Protein AF-0000000078333926 (afdb_homodimer)

pLDDT: mean 84.64, std 22.42, range [20.86, 98.94]

Organism: Daucus carota subsp. sativus (NCBI:txid79200)

Sequence (812 aa):
MAKLVPSTIRHSLQSSVAFLIAVFVIAVIYFAWKNGGLYDTSTSKWSADQNYSSESCNLFSGKWVFDNESYPLYREEECTFVYDENACQMFGRKDLNYQHWRWQPHRCNLKRFNATVLLERLRNKRMVFVGDSLIRGQWLSMVCLVNNFIPPALKSMHYSFNNSLITLKAQEYNVSIEFYWSPLLVESNSDDPWNHRFPDPIVRAQTIYKHARHWTDADILIFGTYLWWIGPSKSMNTLWGSFESGNGIFKRVGMLRSYEMALKTWSDWLEIHIDRNKSQLFFMSMSPTHKWAEEWGKSNNGNCYDEQEMIEEEGYRGNGTDPRMMRIVEDTIDELKRRGLQVKLMNITQLSEYRKDGHPSIYRKQLRALTEEQLAKPTSYSDCIHWWLPGVPDVWNELLYAHIFSMAKLVPSTIRHSLQSSVAFLIAVFVIAVIYFAWKNGGLYDTSTSKWSADQNYSSESCNLFSGKWVFDNESYPLYREEECTFVYDENACQMFGRKDLNYQHWRWQPHRCNLKRFNATVLLERLRNKRMVFVGDSLIRGQWLSMVCLVNNFIPPALKSMHYSFNNSLITLKAQEYNVSIEFYWSPLLVESNSDDPWNHRFPDPIVRAQTIYKHARHWTDADILIFGTYLWWIGPSKSMNTLWGSFESGNGIFKRVGMLRSYEMALKTWSDWLEIHIDRNKSQLFFMSMSPTHKWAEEWGKSNNGNCYDEQEMIEEEGYRGNGTDPRMMRIVEDTIDELKRRGLQVKLMNITQLSEYRKDGHPSIYRKQLRALTEEQLAKPTSYSDCIHWWLPGVPDVWNELLYAHIFS

Solvent-accessible surface area (backbone atoms only — not comparable to full-atom values): 45807 Å² total; per-residue (Å²): 140,82,82,78,72,84,77,71,84,74,70,70,80,69,66,66,68,60,56,63,58,58,55,58,57,51,55,61,53,54,71,64,58,63,81,63,76,74,72,74,68,73,67,69,68,74,64,68,69,62,70,73,54,90,83,68,71,49,83,60,48,58,46,78,40,84,34,73,81,72,34,50,90,57,55,57,84,70,31,84,76,66,49,59,76,28,34,22,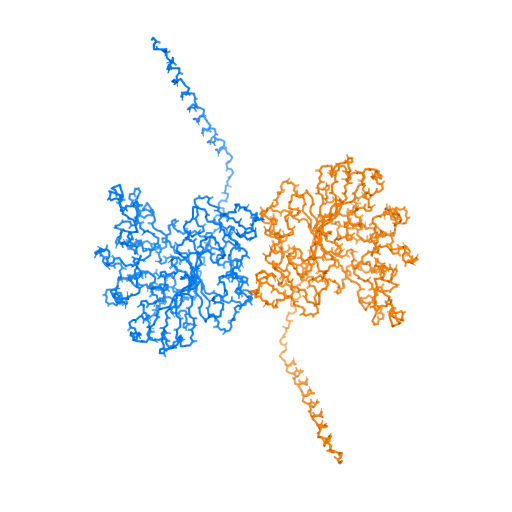61,83,46,65,50,76,83,62,68,58,32,18,59,38,79,41,23,76,80,48,80,67,62,76,79,48,49,67,59,49,45,60,73,33,44,72,30,35,37,36,30,37,8,29,70,66,42,45,47,33,42,49,36,50,50,43,64,38,45,84,78,43,58,74,90,41,44,50,79,44,72,38,82,86,56,24,34,36,35,40,35,37,56,90,43,47,24,35,48,29,35,34,58,24,38,69,63,27,43,43,70,44,53,39,74,86,63,39,90,53,98,69,62,39,33,26,41,64,39,37,60,90,56,45,76,76,53,53,85,36,35,28,40,38,34,33,64,53,70,83,59,66,45,95,77,52,40,35,41,33,44,46,77,45,94,82,46,90,78,43,46,77,44,80,36,47,27,69,58,46,50,47,44,21,51,48,41,52,50,52,48,47,68,72,66,41,52,74,89,63,38,47,40,35,36,44,48,52,74,40,40,34,68,52,22,53,78,78,73,46,60,88,83,34,32,30,54,90,39,76,56,59,55,79,61,82,83,54,79,66,86,41,55,56,70,71,60,50,48,50,51,52,51,51,41,50,51,36,41,78,70,72,37,73,52,46,75,42,57,50,30,61,66,49,51,26,42,43,25,34,36,35,21,72,19,38,68,66,94,60,85,77,48,71,66,42,70,75,35,55,62,77,67,35,37,32,64,54,58,23,48,60,33,64,41,46,53,55,47,30,55,48,52,48,55,70,75,99,139,81,80,76,72,85,79,73,75,84,67,69,79,67,64,67,66,59,57,62,56,57,56,58,56,52,55,62,52,55,71,62,58,66,79,64,77,75,71,73,66,72,65,68,66,74,62,68,69,60,68,71,54,89,84,69,71,50,83,60,48,60,45,79,41,84,34,73,81,74,33,49,92,57,55,57,84,69,30,83,77,65,49,59,74,29,35,23,62,85,46,65,50,76,82,62,69,56,31,19,59,38,78,41,22,75,77,47,80,68,61,77,77,48,48,69,61,48,47,61,72,33,46,72,30,36,36,36,29,39,9,28,72,67,40,44,48,32,42,49,35,53,50,43,64,36,45,85,79,42,57,74,90,40,44,49,80,46,72,39,81,84,56,24,34,36,34,40,35,37,57,90,44,46,24,35,48,29,37,34,57,23,39,70,63,26,41,42,70,44,53,39,74,84,62,38,89,54,98,69,62,39,32,27,42,63,40,36,59,90,57,44,75,77,54,54,86,36,36,30,40,37,34,33,64,53,69,82,59,64,47,94,77,52,41,35,41,33,43,48,78,45,94,84,45,91,78,44,47,76,44,81,34,47,25,68,59,47,50,47,44,20,50,49,42,52,48,52,47,48,68,74,66,41,52,75,90,63,36,47,39,34,37,44,48,50,74,40,40,33,66,54,23,54,76,77,74,46,58,86,85,34,33,32,52,91,39,74,56,60,56,79,61,81,85,54,78,67,86,42,54,56,69,70,59,52,47,48,51,50,52,52,41,50,51,36,41,78,71,73,36,73,53,46,75,42,59,49,30,62,67,48,51,26,41,44,25,35,37,33,22,73,19,37,69,67,94,60,86,75,49,72,66,42,69,74,33,55,60,78,66,34,36,32,64,54,57,24,48,58,32,66,42,46,55,56,47,30,54,49,52,48,56,69,75,98

Secondary structure (DSSP, 8-state):
-------GGGGGGGSSHHHHHHHHHHHHHHHHHH-------------------S----TTSEEEEE-TTT--SS-GGG-TT--TTT-TGGGT----GGGSEEEEESSS-PPPP-HHHHHHHTTT-EEEEEESHHHHHHHHHHHHHHHTTS-GGGEEEEEETTTTEEEEEETTTTEEEEEEE-TTSSEETT--SSS---SS-EEETT--HHHHTTTTT-SEEEEE--GGG--TTSEEEEEES-SSSTT-EEEEEEHHHHHHHHHHHHHHHHHHHS-TTT-EEEEE-PPP----GGGGT--TT--STT--S---STT---TTS-HHHHHHHHHHHHHHHHTT---EEE--HHHHHT-GGGS-BT-S--SSPPPHHHHH-GGGS-B-SS--SSSHHHHHHHHHHHHH--/--------GGGGGGSTHHHHHHHHHHHHHHHHHH-------------------S----TTSEEEEE-TTT--SS-GGG-TT--TTT-TGGGT----GGGSEEEEESSS-PPPP-HHHHHHHTTT-EEEEEESHHHHHHHHHHHHHHHTTS-GGGEEEEEETTTTEEEEEETTTTEEEEEEE-TTSSEETT--SSS---SS-EEETT--HHHHTTTTT-SEEEEE--GGG--TTSEEEEEES-SSSTT-EEEEEEHHHHHHHHHHHHHHHHHHHS-TTT-EEEEE-PPPP---GGGGT--TT--STT--S---STT---TTS-HHHHHHHHHHHHHHHHTT---EEE--HHHHHT-GGGS-BT-S--SSPPPHHHHH-GGGS-B-SS--SSSHHHHHHHHHHHHH--

Radius of gyration: 34.41 Å; Cα contacts (8 Å, |Δi|>4): 1363; chains: 2; bounding box: 124×93×72 Å

Structure (mmCIF, N/CA/C/O backbone):
data_AF-0000000078333926-model_v1
#
loop_
_entity.id
_entity.type
_entity.pdbx_description
1 polymer 'Trichome birefringence-like N-terminal domain-containing protein'
#
loop_
_atom_site.group_PDB
_atom_site.id
_atom_site.type_symbol
_atom_site.label_atom_id
_atom_site.label_alt_id
_atom_site.label_comp_id
_atom_site.label_asym_id
_atom_site.label_entity_id
_atom_site.label_seq_id
_atom_site.pdbx_PDB_ins_code
_atom_site.Cartn_x
_atom_site.Cartn_y
_atom_site.Cartn_z
_atom_site.occupancy
_atom_site.B_iso_or_equiv
_atom_site.auth_seq_id
_atom_site.auth_comp_id
_atom_site.auth_asym_id
_atom_site.auth_atom_id
_atom_site.pdbx_PDB_model_num
ATOM 1 N N . MET A 1 1 ? -56.969 -37.344 31.766 1 20.86 1 MET A N 1
ATOM 2 C CA . MET A 1 1 ? -57.844 -36.562 30.891 1 20.86 1 MET A CA 1
ATOM 3 C C . MET A 1 1 ? -57.062 -35.469 30.156 1 20.86 1 MET A C 1
ATOM 5 O O . MET A 1 1 ? -56.438 -34.625 30.797 1 20.86 1 MET A O 1
ATOM 9 N N . ALA A 1 2 ? -56.562 -35.812 28.938 1 21.61 2 ALA A N 1
ATOM 10 C CA . ALA A 1 2 ? -55.594 -35.562 27.891 1 21.61 2 ALA A CA 1
ATOM 11 C C . ALA A 1 2 ? -55.875 -34.25 27.141 1 21.61 2 ALA A C 1
ATOM 13 O O . ALA A 1 2 ? -56.938 -34.156 26.484 1 21.61 2 ALA A O 1
ATOM 14 N N . LYS A 1 3 ? -55.469 -33.062 27.875 1 23.44 3 LYS A N 1
ATOM 15 C CA . LYS A 1 3 ? -55.75 -31.672 27.562 1 23.44 3 LYS A CA 1
ATOM 16 C C . LYS A 1 3 ? -55.438 -31.375 26.094 1 23.44 3 LYS A C 1
ATOM 18 O O . LYS A 1 3 ? -54.312 -31.625 25.625 1 23.44 3 LYS A O 1
ATOM 23 N N . LEU A 1 4 ? -56.406 -31.375 25.219 1 23.59 4 LEU A N 1
ATOM 24 C CA . LEU A 1 4 ? -56.719 -31.328 23.797 1 23.59 4 LEU A CA 1
ATOM 25 C C . LEU A 1 4 ? -56.156 -30.094 23.125 1 23.59 4 LEU A C 1
ATOM 27 O O . LEU A 1 4 ? -56.594 -28.969 23.406 1 23.59 4 LEU A O 1
ATOM 31 N N . VAL A 1 5 ? -54.719 -29.984 23.078 1 28.75 5 VAL A N 1
ATOM 32 C CA . VAL A 1 5 ? -53.875 -28.844 22.703 1 28.75 5 VAL A CA 1
ATOM 33 C C . VAL A 1 5 ? -54.219 -28.375 21.297 1 28.75 5 VAL A C 1
ATOM 35 O O . VAL A 1 5 ? -54.156 -29.156 20.344 1 28.75 5 VAL A O 1
ATOM 38 N N . PRO A 1 6 ? -55.125 -27.359 21.219 1 26.73 6 PRO A N 1
ATOM 39 C CA . PRO A 1 6 ? -55.844 -26.953 20 1 26.73 6 PRO A CA 1
ATOM 40 C C . PRO A 1 6 ? -54.875 -26.609 18.859 1 26.73 6 PRO A C 1
ATOM 42 O O . PRO A 1 6 ? -53.969 -25.812 19.047 1 26.73 6 PRO A O 1
ATOM 45 N N . SER A 1 7 ? -54.469 -27.609 17.953 1 25.89 7 SER A N 1
ATOM 46 C CA . SER A 1 7 ? -53.531 -27.828 16.859 1 25.89 7 SER A CA 1
ATOM 47 C C . SER A 1 7 ? -53.781 -26.828 15.719 1 25.89 7 SER A C 1
ATOM 49 O O . SER A 1 7 ? -53.094 -26.859 14.703 1 25.89 7 SER A O 1
ATOM 51 N N . THR A 1 8 ? -55.062 -26.219 15.648 1 24.47 8 THR A N 1
ATOM 52 C CA . THR A 1 8 ? -55.625 -26.141 14.312 1 24.47 8 THR A CA 1
ATOM 53 C C . THR A 1 8 ? -54.969 -25.016 13.516 1 24.47 8 THR A C 1
ATOM 55 O O . THR A 1 8 ? -54.969 -25.031 12.281 1 24.47 8 THR A O 1
ATOM 58 N N . ILE A 1 9 ? -54.719 -23.812 14.164 1 29.14 9 ILE A N 1
ATOM 59 C CA . ILE A 1 9 ? -55.031 -22.625 13.383 1 29.14 9 ILE A CA 1
ATOM 60 C C . ILE A 1 9 ? -53.906 -22.344 12.398 1 29.14 9 ILE A C 1
ATOM 62 O O . ILE A 1 9 ? -53.688 -21.188 12.016 1 29.14 9 ILE A O 1
ATOM 66 N N . ARG A 1 10 ? -52.938 -23.328 12.219 1 25.83 10 ARG A N 1
ATOM 67 C CA . ARG A 1 10 ? -51.625 -22.984 11.664 1 25.83 10 ARG A CA 1
ATOM 68 C C . ARG A 1 10 ? -51.75 -22.594 10.195 1 25.83 10 ARG A C 1
ATOM 70 O O . ARG A 1 10 ? -50.719 -22.328 9.531 1 25.83 10 ARG A O 1
ATOM 77 N N . HIS A 1 11 ? -52.812 -22.953 9.492 1 28.62 11 HIS A N 1
ATOM 78 C CA . HIS A 1 11 ? -52.719 -23.172 8.055 1 28.62 11 HIS A CA 1
ATOM 79 C C . HIS A 1 11 ? -52.625 -21.859 7.293 1 28.62 11 HIS A C 1
ATOM 81 O O . HIS A 1 11 ? -52.344 -21.844 6.09 1 28.62 11 HIS A O 1
ATOM 87 N N . SER A 1 12 ? -53.312 -20.812 7.828 1 30.11 12 SER A N 1
ATOM 88 C CA . SER A 1 12 ? -53.906 -19.859 6.883 1 30.11 12 SER A CA 1
ATOM 89 C C . SER A 1 12 ? -52.844 -18.938 6.293 1 30.11 12 SER A C 1
ATOM 91 O O . SER A 1 12 ? -53.125 -18.141 5.406 1 30.11 12 SER A O 1
ATOM 93 N N . LEU A 1 13 ? -51.75 -18.734 7.059 1 30.84 13 LEU A N 1
ATOM 94 C CA . LEU A 1 13 ? -51 -17.516 6.77 1 30.84 13 LEU A CA 1
ATOM 95 C C . LEU A 1 13 ? -50.219 -17.641 5.457 1 30.84 13 LEU A C 1
ATOM 97 O O . LEU A 1 13 ? -49.406 -16.797 5.125 1 30.84 13 LEU A O 1
ATOM 101 N N . GLN A 1 14 ? -50.281 -18.828 4.758 1 30.53 14 GLN A N 1
ATOM 102 C CA . GLN A 1 14 ? -49.469 -19.156 3.598 1 30.53 14 GLN A CA 1
ATOM 103 C C . GLN A 1 14 ? -49.781 -18.234 2.424 1 30.53 14 GLN A C 1
ATOM 105 O O . GLN A 1 14 ? -48.938 -18.016 1.551 1 30.53 14 GLN A O 1
ATOM 110 N N . SER A 1 15 ? -51.094 -17.906 2.227 1 32.94 15 SER A N 1
ATOM 111 C CA . SER A 1 15 ? -51.594 -17.562 0.899 1 32.94 15 SER A CA 1
ATOM 112 C C . SER A 1 15 ? -51.188 -16.141 0.505 1 32.94 15 SER A C 1
ATOM 114 O O . SER A 1 15 ? -51.25 -15.789 -0.675 1 32.94 15 SER A O 1
ATOM 116 N N . SER A 1 16 ? -51.125 -15.227 1.523 1 33.62 16 SER A N 1
ATOM 117 C CA . SER A 1 16 ? -51.188 -13.812 1.164 1 33.62 16 SER A CA 1
ATOM 118 C C . SER A 1 16 ? -49.906 -13.352 0.519 1 33.62 16 SER A C 1
ATOM 120 O O . SER A 1 16 ? -49.875 -12.359 -0.212 1 33.62 16 SER A O 1
ATOM 122 N N . VAL A 1 17 ? -48.781 -13.883 1.045 1 33.34 17 VAL A N 1
ATOM 123 C CA . VAL A 1 17 ? -47.531 -13.211 0.721 1 33.34 17 VAL A CA 1
ATOM 124 C C . VAL A 1 17 ? -47.156 -13.484 -0.734 1 33.34 17 VAL A C 1
ATOM 126 O O . VAL A 1 17 ? -46.25 -12.852 -1.277 1 33.34 17 VAL A O 1
ATOM 129 N N . ALA A 1 18 ? -47.75 -14.484 -1.393 1 36.47 18 ALA A N 1
ATOM 130 C CA . ALA A 1 18 ? -47.438 -14.867 -2.766 1 36.47 18 ALA A CA 1
ATOM 131 C C . ALA A 1 18 ? -47.844 -13.766 -3.746 1 36.47 18 ALA A C 1
ATOM 133 O O . ALA A 1 18 ? -47.125 -13.547 -4.742 1 36.47 18 ALA A O 1
ATOM 134 N N . PHE A 1 19 ? -48.938 -13.078 -3.389 1 38.03 19 PHE A N 1
ATOM 135 C CA . PHE A 1 19 ? -49.531 -12.164 -4.348 1 38.03 19 PHE A CA 1
ATOM 136 C C . PHE A 1 19 ? -48.656 -10.93 -4.543 1 38.03 19 PHE A C 1
ATOM 138 O O . PHE A 1 19 ? -48.531 -10.43 -5.66 1 38.03 19 PHE A O 1
ATOM 145 N N . LEU A 1 20 ? -48.094 -10.461 -3.412 1 34.75 20 LEU A N 1
ATOM 146 C CA . LEU A 1 20 ? -47.438 -9.164 -3.523 1 34.75 20 LEU A CA 1
ATOM 147 C C . LEU A 1 20 ? -46.156 -9.273 -4.344 1 34.75 20 LEU A C 1
ATOM 149 O O . LEU A 1 20 ? -45.656 -8.273 -4.867 1 34.75 20 LEU A O 1
ATOM 153 N N . ILE A 1 21 ? -45.594 -10.516 -4.434 1 36.5 21 ILE A N 1
ATOM 154 C CA . ILE A 1 21 ? -44.312 -10.664 -5.168 1 36.5 21 ILE A CA 1
ATOM 155 C C . ILE A 1 21 ? -44.594 -10.484 -6.66 1 36.5 21 ILE 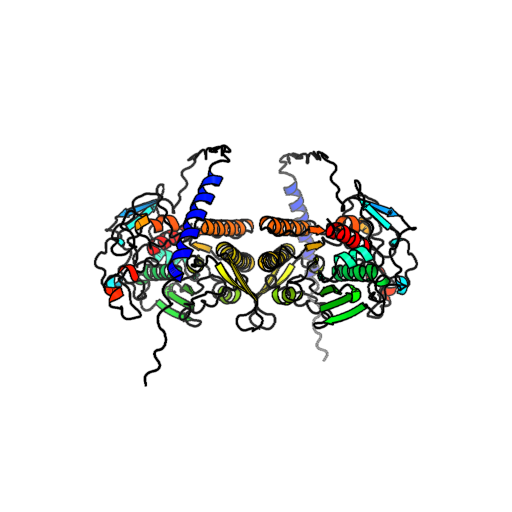A C 1
ATOM 157 O O . ILE A 1 21 ? -43.781 -9.891 -7.367 1 36.5 21 ILE A O 1
ATOM 161 N N . ALA A 1 22 ? -45.812 -10.867 -7.117 1 38.88 22 ALA A N 1
ATOM 162 C CA . ALA A 1 22 ? -46.062 -10.891 -8.555 1 38.88 22 ALA A CA 1
ATOM 163 C C . ALA A 1 22 ? -46.125 -9.477 -9.117 1 38.88 22 ALA A C 1
ATOM 165 O O . ALA A 1 22 ? -45.625 -9.219 -10.219 1 38.88 22 ALA A O 1
ATOM 166 N N . VAL A 1 23 ? -46.781 -8.57 -8.344 1 40.78 23 VAL A N 1
ATOM 167 C CA . VAL A 1 23 ? -47.062 -7.25 -8.883 1 40.78 23 VAL A CA 1
ATOM 168 C C . VAL A 1 23 ? -45.781 -6.449 -8.992 1 40.78 23 VAL A C 1
ATOM 170 O O . VAL A 1 23 ? -45.594 -5.664 -9.93 1 40.78 23 VAL A O 1
ATOM 173 N N . PHE A 1 24 ? -44.906 -6.656 -7.953 1 36.91 24 PHE A N 1
ATOM 174 C CA . PHE A 1 24 ? -43.719 -5.797 -7.969 1 36.91 24 PHE A CA 1
ATOM 175 C C . PHE A 1 24 ? -42.844 -6.117 -9.164 1 36.91 24 PHE A C 1
ATOM 177 O O . PHE A 1 24 ? -42.062 -5.273 -9.602 1 36.91 24 PHE A O 1
ATOM 184 N N . VAL A 1 25 ? -42.906 -7.379 -9.719 1 38.41 25 VAL A N 1
ATOM 185 C CA . VAL A 1 25 ? -42.125 -7.754 -10.883 1 38.41 25 VAL A CA 1
ATOM 186 C C . VAL A 1 25 ? -42.562 -6.953 -12.094 1 38.41 25 VAL A C 1
ATOM 188 O O . VAL A 1 25 ? -41.75 -6.512 -12.898 1 38.41 25 VAL A O 1
ATOM 191 N N . ILE A 1 26 ? -43.906 -6.727 -12.117 1 41.81 26 ILE A N 1
ATOM 192 C CA . ILE A 1 26 ? -44.469 -6.164 -13.352 1 41.81 26 ILE A CA 1
ATOM 193 C C . ILE A 1 26 ? -44.062 -4.695 -13.469 1 41.81 26 ILE A C 1
ATOM 195 O O . ILE A 1 26 ? -43.719 -4.227 -14.562 1 41.81 26 ILE A O 1
ATOM 199 N N . ALA A 1 27 ? -44.125 -4.051 -12.258 1 37.12 27 ALA A N 1
ATOM 200 C CA . ALA A 1 27 ? -43.938 -2.604 -12.336 1 37.12 27 ALA A CA 1
ATOM 201 C C . ALA A 1 27 ? -42.5 -2.266 -12.766 1 37.12 27 ALA A C 1
ATOM 203 O O . ALA A 1 27 ? -42.281 -1.291 -13.492 1 37.12 27 ALA A O 1
ATOM 204 N N . VAL A 1 28 ? -41.5 -3.068 -12.305 1 36.53 28 VAL A N 1
ATOM 205 C CA . VAL A 1 28 ? -40.156 -2.734 -12.672 1 36.53 28 VAL A CA 1
ATOM 206 C C . VAL A 1 28 ? -39.969 -2.891 -14.18 1 36.53 28 VAL A C 1
ATOM 208 O O . VAL A 1 28 ? -39.156 -2.18 -14.789 1 36.53 28 VAL A O 1
ATOM 211 N N . ILE A 1 29 ? -40.812 -3.768 -14.805 1 38.03 29 ILE A N 1
ATOM 212 C CA . ILE A 1 29 ? -40.688 -3.977 -16.234 1 38.03 29 ILE A CA 1
ATOM 213 C C . ILE A 1 29 ? -41.094 -2.707 -16.984 1 38.03 29 ILE A C 1
ATOM 215 O O . ILE A 1 29 ? -40.438 -2.314 -17.953 1 38.03 29 ILE A O 1
ATOM 219 N N . TYR A 1 30 ? -42.25 -2.133 -16.469 1 34.91 30 TYR A N 1
ATOM 220 C CA . TYR A 1 30 ? -42.875 -1.09 -17.281 1 34.91 30 TYR A CA 1
ATOM 221 C C . TYR A 1 30 ? -41.938 0.12 -17.391 1 34.91 30 TYR A C 1
ATOM 223 O O . TYR A 1 30 ? -41.844 0.721 -18.469 1 34.91 30 TYR A O 1
ATOM 231 N N . PHE A 1 31 ? -41.531 0.651 -16.203 1 34.81 31 PHE A N 1
ATOM 232 C CA . PHE A 1 31 ? -40.844 1.944 -16.281 1 34.81 31 PHE A CA 1
ATOM 233 C C . PHE A 1 31 ? -39.531 1.825 -17.047 1 34.81 31 PHE A C 1
ATOM 235 O O . PHE A 1 31 ? -38.875 2.832 -17.312 1 34.81 31 PHE A O 1
ATOM 242 N N . ALA A 1 32 ? -39.031 0.546 -17.172 1 30.59 32 ALA A N 1
ATOM 243 C CA . ALA A 1 32 ? -37.844 0.323 -17.969 1 30.59 32 ALA A CA 1
ATOM 244 C C . ALA A 1 32 ? -38.062 0.705 -19.422 1 30.59 32 ALA A C 1
ATOM 246 O O . ALA A 1 32 ? -37.094 0.788 -20.203 1 30.59 32 ALA A O 1
ATOM 247 N N . TRP A 1 33 ? -39.375 0.593 -19.781 1 30.72 33 TRP A N 1
ATOM 248 C CA . TRP A 1 33 ? -39.594 0.687 -21.219 1 30.72 33 TRP A CA 1
ATOM 249 C C . TRP A 1 33 ? -39.281 2.084 -21.734 1 30.72 33 TRP A C 1
ATOM 251 O O . TRP A 1 33 ? -38.75 2.238 -22.828 1 30.72 33 TRP A O 1
ATOM 261 N N . LYS A 1 34 ? -39.938 3.109 -20.984 1 28.83 34 LYS A N 1
ATOM 262 C CA . LYS A 1 34 ? -40.094 4.32 -21.781 1 28.83 34 LYS A CA 1
ATOM 263 C C . LYS A 1 34 ? -38.75 4.902 -22.203 1 28.83 34 LYS A C 1
ATOM 265 O O . LYS A 1 34 ? -38.656 5.52 -23.266 1 28.83 34 LYS A O 1
ATOM 270 N N . ASN A 1 35 ? -38.031 5.297 -21.219 1 27.56 35 ASN A N 1
ATOM 271 C CA . ASN A 1 35 ? -37.094 6.324 -21.625 1 27.56 35 ASN A CA 1
ATOM 272 C C . ASN A 1 35 ? -36.031 5.777 -22.594 1 27.56 35 ASN A C 1
ATOM 274 O O . ASN A 1 35 ? -35.344 4.812 -22.281 1 27.56 35 ASN A O 1
ATOM 278 N N . GLY A 1 36 ? -36.344 5.812 -23.891 1 27.7 36 GLY A N 1
ATOM 279 C CA . GLY A 1 36 ? -35.875 5.469 -25.219 1 27.7 36 GLY A CA 1
ATOM 280 C C . GLY A 1 36 ? -34.406 5.824 -25.438 1 27.7 36 GLY A C 1
ATOM 281 O O . GLY A 1 36 ? -33.906 5.723 -26.562 1 27.7 36 GLY A O 1
ATOM 282 N N . GLY A 1 37 ? -33.906 6.777 -24.625 1 26.12 37 GLY A N 1
ATOM 283 C CA . GLY A 1 37 ? -32.844 7.512 -25.312 1 26.12 37 GLY A CA 1
ATOM 284 C C . GLY A 1 37 ? -31.797 6.609 -25.922 1 26.12 37 GLY A C 1
ATOM 285 O O . GLY A 1 37 ? -31.531 5.527 -25.391 1 26.12 37 GLY A O 1
ATOM 286 N N . LEU A 1 38 ? -31.625 6.805 -27.266 1 23.95 38 LEU A N 1
ATOM 287 C CA . LEU A 1 38 ? -30.797 6.281 -28.344 1 23.95 38 LEU A CA 1
ATOM 288 C C . LEU A 1 38 ? -29.344 6.168 -27.891 1 23.95 38 LEU A C 1
ATOM 290 O O . LEU A 1 38 ? -28.719 7.168 -27.531 1 23.95 38 LEU A O 1
ATOM 294 N N . TYR A 1 39 ? -29.109 5.078 -27.094 1 23.45 39 TYR A N 1
ATOM 295 C CA . TYR A 1 39 ? -27.703 4.734 -26.859 1 23.45 39 TYR A CA 1
ATOM 296 C C . TYR A 1 39 ? -26.891 4.82 -28.141 1 23.45 39 TYR A C 1
ATOM 298 O O . TYR A 1 39 ? -27.203 4.141 -29.125 1 23.45 39 TYR A O 1
ATOM 306 N N . ASP A 1 40 ? -26.719 6.168 -28.547 1 23.34 40 ASP A N 1
ATOM 307 C CA . ASP A 1 40 ? -25.766 6.27 -29.641 1 23.34 40 ASP A CA 1
ATOM 308 C C . ASP A 1 40 ? -24.625 5.277 -29.484 1 23.34 40 ASP A C 1
ATOM 310 O O . ASP A 1 40 ? -23.922 5.281 -28.469 1 23.34 40 ASP A O 1
ATOM 314 N N . THR A 1 41 ? -24.938 4.121 -29.984 1 24.02 41 THR A N 1
ATOM 315 C CA . THR A 1 41 ? -24.016 3.008 -30.203 1 24.02 41 THR A CA 1
ATOM 316 C C . THR A 1 41 ? -22.734 3.48 -30.891 1 24.02 41 THR A C 1
ATOM 318 O O . THR A 1 41 ? -22.656 3.477 -32.125 1 24.02 41 THR A O 1
ATOM 321 N N . SER A 1 42 ? -22.406 4.77 -30.625 1 23.83 42 SER A N 1
ATOM 322 C CA . SER A 1 42 ? -21.156 4.938 -31.375 1 23.83 42 SER A CA 1
ATOM 323 C C . SER A 1 42 ? -20.219 3.762 -31.141 1 23.83 42 SER A C 1
ATOM 325 O O . SER A 1 42 ? -19.844 3.469 -30.016 1 23.83 42 SER A O 1
ATOM 327 N N . THR A 1 43 ? -20.531 2.74 -31.906 1 25.39 43 THR A N 1
ATOM 328 C CA . THR A 1 43 ? -19.656 1.616 -32.219 1 25.39 43 THR A CA 1
ATOM 329 C C . THR A 1 43 ? -18.234 2.096 -32.469 1 25.39 43 THR A C 1
ATOM 331 O O . THR A 1 43 ? -17.938 2.678 -33.531 1 25.39 43 THR A O 1
ATOM 334 N N . SER A 1 44 ? -17.781 2.994 -31.578 1 24.8 44 SER A N 1
ATOM 335 C CA . SER A 1 44 ? -16.391 3.248 -31.953 1 24.8 44 SER A CA 1
ATOM 336 C C . SER A 1 44 ? -15.695 1.967 -32.375 1 24.8 44 SER A C 1
ATOM 338 O O . SER A 1 44 ? -15.781 0.944 -31.703 1 24.8 44 SER A O 1
ATOM 340 N N . LYS A 1 45 ? -15.586 1.896 -33.625 1 24.62 45 LYS A N 1
ATOM 341 C CA . LYS A 1 45 ? -14.797 0.983 -34.438 1 24.62 45 LYS A CA 1
ATOM 342 C C . LYS A 1 45 ? -13.453 0.678 -33.781 1 24.62 45 LYS A C 1
ATOM 344 O O . LYS A 1 45 ? -12.609 1.565 -33.656 1 24.62 45 LYS A O 1
ATOM 349 N N . TRP A 1 46 ? -13.594 -0.146 -32.75 1 24.88 46 TRP A N 1
ATOM 350 C CA . TRP A 1 46 ? -12.328 -0.836 -32.531 1 24.88 46 TRP A CA 1
ATOM 351 C C . TRP A 1 46 ? -11.656 -1.182 -33.844 1 24.88 46 TRP A C 1
ATOM 353 O O . TRP A 1 46 ? -12.156 -2.027 -34.594 1 24.88 46 TRP A O 1
ATOM 363 N N . SER A 1 47 ? -11.711 -0.11 -34.656 1 24.38 47 SER A N 1
ATOM 364 C CA . SER A 1 47 ? -10.828 -0.437 -35.781 1 24.38 47 SER A CA 1
ATOM 365 C C . SER A 1 47 ? -9.609 -1.221 -35.312 1 24.38 47 SER A C 1
ATOM 367 O O . SER A 1 47 ? -8.859 -0.758 -34.438 1 24.38 47 SER A O 1
ATOM 369 N N . ALA A 1 48 ? -9.82 -2.393 -35.344 1 26.25 48 ALA A N 1
ATOM 370 C CA . ALA A 1 48 ? -8.852 -3.48 -35.469 1 26.25 48 ALA A CA 1
ATOM 371 C C . ALA A 1 48 ? -7.695 -3.092 -36.375 1 26.25 48 ALA A C 1
ATOM 373 O O . ALA A 1 48 ? -7.629 -3.533 -37.531 1 26.25 48 ALA A O 1
ATOM 374 N N . ASP A 1 49 ? -7.648 -1.819 -36.594 1 26.45 49 ASP A N 1
ATOM 375 C CA . ASP A 1 49 ? -6.379 -1.71 -37.281 1 26.45 49 ASP A CA 1
ATOM 376 C C . ASP A 1 49 ? -5.273 -2.465 -36.562 1 26.45 49 ASP A C 1
ATOM 378 O O . ASP A 1 49 ? -4.711 -1.959 -35.594 1 26.45 49 ASP A O 1
ATOM 382 N N . GLN A 1 50 ? -5.613 -3.723 -36.281 1 30.17 50 GLN A N 1
ATOM 383 C CA . GLN A 1 50 ? -4.523 -4.691 -36.219 1 30.17 50 GLN A CA 1
ATOM 384 C C . GLN A 1 50 ? -3.467 -4.391 -37.281 1 30.17 50 GLN A C 1
ATOM 386 O O . GLN A 1 50 ? -3.602 -4.812 -38.438 1 30.17 50 GLN A O 1
ATOM 391 N N . ASN A 1 51 ? -3.273 -3.188 -37.531 1 29.83 51 ASN A N 1
ATOM 392 C CA . ASN A 1 51 ? -1.99 -3.264 -38.219 1 29.83 51 ASN A CA 1
ATOM 393 C C . ASN A 1 51 ? -1.104 -4.359 -37.625 1 29.83 51 ASN A C 1
ATOM 395 O O . ASN A 1 51 ? -0.652 -4.254 -36.5 1 29.83 51 ASN A O 1
ATOM 399 N N . TYR A 1 52 ? -1.408 -5.539 -38.031 1 34.28 52 TYR A N 1
ATOM 400 C CA . TYR A 1 52 ? -0.479 -6.66 -38.125 1 34.28 52 TYR A CA 1
ATOM 401 C C . TYR A 1 52 ? 0.925 -6.176 -38.469 1 34.28 52 TYR A C 1
ATOM 403 O O . TYR A 1 52 ? 1.373 -6.312 -39.625 1 34.28 52 TYR A O 1
ATOM 411 N N . SER A 1 53 ? 1.168 -4.969 -38.438 1 33.97 53 SER A N 1
ATOM 412 C CA . SER A 1 53 ? 2.562 -4.758 -38.812 1 33.97 53 SER A CA 1
ATOM 413 C C . SER A 1 53 ? 3.434 -5.934 -38.375 1 33.97 53 SER A C 1
ATOM 415 O O . SER A 1 53 ? 2.992 -6.801 -37.625 1 33.97 53 SER A O 1
ATOM 417 N N . SER A 1 54 ? 4.773 -5.734 -38.094 1 39.09 54 SER A N 1
ATOM 418 C CA . SER A 1 54 ? 5.887 -6.656 -37.906 1 39.09 54 SER A CA 1
ATOM 419 C C . SER A 1 54 ? 5.547 -7.727 -36.875 1 39.09 54 SER A C 1
ATOM 421 O O . SER A 1 54 ? 5 -7.422 -35.812 1 39.09 54 SER A O 1
ATOM 423 N N . GLU A 1 55 ? 5.172 -9.102 -37.156 1 49.78 55 GLU A N 1
ATOM 424 C CA . GLU A 1 55 ? 5.008 -10.539 -36.906 1 49.78 55 GLU A CA 1
ATOM 425 C C . GLU A 1 55 ? 5.68 -10.961 -35.625 1 49.78 55 GLU A C 1
ATOM 427 O O . GLU A 1 55 ? 6.77 -11.531 -35.625 1 49.78 55 GLU A O 1
ATOM 432 N N . SER A 1 56 ? 5.742 -10.25 -34.594 1 73.12 56 SER A N 1
ATOM 433 C CA . SER A 1 56 ? 6.598 -10.531 -33.438 1 73.12 56 SER A CA 1
ATOM 434 C C . SER A 1 56 ? 6.145 -11.797 -32.719 1 73.12 56 SER A C 1
ATOM 436 O O . SER A 1 56 ? 4.977 -12.18 -32.781 1 73.12 56 SER A O 1
ATOM 438 N N . CYS A 1 57 ? 6.934 -12.648 -32.438 1 89 57 CYS A N 1
ATOM 439 C CA . CYS A 1 57 ? 6.809 -13.914 -31.719 1 89 57 CYS A CA 1
ATOM 440 C C . CYS A 1 57 ? 6.137 -13.719 -30.375 1 89 57 CYS A C 1
ATOM 442 O O . CYS A 1 57 ? 6.637 -12.977 -29.531 1 89 57 CYS A O 1
ATOM 444 N N . ASN A 1 58 ? 4.738 -14.164 -30.312 1 94.81 58 ASN A N 1
ATOM 445 C CA . ASN A 1 58 ? 4.07 -14.273 -29.016 1 94.81 58 ASN A CA 1
ATOM 446 C C . ASN A 1 58 ? 3.943 -15.734 -28.578 1 94.81 58 ASN A C 1
ATOM 448 O O . ASN A 1 58 ? 3.088 -16.469 -29.094 1 94.81 58 ASN A O 1
ATOM 452 N N . LEU A 1 59 ? 4.668 -16.109 -27.656 1 96.69 59 LEU A N 1
ATOM 453 C CA . LEU A 1 59 ? 4.758 -17.516 -27.234 1 96.69 59 LEU A CA 1
ATOM 454 C C . LEU A 1 59 ? 3.463 -17.969 -26.578 1 96.69 59 LEU A C 1
ATOM 456 O O . LEU A 1 59 ? 3.219 -19.172 -26.438 1 96.69 59 LEU A O 1
ATOM 460 N N . PHE A 1 60 ? 2.619 -16.984 -26.188 1 97 60 PHE A N 1
ATOM 461 C CA . PHE A 1 60 ? 1.438 -17.344 -25.406 1 97 60 PHE A CA 1
ATOM 462 C C . PHE A 1 60 ? 0.212 -17.469 -26.312 1 97 60 PHE A C 1
ATOM 464 O O . PHE A 1 60 ? -0.855 -17.891 -25.859 1 97 60 PHE A O 1
ATOM 471 N N . SER A 1 61 ? 0.32 -17.078 -27.562 1 95.25 61 SER A N 1
ATOM 472 C CA . SER A 1 61 ? -0.744 -17.203 -28.547 1 95.25 61 SER A CA 1
ATOM 473 C C . SER A 1 61 ? -0.458 -18.359 -29.516 1 95.25 61 SER A C 1
ATOM 475 O O . SER A 1 61 ? 0.55 -18.344 -30.219 1 95.25 61 SER A O 1
ATOM 477 N N . GLY A 1 62 ? -1.273 -19.391 -29.438 1 96.38 62 GLY A N 1
ATOM 478 C CA . GLY A 1 62 ? -1.029 -20.578 -30.234 1 96.38 62 GLY A CA 1
ATOM 479 C C . GLY A 1 62 ? -2.146 -21.594 -30.141 1 96.38 62 GLY A C 1
ATOM 480 O O . GLY A 1 62 ? -3.312 -21.234 -29.969 1 96.38 62 GLY A O 1
ATOM 481 N N . LYS A 1 63 ? -1.73 -22.797 -30.469 1 96.25 63 LYS A N 1
ATOM 482 C CA . LYS A 1 63 ? -2.682 -23.906 -30.438 1 96.25 63 LYS A CA 1
ATOM 483 C C . LYS A 1 63 ? -2.031 -25.172 -29.891 1 96.25 63 LYS A C 1
ATOM 485 O O . LYS A 1 63 ? -0.806 -25.297 -29.891 1 96.25 63 LYS A O 1
ATOM 490 N N . TRP A 1 64 ? -2.877 -26.016 -29.375 1 97.12 64 TRP A N 1
ATOM 491 C CA . TRP A 1 64 ? -2.416 -27.328 -28.938 1 97.12 64 TRP A CA 1
ATOM 492 C C . TRP A 1 64 ? -2.365 -28.297 -30.125 1 97.12 64 TRP A C 1
ATOM 494 O O . TRP A 1 64 ? -3.311 -28.375 -30.906 1 97.12 64 TRP A O 1
ATOM 504 N N . VAL A 1 65 ? -1.264 -29 -30.266 1 96.25 65 VAL A N 1
ATOM 505 C CA . VAL A 1 65 ? -1.065 -29.969 -31.328 1 96.25 65 VAL A CA 1
ATOM 506 C C . VAL A 1 65 ? -0.781 -31.344 -30.734 1 96.25 65 VAL A C 1
ATOM 508 O O . VAL A 1 65 ? 0.068 -31.484 -29.844 1 96.25 65 VAL A O 1
ATOM 511 N N . PHE A 1 66 ? -1.494 -32.312 -31.219 1 96.31 66 PHE A N 1
ATOM 512 C CA . PHE A 1 66 ? -1.299 -33.656 -30.734 1 96.31 66 PHE A CA 1
ATOM 513 C C . PHE A 1 66 ? 0.072 -34.188 -31.141 1 96.31 66 PHE A C 1
ATOM 515 O O . PHE A 1 66 ? 0.464 -34.094 -32.312 1 96.31 66 PHE A O 1
ATOM 522 N N . ASP A 1 67 ? 0.869 -34.688 -30.234 1 96.12 67 ASP A N 1
ATOM 523 C CA . ASP A 1 67 ? 2.221 -35.188 -30.438 1 96.12 67 ASP A CA 1
ATOM 524 C C . ASP A 1 67 ? 2.512 -36.375 -29.484 1 96.12 67 ASP A C 1
ATOM 526 O O . ASP A 1 67 ? 3.096 -36.188 -28.422 1 96.12 67 ASP A O 1
ATOM 530 N N . ASN A 1 68 ? 2.232 -37.594 -29.953 1 94.69 68 ASN A N 1
ATOM 531 C CA . ASN A 1 68 ? 2.441 -38.75 -29.109 1 94.69 68 ASN A CA 1
ATOM 532 C C . ASN A 1 68 ? 3.832 -39.344 -29.297 1 94.69 68 ASN A C 1
ATOM 534 O O . ASN A 1 68 ? 4.129 -40.438 -28.781 1 94.69 68 ASN A O 1
ATOM 538 N N . GLU A 1 69 ? 4.598 -38.719 -30.031 1 94.75 69 GLU A N 1
ATOM 539 C CA . GLU A 1 69 ? 5.969 -39.156 -30.25 1 94.75 69 GLU A CA 1
ATOM 540 C C . GLU A 1 69 ? 6.922 -38.562 -29.219 1 94.75 69 GLU A C 1
ATOM 542 O O . GLU A 1 69 ? 7.73 -39.25 -28.625 1 94.75 69 GLU A O 1
ATOM 547 N N . SER A 1 70 ? 6.754 -37.281 -29.047 1 94.06 70 SER A N 1
ATOM 548 C CA . SER A 1 70 ? 7.707 -36.594 -28.203 1 94.06 70 SER A CA 1
ATOM 549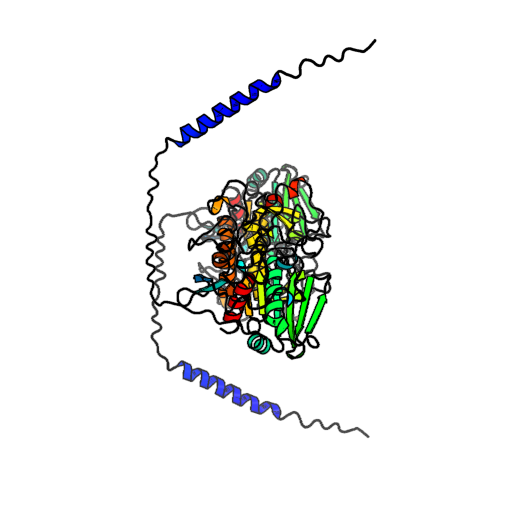 C C . SER A 1 70 ? 7.148 -36.344 -26.797 1 94.06 70 SER A C 1
ATOM 551 O O . SER A 1 70 ? 7.891 -36.031 -25.875 1 94.06 70 SER A O 1
ATOM 553 N N . TYR A 1 71 ? 5.848 -36.562 -26.625 1 94.81 71 TYR A N 1
ATOM 554 C CA . TYR A 1 71 ? 5.203 -36.312 -25.344 1 94.81 71 TYR A CA 1
ATOM 555 C C . TYR A 1 71 ? 4.586 -37.562 -24.75 1 94.81 71 TYR A C 1
ATOM 557 O O . TYR A 1 71 ? 4.129 -38.438 -25.5 1 94.81 71 TYR A O 1
ATOM 565 N N . PRO A 1 72 ? 4.488 -37.562 -23.453 1 94.81 72 PRO A N 1
ATOM 566 C CA . PRO A 1 72 ? 4.922 -36.562 -22.484 1 94.81 72 PRO A CA 1
ATOM 567 C C . PRO A 1 72 ? 6.441 -36.531 -22.312 1 94.81 72 PRO A C 1
ATOM 569 O O . PRO A 1 72 ? 7.141 -37.406 -22.812 1 94.81 72 PRO A O 1
ATOM 572 N N . LEU A 1 73 ? 6.973 -35.531 -21.688 1 94.44 73 LEU A N 1
ATOM 573 C CA . LEU A 1 73 ? 8.406 -35.344 -21.516 1 94.44 73 LEU A CA 1
ATOM 574 C C . LEU A 1 73 ? 8.969 -36.281 -20.453 1 94.44 73 LEU A C 1
ATOM 576 O O . LEU A 1 73 ? 10.188 -36.469 -20.359 1 94.44 73 LEU A O 1
ATOM 580 N N . TYR A 1 74 ? 8.18 -36.875 -19.641 1 93.38 74 TYR A N 1
ATOM 581 C CA . TYR A 1 74 ? 8.477 -37.875 -18.641 1 93.38 74 TYR A CA 1
ATOM 582 C C . TYR A 1 74 ? 7.238 -38.719 -18.328 1 93.38 74 TYR A C 1
ATOM 584 O O . TYR A 1 74 ? 6.121 -38.344 -18.688 1 93.38 74 TYR A O 1
ATOM 592 N N . ARG A 1 75 ? 7.402 -39.812 -17.719 1 90.94 75 ARG A N 1
ATOM 593 C CA . ARG A 1 75 ? 6.285 -40.656 -17.266 1 90.94 75 ARG A CA 1
ATOM 594 C C . ARG A 1 75 ? 5.973 -40.406 -15.789 1 90.94 75 ARG A C 1
ATOM 596 O O . ARG A 1 75 ? 6.871 -40.094 -15.008 1 90.94 75 ARG A O 1
ATOM 603 N N . GLU A 1 76 ? 4.648 -40.438 -15.5 1 88.81 76 GLU A N 1
ATOM 604 C CA . GLU A 1 76 ? 4.203 -40.188 -14.141 1 88.81 76 GLU A CA 1
ATOM 605 C C . GLU A 1 76 ? 5 -41 -13.133 1 88.81 76 GLU A C 1
ATOM 607 O O . GLU A 1 76 ? 5.414 -40.5 -12.094 1 88.81 76 GLU A O 1
ATOM 612 N N . GLU A 1 77 ? 5.332 -42.219 -13.43 1 85.31 77 GLU A N 1
ATOM 613 C CA . GLU A 1 77 ? 6 -43.156 -12.523 1 85.31 77 GLU A CA 1
ATOM 614 C C . GLU A 1 77 ? 7.449 -42.75 -12.289 1 85.31 77 GLU A C 1
ATOM 616 O O . GLU A 1 77 ? 8.062 -43.156 -11.297 1 85.31 77 GLU A O 1
ATOM 621 N N . GLU A 1 78 ? 7.926 -42 -13.195 1 86.69 78 GLU A N 1
ATOM 622 C CA . GLU A 1 78 ? 9.328 -41.594 -13.102 1 86.69 78 GLU A CA 1
ATOM 623 C C . GLU A 1 78 ? 9.5 -40.438 -12.125 1 86.69 78 GLU A C 1
ATOM 625 O O . GLU A 1 78 ? 10.617 -40.156 -11.688 1 86.69 78 GLU A O 1
ATOM 630 N N . CYS A 1 79 ? 8.461 -39.75 -11.914 1 86.19 79 CYS A N 1
ATOM 631 C CA . CYS A 1 79 ? 8.531 -38.625 -10.977 1 86.19 79 CYS A CA 1
ATOM 632 C C . CYS A 1 79 ? 8.219 -39.094 -9.555 1 86.19 79 CYS A C 1
ATOM 634 O O . CYS A 1 79 ? 7.055 -39.219 -9.18 1 86.19 79 CYS A O 1
ATOM 636 N N . THR A 1 80 ? 9.266 -39.344 -8.82 1 76.75 80 THR A N 1
ATOM 637 C CA . THR A 1 80 ? 9.156 -39.938 -7.496 1 76.75 80 THR A CA 1
ATOM 638 C C . THR A 1 80 ? 8.609 -38.938 -6.488 1 76.75 80 THR A C 1
ATOM 640 O O . THR A 1 80 ? 8.266 -39.312 -5.363 1 76.75 80 THR A O 1
ATOM 643 N N . PHE A 1 81 ? 8.539 -37.719 -6.848 1 74.25 81 PHE A N 1
ATOM 644 C CA . PHE A 1 81 ? 8.141 -36.688 -5.895 1 74.25 81 PHE A CA 1
ATOM 645 C C . PHE A 1 81 ? 6.695 -36.281 -6.129 1 74.25 81 PHE A C 1
ATOM 647 O O . PHE A 1 81 ? 6.195 -35.375 -5.465 1 74.25 81 PHE A O 1
ATOM 654 N N . VAL A 1 82 ? 6.117 -36.875 -7.016 1 64.44 82 VAL A N 1
ATOM 655 C CA . VAL A 1 82 ? 4.762 -36.469 -7.367 1 64.44 82 VAL A CA 1
ATOM 656 C C . VAL A 1 82 ? 3.82 -36.75 -6.191 1 64.44 82 VAL A C 1
ATOM 658 O O . VAL A 1 82 ? 3.879 -37.812 -5.57 1 64.44 82 VAL A O 1
ATOM 661 N N . TYR A 1 83 ? 3.092 -35.594 -5.887 1 65.5 83 TYR A N 1
ATOM 662 C CA . TYR A 1 83 ? 2.092 -35.656 -4.824 1 65.5 83 TYR A CA 1
ATOM 663 C C . TYR A 1 83 ? 0.838 -36.375 -5.297 1 65.5 83 TYR A C 1
ATOM 665 O O . TYR A 1 83 ? 0.516 -36.375 -6.484 1 65.5 83 TYR A O 1
ATOM 673 N N . ASP A 1 84 ? 0.197 -36.969 -4.395 1 65.25 84 ASP A N 1
ATOM 674 C CA . ASP A 1 84 ? -1.017 -37.75 -4.578 1 65.25 84 ASP A CA 1
ATOM 675 C C . ASP A 1 84 ? -2.096 -36.938 -5.297 1 65.25 84 ASP A C 1
ATOM 677 O O . ASP A 1 84 ? -2.889 -37.5 -6.059 1 65.25 84 ASP A O 1
ATOM 681 N N . GLU A 1 85 ? -1.87 -35.594 -5.254 1 69.06 85 GLU A N 1
ATOM 682 C CA . GLU A 1 85 ? -2.914 -34.75 -5.84 1 69.06 85 GLU A CA 1
ATOM 683 C C . GLU A 1 85 ? -2.701 -34.594 -7.34 1 69.06 85 GLU A C 1
ATOM 685 O O . GLU A 1 85 ? -3.625 -34.188 -8.062 1 69.06 85 GLU A O 1
ATOM 690 N N . ASN A 1 86 ? -1.575 -34.969 -7.855 1 77.56 86 ASN A N 1
ATOM 691 C CA . ASN A 1 86 ? -1.252 -34.719 -9.25 1 77.56 86 ASN A CA 1
ATOM 692 C C . ASN A 1 86 ? -1.005 -36 -10.023 1 77.56 86 ASN A C 1
ATOM 694 O O . ASN A 1 86 ? -0.749 -35.969 -11.227 1 77.56 86 ASN A O 1
ATOM 698 N N . ALA A 1 87 ? -1.23 -37.156 -9.383 1 80.69 87 ALA A N 1
ATOM 699 C CA . ALA A 1 87 ? -0.926 -38.438 -10.008 1 80.69 87 ALA A CA 1
ATOM 700 C C . ALA A 1 87 ? -2.203 -39.156 -10.438 1 80.69 87 ALA A C 1
ATOM 702 O O . ALA A 1 87 ? -2.662 -40.062 -9.766 1 80.69 87 ALA A O 1
ATOM 703 N N . CYS A 1 88 ? -2.65 -38.906 -11.594 1 81.44 88 CYS A N 1
ATOM 704 C CA . CYS A 1 88 ? -3.957 -39.406 -12.016 1 81.44 88 CYS A CA 1
ATOM 705 C C . CYS A 1 88 ? -3.879 -40.844 -12.422 1 81.44 88 CYS A C 1
ATOM 707 O O . CYS A 1 88 ? -4.793 -41.625 -12.133 1 81.44 88 CYS A O 1
ATOM 709 N N . GLN A 1 89 ? -2.773 -41.188 -13.023 1 85.38 89 GLN A N 1
ATOM 710 C CA . GLN A 1 89 ? -2.643 -42.594 -13.438 1 85.38 89 GLN A CA 1
ATOM 711 C C . GLN A 1 89 ? -2.596 -43.531 -12.234 1 85.38 89 GLN A C 1
ATOM 713 O O . GLN A 1 89 ? -3.211 -44.594 -12.25 1 85.38 89 GLN A O 1
ATOM 718 N N . MET A 1 90 ? -1.972 -43.125 -11.312 1 85.94 90 MET A N 1
ATOM 719 C CA . MET A 1 90 ? -1.869 -43.906 -10.078 1 85.94 90 MET A CA 1
ATOM 720 C C . MET A 1 90 ? -3.244 -44.125 -9.453 1 85.94 90 MET A C 1
ATOM 722 O O . MET A 1 90 ? -3.479 -45.125 -8.797 1 85.94 90 MET A O 1
ATOM 726 N N . PHE A 1 91 ? -4.133 -43.25 -9.75 1 88.12 91 PHE A N 1
ATOM 727 C CA . PHE A 1 91 ? -5.438 -43.344 -9.102 1 88.12 91 PHE A CA 1
ATOM 728 C C . PHE A 1 91 ? -6.508 -43.781 -10.094 1 88.12 91 PHE A C 1
ATOM 730 O O . PHE A 1 91 ? -7.688 -43.469 -9.922 1 88.12 91 PHE A O 1
ATOM 737 N N . GLY A 1 92 ? -6.059 -44.344 -11.211 1 86.38 92 GLY A N 1
ATOM 738 C CA . GLY A 1 92 ? -6.973 -45.188 -11.984 1 86.38 92 GLY A CA 1
ATOM 739 C C . GLY A 1 92 ? -7.406 -44.531 -13.289 1 86.38 92 GLY A C 1
ATOM 740 O O . GLY A 1 92 ? -8.234 -45.062 -14.016 1 86.38 92 GLY A O 1
ATOM 741 N N . ARG A 1 93 ? -6.918 -43.375 -13.594 1 89.19 93 ARG A N 1
ATOM 742 C CA . ARG A 1 93 ? -7.32 -42.844 -14.883 1 89.19 93 ARG A CA 1
ATOM 743 C C . ARG A 1 93 ? -6.781 -43.688 -16.031 1 89.19 93 ARG A C 1
ATOM 745 O O . ARG A 1 93 ? -5.586 -43.969 -16.094 1 89.19 93 ARG A O 1
ATOM 752 N N . LYS A 1 94 ? -7.641 -43.938 -16.953 1 89.12 94 LYS A N 1
ATOM 753 C CA . LYS A 1 94 ? -7.258 -44.844 -18.031 1 89.12 94 LYS A CA 1
ATOM 754 C C . LYS A 1 94 ? -6.934 -44.062 -19.312 1 89.12 94 LYS A C 1
ATOM 756 O O . LYS A 1 94 ? -6.035 -44.469 -20.062 1 89.12 94 LYS A O 1
ATOM 761 N N . ASP A 1 95 ? -7.645 -43.031 -19.531 1 89.75 95 ASP A N 1
ATOM 762 C CA . ASP A 1 95 ? -7.371 -42.219 -20.719 1 89.75 95 ASP A CA 1
ATOM 763 C C . ASP A 1 95 ? -6.109 -41.375 -20.531 1 89.75 95 ASP A C 1
ATOM 765 O O . ASP A 1 95 ? -6.055 -40.531 -19.641 1 89.75 95 ASP A O 1
ATOM 769 N N . LEU A 1 96 ? -5.117 -41.594 -21.375 1 90.5 96 LEU A N 1
ATOM 770 C CA . LEU A 1 96 ? -3.84 -40.906 -21.188 1 90.5 96 LEU A CA 1
ATOM 771 C C . LEU A 1 96 ? -3.564 -39.938 -22.328 1 90.5 96 LEU A C 1
ATOM 773 O O . LEU A 1 96 ? -2.516 -39.281 -22.359 1 90.5 96 LEU A O 1
ATOM 777 N N . ASN A 1 97 ? -4.504 -39.719 -23.188 1 91.69 97 ASN A N 1
ATOM 778 C CA . ASN A 1 97 ? -4.293 -38.875 -24.359 1 91.69 97 ASN A CA 1
ATOM 779 C C . ASN A 1 97 ? -4.02 -37.438 -23.969 1 91.69 97 ASN A C 1
ATOM 781 O O . ASN A 1 97 ? -3.365 -36.688 -24.703 1 91.69 97 ASN A O 1
ATOM 785 N N . TYR A 1 98 ? -4.461 -37 -22.812 1 92.38 98 TYR A N 1
ATOM 786 C CA . TYR A 1 98 ? -4.301 -35.625 -22.359 1 92.38 98 TYR A CA 1
ATOM 787 C C . TYR A 1 98 ? -2.824 -35.281 -22.188 1 92.38 98 TYR A C 1
ATOM 789 O O . TYR A 1 98 ? -2.461 -34.125 -22.125 1 92.38 98 TYR A O 1
ATOM 797 N N . GLN A 1 99 ? -1.942 -36.312 -22.188 1 94.5 99 GLN A N 1
ATOM 798 C CA . GLN A 1 99 ? -0.521 -36.094 -21.938 1 94.5 99 GLN A CA 1
ATOM 799 C C . GLN A 1 99 ? 0.226 -35.812 -23.25 1 94.5 99 GLN A C 1
ATOM 801 O O . GLN A 1 99 ? 1.405 -35.438 -23.234 1 94.5 99 GLN A O 1
ATOM 806 N N . HIS A 1 100 ? -0.464 -36 -24.344 1 96 100 HIS A N 1
ATOM 807 C CA . HIS A 1 100 ? 0.235 -36 -25.625 1 96 100 HIS A CA 1
ATOM 808 C C . HIS A 1 100 ? -0.041 -34.719 -26.422 1 96 100 HIS A C 1
ATOM 810 O O . HIS A 1 100 ? -0.133 -34.781 -27.641 1 96 100 HIS A O 1
ATOM 816 N N . TRP A 1 101 ? -0.198 -33.625 -25.703 1 95.94 101 TRP A N 1
ATOM 817 C CA . TRP A 1 101 ? -0.433 -32.375 -26.375 1 95.94 101 TRP A CA 1
ATOM 818 C C . TRP A 1 101 ? 0.772 -31.438 -26.219 1 95.94 101 TRP A C 1
ATOM 820 O O . TRP A 1 101 ? 1.318 -31.297 -25.125 1 95.94 101 TRP A O 1
ATOM 830 N N . ARG A 1 102 ? 1.155 -30.875 -27.312 1 96.88 102 ARG A N 1
ATOM 831 C CA . ARG A 1 102 ? 2.234 -29.891 -27.359 1 96.88 102 ARG A CA 1
ATOM 832 C C . ARG A 1 102 ? 1.702 -28.516 -27.734 1 96.88 102 ARG A C 1
ATOM 834 O O . ARG A 1 102 ? 0.828 -28.391 -28.594 1 96.88 102 ARG A O 1
ATOM 841 N N . TRP A 1 103 ? 2.168 -27.469 -27.047 1 97.38 103 TRP A N 1
ATOM 842 C CA . TRP A 1 103 ? 1.783 -26.109 -27.375 1 97.38 103 TRP A CA 1
ATOM 843 C C . TRP A 1 103 ? 2.605 -25.578 -28.547 1 97.38 103 TRP A C 1
ATOM 845 O O . TRP A 1 103 ? 3.832 -25.688 -28.547 1 97.38 103 TRP A O 1
ATOM 855 N N . GLN A 1 104 ? 1.907 -25.062 -29.562 1 97 104 GLN A N 1
ATOM 856 C CA . GLN A 1 104 ? 2.539 -24.5 -30.75 1 97 104 GLN A CA 1
ATOM 857 C C . GLN A 1 104 ? 2.102 -23.047 -30.969 1 97 104 GLN A C 1
ATOM 859 O O . GLN A 1 104 ? 1.009 -22.797 -31.484 1 97 104 GLN A O 1
ATOM 864 N N . PRO A 1 105 ? 3.035 -22.062 -30.641 1 96.88 105 PRO A N 1
ATOM 865 C CA . PRO A 1 105 ? 2.695 -20.688 -30.969 1 96.88 105 PRO A CA 1
ATOM 866 C C . PRO A 1 105 ? 2.434 -20.469 -32.469 1 96.88 105 PRO A C 1
ATOM 868 O O . PRO A 1 105 ? 3.006 -21.172 -33.281 1 96.88 105 PRO A O 1
ATOM 871 N N . HIS A 1 106 ? 1.598 -19.531 -32.906 1 94.75 106 HIS A N 1
ATOM 872 C CA . HIS A 1 106 ? 1.152 -19.328 -34.281 1 94.75 106 HIS A CA 1
ATOM 873 C C . HIS A 1 106 ? 2.311 -18.906 -35.156 1 94.75 106 HIS A C 1
ATOM 875 O O . HIS A 1 106 ? 2.422 -19.375 -36.312 1 94.75 106 HIS A O 1
ATOM 881 N N . ARG A 1 107 ? 3.221 -18.031 -34.719 1 92.06 107 ARG A N 1
ATOM 882 C CA . ARG A 1 107 ? 4.16 -17.375 -35.625 1 92.06 107 ARG A CA 1
ATOM 883 C C . ARG A 1 107 ? 5.602 -17.703 -35.25 1 92.06 107 ARG A C 1
ATOM 885 O O . ARG A 1 107 ? 6.535 -17.062 -35.719 1 92.06 107 ARG A O 1
ATOM 892 N N . CYS A 1 108 ? 5.727 -18.562 -34.375 1 93.25 108 CYS A N 1
ATOM 893 C CA . CYS A 1 108 ? 7.07 -18.938 -33.969 1 93.25 108 CYS A CA 1
ATOM 894 C C . CYS A 1 108 ? 7.066 -20.312 -33.312 1 93.25 108 CYS A C 1
ATOM 896 O O . CYS A 1 108 ? 6.055 -21.016 -33.344 1 93.25 108 CYS A O 1
ATOM 898 N N . ASN A 1 109 ? 8.281 -20.719 -32.906 1 92.81 109 ASN A N 1
ATOM 899 C CA . ASN A 1 109 ? 8.406 -22.031 -32.281 1 92.81 109 ASN A CA 1
ATOM 900 C C . ASN A 1 109 ? 8.852 -21.906 -30.812 1 92.81 109 ASN A C 1
ATOM 902 O O . ASN A 1 109 ? 9.695 -21.062 -30.484 1 92.81 109 ASN A O 1
ATOM 906 N N . LEU A 1 110 ? 8.25 -22.688 -30.016 1 94.69 110 LEU A N 1
ATOM 907 C CA . LEU A 1 110 ? 8.656 -22.781 -28.625 1 94.69 110 LEU A CA 1
ATOM 908 C C . LEU A 1 110 ? 9.859 -23.703 -28.469 1 94.69 110 LEU A C 1
ATOM 910 O O . LEU A 1 110 ? 9.844 -24.844 -28.953 1 94.69 110 LEU A O 1
ATOM 914 N N . LYS A 1 111 ? 10.812 -23.188 -27.859 1 91.19 111 LYS A N 1
ATOM 915 C CA . LYS A 1 111 ? 12.008 -23.984 -27.625 1 91.19 111 LYS A CA 1
ATOM 916 C C . LYS A 1 111 ? 11.68 -25.234 -26.797 1 91.19 111 LYS A C 1
ATOM 918 O O . LYS A 1 111 ? 10.906 -25.172 -25.844 1 91.19 111 LYS A O 1
ATOM 923 N N . ARG A 1 112 ? 12.258 -26.344 -27.219 1 90.75 112 ARG A N 1
ATOM 924 C CA . ARG A 1 112 ? 12.031 -27.578 -26.484 1 90.75 112 ARG A CA 1
ATOM 925 C C . ARG A 1 112 ? 12.734 -27.547 -25.125 1 90.75 112 ARG A C 1
ATOM 927 O O . ARG A 1 112 ? 13.859 -27.062 -25.016 1 90.75 112 ARG A O 1
ATOM 934 N N . PHE A 1 113 ? 12.102 -28.078 -24.219 1 96.19 113 PHE A N 1
ATOM 935 C CA . PHE A 1 113 ? 12.641 -28.109 -22.859 1 96.19 113 PHE A CA 1
ATOM 936 C C . PHE A 1 113 ? 13.844 -29.047 -22.797 1 96.19 113 PHE A C 1
ATOM 938 O O . PHE A 1 113 ? 13.797 -30.172 -23.297 1 96.19 113 PHE A O 1
ATOM 945 N N . ASN A 1 114 ? 14.898 -28.578 -22.297 1 96.69 114 ASN A N 1
ATOM 946 C CA . ASN A 1 114 ? 16.109 -29.344 -22.047 1 96.69 114 ASN A CA 1
ATOM 947 C C . ASN A 1 114 ? 16.562 -29.234 -20.594 1 96.69 114 ASN A C 1
ATOM 949 O O . ASN A 1 114 ? 17.109 -28.203 -20.203 1 96.69 114 ASN A O 1
ATOM 953 N N . ALA A 1 115 ? 16.422 -30.344 -19.891 1 96.94 115 ALA A N 1
ATOM 954 C CA . ALA A 1 115 ? 16.672 -30.344 -18.453 1 96.94 115 ALA A CA 1
ATOM 955 C C . ALA A 1 115 ? 18.141 -30.062 -18.156 1 96.94 115 ALA A C 1
ATOM 957 O O . ALA A 1 115 ? 18.469 -29.297 -17.234 1 96.94 115 ALA A O 1
ATOM 958 N N . THR A 1 116 ? 19.031 -30.641 -18.859 1 96.44 116 THR A N 1
ATOM 959 C CA . THR A 1 116 ? 20.469 -30.469 -18.641 1 96.44 116 THR A CA 1
ATOM 960 C C . THR A 1 116 ? 20.859 -29.016 -18.844 1 96.44 116 THR A C 1
ATOM 962 O O . THR A 1 116 ? 21.609 -28.453 -18.047 1 96.44 116 THR A O 1
ATOM 965 N N . VAL A 1 117 ? 20.344 -28.438 -19.891 1 97.5 117 VAL A N 1
ATOM 966 C CA . VAL A 1 117 ? 20.656 -27.047 -20.203 1 97.5 117 VAL A CA 1
ATOM 967 C C . VAL A 1 117 ? 20.109 -26.141 -19.094 1 97.5 117 VAL A C 1
ATOM 969 O O . VAL A 1 117 ? 20.781 -25.188 -18.688 1 97.5 117 VAL A O 1
ATOM 972 N N . LEU A 1 118 ? 18.969 -26.453 -18.641 1 98.12 118 LEU A N 1
ATOM 973 C CA . LEU A 1 118 ? 18.375 -25.656 -17.578 1 98.12 118 LEU A CA 1
ATOM 974 C C . LEU A 1 118 ? 19.219 -25.75 -16.297 1 98.12 118 LEU A C 1
ATOM 976 O O . LEU A 1 118 ? 19.516 -24.734 -15.672 1 98.12 118 LEU A O 1
ATOM 980 N N . LEU A 1 119 ? 19.578 -27 -15.938 1 97.94 119 LEU A N 1
ATOM 981 C CA . LEU A 1 119 ? 20.344 -27.219 -14.719 1 97.94 119 LEU A CA 1
ATOM 982 C C . LEU A 1 119 ? 21.688 -26.5 -14.805 1 97.94 119 LEU A C 1
ATOM 984 O O . LEU A 1 119 ? 22.156 -25.938 -13.812 1 97.94 119 LEU A O 1
ATOM 988 N N . GLU A 1 120 ? 22.281 -26.5 -15.953 1 97.69 120 GLU A N 1
ATOM 989 C CA . GLU A 1 120 ? 23.516 -25.766 -16.141 1 97.69 120 GLU A CA 1
ATOM 990 C C . GLU A 1 120 ? 23.297 -24.25 -15.984 1 97.69 120 GLU A C 1
ATOM 992 O O . GLU A 1 120 ? 24.125 -23.562 -15.383 1 97.69 120 GLU A O 1
ATOM 997 N N . ARG A 1 121 ? 22.219 -23.766 -16.531 1 97.19 121 ARG A N 1
ATOM 998 C CA . ARG A 1 121 ? 21.891 -22.359 -16.438 1 97.19 121 ARG A CA 1
ATOM 999 C C . ARG A 1 121 ? 21.625 -21.953 -14.984 1 97.19 121 ARG A C 1
ATOM 1001 O O . ARG A 1 121 ? 21.922 -20.828 -14.586 1 97.19 121 ARG A O 1
ATOM 1008 N N . LEU A 1 122 ? 21.188 -22.906 -14.18 1 97.94 122 LEU A N 1
ATOM 1009 C CA . LEU A 1 122 ? 20.797 -22.656 -12.797 1 97.94 122 LEU A CA 1
ATOM 1010 C C . LEU A 1 122 ? 21.953 -22.953 -11.844 1 97.94 122 LEU A C 1
ATOM 1012 O O . LEU A 1 122 ? 21.781 -22.922 -10.625 1 97.94 122 LEU A O 1
ATOM 1016 N N . ARG A 1 123 ? 23.125 -23.234 -12.367 1 97.88 123 ARG A N 1
ATOM 1017 C CA . ARG A 1 123 ? 24.266 -23.562 -11.508 1 97.88 123 ARG A CA 1
ATOM 1018 C C . ARG A 1 123 ? 24.469 -22.484 -10.445 1 97.88 123 ARG A C 1
ATOM 1020 O O . ARG A 1 123 ? 24.547 -21.297 -10.758 1 97.88 123 ARG A O 1
ATOM 1027 N N . ASN A 1 124 ? 24.516 -22.828 -9.195 1 98.19 124 ASN A N 1
ATOM 1028 C CA . ASN A 1 124 ? 24.734 -21.984 -8.031 1 98.19 124 ASN A CA 1
ATOM 1029 C C . ASN A 1 124 ? 23.578 -21.016 -7.812 1 98.19 124 ASN A C 1
ATOM 1031 O O . ASN A 1 124 ? 23.75 -19.938 -7.238 1 98.19 124 ASN A O 1
ATOM 1035 N N . LYS A 1 125 ? 22.375 -21.344 -8.352 1 98.38 125 LYS A N 1
ATOM 1036 C CA . LYS A 1 125 ? 21.266 -20.406 -8.273 1 98.38 125 LYS A CA 1
ATOM 1037 C C . LYS A 1 125 ? 20.109 -21 -7.48 1 98.38 125 LYS A C 1
ATOM 1039 O O . LYS A 1 125 ? 20.047 -22.219 -7.262 1 98.38 125 LYS A O 1
ATOM 1044 N N . ARG A 1 126 ? 19.281 -20.109 -7.012 1 98.31 126 ARG A N 1
ATOM 1045 C CA . ARG A 1 126 ? 18.031 -20.438 -6.324 1 98.31 126 ARG A CA 1
ATOM 1046 C C . ARG A 1 126 ? 16.828 -20.031 -7.168 1 98.31 126 ARG A C 1
ATOM 1048 O O . ARG A 1 126 ? 16.672 -18.875 -7.535 1 98.31 126 ARG A O 1
ATOM 1055 N N . MET A 1 127 ? 16.062 -21.016 -7.559 1 98.81 127 MET A N 1
ATOM 1056 C CA . MET A 1 127 ? 14.773 -20.797 -8.227 1 98.81 127 MET A CA 1
ATOM 1057 C C . MET A 1 127 ? 13.609 -21.078 -7.277 1 98.81 127 MET A C 1
ATOM 1059 O O . MET A 1 127 ? 13.5 -22.172 -6.734 1 98.81 127 MET A O 1
ATOM 1063 N N . VAL A 1 128 ? 12.766 -20.047 -7.078 1 98.88 128 VAL A N 1
ATOM 1064 C CA . VAL A 1 128 ? 11.719 -20.219 -6.074 1 98.88 128 VAL A CA 1
ATOM 1065 C C . VAL A 1 128 ? 10.352 -19.922 -6.699 1 98.88 128 VAL A C 1
ATOM 1067 O O . VAL A 1 128 ? 10.141 -18.859 -7.277 1 98.88 128 VAL A O 1
ATOM 1070 N N . PHE A 1 129 ? 9.445 -20.875 -6.621 1 98.88 129 PHE A N 1
ATOM 1071 C CA . PHE A 1 129 ? 8.031 -20.703 -6.926 1 98.88 129 PHE A CA 1
ATOM 1072 C C . PHE A 1 129 ? 7.266 -20.266 -5.688 1 98.88 129 PHE A C 1
ATOM 1074 O O . PHE A 1 129 ? 7.367 -20.891 -4.629 1 98.88 129 PHE A O 1
ATOM 1081 N N . VAL A 1 130 ? 6.504 -19.188 -5.785 1 98.88 130 VAL A N 1
ATOM 1082 C CA . VAL A 1 130 ? 5.809 -18.625 -4.633 1 98.88 130 VAL A CA 1
ATOM 1083 C C . VAL A 1 130 ? 4.32 -18.484 -4.949 1 98.88 130 VAL A C 1
ATOM 1085 O O . VAL A 1 130 ? 3.941 -17.75 -5.867 1 98.88 130 VAL A O 1
ATOM 1088 N N . GLY A 1 131 ? 3.479 -19.203 -4.23 1 98.19 131 GLY A N 1
ATOM 1089 C CA . GLY A 1 131 ? 2.061 -19.031 -4.504 1 98.19 131 GLY A CA 1
ATOM 1090 C C . GLY A 1 131 ? 1.198 -20.109 -3.887 1 98.19 131 GLY A C 1
ATOM 1091 O O . GLY A 1 131 ? 1.456 -20.547 -2.764 1 98.19 131 GLY A O 1
ATOM 1092 N N . ASP A 1 132 ? 0.122 -20.422 -4.547 1 95.44 132 ASP A N 1
ATOM 1093 C CA . ASP A 1 132 ? -0.878 -21.359 -4.039 1 95.44 132 ASP A CA 1
ATOM 1094 C C . ASP A 1 132 ? -0.635 -22.766 -4.566 1 95.44 132 ASP A C 1
ATOM 1096 O O . ASP A 1 132 ? 0.481 -23.094 -4.969 1 95.44 132 ASP A O 1
ATOM 1100 N N . SER A 1 133 ? -1.627 -23.594 -4.477 1 93.81 133 SER A N 1
ATOM 1101 C CA . SER A 1 133 ? -1.488 -25 -4.871 1 93.81 133 SER A CA 1
ATOM 1102 C C . SER A 1 133 ? -1.235 -25.125 -6.371 1 93.81 133 SER A C 1
ATOM 1104 O O . SER A 1 133 ? -0.624 -26.094 -6.82 1 93.81 133 SER A O 1
ATOM 1106 N N . LEU A 1 134 ? -1.713 -24.219 -7.156 1 96.31 134 LEU A N 1
ATOM 1107 C CA . LEU A 1 134 ? -1.477 -24.266 -8.594 1 96.31 134 LEU A CA 1
ATOM 1108 C C . LEU A 1 134 ? -0.016 -23.969 -8.914 1 96.31 134 LEU A C 1
ATOM 1110 O O . LEU A 1 134 ? 0.573 -24.609 -9.789 1 96.31 134 LEU A O 1
ATOM 1114 N N . ILE A 1 135 ? 0.539 -23.047 -8.219 1 97.75 135 ILE A N 1
ATOM 1115 C CA . ILE A 1 135 ? 1.96 -22.75 -8.359 1 97.75 135 ILE A CA 1
ATOM 1116 C C . ILE A 1 135 ? 2.787 -23.922 -7.812 1 97.75 135 ILE A C 1
ATOM 1118 O O . ILE A 1 135 ? 3.852 -24.234 -8.344 1 97.75 135 ILE A O 1
ATOM 1122 N N . ARG A 1 136 ? 2.293 -24.531 -6.77 1 96 136 ARG A N 1
ATOM 1123 C CA . ARG A 1 136 ? 2.939 -25.75 -6.285 1 96 136 ARG A CA 1
ATOM 1124 C C . ARG A 1 136 ? 2.957 -26.828 -7.363 1 96 136 ARG A C 1
ATOM 1126 O O . ARG A 1 136 ? 3.961 -27.516 -7.539 1 96 136 ARG A O 1
ATOM 1133 N N . GLY A 1 137 ? 1.819 -26.953 -8.008 1 95.12 137 GLY A N 1
ATOM 1134 C CA . GLY A 1 137 ? 1.756 -27.891 -9.117 1 95.12 137 GLY A CA 1
ATOM 1135 C C . GLY A 1 137 ? 2.768 -27.594 -10.211 1 95.12 137 GLY A C 1
ATOM 1136 O O . GLY A 1 137 ? 3.355 -28.516 -10.781 1 95.12 137 GLY A O 1
ATOM 1137 N N . GLN A 1 138 ? 2.889 -26.328 -10.523 1 97.69 138 GLN A N 1
ATOM 1138 C CA . GLN A 1 138 ? 3.9 -25.953 -11.508 1 97.69 138 GLN A CA 1
ATOM 1139 C C . GLN A 1 138 ? 5.301 -26.297 -11.008 1 97.69 138 GLN A C 1
ATOM 1141 O O . GLN A 1 138 ? 6.141 -26.75 -11.789 1 97.69 138 GLN A O 1
ATOM 1146 N N . TRP A 1 139 ? 5.578 -25.984 -9.805 1 97.62 139 TRP A N 1
ATOM 1147 C CA . TRP A 1 139 ? 6.855 -26.344 -9.195 1 97.62 139 TRP A CA 1
ATOM 1148 C C . TRP A 1 139 ? 7.105 -27.844 -9.305 1 97.62 139 TRP A C 1
ATOM 1150 O O . TRP A 1 139 ? 8.195 -28.281 -9.68 1 97.62 139 TRP A O 1
ATOM 1160 N N . LEU A 1 140 ? 6.109 -28.641 -8.945 1 95.94 140 LEU A N 1
ATOM 1161 C CA . LEU A 1 140 ? 6.238 -30.094 -9.023 1 95.94 140 LEU A CA 1
ATOM 1162 C C . LEU A 1 140 ? 6.531 -30.531 -10.453 1 95.94 140 LEU A C 1
ATOM 1164 O O . LEU A 1 140 ? 7.336 -31.438 -10.672 1 95.94 140 LEU A O 1
ATOM 1168 N N . SER A 1 141 ? 5.82 -29.938 -11.328 1 96.44 141 SER A N 1
ATOM 1169 C CA . SER A 1 141 ? 6.109 -30.203 -12.734 1 96.44 141 SER A CA 1
ATOM 1170 C C . SER A 1 141 ? 7.578 -29.953 -13.055 1 96.44 141 SER A C 1
ATOM 1172 O O . SER A 1 141 ? 8.219 -30.781 -13.719 1 96.44 141 SER A O 1
ATOM 1174 N N . MET A 1 142 ? 8.125 -28.828 -12.609 1 97.69 142 MET A N 1
ATOM 1175 C CA . MET A 1 142 ? 9.531 -28.516 -12.836 1 97.69 142 MET A CA 1
ATOM 1176 C C . MET A 1 142 ? 10.43 -29.578 -12.227 1 97.69 142 MET A C 1
ATOM 1178 O O . MET A 1 142 ? 11.391 -30.031 -12.867 1 97.69 142 MET A O 1
ATOM 1182 N N . VAL A 1 143 ? 10.109 -30 -11.055 1 96.25 143 VAL A N 1
ATOM 1183 C CA . VAL A 1 143 ? 10.867 -31.031 -10.359 1 96.25 143 VAL A CA 1
ATOM 1184 C C . VAL A 1 143 ? 10.859 -32.312 -11.18 1 96.25 143 VAL A C 1
ATOM 1186 O O . VAL A 1 143 ? 11.898 -32.969 -11.352 1 96.25 143 VAL A O 1
ATOM 1189 N N . CYS A 1 144 ? 9.711 -32.688 -11.711 1 94.88 144 CYS A N 1
ATOM 1190 C CA . CYS A 1 144 ? 9.586 -33.906 -12.516 1 94.88 144 CYS A CA 1
ATOM 1191 C C . CYS A 1 144 ? 10.383 -33.781 -13.812 1 94.88 144 CYS A C 1
ATOM 1193 O O . CYS A 1 144 ? 11 -34.75 -14.25 1 94.88 144 CYS A O 1
ATOM 1195 N N . LEU A 1 145 ? 10.375 -32.625 -14.367 1 96.5 145 LEU A N 1
ATOM 1196 C CA . LEU A 1 145 ? 11.055 -32.375 -15.641 1 96.5 145 LEU A CA 1
ATOM 1197 C C . LEU A 1 145 ? 12.562 -32.562 -15.492 1 96.5 145 LEU A C 1
ATOM 1199 O O . LEU A 1 145 ? 13.227 -33.062 -16.406 1 96.5 145 LEU A O 1
ATOM 1203 N N . VAL A 1 146 ? 13.109 -32.25 -14.305 1 96.12 146 VAL A N 1
ATOM 1204 C CA . VAL A 1 146 ? 14.562 -32.281 -14.172 1 96.12 146 VAL A CA 1
ATOM 1205 C C . VAL A 1 146 ? 14.992 -33.562 -13.422 1 96.12 146 VAL A C 1
ATOM 1207 O O . VAL A 1 146 ? 16.172 -33.906 -13.422 1 96.12 146 VAL A O 1
ATOM 1210 N N . ASN A 1 147 ? 14.047 -34.219 -12.836 1 92 147 ASN A N 1
ATOM 1211 C CA . ASN A 1 147 ? 14.305 -35.312 -11.898 1 92 147 ASN A CA 1
ATOM 1212 C C . ASN A 1 147 ? 15.172 -36.406 -12.531 1 92 147 ASN A C 1
ATOM 1214 O O . ASN A 1 147 ? 16.141 -36.844 -11.922 1 92 147 ASN A O 1
ATOM 1218 N N . ASN A 1 148 ? 14.891 -36.812 -13.719 1 89.25 148 ASN A N 1
ATOM 1219 C CA . ASN A 1 148 ? 15.57 -37.938 -14.359 1 89.25 148 ASN A CA 1
ATOM 1220 C C . ASN A 1 148 ? 16.969 -37.531 -14.828 1 89.25 148 ASN A C 1
ATOM 1222 O O . ASN A 1 148 ? 17.781 -38.406 -15.172 1 89.25 148 ASN A O 1
ATOM 1226 N N . PHE A 1 149 ? 17.25 -36.312 -14.75 1 93.75 149 PHE A N 1
ATOM 1227 C CA . PHE A 1 149 ? 18.531 -35.844 -15.258 1 93.75 149 PHE A CA 1
ATOM 1228 C C . PHE A 1 149 ? 19.484 -35.531 -14.102 1 93.75 149 PHE A C 1
ATOM 1230 O O . PHE A 1 149 ? 20.609 -35.094 -14.328 1 93.75 149 PHE A O 1
ATOM 1237 N N . ILE A 1 150 ? 19 -35.781 -12.953 1 94.25 150 ILE A N 1
ATOM 1238 C CA . ILE A 1 150 ? 19.828 -35.688 -11.758 1 94.25 150 ILE A CA 1
ATOM 1239 C C . ILE A 1 150 ? 20.016 -37.094 -11.156 1 94.25 150 ILE A C 1
ATOM 1241 O O . ILE A 1 150 ? 19.047 -37.781 -10.844 1 94.25 150 ILE A O 1
ATOM 1245 N N . PRO A 1 151 ? 21.25 -37.469 -10.969 1 93.69 151 PRO A N 1
ATOM 1246 C CA . PRO A 1 151 ? 21.453 -38.781 -10.336 1 93.69 151 PRO A CA 1
ATOM 1247 C C . PRO A 1 151 ? 20.797 -38.875 -8.961 1 93.69 151 PRO A C 1
ATOM 1249 O O . PRO A 1 151 ? 20.828 -37.906 -8.18 1 93.69 151 PRO A O 1
ATOM 1252 N N . PRO A 1 152 ? 20.219 -40 -8.688 1 91.31 152 PRO A N 1
ATOM 1253 C CA . PRO A 1 152 ? 19.484 -40.156 -7.43 1 91.31 152 PRO A CA 1
ATOM 1254 C C . PRO A 1 152 ? 20.328 -39.875 -6.203 1 91.31 152 PRO A C 1
ATOM 1256 O O . PRO A 1 152 ? 19.828 -39.312 -5.227 1 91.31 152 PRO A O 1
ATOM 1259 N N . ALA A 1 153 ? 21.562 -40.125 -6.242 1 94.25 153 ALA A N 1
ATOM 1260 C CA . ALA A 1 153 ? 22.469 -39.906 -5.105 1 94.25 153 ALA A CA 1
ATOM 1261 C C . ALA A 1 153 ? 22.828 -38.438 -4.938 1 94.25 153 ALA A C 1
ATOM 1263 O O . ALA A 1 153 ? 23.328 -38.031 -3.891 1 94.25 153 ALA A O 1
ATOM 1264 N N . LEU A 1 154 ? 22.516 -37.719 -5.965 1 95.75 154 LEU A N 1
ATOM 1265 C CA . LEU A 1 154 ? 22.953 -36.312 -5.953 1 95.75 154 LEU A CA 1
ATOM 1266 C C . LEU A 1 154 ? 21.766 -35.375 -5.875 1 95.75 154 LEU A C 1
ATOM 1268 O O . LEU A 1 154 ? 21.906 -34.156 -6.129 1 95.75 154 LEU A O 1
ATOM 1272 N N . LYS A 1 155 ? 20.656 -35.844 -5.633 1 93.56 155 LYS A N 1
ATOM 1273 C CA . LYS A 1 155 ? 19.469 -35.031 -5.418 1 93.56 155 LYS A CA 1
ATOM 1274 C C . LYS A 1 155 ? 18.859 -35.281 -4.039 1 93.56 155 LYS A C 1
ATOM 1276 O O . LYS A 1 155 ? 18.938 -36.406 -3.521 1 93.56 155 LYS A O 1
ATOM 1281 N N . SER A 1 156 ? 18.328 -34.25 -3.398 1 94.19 156 SER A N 1
ATOM 1282 C CA . SER A 1 156 ? 17.672 -34.375 -2.096 1 94.19 156 SER A CA 1
ATOM 1283 C C . SER A 1 156 ? 16.5 -33.406 -1.988 1 94.19 156 SER A C 1
ATOM 1285 O O . SER A 1 156 ? 16.438 -32.406 -2.688 1 94.19 156 SER A O 1
ATOM 1287 N N . MET A 1 157 ? 15.516 -33.812 -1.229 1 93.69 157 MET A N 1
ATOM 1288 C CA . MET A 1 157 ? 14.344 -33 -0.924 1 93.69 157 MET A CA 1
ATOM 1289 C C . MET A 1 157 ? 14.359 -32.531 0.53 1 93.69 157 MET A C 1
ATOM 1291 O O . MET A 1 157 ? 14.578 -33.344 1.437 1 93.69 157 MET A O 1
ATOM 1295 N N . HIS A 1 158 ? 14.203 -31.203 0.755 1 95.38 158 HIS A N 1
ATOM 1296 C CA . HIS A 1 158 ? 14.203 -30.641 2.1 1 95.38 158 HIS A CA 1
ATOM 1297 C C . HIS A 1 158 ? 12.906 -29.891 2.381 1 95.38 158 HIS A C 1
ATOM 1299 O O . HIS A 1 158 ? 12.352 -29.234 1.492 1 95.38 158 HIS A O 1
ATOM 1305 N N . TYR A 1 159 ? 12.422 -30.062 3.59 1 94.88 159 TYR A N 1
ATOM 1306 C CA . TYR A 1 159 ? 11.219 -29.391 4.07 1 94.88 159 TYR A CA 1
ATOM 1307 C C . TYR A 1 159 ? 11.531 -28.469 5.242 1 94.88 159 TYR A C 1
ATOM 1309 O O . TYR A 1 159 ? 12.062 -28.922 6.266 1 94.88 159 TYR A O 1
ATOM 1317 N N . SER A 1 160 ? 11.242 -27.188 5.047 1 95.5 160 SER A N 1
ATOM 1318 C CA . SER A 1 160 ? 11.562 -26.203 6.074 1 95.5 160 SER A CA 1
ATOM 1319 C C . SER A 1 160 ? 10.344 -25.359 6.434 1 95.5 160 SER A C 1
ATOM 1321 O O . SER A 1 160 ? 9.398 -25.266 5.648 1 95.5 160 SER A O 1
ATOM 1323 N N . PHE A 1 161 ? 10.344 -24.766 7.707 1 94.12 161 PHE A N 1
ATOM 1324 C CA . PHE A 1 161 ? 9.336 -23.828 8.188 1 94.12 161 PHE A CA 1
ATOM 1325 C C . PHE A 1 161 ? 7.945 -24.453 8.125 1 94.12 161 PHE A C 1
ATOM 1327 O O . PHE A 1 161 ? 7.031 -23.906 7.52 1 94.12 161 PHE A O 1
ATOM 1334 N N . ASN A 1 162 ? 7.777 -25.609 8.734 1 92.75 162 ASN A N 1
ATOM 1335 C CA . ASN A 1 162 ? 6.523 -26.344 8.773 1 92.75 162 ASN A CA 1
ATOM 1336 C C . ASN A 1 162 ? 6.035 -26.688 7.367 1 92.75 162 ASN A C 1
ATOM 1338 O O . ASN A 1 162 ? 4.859 -26.5 7.051 1 92.75 162 ASN A O 1
ATOM 1342 N N . ASN A 1 163 ? 6.988 -26.906 6.41 1 91.44 163 ASN A N 1
ATOM 1343 C CA . ASN A 1 163 ? 6.758 -27.344 5.043 1 91.44 163 ASN A CA 1
ATOM 1344 C C . ASN A 1 163 ? 6.238 -26.219 4.164 1 91.44 163 ASN A C 1
ATOM 1346 O O . ASN A 1 163 ? 5.668 -26.453 3.098 1 91.44 163 ASN A O 1
ATOM 1350 N N . SER A 1 164 ? 6.418 -25.031 4.688 1 96.19 164 SER A N 1
ATOM 1351 C CA . SER A 1 164 ? 6.062 -23.906 3.83 1 96.19 164 SER A CA 1
ATOM 1352 C C . SER A 1 164 ? 7.082 -23.719 2.711 1 96.19 164 SER A C 1
ATOM 1354 O O . SER A 1 164 ? 6.762 -23.172 1.657 1 96.19 164 SER A O 1
ATOM 1356 N N . LEU A 1 165 ? 8.258 -24.156 3.027 1 97.88 165 LEU A N 1
ATOM 1357 C CA . LEU A 1 165 ? 9.32 -24.125 2.033 1 97.88 165 LEU A CA 1
ATOM 1358 C C . LEU A 1 165 ? 9.797 -25.531 1.705 1 97.88 165 LEU A C 1
ATOM 1360 O O . LEU A 1 165 ? 10.266 -26.25 2.588 1 97.88 165 LEU A O 1
ATOM 1364 N N . ILE A 1 166 ? 9.648 -25.969 0.491 1 96.88 166 ILE A N 1
ATOM 1365 C CA . ILE A 1 166 ? 10.109 -27.266 -0.004 1 96.88 166 ILE A CA 1
ATOM 1366 C C . ILE A 1 166 ? 11.227 -27.047 -1.023 1 96.88 166 ILE A C 1
ATOM 1368 O O . ILE A 1 166 ? 11.07 -26.297 -1.984 1 96.88 166 ILE A O 1
ATOM 1372 N N . THR A 1 167 ? 12.344 -27.75 -0.838 1 97.31 167 THR A N 1
ATOM 1373 C CA . THR A 1 167 ? 13.531 -27.484 -1.651 1 97.31 167 THR A CA 1
ATOM 1374 C C . THR A 1 167 ? 14.047 -28.766 -2.283 1 97.31 167 THR A C 1
ATOM 1376 O O . THR A 1 167 ? 14.375 -29.719 -1.579 1 97.31 167 THR A O 1
ATOM 1379 N N . LEU A 1 168 ? 14.078 -28.844 -3.594 1 96.88 168 LEU A N 1
ATOM 1380 C CA . LEU A 1 168 ? 14.883 -29.828 -4.301 1 96.88 168 LEU A CA 1
ATOM 1381 C C . LEU A 1 168 ? 16.297 -29.312 -4.531 1 96.88 168 LEU A C 1
ATOM 1383 O O . LEU A 1 168 ? 16.484 -28.266 -5.133 1 96.88 168 LEU A O 1
ATOM 1387 N N . LYS A 1 169 ? 17.234 -30.094 -4.059 1 97.12 169 LYS A N 1
ATOM 1388 C CA . LYS A 1 169 ? 18.625 -29.734 -4.266 1 97.12 169 LYS A CA 1
ATOM 1389 C C . LYS A 1 169 ? 19.297 -30.672 -5.27 1 97.12 169 LYS A C 1
ATOM 1391 O O . LYS A 1 169 ? 19.203 -31.891 -5.137 1 97.12 169 LYS A O 1
ATOM 1396 N N . ALA A 1 170 ? 19.812 -30.109 -6.297 1 97.19 170 ALA A N 1
ATOM 1397 C CA . ALA A 1 170 ? 20.703 -30.828 -7.211 1 97.19 170 ALA A CA 1
ATOM 1398 C C . ALA A 1 170 ? 22.172 -30.516 -6.895 1 97.19 170 ALA A C 1
ATOM 1400 O O . ALA A 1 170 ? 22.703 -29.5 -7.344 1 97.19 170 ALA A O 1
ATOM 1401 N N . GLN A 1 171 ? 22.828 -31.422 -6.297 1 96.88 171 GLN A N 1
ATOM 1402 C CA . GLN A 1 171 ? 24.125 -31.172 -5.66 1 96.88 171 GLN A CA 1
ATOM 1403 C C . GLN A 1 171 ? 25.203 -30.891 -6.699 1 96.88 171 GLN A C 1
ATOM 1405 O O . GLN A 1 171 ? 26.047 -30.031 -6.504 1 96.88 171 GLN A O 1
ATOM 1410 N N . GLU A 1 172 ? 25.188 -31.688 -7.719 1 95.69 172 GLU A N 1
ATOM 1411 C CA . GLU A 1 172 ? 26.219 -31.547 -8.75 1 95.69 172 GLU A CA 1
ATOM 1412 C C . GLU A 1 172 ? 26.25 -30.109 -9.297 1 95.69 172 GLU A C 1
ATOM 1414 O O . GLU A 1 172 ? 27.312 -29.578 -9.602 1 95.69 172 GLU A O 1
ATOM 1419 N N . TYR A 1 173 ? 25.094 -29.5 -9.43 1 96.75 173 TYR A N 1
ATOM 1420 C CA . TYR A 1 173 ? 24.984 -28.172 -10.008 1 96.75 173 TYR A CA 1
ATOM 1421 C C . TYR A 1 173 ? 24.891 -27.094 -8.93 1 96.75 173 TYR A C 1
ATOM 1423 O O . TYR A 1 173 ? 25.031 -25.906 -9.211 1 96.75 173 TYR A O 1
ATOM 1431 N N . ASN A 1 174 ? 24.703 -27.5 -7.668 1 97.81 174 ASN A N 1
ATOM 1432 C CA . ASN A 1 174 ? 24.438 -26.609 -6.551 1 97.81 174 ASN A CA 1
ATOM 1433 C C . ASN A 1 174 ? 23.219 -25.719 -6.832 1 97.81 174 ASN A C 1
ATOM 1435 O O . ASN A 1 174 ? 23.281 -24.5 -6.676 1 97.81 174 ASN A O 1
ATOM 1439 N N . VAL A 1 175 ? 22.219 -26.375 -7.367 1 97.81 175 VAL A N 1
ATOM 1440 C CA . VAL A 1 175 ? 20.953 -25.719 -7.711 1 97.81 175 VAL A CA 1
ATOM 1441 C C . VAL A 1 175 ? 19.906 -26.031 -6.656 1 97.81 175 VAL A C 1
ATOM 1443 O O . VAL A 1 175 ? 19.844 -27.156 -6.148 1 97.81 175 VAL A O 1
ATOM 1446 N N . SER A 1 176 ? 19.156 -24.984 -6.277 1 98.19 176 SER A N 1
ATOM 1447 C CA . SER A 1 176 ? 17.969 -25.172 -5.449 1 98.19 176 SER A CA 1
ATOM 1448 C C . SER A 1 176 ? 16.703 -24.781 -6.207 1 98.19 176 SER A C 1
ATOM 1450 O O . SER A 1 176 ? 16.578 -23.656 -6.676 1 98.19 176 SER A O 1
ATOM 1452 N N . ILE A 1 177 ? 15.797 -25.703 -6.379 1 98.38 177 ILE A N 1
ATOM 1453 C CA . ILE A 1 177 ? 14.469 -25.469 -6.922 1 98.38 177 ILE A CA 1
ATOM 1454 C C . ILE A 1 177 ? 13.422 -25.594 -5.812 1 98.38 177 ILE A C 1
ATOM 1456 O O . ILE A 1 177 ? 13.203 -26.688 -5.281 1 98.38 177 ILE A O 1
ATOM 1460 N N . GLU A 1 178 ? 12.766 -24.453 -5.504 1 98.69 178 GLU A N 1
ATOM 1461 C CA . GLU A 1 178 ? 12.023 -24.375 -4.25 1 98.69 178 GLU A CA 1
ATOM 1462 C C . GLU A 1 178 ? 10.57 -23.969 -4.496 1 98.69 178 GLU A C 1
ATOM 1464 O O . GLU A 1 178 ? 10.266 -23.328 -5.504 1 98.69 178 GLU A O 1
ATOM 1469 N N . PHE A 1 179 ? 9.742 -24.406 -3.629 1 98.19 179 PHE A N 1
ATOM 1470 C CA . PHE A 1 179 ? 8.375 -23.906 -3.535 1 98.19 179 PHE A CA 1
ATOM 1471 C C . PHE A 1 179 ? 8.109 -23.297 -2.168 1 98.19 179 PHE A C 1
ATOM 1473 O O . PHE A 1 179 ? 8.453 -23.875 -1.138 1 98.19 179 PHE A O 1
ATOM 1480 N N . TYR A 1 180 ? 7.531 -22.109 -2.174 1 98.69 180 TYR A N 1
ATOM 1481 C CA . TYR A 1 180 ? 7.121 -21.453 -0.939 1 98.69 180 TYR A CA 1
ATOM 1482 C C . TYR A 1 180 ? 5.613 -21.219 -0.924 1 98.69 180 TYR A C 1
ATOM 1484 O O . TYR A 1 180 ? 5.082 -20.516 -1.79 1 98.69 180 TYR A O 1
ATOM 1492 N N . TRP A 1 181 ? 4.98 -21.75 0.089 1 98 181 TRP A N 1
ATOM 1493 C CA . TRP A 1 181 ? 3.529 -21.656 0.227 1 98 181 TRP A CA 1
ATOM 1494 C C . TRP A 1 181 ? 3.121 -20.25 0.684 1 98 181 TRP A C 1
ATOM 1496 O O . TRP A 1 181 ? 3.445 -19.844 1.799 1 98 181 TRP A O 1
ATOM 1506 N N . SER A 1 182 ? 2.461 -19.516 -0.137 1 97.44 182 SER A N 1
ATOM 1507 C CA . SER A 1 182 ? 1.853 -18.219 0.106 1 97.44 182 SER A CA 1
ATOM 1508 C C . SER A 1 182 ? 0.666 -17.969 -0.822 1 97.44 182 SER A C 1
ATOM 1510 O O . SER A 1 182 ? 0.782 -17.25 -1.812 1 97.44 182 SER A O 1
ATOM 1512 N N . PRO A 1 183 ? -0.453 -18.531 -0.439 1 96.19 183 PRO A N 1
ATOM 1513 C CA . PRO A 1 183 ? -1.555 -18.609 -1.401 1 96.19 183 PRO A CA 1
ATOM 1514 C C . PRO A 1 183 ? -2.096 -17.219 -1.773 1 96.19 183 PRO A C 1
ATOM 1516 O O . PRO A 1 183 ? -2.561 -17.016 -2.898 1 96.19 183 PRO A O 1
ATOM 1519 N N . LEU A 1 184 ? -2.025 -16.266 -0.827 1 96.44 184 LEU A N 1
ATOM 1520 C CA . LEU A 1 184 ? -2.521 -14.922 -1.119 1 96.44 184 LEU A CA 1
ATOM 1521 C C . LEU A 1 184 ? -1.368 -13.945 -1.316 1 96.44 184 LEU A C 1
ATOM 1523 O O . LEU A 1 184 ? -1.582 -12.734 -1.397 1 96.44 184 LEU A O 1
ATOM 1527 N N . LEU A 1 185 ? -0.087 -14.445 -1.399 1 97.81 185 LEU A N 1
ATOM 1528 C CA . LEU A 1 185 ? 1.174 -13.719 -1.533 1 97.81 185 LEU A CA 1
ATOM 1529 C C . LEU A 1 185 ? 1.454 -12.883 -0.292 1 97.81 185 LEU A C 1
ATOM 1531 O O . LEU A 1 185 ? 2.584 -12.852 0.201 1 97.81 185 LEU A O 1
ATOM 1535 N N . VAL A 1 186 ? 0.385 -12.242 0.22 1 97.12 186 VAL A N 1
ATOM 1536 C CA . VAL A 1 186 ? 0.481 -11.477 1.456 1 97.12 186 VAL A CA 1
ATOM 1537 C C . VAL A 1 186 ? 0.063 -12.344 2.641 1 97.12 186 VAL A C 1
ATOM 1539 O O . VAL A 1 186 ? -0.332 -13.5 2.461 1 97.12 186 VAL A O 1
ATOM 1542 N N . GLU A 1 187 ? 0.247 -11.805 3.852 1 94.69 187 GLU A N 1
ATOM 1543 C CA . GLU A 1 187 ? -0.03 -12.594 5.051 1 94.69 187 GLU A CA 1
ATOM 1544 C C . GLU A 1 187 ? -1.525 -12.852 5.207 1 94.69 187 GLU A C 1
ATOM 1546 O O . GLU A 1 187 ? -2.346 -11.984 4.906 1 94.69 187 GLU A O 1
ATOM 1551 N N . SER A 1 188 ? -1.849 -14.016 5.68 1 94.81 188 SER A N 1
ATOM 1552 C CA . SER A 1 188 ? -3.236 -14.43 5.863 1 94.81 188 SER A CA 1
ATOM 1553 C C . SER A 1 188 ? -3.346 -15.555 6.891 1 94.81 188 SER A C 1
ATOM 1555 O O . SER A 1 188 ? -2.33 -16.062 7.367 1 94.81 188 SER A O 1
ATOM 1557 N N . ASN A 1 189 ? -4.578 -15.867 7.238 1 92.19 189 ASN A N 1
ATOM 1558 C CA . ASN A 1 189 ? -4.777 -17 8.133 1 92.19 189 ASN A CA 1
ATOM 1559 C C . ASN A 1 189 ? -4.719 -18.328 7.383 1 92.19 189 ASN A C 1
ATOM 1561 O O . ASN A 1 189 ? -4.941 -19.391 7.965 1 92.19 189 ASN A O 1
ATOM 1565 N N . SER A 1 190 ? -4.355 -18.328 6.098 1 93.12 190 SER A N 1
ATOM 1566 C CA . SER A 1 190 ? -4.215 -19.531 5.285 1 93.12 190 SER A CA 1
ATOM 1567 C C . SER A 1 190 ? -2.752 -19.828 4.98 1 93.12 190 SER A C 1
ATOM 1569 O O . SER A 1 190 ? -2.443 -20.562 4.043 1 93.12 190 SER A O 1
ATOM 1571 N N . ASP A 1 191 ? -1.935 -19.266 5.766 1 93.94 191 ASP A N 1
ATOM 1572 C CA . ASP A 1 191 ? -0.501 -19.328 5.5 1 93.94 191 ASP A CA 1
ATOM 1573 C C . ASP A 1 191 ? 0.08 -20.672 5.965 1 93.94 191 ASP A C 1
ATOM 1575 O O . ASP A 1 191 ? 1.233 -20.984 5.672 1 93.94 191 ASP A O 1
ATOM 1579 N N . ASP A 1 192 ? -0.688 -21.453 6.676 1 92.31 192 ASP A N 1
ATOM 1580 C CA . ASP A 1 192 ? -0.26 -22.797 7.051 1 92.31 192 ASP A CA 1
ATOM 1581 C C . ASP A 1 192 ? -0.542 -23.797 5.93 1 92.31 192 ASP A C 1
ATOM 1583 O O . ASP A 1 192 ? -1.696 -24 5.551 1 92.31 192 ASP A O 1
ATOM 1587 N N . PRO A 1 193 ? 0.494 -24.453 5.441 1 90.88 193 PRO A N 1
ATOM 1588 C CA . PRO A 1 193 ? 0.283 -25.344 4.301 1 90.88 193 PRO A CA 1
ATOM 1589 C C . PRO A 1 193 ? -0.627 -26.531 4.637 1 90.88 193 PRO A C 1
ATOM 1591 O O . PRO A 1 193 ? -1.236 -27.125 3.74 1 90.88 193 PRO A O 1
ATOM 1594 N N . TRP A 1 194 ? -0.762 -26.859 5.855 1 86.56 194 TRP A N 1
ATOM 1595 C CA . TRP A 1 194 ? -1.552 -28.016 6.262 1 86.56 194 TRP A CA 1
ATOM 1596 C C . TRP A 1 194 ? -2.949 -27.594 6.703 1 86.56 194 TRP A C 1
ATOM 1598 O O . TRP A 1 194 ? -3.936 -28.266 6.383 1 86.56 194 TRP A O 1
ATOM 1608 N N . ASN A 1 195 ? -2.932 -26.5 7.41 1 85.25 195 ASN A N 1
ATOM 1609 C CA . ASN A 1 195 ? -4.188 -25.953 7.926 1 85.25 195 ASN A CA 1
ATOM 1610 C C . ASN A 1 195 ? -4.508 -24.594 7.32 1 85.25 195 ASN A C 1
ATOM 1612 O O . ASN A 1 195 ? -4.141 -23.562 7.883 1 85.25 195 ASN A O 1
ATOM 1616 N N . HIS A 1 196 ? -5.195 -24.609 6.246 1 83.31 196 HIS A N 1
ATOM 1617 C CA . HIS A 1 196 ? -5.402 -23.344 5.574 1 83.31 196 HIS A CA 1
ATOM 1618 C C . HIS A 1 196 ? -6.828 -23.219 5.051 1 83.31 196 HIS A C 1
ATOM 1620 O O . HIS A 1 196 ? -7.184 -22.203 4.43 1 83.31 196 HIS A O 1
ATOM 1626 N N . ARG A 1 197 ? -7.512 -24.25 5.32 1 73.88 197 ARG A N 1
ATOM 1627 C CA . ARG A 1 197 ? -8.883 -24.188 4.809 1 73.88 197 ARG A CA 1
ATOM 1628 C C . ARG A 1 197 ? -9.828 -23.578 5.84 1 73.88 197 ARG A C 1
ATOM 1630 O O . ARG A 1 197 ? -10.148 -24.219 6.844 1 73.88 197 ARG A O 1
ATOM 1637 N N . PHE A 1 198 ? -10.102 -22.312 5.555 1 72.88 198 PHE A N 1
ATOM 1638 C CA . PHE A 1 198 ? -11.039 -21.609 6.414 1 72.88 198 PHE A CA 1
ATOM 1639 C C . PHE A 1 198 ? -12.25 -21.141 5.621 1 72.88 198 PHE A C 1
ATOM 1641 O O . PHE A 1 198 ? -12.133 -20.797 4.445 1 72.88 198 PHE A O 1
ATOM 1648 N N . PRO A 1 199 ? -13.375 -21.266 6.336 1 72.38 199 PRO A N 1
ATOM 1649 C CA . PRO A 1 199 ? -14.57 -20.781 5.641 1 72.38 199 PRO A CA 1
ATOM 1650 C C . PRO A 1 199 ? -14.453 -19.328 5.184 1 72.38 199 PRO A C 1
ATOM 1652 O O . PRO A 1 199 ? -14.953 -18.969 4.117 1 72.38 199 PRO A O 1
ATOM 1655 N N . ASP A 1 200 ? -13.734 -18.547 6.055 1 78.31 200 ASP A N 1
ATOM 1656 C CA . ASP A 1 200 ? -13.562 -17.141 5.703 1 78.31 200 ASP A CA 1
ATOM 1657 C C . ASP A 1 200 ? -12.094 -16.734 5.777 1 78.31 200 ASP A C 1
ATOM 1659 O O . ASP A 1 200 ? -11.586 -16.422 6.852 1 78.31 200 ASP A O 1
ATOM 1663 N N . PRO A 1 201 ? -11.523 -16.75 4.598 1 85.38 201 PRO A N 1
ATOM 1664 C CA . PRO A 1 201 ? -10.125 -16.312 4.617 1 85.38 201 PRO A CA 1
ATOM 1665 C C . PRO A 1 201 ? -9.969 -14.859 5.055 1 85.38 201 PRO A C 1
ATOM 1667 O O . PRO A 1 201 ? -10.805 -14.016 4.715 1 85.38 201 PRO A O 1
ATOM 1670 N N . ILE A 1 202 ? -9.031 -14.617 5.98 1 92.06 202 ILE A N 1
ATOM 1671 C CA . ILE A 1 202 ? -8.672 -13.289 6.457 1 92.06 202 ILE A CA 1
ATOM 1672 C C . ILE A 1 202 ? -7.305 -12.891 5.898 1 92.06 202 ILE A C 1
ATOM 1674 O O . ILE A 1 202 ? -6.336 -13.648 6.02 1 92.06 202 ILE A O 1
ATOM 1678 N N . VAL A 1 203 ? -7.25 -11.773 5.285 1 94.62 203 VAL A N 1
ATOM 1679 C CA . VAL A 1 203 ? -6.008 -11.344 4.656 1 94.62 203 VAL A CA 1
ATOM 1680 C C . VAL A 1 203 ? -5.488 -10.086 5.359 1 94.62 203 VAL A C 1
ATOM 1682 O O . VAL A 1 203 ? -6.27 -9.242 5.793 1 94.62 203 VAL A O 1
ATOM 1685 N N . ARG A 1 204 ? -4.223 -9.992 5.625 1 93.44 204 ARG A N 1
ATOM 1686 C CA . ARG A 1 204 ? -3.518 -8.766 5.961 1 93.44 204 ARG A CA 1
ATOM 1687 C C . ARG A 1 204 ? -2.836 -8.164 4.734 1 93.44 204 ARG A C 1
ATOM 1689 O O . ARG A 1 204 ? -1.632 -8.344 4.539 1 93.44 204 ARG A O 1
ATOM 1696 N N . ALA A 1 205 ? -3.562 -7.371 4.008 1 90.81 205 ALA A N 1
ATOM 1697 C CA . ALA A 1 205 ? -3.252 -7 2.629 1 90.81 205 ALA A CA 1
ATOM 1698 C C . ALA A 1 205 ? -2.027 -6.09 2.568 1 90.81 205 ALA A C 1
ATOM 1700 O O . ALA A 1 205 ? -1.452 -5.883 1.498 1 90.81 205 ALA A O 1
ATOM 1701 N N . GLN A 1 206 ? -1.545 -5.605 3.723 1 90.94 206 GLN A N 1
ATOM 1702 C CA . GLN A 1 206 ? -0.462 -4.629 3.676 1 90.94 206 GLN A CA 1
ATOM 1703 C C . GLN A 1 206 ? 0.804 -5.18 4.324 1 90.94 206 GLN A C 1
ATOM 1705 O O . GLN A 1 206 ? 1.711 -4.422 4.672 1 90.94 206 GLN A O 1
ATOM 1710 N N . THR A 1 207 ? 0.803 -6.504 4.477 1 92.25 207 THR A N 1
ATOM 1711 C CA . THR A 1 207 ? 1.992 -7.109 5.066 1 92.25 207 THR A CA 1
ATOM 1712 C C . THR A 1 207 ? 2.406 -8.359 4.289 1 92.25 207 THR A C 1
ATOM 1714 O O . THR A 1 207 ? 1.562 -9.172 3.916 1 92.25 207 THR A O 1
ATOM 1717 N N . ILE A 1 208 ? 3.717 -8.445 4.043 1 95 208 ILE A N 1
ATOM 1718 C CA . ILE A 1 208 ? 4.211 -9.562 3.248 1 95 208 ILE A CA 1
ATOM 1719 C C . ILE A 1 208 ? 5.523 -10.078 3.84 1 95 208 ILE A C 1
ATOM 1721 O O . ILE A 1 208 ? 6.023 -11.133 3.436 1 95 208 ILE A O 1
ATOM 1725 N N . TYR A 1 209 ? 6.059 -9.391 4.793 1 91.38 209 TYR A N 1
ATOM 1726 C CA . TYR A 1 209 ? 7.426 -9.586 5.258 1 91.38 209 TYR A CA 1
ATOM 1727 C C . TYR A 1 209 ? 7.637 -11.008 5.746 1 91.38 209 TYR A C 1
ATOM 1729 O O . TYR A 1 209 ? 8.703 -11.602 5.523 1 91.38 209 TYR A O 1
ATOM 1737 N N . LYS A 1 210 ? 6.641 -11.578 6.43 1 91.06 210 LYS A N 1
ATOM 1738 C CA . LYS A 1 210 ? 6.77 -12.93 6.965 1 91.06 210 LYS A CA 1
ATOM 1739 C C . LYS A 1 210 ? 7.035 -13.938 5.852 1 91.06 210 LYS A C 1
ATOM 1741 O O . LYS A 1 210 ? 7.711 -14.945 6.066 1 91.06 210 LYS A O 1
ATOM 1746 N N . HIS A 1 211 ? 6.523 -13.672 4.699 1 96.19 211 HIS A N 1
ATOM 1747 C CA . HIS A 1 211 ? 6.723 -14.547 3.547 1 96.19 211 HIS A CA 1
ATOM 1748 C C . HIS A 1 211 ? 7.992 -14.172 2.787 1 96.19 211 HIS A C 1
ATOM 1750 O O . HIS A 1 211 ? 8.82 -15.039 2.502 1 96.19 211 HIS A O 1
ATOM 1756 N N . ALA A 1 212 ? 8.133 -12.906 2.549 1 96.62 212 ALA A N 1
ATOM 1757 C CA . ALA A 1 212 ? 9.109 -12.398 1.59 1 96.62 212 ALA A CA 1
ATOM 1758 C C . ALA A 1 212 ? 10.531 -12.641 2.08 1 96.62 212 ALA A C 1
ATOM 1760 O O . ALA A 1 212 ? 11.453 -12.781 1.274 1 96.62 212 ALA A O 1
ATOM 1761 N N . ARG A 1 213 ? 10.75 -12.742 3.373 1 93.69 213 ARG A N 1
ATOM 1762 C CA . ARG A 1 213 ? 12.086 -12.93 3.938 1 93.69 213 ARG A CA 1
ATOM 1763 C C . ARG A 1 213 ? 12.68 -14.266 3.49 1 93.69 213 ARG A C 1
ATOM 1765 O O . ARG A 1 213 ? 13.898 -14.453 3.549 1 93.69 213 ARG A O 1
ATOM 1772 N N . HIS A 1 214 ? 11.844 -15.141 2.984 1 96.5 214 HIS A N 1
ATOM 1773 C CA . HIS A 1 214 ? 12.297 -16.484 2.654 1 96.5 214 HIS A CA 1
ATOM 1774 C C . HIS A 1 214 ? 12.711 -16.578 1.189 1 96.5 214 HIS A C 1
ATOM 1776 O O . HIS A 1 214 ? 13.375 -17.547 0.791 1 96.5 214 HIS A O 1
ATOM 1782 N N . TRP A 1 215 ? 12.375 -15.586 0.375 1 98.12 215 TRP A N 1
ATOM 1783 C CA . TRP A 1 215 ? 12.625 -15.805 -1.046 1 98.12 215 TRP A CA 1
ATOM 1784 C C . TRP A 1 215 ? 13.25 -14.578 -1.685 1 98.12 215 TRP A C 1
ATOM 1786 O O . TRP A 1 215 ? 13.586 -14.586 -2.873 1 98.12 215 TRP A O 1
ATOM 1796 N N . THR A 1 216 ? 13.461 -13.516 -0.978 1 97 216 THR A N 1
ATOM 1797 C CA . THR A 1 216 ? 13.898 -12.227 -1.496 1 97 216 THR A CA 1
ATOM 1798 C C . THR A 1 216 ? 15.242 -12.352 -2.207 1 97 216 THR A C 1
ATOM 1800 O O . THR A 1 216 ? 15.5 -11.648 -3.186 1 97 216 THR A O 1
ATOM 1803 N N . ASP A 1 217 ? 16.094 -13.242 -1.773 1 96.81 217 ASP A N 1
ATOM 1804 C CA . ASP A 1 217 ? 17.453 -13.32 -2.297 1 96.81 217 ASP A CA 1
ATOM 1805 C C . ASP A 1 217 ? 17.562 -14.352 -3.422 1 96.81 217 ASP A C 1
ATOM 1807 O O . ASP A 1 217 ? 18.656 -14.672 -3.891 1 96.81 217 ASP A O 1
ATOM 1811 N N . ALA A 1 218 ? 16.5 -14.906 -3.904 1 98.5 218 ALA A N 1
ATOM 1812 C CA . ALA A 1 218 ? 16.484 -15.922 -4.961 1 98.5 218 ALA A CA 1
ATOM 1813 C C . ALA A 1 218 ? 16.922 -15.32 -6.293 1 98.5 218 ALA A C 1
ATOM 1815 O O . ALA A 1 218 ? 16.828 -14.102 -6.492 1 98.5 218 ALA A O 1
ATOM 1816 N N . ASP A 1 219 ? 17.438 -16.125 -7.176 1 98.62 219 ASP A N 1
ATOM 1817 C CA . ASP A 1 219 ? 17.906 -15.703 -8.5 1 98.62 219 ASP A CA 1
ATOM 1818 C C . ASP A 1 219 ? 16.75 -15.68 -9.5 1 98.62 219 ASP A C 1
ATOM 1820 O O . ASP A 1 219 ? 16.75 -14.883 -10.438 1 98.62 219 ASP A O 1
ATOM 1824 N N . ILE A 1 220 ? 15.844 -16.562 -9.336 1 98.75 220 ILE A N 1
ATOM 1825 C CA . ILE A 1 220 ? 14.648 -16.656 -10.172 1 98.75 220 ILE A CA 1
ATOM 1826 C C . ILE A 1 220 ? 13.414 -16.812 -9.281 1 98.75 220 ILE A C 1
ATOM 1828 O O . ILE A 1 220 ? 13.367 -17.703 -8.43 1 98.75 220 ILE A O 1
ATOM 1832 N N . LEU A 1 221 ? 12.516 -15.914 -9.445 1 98.88 221 LEU A N 1
ATOM 1833 C CA . LEU A 1 221 ? 11.281 -15.945 -8.664 1 98.88 221 LEU A CA 1
ATOM 1834 C C . LEU A 1 221 ? 10.062 -16.062 -9.57 1 98.88 221 LEU A C 1
ATOM 1836 O O . LEU A 1 221 ? 9.938 -15.312 -10.539 1 98.88 221 LEU A O 1
ATOM 1840 N N . ILE A 1 222 ? 9.211 -17 -9.328 1 98.94 222 ILE A N 1
ATOM 1841 C CA . ILE A 1 222 ? 7.969 -17.203 -10.055 1 98.94 222 ILE A CA 1
ATOM 1842 C C . ILE A 1 222 ? 6.785 -17.078 -9.102 1 98.94 222 ILE A C 1
ATOM 1844 O O . ILE A 1 222 ? 6.645 -17.859 -8.156 1 98.94 222 ILE A O 1
ATOM 1848 N N . PHE A 1 223 ? 5.945 -16.078 -9.375 1 98.94 223 PHE A N 1
ATOM 1849 C CA . PHE A 1 223 ? 4.816 -15.805 -8.492 1 98.94 223 PHE A CA 1
ATOM 1850 C C . PHE A 1 223 ? 3.5 -16.156 -9.172 1 98.94 223 PHE A C 1
ATOM 1852 O O . PHE A 1 223 ? 3.398 -16.125 -10.398 1 98.94 223 PHE A O 1
ATOM 1859 N N . GLY A 1 224 ? 2.521 -16.5 -8.359 1 98.25 224 GLY A N 1
ATOM 1860 C CA . GLY A 1 224 ? 1.157 -16.641 -8.844 1 98.25 224 GLY A CA 1
ATOM 1861 C C . GLY A 1 224 ? 0.135 -16.719 -7.727 1 98.25 224 GLY A C 1
ATOM 1862 O O . GLY A 1 224 ? 0.413 -17.297 -6.668 1 98.25 224 GLY A O 1
ATOM 1863 N N . THR A 1 225 ? -0.996 -16.156 -7.895 1 97.19 225 THR A N 1
ATOM 1864 C CA . THR A 1 225 ? -2.135 -16.203 -6.984 1 97.19 225 THR A CA 1
ATOM 1865 C C . THR A 1 225 ? -3.418 -15.797 -7.699 1 97.19 225 THR A C 1
ATOM 1867 O O . THR A 1 225 ? -3.438 -14.805 -8.422 1 97.19 225 THR A O 1
ATOM 1870 N N . TYR A 1 226 ? -4.508 -16.578 -7.496 1 95.69 226 TYR A N 1
ATOM 1871 C CA . TYR A 1 226 ? -5.734 -16.203 -8.188 1 95.69 226 TYR A CA 1
ATOM 1872 C C . TYR A 1 226 ? -6.961 -16.734 -7.453 1 95.69 226 TYR A C 1
ATOM 1874 O O . TYR A 1 226 ? -7.652 -15.977 -6.766 1 95.69 226 TYR A O 1
ATOM 1882 N N . LEU A 1 227 ? -7.109 -18 -7.336 1 93.19 227 LEU A N 1
ATOM 1883 C CA . LEU A 1 227 ? -8.375 -18.609 -6.945 1 93.19 227 LEU A CA 1
ATOM 1884 C C . LEU A 1 227 ? -8.695 -18.312 -5.48 1 93.19 227 LEU A C 1
ATOM 1886 O O . LEU A 1 227 ? -9.859 -18.297 -5.086 1 93.19 227 LEU A O 1
ATOM 1890 N N . TRP A 1 228 ? -7.742 -18.125 -4.656 1 93.69 228 TRP A N 1
ATOM 1891 C CA . TRP A 1 228 ? -7.941 -17.875 -3.232 1 93.69 228 TRP A CA 1
ATOM 1892 C C . TRP A 1 228 ? -8.656 -16.547 -3.006 1 93.69 228 TRP A C 1
ATOM 1894 O O . TRP A 1 228 ? -9.188 -16.297 -1.92 1 93.69 228 TRP A O 1
ATOM 1904 N N . TRP A 1 229 ? -8.633 -15.719 -3.967 1 93.5 229 TRP A N 1
ATOM 1905 C CA . TRP A 1 229 ? -9.219 -14.391 -3.857 1 93.5 229 TRP A CA 1
ATOM 1906 C C . TRP A 1 229 ? -10.695 -14.414 -4.254 1 93.5 229 TRP A C 1
ATOM 1908 O O . TRP A 1 229 ? -11.414 -13.438 -4.047 1 93.5 229 TRP A O 1
ATOM 1918 N N . ILE A 1 230 ? -11.055 -15.562 -4.863 1 88.81 230 ILE A N 1
ATOM 1919 C CA . ILE A 1 230 ? -12.414 -15.664 -5.387 1 88.81 230 ILE A CA 1
ATOM 1920 C C . ILE A 1 230 ? -13.312 -16.344 -4.367 1 88.81 230 ILE A C 1
ATOM 1922 O O . ILE A 1 230 ? -13.055 -17.484 -3.969 1 88.81 230 ILE A O 1
ATOM 1926 N N . GLY A 1 231 ? -14.25 -15.633 -3.73 1 80.56 231 GLY A N 1
ATOM 1927 C CA . GLY A 1 231 ? -15.203 -16.203 -2.803 1 80.56 231 GLY A CA 1
ATOM 1928 C C . GLY A 1 231 ? -16.641 -15.883 -3.15 1 80.56 231 GLY A C 1
ATOM 1929 O O . GLY A 1 231 ? -16.906 -15 -3.969 1 80.56 231 GLY A O 1
ATOM 1930 N N . PRO A 1 232 ? -17.453 -16.656 -2.555 1 77.56 232 PRO A N 1
ATOM 1931 C CA . PRO A 1 232 ? -18.875 -16.469 -2.867 1 77.56 232 PRO A CA 1
ATOM 1932 C C . PRO A 1 232 ? -19.375 -15.078 -2.504 1 77.56 232 PRO A C 1
ATOM 1934 O O . PRO A 1 232 ? -20.312 -14.57 -3.139 1 77.56 232 PRO A O 1
ATOM 1937 N N . SER A 1 233 ? -18.797 -14.469 -1.532 1 81.62 233 SER A N 1
ATOM 1938 C CA . SER A 1 233 ? -19.281 -13.172 -1.058 1 81.62 233 SER A CA 1
ATOM 1939 C C . SER A 1 233 ? -18.719 -12.031 -1.899 1 81.62 233 SER A C 1
ATOM 1941 O O . SER A 1 233 ? -19.125 -10.883 -1.742 1 81.62 233 SER A O 1
ATOM 1943 N N . LYS A 1 234 ? -17.844 -12.32 -2.828 1 87.69 234 LYS A N 1
ATOM 1944 C CA . LYS A 1 234 ? -17.188 -11.305 -3.641 1 87.69 234 LYS A CA 1
ATOM 1945 C C . LYS A 1 234 ? -16.469 -10.273 -2.764 1 87.69 234 LYS A C 1
ATOM 1947 O O . LYS A 1 234 ? -16.422 -9.094 -3.107 1 87.69 234 LYS A O 1
ATOM 1952 N N . SER A 1 235 ? -16.141 -10.656 -1.553 1 92.25 235 SER A N 1
ATOM 1953 C CA . SER A 1 235 ? -15.391 -9.836 -0.614 1 92.25 235 SER A CA 1
ATOM 1954 C C . SER A 1 235 ? -14.391 -10.672 0.179 1 92.25 235 SER A C 1
ATOM 1956 O O . SER A 1 235 ? -14.484 -11.898 0.206 1 92.25 235 SER A O 1
ATOM 1958 N N . MET A 1 236 ? -13.422 -9.961 0.667 1 92.56 236 MET A N 1
ATOM 1959 C CA . MET A 1 236 ? -12.414 -10.578 1.522 1 92.56 236 MET A CA 1
ATOM 1960 C C . MET A 1 236 ? -12.391 -9.914 2.895 1 92.56 236 MET A C 1
ATOM 1962 O O . MET A 1 236 ? -12.5 -8.695 3 1 92.56 236 MET A O 1
ATOM 1966 N N . ASN A 1 237 ? -12.406 -10.734 3.936 1 92.69 237 ASN A N 1
ATOM 1967 C CA . ASN A 1 237 ? -12.141 -10.18 5.258 1 92.69 237 ASN A CA 1
ATOM 1968 C C . ASN A 1 237 ? -10.703 -9.68 5.379 1 92.69 237 ASN A C 1
ATOM 1970 O O . ASN A 1 237 ? -9.758 -10.445 5.203 1 92.69 237 ASN A O 1
ATOM 1974 N N . THR A 1 238 ? -10.602 -8.414 5.625 1 92.56 238 THR A N 1
ATOM 1975 C CA . THR A 1 238 ? -9.281 -7.801 5.719 1 92.56 238 THR A CA 1
ATOM 1976 C C . THR A 1 238 ? -9 -7.344 7.145 1 92.56 238 THR A C 1
ATOM 1978 O O . THR A 1 238 ? -9.852 -6.723 7.785 1 92.56 238 THR A O 1
ATOM 1981 N N . LEU A 1 239 ? -7.793 -7.68 7.594 1 91.81 239 LEU A N 1
ATOM 1982 C CA . LEU A 1 239 ? -7.395 -7.363 8.961 1 91.81 239 LEU A CA 1
ATOM 1983 C C . LEU A 1 239 ? -6.301 -6.305 8.977 1 91.81 239 LEU A C 1
ATOM 1985 O O . LEU A 1 239 ? -5.312 -6.414 8.25 1 91.81 239 LEU A O 1
ATOM 1989 N N . TRP A 1 240 ? -6.504 -5.238 9.695 1 89.5 240 TRP A N 1
ATOM 1990 C CA . TRP A 1 240 ? -5.465 -4.285 10.062 1 89.5 240 TRP A CA 1
ATOM 1991 C C . TRP A 1 240 ? -5.008 -4.508 11.5 1 89.5 240 TRP A C 1
ATOM 1993 O O . TRP A 1 240 ? -5.832 -4.578 12.422 1 89.5 240 TRP A O 1
ATOM 2003 N N . GLY A 1 241 ? -3.666 -4.637 11.672 1 85.38 241 GLY A N 1
ATOM 2004 C CA . GLY A 1 241 ? -3.115 -5.074 12.945 1 85.38 241 GLY A CA 1
ATOM 2005 C C . GLY A 1 241 ? -2.584 -6.496 12.906 1 85.38 241 GLY A C 1
ATOM 2006 O O . GLY A 1 241 ? -2.055 -6.938 11.891 1 85.38 241 GLY A O 1
ATOM 2007 N N . SER A 1 242 ? -2.566 -7.141 14.055 1 79.81 242 SER A N 1
ATOM 2008 C CA . SER A 1 242 ? -2.02 -8.492 14.109 1 79.81 242 SER A CA 1
ATOM 2009 C C . SER A 1 242 ? -3.102 -9.516 14.445 1 79.81 242 SER A C 1
ATOM 2011 O O . SER A 1 242 ? -4.129 -9.164 15.031 1 79.81 242 SER A O 1
ATOM 2013 N N . PHE A 1 243 ? -2.879 -10.695 13.961 1 77.38 243 PHE A N 1
ATOM 2014 C CA . PHE A 1 243 ? -3.803 -11.781 14.266 1 77.38 243 PHE A CA 1
ATOM 2015 C C . PHE A 1 243 ? -3.832 -12.062 15.766 1 77.38 243 PHE A C 1
ATOM 2017 O O . PHE A 1 243 ? -4.855 -12.5 16.297 1 77.38 243 PHE A O 1
ATOM 2024 N N . GLU A 1 244 ? -2.713 -11.758 16.375 1 77.19 244 GLU A N 1
ATOM 2025 C CA . GLU A 1 244 ? -2.525 -12.141 17.766 1 77.19 244 GLU A CA 1
ATOM 2026 C C . GLU A 1 244 ? -3.09 -11.078 18.703 1 77.19 244 GLU A C 1
ATOM 2028 O O . GLU A 1 244 ? -3.453 -11.383 19.844 1 77.19 244 GLU A O 1
ATOM 2033 N N . SER A 1 245 ? -3.121 -9.844 18.125 1 74.25 245 SER A N 1
ATOM 2034 C CA . SER A 1 245 ? -3.537 -8.758 19 1 74.25 245 SER A CA 1
ATOM 2035 C C . SER A 1 245 ? -5.055 -8.633 19.047 1 74.25 245 SER A C 1
ATOM 2037 O O . SER A 1 245 ? -5.734 -8.898 18.062 1 74.25 245 SER A O 1
ATOM 2039 N N . GLY A 1 246 ? -5.633 -8.734 20.125 1 72.69 246 GLY A N 1
ATOM 2040 C CA . GLY A 1 246 ? -7.066 -8.562 20.297 1 72.69 246 GLY A CA 1
ATOM 2041 C C . GLY A 1 246 ? -7.566 -7.211 19.828 1 72.69 246 GLY A C 1
ATOM 2042 O O . GLY A 1 246 ? -8.773 -6.965 19.812 1 72.69 246 GLY A O 1
ATOM 2043 N N . ASN A 1 247 ? -6.738 -6.344 19.25 1 80.5 247 ASN A N 1
ATOM 2044 C CA . ASN A 1 247 ? -7.168 -4.992 18.906 1 80.5 247 ASN A CA 1
ATOM 2045 C C . ASN A 1 247 ? -7.176 -4.777 17.391 1 80.5 247 ASN A C 1
ATOM 2047 O O . ASN A 1 247 ? -7.168 -3.635 16.938 1 80.5 247 ASN A O 1
ATOM 2051 N N . GLY A 1 248 ? -7.172 -5.863 16.688 1 85.62 248 GLY A N 1
ATOM 2052 C CA . GLY A 1 248 ? -7.215 -5.746 15.234 1 85.62 248 GLY A CA 1
ATOM 2053 C C . GLY A 1 248 ? -8.555 -5.254 14.711 1 85.62 248 GLY A C 1
ATOM 2054 O O . GLY A 1 248 ? -9.578 -5.406 15.383 1 85.62 248 GLY A O 1
ATOM 2055 N N . ILE A 1 249 ? -8.5 -4.555 13.602 1 89.81 249 ILE A N 1
ATOM 2056 C CA . ILE A 1 249 ? -9.711 -4.062 12.945 1 89.81 249 ILE A CA 1
ATOM 2057 C C . ILE A 1 249 ? -9.992 -4.891 11.695 1 89.81 249 ILE A C 1
ATOM 2059 O O . ILE A 1 249 ? -9.117 -5.066 10.844 1 89.81 249 ILE A O 1
ATOM 2063 N N . PHE A 1 250 ? -11.266 -5.41 11.688 1 89.56 250 PHE A N 1
ATOM 2064 C CA . PHE A 1 250 ? -11.688 -6.219 10.547 1 89.56 250 PHE A CA 1
ATOM 2065 C C . PHE A 1 250 ? -12.664 -5.445 9.672 1 89.56 250 PHE A C 1
ATOM 2067 O O . PHE A 1 250 ? -13.531 -4.727 10.172 1 89.56 250 PHE A O 1
ATOM 2074 N N . LYS A 1 251 ? -12.469 -5.578 8.438 1 92.75 251 LYS A N 1
ATOM 2075 C CA . LYS A 1 251 ? -13.406 -4.996 7.477 1 92.75 251 LYS A CA 1
ATOM 2076 C C . LYS A 1 251 ? -13.586 -5.91 6.266 1 92.75 251 LYS A C 1
ATOM 2078 O O . LYS A 1 251 ? -12.633 -6.547 5.812 1 92.75 251 LYS A O 1
ATOM 2083 N N . ARG A 1 252 ? -14.766 -6.004 5.781 1 93.69 252 ARG A N 1
ATOM 2084 C CA . ARG A 1 252 ? -15.016 -6.668 4.504 1 93.69 252 ARG A CA 1
ATOM 2085 C C . ARG A 1 252 ? -14.703 -5.742 3.334 1 93.69 252 ARG A C 1
ATOM 2087 O O . ARG A 1 252 ? -15.305 -4.668 3.205 1 93.69 252 ARG A O 1
ATOM 2094 N N . VAL A 1 253 ? -13.789 -6.156 2.549 1 95.44 253 VAL A N 1
ATOM 2095 C CA . VAL A 1 253 ? -13.367 -5.383 1.389 1 95.44 253 VAL A CA 1
ATOM 2096 C C . VAL A 1 253 ? -13.656 -6.164 0.11 1 95.44 253 VAL A C 1
ATOM 2098 O O . VAL A 1 253 ? -13.547 -7.391 0.085 1 95.44 253 VAL A O 1
ATOM 2101 N N . GLY A 1 254 ? -14.094 -5.441 -0.945 1 94.69 254 GLY A N 1
ATOM 2102 C CA . GLY A 1 254 ? -14.344 -6.113 -2.211 1 94.69 254 GLY A CA 1
ATOM 2103 C C . GLY A 1 254 ? -13.172 -6.953 -2.68 1 94.69 254 GLY A C 1
ATOM 2104 O O . GLY A 1 254 ? -12.008 -6.582 -2.473 1 94.69 254 GLY A O 1
ATOM 2105 N N . MET A 1 255 ? -13.414 -8 -3.365 1 93.69 255 MET A N 1
ATOM 2106 C CA . MET A 1 255 ? -12.406 -8.969 -3.791 1 93.69 255 MET A CA 1
ATOM 2107 C C . MET A 1 255 ? -11.383 -8.312 -4.711 1 93.69 255 MET A C 1
ATOM 2109 O O . MET A 1 255 ? -10.172 -8.484 -4.527 1 93.69 255 MET A O 1
ATOM 2113 N N . LEU A 1 256 ? -11.859 -7.562 -5.684 1 95.94 256 LEU A N 1
ATOM 2114 C CA . LEU A 1 256 ? -10.953 -6.922 -6.633 1 95.94 256 LEU A CA 1
ATOM 2115 C C . LEU A 1 256 ? -10.055 -5.914 -5.93 1 95.94 256 LEU A C 1
ATOM 2117 O O . LEU A 1 256 ? -8.852 -5.855 -6.199 1 95.94 256 LEU A O 1
ATOM 2121 N N . ARG A 1 257 ? -10.656 -5.145 -5.031 1 96.31 257 ARG A N 1
ATOM 2122 C CA . ARG A 1 257 ? -9.891 -4.137 -4.305 1 96.31 257 ARG A CA 1
ATOM 2123 C C . ARG A 1 257 ? -8.883 -4.789 -3.369 1 96.31 257 ARG A C 1
ATOM 2125 O O . ARG A 1 257 ? -7.746 -4.324 -3.25 1 96.31 257 ARG A O 1
ATOM 2132 N N . SER A 1 258 ? -9.328 -5.848 -2.707 1 95.94 258 SER A N 1
ATOM 2133 C CA . SER A 1 258 ? -8.414 -6.594 -1.846 1 95.94 258 SER A CA 1
ATOM 2134 C C . SER A 1 258 ? -7.238 -7.156 -2.641 1 95.94 258 SER A C 1
ATOM 2136 O O . SER A 1 258 ? -6.094 -7.105 -2.188 1 95.94 258 SER A O 1
ATOM 2138 N N . TYR A 1 259 ? -7.527 -7.699 -3.801 1 97.06 259 TYR A N 1
ATOM 2139 C CA . TYR A 1 259 ? -6.504 -8.234 -4.695 1 97.06 259 TYR A CA 1
ATOM 2140 C C . TYR A 1 259 ? -5.527 -7.141 -5.113 1 97.06 259 TYR A C 1
ATOM 2142 O O . TYR A 1 259 ? -4.312 -7.344 -5.086 1 97.06 259 TYR A O 1
ATOM 2150 N N . GLU A 1 260 ? -6.02 -5.992 -5.43 1 97.75 260 GLU A N 1
ATOM 2151 C CA . GLU A 1 260 ? -5.211 -4.84 -5.82 1 97.75 260 GLU A CA 1
ATOM 2152 C C . GLU A 1 260 ? -4.285 -4.406 -4.688 1 97.75 260 GLU A C 1
ATOM 2154 O O . GLU A 1 260 ? -3.098 -4.164 -4.91 1 97.75 260 GLU A O 1
ATOM 2159 N N . MET A 1 261 ? -4.816 -4.305 -3.486 1 96.88 261 MET A N 1
ATOM 2160 C CA . MET A 1 261 ? -4.023 -3.902 -2.328 1 96.88 261 MET A CA 1
ATOM 2161 C C . MET A 1 261 ? -2.902 -4.898 -2.062 1 96.88 261 MET A C 1
ATOM 2163 O O . MET A 1 261 ? -1.771 -4.504 -1.772 1 96.88 261 MET A O 1
ATOM 2167 N N . ALA A 1 262 ? -3.232 -6.164 -2.182 1 97.38 262 ALA A N 1
ATOM 2168 C CA . ALA A 1 262 ? -2.24 -7.211 -1.952 1 97.38 262 ALA A CA 1
ATOM 2169 C C . ALA A 1 262 ? -1.118 -7.141 -2.984 1 97.38 262 ALA A C 1
ATOM 2171 O O . ALA A 1 262 ? 0.061 -7.234 -2.635 1 97.38 262 ALA A O 1
ATOM 2172 N N . LEU A 1 263 ? -1.458 -6.969 -4.238 1 98.31 263 LEU A N 1
ATOM 2173 C CA . LEU A 1 263 ? -0.452 -6.918 -5.293 1 98.31 263 LEU A CA 1
ATOM 2174 C C . LEU A 1 263 ? 0.399 -5.656 -5.176 1 98.31 263 LEU A C 1
ATOM 2176 O O . LEU A 1 263 ? 1.579 -5.664 -5.531 1 98.31 263 LEU A O 1
ATOM 2180 N N . LYS A 1 264 ? -0.212 -4.609 -4.672 1 97.12 264 LYS A N 1
ATOM 2181 C CA . LYS A 1 264 ? 0.582 -3.412 -4.41 1 97.12 264 LYS A CA 1
ATOM 2182 C C . LYS A 1 264 ? 1.635 -3.672 -3.338 1 97.12 264 LYS A C 1
ATOM 2184 O O . LYS A 1 264 ? 2.779 -3.232 -3.463 1 97.12 264 LYS A O 1
ATOM 2189 N N . THR A 1 265 ? 1.208 -4.336 -2.307 1 97.31 265 THR A N 1
ATOM 2190 C CA . THR A 1 265 ? 2.139 -4.711 -1.247 1 97.31 265 THR A CA 1
ATOM 2191 C C . THR A 1 265 ? 3.262 -5.582 -1.799 1 97.31 265 THR A C 1
ATOM 2193 O O . THR A 1 265 ? 4.438 -5.359 -1.5 1 97.31 265 THR A O 1
ATOM 2196 N N . TRP A 1 266 ? 2.881 -6.508 -2.588 1 98.25 266 TRP A N 1
ATOM 2197 C CA . TRP A 1 266 ? 3.828 -7.387 -3.266 1 98.25 266 TRP A CA 1
ATOM 2198 C C . TRP A 1 266 ? 4.781 -6.586 -4.145 1 98.25 266 TRP A C 1
ATOM 2200 O O . TRP A 1 266 ? 6.004 -6.754 -4.062 1 98.25 266 TRP A O 1
ATOM 2210 N N . SER A 1 267 ? 4.285 -5.707 -4.949 1 98.06 267 SER A N 1
ATOM 2211 C CA . SER A 1 267 ? 5.082 -4.91 -5.879 1 98.06 267 SER A CA 1
ATOM 2212 C C . SER A 1 267 ? 6.023 -3.969 -5.133 1 98.06 267 SER A C 1
ATOM 2214 O O . SER A 1 267 ? 7.172 -3.785 -5.535 1 98.06 267 SER A O 1
ATOM 2216 N N . ASP A 1 268 ? 5.527 -3.338 -4.043 1 96.62 268 ASP A N 1
ATOM 2217 C CA . ASP A 1 268 ? 6.371 -2.457 -3.238 1 96.62 268 ASP A CA 1
ATOM 2218 C C . ASP A 1 268 ? 7.574 -3.213 -2.676 1 96.62 268 ASP A C 1
ATOM 2220 O O . ASP A 1 268 ? 8.695 -2.699 -2.684 1 96.62 268 ASP A O 1
ATOM 2224 N N . TRP A 1 269 ? 7.34 -4.406 -2.18 1 97.06 269 TRP A N 1
ATOM 2225 C CA . TRP A 1 269 ? 8.438 -5.207 -1.645 1 97.06 269 TRP A CA 1
ATOM 2226 C C . TRP A 1 269 ? 9.477 -5.492 -2.721 1 97.06 269 TRP A C 1
ATOM 2228 O O . TRP A 1 269 ? 10.68 -5.316 -2.496 1 97.06 269 TRP A O 1
ATOM 2238 N N . LEU A 1 270 ? 9.008 -5.965 -3.871 1 98.25 270 LEU A N 1
ATOM 2239 C CA . LEU A 1 270 ? 9.93 -6.293 -4.953 1 98.25 270 LEU A CA 1
ATOM 2240 C C . LEU A 1 270 ? 10.766 -5.078 -5.344 1 98.25 270 LEU A C 1
ATOM 2242 O O . LEU A 1 270 ? 11.984 -5.168 -5.453 1 98.25 270 LEU A O 1
ATOM 2246 N N . GLU A 1 271 ? 10.117 -3.973 -5.52 1 97.44 271 GLU A N 1
ATOM 2247 C CA . GLU A 1 271 ? 10.781 -2.742 -5.938 1 97.44 271 GLU A CA 1
ATOM 2248 C C . GLU A 1 271 ? 11.914 -2.379 -4.992 1 97.44 271 GLU A C 1
ATOM 2250 O O . GLU A 1 271 ? 12.992 -1.974 -5.434 1 97.44 271 GLU A O 1
ATOM 2255 N N . ILE A 1 272 ? 11.695 -2.555 -3.764 1 96 272 ILE A N 1
ATOM 2256 C CA . ILE A 1 272 ? 12.586 -2.002 -2.752 1 96 272 ILE A CA 1
ATOM 2257 C C . ILE A 1 272 ? 13.656 -3.029 -2.387 1 96 272 ILE A C 1
ATOM 2259 O O . ILE A 1 272 ? 14.812 -2.676 -2.143 1 96 272 ILE A O 1
ATOM 2263 N N . HIS A 1 273 ? 13.305 -4.344 -2.402 1 96.44 273 HIS A N 1
ATOM 2264 C CA . HIS A 1 273 ? 14.18 -5.297 -1.724 1 96.44 273 HIS A CA 1
ATOM 2265 C C . HIS A 1 273 ? 14.883 -6.211 -2.723 1 96.44 273 HIS A C 1
ATOM 2267 O O . HIS A 1 273 ? 15.906 -6.812 -2.402 1 96.44 273 HIS A O 1
ATOM 2273 N N . ILE A 1 274 ? 14.336 -6.348 -3.896 1 97 274 ILE A N 1
ATOM 2274 C CA . ILE A 1 274 ? 14.898 -7.297 -4.855 1 97 274 ILE A CA 1
ATOM 2275 C C . ILE A 1 274 ? 16.109 -6.676 -5.551 1 97 274 ILE A C 1
ATOM 2277 O O . ILE A 1 274 ? 16.094 -5.488 -5.879 1 97 274 ILE A O 1
ATOM 2281 N N . ASP A 1 275 ? 17.141 -7.438 -5.754 1 96.44 275 ASP A N 1
ATOM 2282 C CA . ASP A 1 275 ? 18.281 -7.031 -6.586 1 96.44 275 ASP A CA 1
ATOM 2283 C C . ASP A 1 275 ? 17.953 -7.184 -8.07 1 96.44 275 ASP A C 1
ATOM 2285 O O . ASP A 1 275 ? 17.969 -8.297 -8.602 1 96.44 275 ASP A O 1
ATOM 2289 N N . ARG A 1 276 ? 17.766 -6.086 -8.703 1 94.5 276 ARG A N 1
ATOM 2290 C CA . ARG A 1 276 ? 17.266 -6.082 -10.07 1 94.5 276 ARG A CA 1
ATOM 2291 C C . ARG A 1 276 ? 18.328 -6.582 -11.047 1 94.5 276 ARG A C 1
ATOM 2293 O O . ARG A 1 276 ? 18.016 -6.984 -12.164 1 94.5 276 ARG A O 1
ATOM 2300 N N . ASN A 1 277 ? 19.547 -6.598 -10.617 1 94.81 277 ASN A N 1
ATOM 2301 C CA . ASN A 1 277 ? 20.641 -7.051 -11.484 1 94.81 277 ASN A CA 1
ATOM 2302 C C . ASN A 1 277 ? 20.891 -8.547 -11.328 1 94.81 277 ASN A C 1
ATOM 2304 O O . ASN A 1 277 ? 21.594 -9.148 -12.141 1 94.81 277 ASN A O 1
ATOM 2308 N N . LYS A 1 278 ? 20.234 -9.078 -10.398 1 95.44 278 LYS A N 1
ATOM 2309 C CA . LYS A 1 278 ? 20.484 -10.484 -10.109 1 95.44 278 LYS A CA 1
ATOM 2310 C C . LYS A 1 278 ? 19.25 -11.344 -10.398 1 95.44 278 LYS A C 1
ATOM 2312 O O . LYS A 1 278 ? 19.359 -12.398 -11.016 1 95.44 278 LYS A O 1
ATOM 2317 N N . SER A 1 279 ? 18.109 -10.883 -10.016 1 97.62 279 SER A N 1
ATOM 2318 C CA . SER A 1 279 ? 16.922 -11.734 -9.969 1 97.62 279 SER A CA 1
ATOM 2319 C C . SER A 1 279 ? 16.078 -11.57 -11.219 1 97.62 279 SER A C 1
ATOM 2321 O O . SER A 1 279 ? 15.852 -10.445 -11.68 1 97.62 279 SER A O 1
ATOM 2323 N N . GLN A 1 280 ? 15.688 -12.711 -11.805 1 98.31 280 GLN A N 1
ATOM 2324 C CA . GLN A 1 280 ? 14.641 -12.734 -12.82 1 98.31 280 GLN A CA 1
ATOM 2325 C C . GLN A 1 280 ? 13.273 -12.984 -12.195 1 98.31 280 GLN A C 1
ATOM 2327 O O . GLN A 1 280 ? 13.117 -13.891 -11.375 1 98.31 280 GLN A O 1
ATOM 2332 N N . LEU A 1 281 ? 12.352 -12.133 -12.57 1 98.75 281 LEU A N 1
ATOM 2333 C CA . LEU A 1 281 ? 11.047 -12.195 -11.93 1 98.75 281 LEU A CA 1
ATOM 2334 C C . LEU A 1 281 ? 9.953 -12.555 -12.93 1 98.75 281 LEU A C 1
ATOM 2336 O O . LEU A 1 281 ? 9.93 -12.016 -14.047 1 98.75 281 LEU A O 1
ATOM 2340 N N . PHE A 1 282 ? 9.094 -13.477 -12.531 1 98.88 282 PHE A N 1
ATOM 2341 C CA . PHE A 1 282 ? 7.973 -13.922 -13.352 1 98.88 282 PHE A CA 1
ATOM 2342 C C . PHE A 1 282 ? 6.676 -13.914 -12.547 1 98.88 282 PHE A C 1
ATOM 2344 O O . PHE A 1 282 ? 6.684 -14.172 -11.344 1 98.88 282 PHE A O 1
ATOM 2351 N N . PHE A 1 283 ? 5.602 -13.586 -13.18 1 98.94 283 PHE A N 1
ATOM 2352 C CA . PHE A 1 283 ? 4.27 -13.695 -12.594 1 98.94 283 PHE A CA 1
ATOM 2353 C C . PHE A 1 283 ? 3.35 -14.516 -13.484 1 98.94 283 PHE A C 1
ATOM 2355 O O . PHE A 1 283 ? 3.121 -14.156 -14.641 1 98.94 283 PHE A O 1
ATOM 2362 N N . MET A 1 284 ? 2.834 -15.625 -12.945 1 98.75 284 MET A N 1
ATOM 2363 C CA . MET A 1 284 ? 1.911 -16.484 -13.688 1 98.75 284 MET A CA 1
ATOM 2364 C C . MET A 1 284 ? 0.496 -15.914 -13.656 1 98.75 284 MET A C 1
ATOM 2366 O O . MET A 1 284 ? -0.038 -15.633 -12.578 1 98.75 284 MET A O 1
ATOM 2370 N N . SER A 1 285 ? -0.091 -15.805 -14.836 1 98.12 285 SER A N 1
ATOM 2371 C CA . SER A 1 285 ? -1.462 -15.305 -14.883 1 98.12 285 SER A CA 1
ATOM 2372 C C . SER A 1 285 ? -2.445 -16.359 -14.367 1 98.12 285 SER A C 1
ATOM 2374 O O . SER A 1 285 ? -2.039 -17.406 -13.891 1 98.12 285 SER A O 1
ATOM 2376 N N . MET A 1 286 ? -3.668 -16.156 -14.508 1 96.94 286 MET A N 1
ATOM 2377 C CA . MET A 1 286 ? -4.734 -16.953 -13.891 1 96.94 286 MET A CA 1
ATOM 2378 C C . MET A 1 286 ? -4.859 -18.312 -14.562 1 96.94 286 MET A C 1
ATOM 2380 O O . MET A 1 286 ? -4.992 -18.406 -15.781 1 96.94 286 MET A O 1
ATOM 2384 N N . SER A 1 287 ? -4.809 -19.266 -13.734 1 97.5 287 SER A N 1
ATOM 2385 C CA . SER A 1 287 ? -5.156 -20.609 -14.188 1 97.5 287 SER A CA 1
ATOM 2386 C C . SER A 1 287 ? -6.66 -20.828 -14.133 1 97.5 287 SER A C 1
ATOM 2388 O O . SER A 1 287 ? -7.277 -20.703 -13.07 1 97.5 287 SER A O 1
ATOM 2390 N N . PRO A 1 288 ? -7.273 -21.203 -15.234 1 96.81 288 PRO A N 1
ATOM 2391 C CA . PRO A 1 288 ? -8.734 -21.328 -15.266 1 96.81 288 PRO A CA 1
ATOM 2392 C C . PRO A 1 288 ? -9.227 -22.594 -14.578 1 96.81 288 PRO A C 1
ATOM 2394 O O . PRO A 1 288 ? -8.477 -23.562 -14.453 1 96.81 288 PRO A O 1
ATOM 2397 N N . THR A 1 289 ? -10.477 -22.547 -14.148 1 96.12 289 THR A N 1
ATOM 2398 C CA . THR A 1 289 ? -11.188 -23.734 -13.703 1 96.12 289 THR A CA 1
ATOM 2399 C C . THR A 1 289 ? -12.18 -24.188 -14.766 1 96.12 289 THR A C 1
ATOM 2401 O O . THR A 1 289 ? -12.547 -23.422 -15.656 1 96.12 289 THR A O 1
ATOM 2404 N N . HIS A 1 290 ? -12.586 -25.406 -14.703 1 96.25 290 HIS A N 1
ATOM 2405 C CA . HIS A 1 290 ? -13.57 -25.969 -15.617 1 96.25 290 HIS A CA 1
ATOM 2406 C C . HIS A 1 290 ? -14.719 -26.609 -14.859 1 96.25 290 HIS A C 1
ATOM 2408 O O . HIS A 1 290 ? -14.977 -27.812 -15.008 1 96.25 290 HIS A O 1
ATOM 2414 N N . LYS A 1 291 ? -15.438 -25.734 -14.18 1 94.25 291 LYS A N 1
ATOM 2415 C CA . LYS A 1 291 ? -16.453 -26.203 -13.242 1 94.25 291 LYS A CA 1
ATOM 2416 C C . LYS A 1 291 ? -17.828 -26.234 -13.898 1 94.25 291 LYS A C 1
ATOM 2418 O O . LYS A 1 291 ? -18.766 -26.859 -13.359 1 94.25 291 LYS A O 1
ATOM 2423 N N . TRP A 1 292 ? -17.953 -25.656 -15.023 1 93.69 292 TRP A N 1
ATOM 2424 C CA . TRP A 1 292 ? -19.266 -25.531 -15.625 1 93.69 292 TRP A CA 1
ATOM 2425 C C . TRP A 1 292 ? -19.266 -26.031 -17.062 1 93.69 292 TRP A C 1
ATOM 2427 O O . TRP A 1 292 ? -18.906 -25.297 -17.984 1 93.69 292 TRP A O 1
ATOM 2437 N N . ALA A 1 293 ? -19.859 -27.125 -17.172 1 93.5 293 ALA A N 1
ATOM 2438 C CA . ALA A 1 293 ? -19.812 -27.781 -18.484 1 93.5 293 ALA A CA 1
ATOM 2439 C C . ALA A 1 293 ? -20.703 -27.047 -19.5 1 93.5 293 ALA A C 1
ATOM 2441 O O . ALA A 1 293 ? -20.484 -27.156 -20.703 1 93.5 293 ALA A O 1
ATOM 2442 N N . GLU A 1 294 ? -21.672 -26.234 -19 1 91.69 294 GLU A N 1
ATOM 2443 C CA . GLU A 1 294 ? -22.547 -25.453 -19.859 1 91.69 294 GLU A CA 1
ATOM 2444 C C . GLU A 1 294 ? -21.75 -24.516 -20.75 1 91.69 294 GLU A C 1
ATOM 2446 O O . GLU A 1 294 ? -22.156 -24.203 -21.875 1 91.69 294 GLU A O 1
ATOM 2451 N N . GLU A 1 295 ? -20.656 -24.188 -20.312 1 92.06 295 GLU A N 1
ATOM 2452 C CA . GLU A 1 295 ? -19.844 -23.188 -21.016 1 92.06 295 GLU A CA 1
ATOM 2453 C C . GLU A 1 295 ? -19.281 -23.75 -22.328 1 92.06 295 GLU A C 1
ATOM 2455 O O . GLU A 1 295 ? -18.969 -23 -23.25 1 92.06 295 GLU A O 1
ATOM 2460 N N . TRP A 1 296 ? -19.156 -25.062 -22.422 1 91.62 296 TRP A N 1
ATOM 2461 C CA . TRP A 1 296 ? -18.641 -25.641 -23.672 1 91.62 296 TRP A CA 1
ATOM 2462 C C . TRP A 1 296 ? -19.656 -26.594 -24.281 1 91.62 296 TRP A C 1
ATOM 2464 O O . TRP A 1 296 ? -19.281 -27.594 -24.891 1 91.62 296 TRP A O 1
ATOM 2474 N N . GLY A 1 297 ? -20.953 -26.406 -23.969 1 87.31 297 GLY A N 1
ATOM 2475 C CA . GLY A 1 297 ? -22.047 -27 -24.719 1 87.31 297 GLY A CA 1
ATOM 2476 C C . GLY A 1 297 ? -22.578 -28.281 -24.094 1 87.31 297 GLY A C 1
ATOM 2477 O O . GLY A 1 297 ? -23.375 -28.984 -24.703 1 87.31 297 GLY A O 1
ATOM 2478 N N . LYS A 1 298 ? -22.172 -28.672 -23.047 1 86.12 298 LYS A N 1
ATOM 2479 C CA . LYS A 1 298 ? -22.688 -29.891 -22.422 1 86.12 298 LYS A CA 1
ATOM 2480 C C . LYS A 1 298 ? -23.828 -29.562 -21.453 1 86.12 298 LYS A C 1
ATOM 2482 O O . LYS A 1 298 ? -24.203 -28.391 -21.297 1 86.12 298 LYS A O 1
ATOM 2487 N N . SER A 1 299 ? -24.422 -30.734 -20.922 1 73.62 299 SER A N 1
ATOM 2488 C CA . SER A 1 299 ? -25.625 -30.641 -20.109 1 73.62 299 SER A CA 1
ATOM 2489 C C . SER A 1 299 ? -25.391 -29.719 -18.906 1 73.62 299 SER A C 1
ATOM 2491 O O . SER A 1 299 ? -24.266 -29.547 -18.453 1 73.62 299 SER A O 1
ATOM 2493 N N . ASN A 1 300 ? -26.594 -29.438 -18.422 1 76.94 300 ASN A N 1
ATOM 2494 C CA . ASN A 1 300 ? -26.641 -28.578 -17.234 1 76.94 300 ASN A CA 1
ATOM 2495 C C . ASN A 1 300 ? -26.188 -29.328 -15.984 1 76.94 300 ASN A C 1
ATOM 2497 O O . ASN A 1 300 ? -26.422 -30.531 -15.852 1 76.94 300 ASN A O 1
ATOM 2501 N N . ASN A 1 301 ? -25.188 -28.938 -15.258 1 79.44 301 ASN A N 1
ATOM 2502 C CA . ASN A 1 301 ? -24.734 -29.422 -13.961 1 79.44 301 ASN A CA 1
ATOM 2503 C C . ASN A 1 301 ? -23.453 -30.234 -14.094 1 79.44 301 ASN A C 1
ATOM 2505 O O . ASN A 1 301 ? -23.078 -30.953 -13.172 1 79.44 301 ASN A O 1
ATOM 2509 N N . GLY A 1 302 ? -22.984 -30.219 -15.312 1 89.88 302 GLY A N 1
ATOM 2510 C CA . GLY A 1 302 ? -21.734 -30.938 -15.469 1 89.88 302 GLY A CA 1
ATOM 2511 C C . GLY A 1 302 ? -20.516 -30.062 -15.219 1 89.88 302 GLY A C 1
ATOM 2512 O O . GLY A 1 302 ? -20.641 -28.859 -15.008 1 89.88 302 GLY A O 1
ATOM 2513 N N . ASN A 1 303 ? -19.359 -30.719 -15.102 1 94.25 303 ASN A N 1
ATOM 2514 C CA . ASN A 1 303 ? -18.062 -30.062 -14.992 1 94.25 303 ASN A CA 1
ATOM 2515 C C . ASN A 1 303 ? -16.984 -30.812 -15.781 1 94.25 303 ASN A C 1
ATOM 2517 O O . ASN A 1 303 ? -17.281 -31.406 -16.828 1 94.25 303 ASN A O 1
ATOM 2521 N N . CYS A 1 304 ? -15.781 -30.75 -15.352 1 94 304 CYS A N 1
ATOM 2522 C CA . CYS A 1 304 ? -14.695 -31.344 -16.125 1 94 304 CYS A CA 1
ATOM 2523 C C . CYS A 1 304 ? -14.742 -32.875 -16.062 1 94 304 CYS A C 1
ATOM 2525 O O . CYS A 1 304 ? -13.93 -33.562 -16.688 1 94 304 CYS A O 1
ATOM 2527 N N . TYR A 1 305 ? -15.719 -33.406 -15.289 1 92.94 305 TYR A N 1
ATOM 2528 C CA . TYR A 1 305 ? -15.828 -34.844 -15.133 1 92.94 305 TYR A CA 1
ATOM 2529 C C . TYR A 1 305 ? -16.031 -35.531 -16.469 1 92.94 305 TYR A C 1
ATOM 2531 O O . TYR A 1 305 ? -16.891 -35.125 -17.266 1 92.94 305 TYR A O 1
ATOM 2539 N N . ASP A 1 306 ? -15.164 -36.531 -16.781 1 87.44 306 ASP A N 1
ATOM 2540 C CA . ASP A 1 306 ? -15.25 -37.406 -17.938 1 87.44 306 ASP A CA 1
ATOM 2541 C C . ASP A 1 306 ? -14.852 -36.688 -19.219 1 87.44 306 ASP A C 1
ATOM 2543 O O . ASP A 1 306 ? -15.141 -37.125 -20.328 1 87.44 306 ASP A O 1
ATOM 2547 N N . GLU A 1 307 ? -14.359 -35.438 -19.062 1 93.06 307 GLU A N 1
ATOM 2548 C CA . GLU A 1 307 ? -13.859 -34.75 -20.25 1 93.06 307 GLU A CA 1
ATOM 2549 C C . GLU A 1 307 ? -12.523 -35.312 -20.703 1 93.06 307 GLU A C 1
ATOM 2551 O O . GLU A 1 307 ? -11.578 -35.406 -19.938 1 93.06 307 GLU A O 1
ATOM 2556 N N . GLN A 1 308 ? -12.438 -35.656 -21.984 1 93.19 308 GLN A N 1
ATOM 2557 C CA . GLN A 1 308 ? -11.234 -36.312 -22.5 1 93.19 308 GLN A CA 1
ATOM 2558 C C . GLN A 1 308 ? -10.672 -35.562 -23.703 1 93.19 308 GLN A C 1
ATOM 2560 O O . GLN A 1 308 ? -9.602 -35.875 -24.203 1 93.19 308 GLN A O 1
ATOM 2565 N N . GLU A 1 309 ? -11.438 -34.531 -24.078 1 93.62 309 GLU A N 1
ATOM 2566 C CA . GLU A 1 309 ? -11.008 -33.719 -25.188 1 93.62 309 GLU A CA 1
ATOM 2567 C C . GLU A 1 309 ? -10.883 -32.25 -24.781 1 93.62 309 GLU A C 1
ATOM 2569 O O . GLU A 1 309 ? -11.547 -31.812 -23.844 1 93.62 309 GLU A O 1
ATOM 2574 N N . MET A 1 310 ? -10.055 -31.562 -25.5 1 95.06 310 MET A N 1
ATOM 2575 C CA . MET A 1 310 ? -9.891 -30.141 -25.219 1 95.06 310 MET A CA 1
ATOM 2576 C C . MET A 1 310 ? -10.969 -29.328 -25.906 1 95.06 310 MET A C 1
ATOM 2578 O O . MET A 1 310 ? -11.734 -29.844 -26.719 1 95.06 310 MET A O 1
ATOM 2582 N N . ILE A 1 311 ? -11.047 -28.078 -25.547 1 95.06 311 ILE A N 1
ATOM 2583 C CA . ILE A 1 311 ? -11.906 -27.141 -26.25 1 95.06 311 ILE A CA 1
ATOM 2584 C C . ILE A 1 311 ? -11.203 -26.625 -27.5 1 95.06 311 ILE A C 1
ATOM 2586 O O . ILE A 1 311 ? -10.102 -26.078 -27.422 1 95.06 311 ILE A O 1
ATOM 2590 N N . GLU A 1 312 ? -11.82 -26.734 -28.625 1 91.69 312 GLU A N 1
ATOM 2591 C CA . GLU A 1 312 ? -11.156 -26.469 -29.906 1 91.69 312 GLU A CA 1
ATOM 2592 C C . GLU A 1 312 ? -11.367 -25.031 -30.344 1 91.69 312 GLU A C 1
ATOM 2594 O O . GLU A 1 312 ? -10.609 -24.516 -31.172 1 91.69 312 GLU A O 1
ATOM 2599 N N . GLU A 1 313 ? -12.344 -24.422 -29.844 1 92.06 313 GLU A N 1
ATOM 2600 C CA . GLU A 1 313 ? -12.625 -23.047 -30.234 1 92.06 313 GLU A CA 1
ATOM 2601 C C . GLU A 1 313 ? -11.492 -22.109 -29.812 1 92.06 313 GLU A C 1
ATOM 2603 O O . GLU A 1 313 ? -11.281 -21.859 -28.625 1 92.06 313 GLU A O 1
ATOM 2608 N N . GLU A 1 314 ? -10.836 -21.641 -30.812 1 91.19 314 GLU A N 1
ATOM 2609 C CA . GLU A 1 314 ? -9.758 -20.703 -30.531 1 91.19 314 GLU A CA 1
ATOM 2610 C C . GLU A 1 314 ? -10.289 -19.422 -29.875 1 91.19 314 GLU A C 1
ATOM 2612 O O . GLU A 1 314 ? -11.32 -18.891 -30.281 1 91.19 314 GLU A O 1
ATOM 2617 N N . GLY A 1 315 ? -9.609 -18.969 -28.844 1 92.12 315 GLY A N 1
ATOM 2618 C CA . GLY A 1 315 ? -10.016 -17.766 -28.141 1 92.12 315 GLY A CA 1
ATOM 2619 C C . GLY A 1 315 ? -11.094 -18.016 -27.109 1 92.12 315 GLY A C 1
ATOM 2620 O O . GLY A 1 315 ? -11.641 -17.078 -26.516 1 92.12 315 GLY A O 1
ATOM 2621 N N . TYR A 1 316 ? -11.352 -19.234 -26.875 1 94.31 316 TYR A N 1
ATOM 2622 C CA . TYR A 1 316 ? -12.367 -19.594 -25.891 1 94.31 316 TYR A CA 1
ATOM 2623 C C . TYR A 1 316 ? -12.031 -19.016 -24.516 1 94.31 316 TYR A C 1
ATOM 2625 O O . TYR A 1 316 ? -10.867 -19.031 -24.094 1 94.31 316 TYR A O 1
ATOM 2633 N N . ARG A 1 317 ? -13.047 -18.453 -23.906 1 92.25 317 ARG A N 1
ATOM 2634 C CA . ARG A 1 317 ? -12.914 -17.953 -22.531 1 92.25 317 ARG A CA 1
ATOM 2635 C C . ARG A 1 317 ? -14.141 -18.328 -21.703 1 92.25 317 ARG A C 1
ATOM 2637 O O . ARG A 1 317 ? -15.273 -18.016 -22.078 1 92.25 317 ARG A O 1
ATOM 2644 N N . GLY A 1 318 ? -13.867 -19.016 -20.641 1 92.44 318 GLY A N 1
ATOM 2645 C CA . GLY A 1 318 ? -14.953 -19.391 -19.75 1 92.44 318 GLY A CA 1
ATOM 2646 C C . GLY A 1 318 ? -15.016 -18.531 -18.5 1 92.44 318 GLY A C 1
ATOM 2647 O O . GLY A 1 318 ? -14.305 -17.531 -18.391 1 92.44 318 GLY A O 1
ATOM 2648 N N . ASN A 1 319 ? -15.844 -18.938 -17.531 1 89.94 319 ASN A N 1
ATOM 2649 C CA . ASN A 1 319 ? -16.078 -18.203 -16.297 1 89.94 319 ASN A CA 1
ATOM 2650 C C . ASN A 1 319 ? -15.047 -18.562 -15.227 1 89.94 319 ASN A C 1
ATOM 2652 O O . ASN A 1 319 ? -15.102 -18.047 -14.109 1 89.94 319 ASN A O 1
ATOM 2656 N N . GLY A 1 320 ? -14.133 -19.359 -15.594 1 90.94 320 GLY A N 1
ATOM 2657 C CA . GLY A 1 320 ? -13.148 -19.797 -14.625 1 90.94 320 GLY A CA 1
ATOM 2658 C C . GLY A 1 320 ? -12.039 -18.797 -14.391 1 90.94 320 GLY A C 1
ATOM 2659 O O . GLY A 1 320 ? -11.18 -19 -13.523 1 90.94 320 GLY A O 1
ATOM 2660 N N . THR A 1 321 ? -12.008 -17.719 -15.195 1 93 321 THR A N 1
ATOM 2661 C CA . THR A 1 321 ? -11.039 -16.625 -15.047 1 93 321 THR A CA 1
ATOM 2662 C C . THR A 1 321 ? -11.742 -15.281 -14.953 1 93 321 THR A C 1
ATOM 2664 O O . THR A 1 321 ? -12.914 -15.164 -15.312 1 93 321 THR A O 1
ATOM 2667 N N . ASP A 1 322 ? -11.102 -14.328 -14.359 1 93.44 322 ASP A N 1
ATOM 2668 C CA . ASP A 1 322 ? -11.664 -12.984 -14.203 1 93.44 322 ASP A CA 1
ATOM 2669 C C . ASP A 1 322 ? -10.781 -11.945 -14.891 1 93.44 322 ASP A C 1
ATOM 2671 O O . ASP A 1 322 ? -9.703 -11.602 -14.383 1 93.44 322 ASP A O 1
ATOM 2675 N N . PRO A 1 323 ? -11.219 -11.438 -16.016 1 94.31 323 PRO A N 1
ATOM 2676 C CA . PRO A 1 323 ? -10.398 -10.469 -16.75 1 94.31 323 PRO A CA 1
ATOM 2677 C C . PRO A 1 323 ? -10.078 -9.227 -15.922 1 94.31 323 PRO A C 1
ATOM 2679 O O . PRO A 1 323 ? -9.055 -8.57 -16.156 1 94.31 323 PRO A O 1
ATOM 2682 N N . ARG A 1 324 ? -10.977 -8.852 -15 1 96.38 324 ARG A N 1
ATOM 2683 C CA . ARG A 1 324 ? -10.719 -7.691 -14.156 1 96.38 324 ARG A CA 1
ATOM 2684 C C . ARG A 1 324 ? -9.492 -7.914 -13.281 1 96.38 324 ARG A C 1
ATOM 2686 O O . ARG A 1 324 ? -8.695 -6.992 -13.07 1 96.38 324 ARG A O 1
ATOM 2693 N N . MET A 1 325 ? -9.297 -9.07 -12.789 1 96.88 325 MET A N 1
ATOM 2694 C CA . MET A 1 325 ? -8.117 -9.406 -11.992 1 96.88 325 MET A CA 1
ATOM 2695 C C . MET A 1 325 ? -6.863 -9.422 -12.859 1 96.88 325 MET A C 1
ATOM 2697 O O . MET A 1 325 ? -5.789 -9.023 -12.406 1 96.88 325 MET A O 1
ATOM 2701 N N . MET A 1 326 ? -7.008 -9.875 -14.117 1 96.94 326 MET A N 1
ATOM 2702 C CA . MET A 1 326 ? -5.887 -9.844 -15.055 1 96.94 326 MET A CA 1
ATOM 2703 C C . MET A 1 326 ? -5.395 -8.414 -15.258 1 96.94 326 MET A C 1
ATOM 2705 O O . MET A 1 326 ? -4.188 -8.172 -15.297 1 96.94 326 MET A O 1
ATOM 2709 N N . ARG A 1 327 ? -6.277 -7.531 -15.375 1 98 327 ARG A N 1
ATOM 2710 C CA . ARG A 1 327 ? -5.93 -6.125 -15.562 1 98 327 ARG A CA 1
ATOM 2711 C C . ARG A 1 327 ? -5.156 -5.59 -14.359 1 98 327 ARG A C 1
ATOM 2713 O O . ARG A 1 327 ? -4.215 -4.809 -14.516 1 98 327 ARG A O 1
ATOM 2720 N N . ILE A 1 328 ? -5.59 -5.969 -13.188 1 98.25 328 ILE A N 1
ATOM 2721 C CA . ILE A 1 328 ? -4.898 -5.547 -11.969 1 98.25 328 ILE A CA 1
ATOM 2722 C C . ILE A 1 328 ? -3.453 -6.039 -12 1 98.25 328 ILE A C 1
ATOM 2724 O O . ILE A 1 328 ? -2.529 -5.293 -11.672 1 98.25 328 ILE A O 1
ATOM 2728 N N . VAL A 1 329 ? -3.238 -7.258 -12.438 1 98.56 329 VAL A N 1
ATOM 2729 C CA . VAL A 1 329 ? -1.896 -7.82 -12.547 1 98.56 329 VAL A CA 1
ATOM 2730 C C . VAL A 1 329 ? -1.081 -7.02 -13.555 1 98.56 329 VAL A C 1
ATOM 2732 O O . VAL A 1 329 ? 0.049 -6.617 -13.273 1 98.56 329 VAL A O 1
ATOM 2735 N N . GLU A 1 330 ? -1.661 -6.812 -14.68 1 98.5 330 GLU A N 1
ATOM 2736 C CA . GLU A 1 330 ? -0.987 -6.074 -15.742 1 98.5 330 GLU A CA 1
ATOM 2737 C C . GLU A 1 330 ? -0.609 -4.668 -15.281 1 98.5 330 GLU A C 1
ATOM 2739 O O . GLU A 1 330 ? 0.519 -4.219 -15.5 1 98.5 330 GLU A O 1
ATOM 2744 N N . ASP A 1 331 ? -1.53 -3.992 -14.656 1 98.06 331 ASP A N 1
ATOM 2745 C CA . ASP A 1 331 ? -1.28 -2.643 -14.164 1 98.06 331 ASP A CA 1
ATOM 2746 C C . ASP A 1 331 ? -0.144 -2.633 -13.141 1 98.06 331 ASP A C 1
ATOM 2748 O O . ASP A 1 331 ? 0.701 -1.736 -13.156 1 98.06 331 ASP A O 1
ATOM 2752 N N . THR A 1 332 ? -0.178 -3.592 -12.297 1 98.5 332 THR A N 1
ATOM 2753 C CA . THR A 1 332 ? 0.835 -3.686 -11.25 1 98.5 332 THR A CA 1
ATOM 2754 C C . THR A 1 332 ? 2.217 -3.912 -11.859 1 98.5 332 THR A C 1
ATOM 2756 O O . THR A 1 332 ? 3.186 -3.254 -11.477 1 98.5 332 THR A O 1
ATOM 2759 N N . ILE A 1 333 ? 2.293 -4.812 -12.781 1 98.62 333 ILE A N 1
ATOM 2760 C CA . ILE A 1 333 ? 3.557 -5.141 -13.43 1 98.62 333 ILE A CA 1
ATOM 2761 C C . ILE A 1 333 ? 4.043 -3.939 -14.242 1 98.62 333 ILE A C 1
ATOM 2763 O O . ILE A 1 333 ? 5.242 -3.641 -14.258 1 98.62 333 ILE A O 1
ATOM 2767 N N . ASP A 1 334 ? 3.15 -3.26 -14.906 1 98.25 334 ASP A N 1
ATOM 2768 C CA . ASP A 1 334 ? 3.5 -2.053 -15.648 1 98.25 334 ASP A CA 1
ATOM 2769 C C . ASP A 1 334 ? 4.07 -0.982 -14.727 1 98.25 334 ASP A C 1
ATOM 2771 O O . ASP A 1 334 ? 5.016 -0.279 -15.086 1 98.25 334 ASP A O 1
ATOM 2775 N N . GLU A 1 335 ? 3.463 -0.837 -13.625 1 97.19 335 GLU A N 1
ATOM 2776 C CA . GLU A 1 335 ? 3.969 0.125 -12.648 1 97.19 335 GLU A CA 1
ATOM 2777 C C . GLU A 1 335 ? 5.387 -0.233 -12.203 1 97.19 335 GLU A C 1
ATOM 2779 O O . GLU A 1 335 ? 6.238 0.646 -12.07 1 97.19 335 GLU A O 1
ATOM 2784 N N . LEU A 1 336 ? 5.633 -1.484 -11.961 1 98.19 336 LEU A N 1
ATOM 2785 C CA . LEU A 1 336 ? 6.969 -1.938 -11.594 1 98.19 336 LEU A CA 1
ATOM 2786 C C . LEU A 1 336 ? 7.977 -1.62 -12.695 1 98.19 336 LEU A C 1
ATOM 2788 O O . LEU A 1 336 ? 9.094 -1.186 -12.406 1 98.19 336 LEU A O 1
ATOM 2792 N N . LYS A 1 337 ? 7.535 -1.828 -13.859 1 98 337 LYS A N 1
ATOM 2793 C CA . LYS A 1 337 ? 8.398 -1.524 -15 1 98 337 LYS A CA 1
ATOM 2794 C C . LYS A 1 337 ? 8.766 -0.044 -15.031 1 98 337 LYS A C 1
ATOM 2796 O O . LYS A 1 337 ? 9.922 0.308 -15.25 1 98 337 LYS A O 1
ATOM 2801 N N . ARG A 1 338 ? 7.805 0.816 -14.797 1 96.5 338 ARG A N 1
ATOM 2802 C CA . ARG A 1 338 ? 8.039 2.256 -14.773 1 96.5 338 ARG A CA 1
ATOM 2803 C C . ARG A 1 338 ? 9 2.635 -13.648 1 96.5 338 ARG A C 1
ATOM 2805 O O . ARG A 1 338 ? 9.719 3.637 -13.75 1 96.5 338 ARG A O 1
ATOM 2812 N N . ARG A 1 339 ? 9.062 1.771 -12.742 1 95.38 339 ARG A N 1
ATOM 2813 C CA . ARG A 1 339 ? 9.945 2.041 -11.609 1 95.38 339 ARG A CA 1
ATOM 2814 C C . ARG A 1 339 ? 11.273 1.308 -11.758 1 95.38 339 ARG A C 1
ATOM 2816 O O . ARG A 1 339 ? 12.055 1.224 -10.805 1 95.38 339 ARG A O 1
ATOM 2823 N N . GLY A 1 340 ? 11.469 0.659 -12.844 1 95.62 340 GLY A N 1
ATOM 2824 C CA . GLY A 1 340 ? 12.781 0.128 -13.195 1 95.62 340 GLY A CA 1
ATOM 2825 C C . GLY A 1 340 ? 12.93 -1.344 -12.859 1 95.62 340 GLY A C 1
ATOM 2826 O O . GLY A 1 340 ? 14.047 -1.874 -12.867 1 95.62 340 GLY A O 1
ATOM 2827 N N . LEU A 1 341 ? 11.859 -2.002 -12.445 1 97.94 341 LEU A N 1
ATOM 2828 C CA . LEU A 1 341 ? 11.922 -3.43 -12.148 1 97.94 341 LEU A CA 1
ATOM 2829 C C . LEU A 1 341 ? 11.086 -4.227 -13.141 1 97.94 341 LEU A C 1
ATOM 2831 O O . LEU A 1 341 ? 9.875 -4.023 -13.242 1 97.94 341 LEU A O 1
ATOM 2835 N N . GLN A 1 342 ? 11.734 -5.129 -13.766 1 97.44 342 GLN A N 1
ATOM 2836 C CA . GLN A 1 342 ? 11.062 -5.91 -14.797 1 97.44 342 GLN A CA 1
ATOM 2837 C C . GLN A 1 342 ? 10.508 -7.211 -14.227 1 97.44 342 GLN A C 1
ATOM 2839 O O . GLN A 1 342 ? 11.234 -7.98 -13.594 1 97.44 342 GLN A O 1
ATOM 2844 N N . VAL A 1 343 ? 9.25 -7.43 -14.391 1 98.56 343 VAL A N 1
ATOM 2845 C CA . VAL A 1 343 ? 8.57 -8.688 -14.109 1 98.56 343 VAL A CA 1
ATOM 2846 C C . VAL A 1 343 ? 7.895 -9.203 -15.383 1 98.56 343 VAL A C 1
ATOM 2848 O O . VAL A 1 343 ? 7.082 -8.508 -15.984 1 98.56 343 VAL A O 1
ATOM 2851 N N . LYS A 1 344 ? 8.242 -10.359 -15.82 1 98.25 344 LYS A N 1
ATOM 2852 C CA . LYS A 1 344 ? 7.629 -10.945 -17.016 1 98.25 344 LYS A CA 1
ATOM 2853 C C . LYS A 1 344 ? 6.281 -11.586 -16.672 1 98.25 344 LYS A C 1
ATOM 2855 O O . LYS A 1 344 ? 6.207 -12.469 -15.82 1 98.25 344 LYS A O 1
ATOM 2860 N N . LEU A 1 345 ? 5.27 -11.148 -17.328 1 98.5 345 LEU A N 1
ATOM 2861 C CA . LEU A 1 345 ? 3.967 -11.789 -17.203 1 98.5 345 LEU A CA 1
ATOM 2862 C C . LEU A 1 345 ? 3.902 -13.055 -18.047 1 98.5 345 LEU A C 1
ATOM 2864 O O . LEU A 1 345 ? 4.035 -12.992 -19.266 1 98.5 345 LEU A O 1
ATOM 2868 N N . MET A 1 346 ? 3.766 -14.148 -17.375 1 98.5 346 MET A N 1
ATOM 2869 C CA . MET A 1 346 ? 3.564 -15.43 -18.062 1 98.5 346 MET A CA 1
ATOM 2870 C C . MET A 1 346 ? 2.08 -15.695 -18.281 1 98.5 346 MET A C 1
ATOM 2872 O O . MET A 1 346 ? 1.398 -16.234 -17.422 1 98.5 346 MET A O 1
ATOM 2876 N N . ASN A 1 347 ? 1.623 -15.32 -19.469 1 97.81 347 ASN A N 1
ATOM 2877 C CA . ASN A 1 347 ? 0.193 -15.391 -19.734 1 97.81 347 ASN A CA 1
ATOM 2878 C C . ASN A 1 347 ? -0.235 -16.812 -20.094 1 97.81 347 ASN A C 1
ATOM 2880 O O . ASN A 1 347 ? -0.494 -17.109 -21.266 1 97.81 347 ASN A O 1
ATOM 2884 N N . ILE A 1 348 ? -0.449 -17.578 -19.141 1 98.19 348 ILE A N 1
ATOM 2885 C CA . ILE A 1 348 ? -0.765 -18.984 -19.312 1 98.19 348 ILE A CA 1
ATOM 2886 C C . ILE A 1 348 ? -2.279 -19.172 -19.391 1 98.19 348 ILE A C 1
ATOM 2888 O O . ILE A 1 348 ? -2.766 -20.297 -19.516 1 98.19 348 ILE A O 1
ATOM 2892 N N . THR A 1 349 ? -3.039 -18.156 -19.297 1 98 349 THR A N 1
ATOM 2893 C CA . THR A 1 349 ? -4.48 -18.266 -19.109 1 98 349 THR A CA 1
ATOM 2894 C C . THR A 1 349 ? -5.156 -18.844 -20.344 1 98 349 THR A C 1
ATOM 2896 O O . THR A 1 349 ? -5.836 -19.875 -20.25 1 98 349 THR A O 1
ATOM 2899 N N . GLN A 1 350 ? -4.914 -18.312 -21.516 1 96.81 350 GLN A N 1
ATOM 2900 C CA . GLN A 1 350 ? -5.609 -18.719 -22.734 1 96.81 350 GLN A CA 1
ATOM 2901 C C . GLN A 1 350 ? -5.273 -20.172 -23.094 1 96.81 350 GLN A C 1
ATOM 2903 O O . GLN A 1 350 ? -6.164 -20.969 -23.391 1 96.81 350 GLN A O 1
ATOM 2908 N N . LEU A 1 351 ? -4.047 -20.531 -23.062 1 97.88 351 LEU A N 1
ATOM 2909 C CA . LEU A 1 351 ? -3.662 -21.891 -23.453 1 97.88 351 LEU A CA 1
ATOM 2910 C C . LEU A 1 351 ? -4.23 -22.906 -22.469 1 97.88 351 LEU A C 1
ATOM 2912 O O . LEU A 1 351 ? -4.52 -24.047 -22.859 1 97.88 351 LEU A O 1
ATOM 2916 N N . SER A 1 352 ? -4.402 -22.562 -21.203 1 98.19 352 SER A N 1
ATOM 2917 C CA . SER A 1 352 ? -4.938 -23.453 -20.188 1 98.19 352 SER A CA 1
ATOM 2918 C C . SER A 1 352 ? -6.453 -23.578 -20.297 1 98.19 352 SER A C 1
ATOM 2920 O O . SER A 1 352 ? -7.023 -24.609 -19.938 1 98.19 352 SER A O 1
ATOM 2922 N N . GLU A 1 353 ? -7.098 -22.562 -20.859 1 97.31 353 GLU A N 1
ATOM 2923 C CA . GLU A 1 353 ? -8.547 -22.562 -21.031 1 97.31 353 GLU A CA 1
ATOM 2924 C C . GLU A 1 353 ? -9.008 -23.719 -21.922 1 97.31 353 GLU A C 1
ATOM 2926 O O . GLU A 1 353 ? -10.094 -24.266 -21.719 1 97.31 353 GLU A O 1
ATOM 2931 N N . TYR A 1 354 ? -8.219 -24.094 -22.812 1 97.5 354 TYR A N 1
ATOM 2932 C CA . TYR A 1 354 ? -8.609 -25.094 -23.797 1 97.5 354 TYR A CA 1
ATOM 2933 C C . TYR A 1 354 ? -8.633 -26.484 -23.172 1 97.5 354 TYR A C 1
ATOM 2935 O O . TYR A 1 354 ? -9.281 -27.391 -23.688 1 97.5 354 TYR A O 1
ATOM 2943 N N . ARG A 1 355 ? -7.953 -26.656 -22.078 1 97.44 355 ARG A N 1
ATOM 2944 C CA . ARG A 1 355 ? -7.582 -28 -21.641 1 97.44 355 ARG A CA 1
ATOM 2945 C C . ARG A 1 355 ? -8.492 -28.484 -20.516 1 97.44 355 ARG A C 1
ATOM 2947 O O . ARG A 1 355 ? -8.016 -28.984 -19.5 1 97.44 355 ARG A O 1
ATOM 2954 N N . LYS A 1 356 ? -9.789 -28.484 -20.828 1 96.5 356 LYS A N 1
ATOM 2955 C CA . LYS A 1 356 ? -10.742 -29.016 -19.859 1 96.5 356 LYS A CA 1
ATOM 2956 C C . LYS A 1 356 ? -10.492 -30.484 -19.594 1 96.5 356 LYS A C 1
ATOM 2958 O O . LYS A 1 356 ? -10.992 -31.047 -18.609 1 96.5 356 LYS A O 1
ATOM 2963 N N . ASP A 1 357 ? -9.703 -31.156 -20.375 1 95.5 357 ASP A N 1
ATOM 2964 C CA . ASP A 1 357 ? -9.383 -32.594 -20.312 1 95.5 357 ASP A CA 1
ATOM 2965 C C . ASP A 1 357 ? -8.219 -32.844 -19.359 1 95.5 357 ASP A C 1
ATOM 2967 O O . ASP A 1 357 ? -7.941 -34 -19.016 1 95.5 357 ASP A O 1
ATOM 2971 N N . GLY A 1 358 ? -7.527 -31.812 -18.922 1 95.19 358 GLY A N 1
ATOM 2972 C CA . GLY A 1 358 ? -6.258 -32 -18.234 1 95.19 358 GLY A CA 1
ATOM 2973 C C . GLY A 1 358 ? -6.387 -32 -16.719 1 95.19 358 GLY A C 1
ATOM 2974 O O . GLY A 1 358 ? -5.387 -31.906 -16 1 95.19 358 GLY A O 1
ATOM 2975 N N . HIS A 1 359 ? -7.602 -32.156 -16.188 1 95.25 359 HIS A N 1
ATOM 2976 C CA . HIS A 1 359 ? -7.82 -32.094 -14.75 1 95.25 359 HIS A CA 1
ATOM 2977 C C . HIS A 1 359 ? -7.852 -33.5 -14.148 1 95.25 359 HIS A C 1
ATOM 2979 O O . HIS A 1 359 ? -8.148 -34.469 -14.844 1 95.25 359 HIS A O 1
ATOM 2985 N N . PRO A 1 360 ? -7.617 -33.531 -12.805 1 91.44 360 PRO A N 1
ATOM 2986 C CA . PRO A 1 360 ? -7.664 -34.844 -12.148 1 91.44 360 PRO A CA 1
ATOM 2987 C C . PRO A 1 360 ? -9.078 -35.406 -12.078 1 91.44 360 PRO A C 1
ATOM 2989 O O . PRO A 1 360 ? -9.25 -36.625 -12.031 1 91.44 360 PRO A O 1
ATOM 2992 N N . SER A 1 361 ? -10.039 -34.5 -12.086 1 91.94 361 SER A N 1
ATOM 2993 C CA . SER A 1 361 ? -11.422 -34.938 -11.953 1 91.94 361 SER A CA 1
ATOM 2994 C C . SER A 1 361 ? -11.602 -35.844 -10.719 1 91.94 361 SER A C 1
ATOM 2996 O O . SER A 1 361 ? -11.266 -35.406 -9.602 1 91.94 361 SER A O 1
ATOM 2998 N N . ILE A 1 362 ? -11.938 -37.125 -10.906 1 91.44 362 ILE A N 1
ATOM 2999 C CA . ILE A 1 362 ? -12.188 -37.969 -9.758 1 91.44 362 ILE A CA 1
ATOM 3000 C C . ILE A 1 362 ? -10.953 -38.844 -9.477 1 91.44 362 ILE A C 1
ATOM 3002 O O . ILE A 1 362 ? -10.891 -39.531 -8.469 1 91.44 362 ILE A O 1
ATOM 3006 N N . TYR A 1 363 ? -9.969 -38.781 -10.258 1 90.31 363 TYR A N 1
ATOM 3007 C CA . TYR A 1 363 ? -8.797 -39.656 -10.18 1 90.31 363 TYR A CA 1
ATOM 3008 C C . TYR A 1 363 ? -7.699 -39 -9.336 1 90.31 363 TYR A C 1
ATOM 3010 O O . TYR A 1 363 ? -6.625 -38.688 -9.844 1 90.31 363 TYR A O 1
ATOM 3018 N N . ARG A 1 364 ? -7.906 -38.906 -8.125 1 88.12 364 ARG A N 1
ATOM 3019 C CA . ARG A 1 364 ? -6.988 -38.344 -7.152 1 88.12 364 ARG A CA 1
ATOM 3020 C C . ARG A 1 364 ? -7.133 -39 -5.785 1 88.12 364 ARG A C 1
ATOM 3022 O O . ARG A 1 364 ? -8.117 -39.688 -5.531 1 88.12 364 ARG A O 1
ATOM 3029 N N . LYS A 1 365 ? -6.133 -38.719 -5.023 1 83.75 365 LYS A N 1
ATOM 3030 C CA . LYS A 1 365 ? -6.227 -39.25 -3.658 1 83.75 365 LYS A CA 1
ATOM 3031 C C . LYS A 1 365 ? -7.387 -38.594 -2.908 1 83.75 365 LYS A C 1
ATOM 3033 O O . LYS A 1 365 ? -7.543 -37.375 -2.928 1 83.75 365 LYS A O 1
ATOM 3038 N N . GLN A 1 366 ? -8.211 -39.406 -2.369 1 81.56 366 GLN A N 1
ATOM 3039 C CA . GLN A 1 366 ? -9.312 -38.906 -1.543 1 81.56 366 GLN A CA 1
ATOM 3040 C C . GLN A 1 366 ? -8.93 -38.906 -0.065 1 81.56 366 GLN A C 1
ATOM 3042 O O . GLN A 1 366 ? -8.516 -39.938 0.473 1 81.56 366 GLN A O 1
ATOM 3047 N N . LEU A 1 367 ? -8.93 -37.812 0.569 1 75.31 367 LEU A N 1
ATOM 3048 C CA . LEU A 1 367 ? -8.547 -37.719 1.971 1 75.31 367 LEU A CA 1
ATOM 3049 C C . LEU A 1 367 ? -9.586 -38.375 2.875 1 75.31 367 LEU A C 1
ATOM 3051 O O . LEU A 1 367 ? -9.273 -38.75 4 1 75.31 367 LEU A O 1
ATOM 3055 N N . ARG A 1 368 ? -10.859 -38.312 2.396 1 80.06 368 ARG A N 1
ATOM 3056 C CA . ARG A 1 368 ? -11.953 -38.938 3.125 1 80.06 368 ARG A CA 1
ATOM 3057 C C . ARG A 1 368 ? -12.719 -39.906 2.232 1 80.06 368 ARG A C 1
ATOM 3059 O O . ARG A 1 368 ? -12.711 -39.781 1.008 1 80.06 368 ARG A O 1
ATOM 3066 N N . ALA A 1 369 ? -13.328 -40.812 2.963 1 89.5 369 ALA A N 1
ATOM 3067 C CA . ALA A 1 369 ? -14.148 -41.781 2.229 1 89.5 369 ALA A CA 1
ATOM 3068 C C . ALA A 1 369 ? -15.32 -41.094 1.537 1 89.5 369 ALA A C 1
ATOM 3070 O O . ALA A 1 369 ? -15.945 -40.188 2.109 1 89.5 369 ALA A O 1
ATOM 3071 N N . LEU A 1 370 ? -15.516 -41.531 0.339 1 91.62 370 LEU A N 1
ATOM 3072 C CA . LEU A 1 370 ? -16.609 -40.938 -0.436 1 91.62 370 LEU A CA 1
ATOM 3073 C C . LEU A 1 370 ? -17.953 -41.469 0.048 1 91.62 370 LEU A C 1
ATOM 3075 O O . LEU A 1 370 ? -18.078 -42.625 0.387 1 91.62 370 LEU A O 1
ATOM 3079 N N . THR A 1 371 ? -18.844 -40.625 0.121 1 93.56 371 THR A N 1
ATOM 3080 C CA . THR A 1 371 ? -20.203 -41.031 0.49 1 93.56 371 THR A CA 1
ATOM 3081 C C . THR A 1 371 ? -20.906 -41.688 -0.679 1 93.56 371 THR A C 1
ATOM 3083 O O . THR A 1 371 ? -20.438 -41.656 -1.814 1 93.56 371 THR A O 1
ATOM 3086 N N . GLU A 1 372 ? -22.047 -42.281 -0.336 1 93.56 372 GLU A N 1
ATOM 3087 C CA . GLU A 1 372 ? -22.844 -42.906 -1.375 1 93.56 372 GLU A CA 1
ATOM 3088 C C . GLU A 1 372 ? -23.375 -41.906 -2.381 1 93.56 372 GLU A C 1
ATOM 3090 O O . GLU A 1 372 ? -23.453 -42.188 -3.578 1 93.56 372 GLU A O 1
ATOM 3095 N N . GLU A 1 373 ? -23.672 -40.812 -1.826 1 93.5 373 GLU A N 1
ATOM 3096 C CA . GLU A 1 373 ? -24.172 -39.75 -2.689 1 93.5 373 GLU A CA 1
ATOM 3097 C C . GLU A 1 373 ? -23.094 -39.281 -3.662 1 93.5 373 GLU A C 1
ATOM 3099 O O . GLU A 1 373 ? -23.375 -39.031 -4.84 1 93.5 373 GLU A O 1
ATOM 3104 N N . GLN A 1 374 ? -21.922 -39.156 -3.199 1 92 374 GLN A N 1
ATOM 3105 C CA . GLN A 1 374 ? -20.812 -38.719 -4.035 1 92 374 GLN A CA 1
ATOM 3106 C C . GLN A 1 374 ? -20.484 -39.75 -5.102 1 92 374 GLN A C 1
ATOM 3108 O O . GLN A 1 374 ? -20.219 -39.406 -6.254 1 92 374 GLN A O 1
ATOM 3113 N N . LEU A 1 375 ? -20.562 -40.969 -4.703 1 92.44 375 LEU A N 1
ATOM 3114 C CA . LEU A 1 375 ? -20.266 -42.062 -5.633 1 92.44 375 LEU A CA 1
ATOM 3115 C C . LEU A 1 375 ? -21.297 -42.094 -6.758 1 92.44 375 LEU A C 1
ATOM 3117 O O . LEU A 1 375 ? -20.969 -42.438 -7.895 1 92.44 375 LEU A O 1
ATOM 3121 N N . ALA A 1 376 ? -22.484 -41.656 -6.391 1 93.06 376 ALA A N 1
ATOM 3122 C CA . ALA A 1 376 ? -23.562 -41.656 -7.375 1 93.06 376 ALA A CA 1
ATOM 3123 C C . ALA A 1 376 ? -23.438 -40.438 -8.312 1 93.06 376 ALA A C 1
ATOM 3125 O O . ALA A 1 376 ? -23.953 -40.469 -9.438 1 93.06 376 ALA A O 1
ATOM 3126 N N . LYS A 1 377 ? -22.812 -39.469 -7.828 1 93.06 377 LYS A N 1
ATOM 3127 C CA . LYS A 1 377 ? -22.656 -38.25 -8.617 1 93.06 377 LYS A CA 1
ATOM 3128 C C . LYS A 1 377 ? -21.203 -37.75 -8.609 1 93.06 377 LYS A C 1
ATOM 3130 O O . LYS A 1 377 ? -20.875 -36.781 -7.957 1 93.06 377 LYS A O 1
ATOM 3135 N N . PRO A 1 378 ? -20.391 -38.281 -9.461 1 92.62 378 PRO A N 1
ATOM 3136 C CA . PRO A 1 378 ? -18.969 -37.969 -9.453 1 92.62 378 PRO A CA 1
ATOM 3137 C C . PRO A 1 378 ? -18.672 -36.5 -9.719 1 92.62 378 PRO A C 1
ATOM 3139 O O . PRO A 1 378 ? -17.641 -36 -9.305 1 92.62 378 PRO A O 1
ATOM 3142 N N . THR A 1 379 ? -19.578 -35.812 -10.367 1 92.44 379 THR A N 1
ATOM 3143 C CA . THR A 1 379 ? -19.406 -34.406 -10.648 1 92.44 379 THR A CA 1
ATOM 3144 C C . THR A 1 379 ? -19.359 -33.594 -9.359 1 92.44 379 THR A C 1
ATOM 3146 O O . THR A 1 379 ? -18.875 -32.469 -9.344 1 92.44 379 THR A O 1
ATOM 3149 N N . SER A 1 380 ? -19.844 -34.156 -8.281 1 91.38 380 SER A N 1
ATOM 3150 C CA . SER A 1 380 ? -19.953 -33.438 -7.016 1 91.38 380 SER A CA 1
ATOM 3151 C C . SER A 1 380 ? -18.609 -33.344 -6.328 1 91.38 380 SER A C 1
ATOM 3153 O O . SER A 1 380 ? -18.422 -32.5 -5.434 1 91.38 380 SER A O 1
ATOM 3155 N N . TYR A 1 381 ? -17.625 -34.156 -6.703 1 91.81 381 TYR A N 1
ATOM 3156 C CA . TYR A 1 381 ? -16.344 -34.094 -6.008 1 91.81 381 TYR A CA 1
ATOM 3157 C C . TYR A 1 381 ? -15.18 -34.094 -6.996 1 91.81 381 TYR A C 1
ATOM 3159 O O . TYR A 1 381 ? -14.039 -34.344 -6.621 1 91.81 381 TYR A O 1
ATOM 3167 N N . SER A 1 382 ? -15.469 -33.844 -8.242 1 93.19 382 SER A N 1
ATOM 3168 C CA . SER A 1 382 ? -14.422 -33.75 -9.266 1 93.19 382 SER A CA 1
ATOM 3169 C C . SER A 1 382 ? -13.562 -32.5 -9.078 1 93.19 382 SER A C 1
ATOM 3171 O O . SER A 1 382 ? -14.086 -31.406 -8.883 1 93.19 382 SER A O 1
ATOM 3173 N N . ASP A 1 383 ? -12.305 -32.75 -9.102 1 94 383 ASP A N 1
ATOM 3174 C CA . ASP A 1 383 ? -11.367 -31.625 -9.055 1 94 383 ASP A CA 1
ATOM 3175 C C . ASP A 1 383 ? -11.164 -31.016 -10.445 1 94 383 ASP A C 1
ATOM 3177 O O . ASP A 1 383 ? -10.492 -31.609 -11.289 1 94 383 ASP A O 1
ATOM 3181 N N . CYS A 1 384 ? -11.711 -29.859 -10.695 1 95.69 384 CYS A N 1
ATOM 3182 C CA . CYS A 1 384 ? -11.617 -29.156 -11.969 1 95.69 384 CYS A CA 1
ATOM 3183 C C . CYS A 1 384 ? -10.805 -27.875 -11.836 1 95.69 384 CYS A C 1
ATOM 3185 O O . CYS A 1 384 ? -11.008 -26.922 -12.586 1 95.69 384 CYS A O 1
ATOM 3187 N N . ILE A 1 385 ? -9.883 -27.891 -10.82 1 95.31 385 ILE A N 1
ATOM 3188 C CA . ILE A 1 385 ? -9.055 -26.734 -10.508 1 95.31 385 ILE A CA 1
ATOM 3189 C C . ILE A 1 385 ? -7.586 -27.062 -10.766 1 95.31 385 ILE A C 1
ATOM 3191 O O . ILE A 1 385 ? -6.898 -26.328 -11.492 1 95.31 385 ILE A O 1
ATOM 3195 N N . HIS A 1 386 ? -7.176 -28.219 -10.25 1 95.06 386 HIS A N 1
ATOM 3196 C CA . HIS A 1 386 ? -5.781 -28.625 -10.359 1 95.06 386 HIS A CA 1
ATOM 3197 C C . HIS A 1 386 ? -5.516 -29.344 -11.68 1 95.06 386 HIS A C 1
ATOM 3199 O O . HIS A 1 386 ? -6.449 -29.625 -12.438 1 95.06 386 HIS A O 1
ATOM 3205 N N . TRP A 1 387 ? -4.277 -29.531 -11.945 1 95.5 387 TRP A N 1
ATOM 3206 C CA . TRP A 1 387 ? -3.891 -30.141 -13.219 1 95.5 387 TRP A CA 1
ATOM 3207 C C . TRP A 1 387 ? -3.152 -31.453 -12.984 1 95.5 387 TRP A C 1
ATOM 3209 O O . TRP A 1 387 ? -2.398 -31.594 -12.023 1 95.5 387 TRP A O 1
ATOM 3219 N N . TRP A 1 388 ? -3.283 -32.344 -13.922 1 91.94 388 TRP A N 1
ATOM 3220 C CA . TRP A 1 388 ? -2.535 -33.594 -13.906 1 91.94 388 TRP A CA 1
ATOM 3221 C C . TRP A 1 388 ? -1.099 -33.375 -14.375 1 91.94 388 TRP A C 1
ATOM 3223 O O . TRP A 1 388 ? -0.829 -32.469 -15.172 1 91.94 388 TRP A O 1
ATOM 3233 N N . LEU A 1 389 ? -0.291 -34.281 -13.805 1 92.62 389 LEU A N 1
ATOM 3234 C CA . LEU A 1 389 ? 1.079 -34.375 -14.297 1 92.62 389 LEU A CA 1
ATOM 3235 C C . LEU A 1 389 ? 1.385 -35.781 -14.812 1 92.62 389 LEU A C 1
ATOM 3237 O O . LEU A 1 389 ? 0.995 -36.781 -14.188 1 92.62 389 LEU A O 1
ATOM 3241 N N . PRO A 1 390 ? 2.125 -35.938 -15.922 1 94.06 390 PRO A N 1
ATOM 3242 C CA . PRO A 1 390 ? 2.486 -34.875 -16.844 1 94.06 390 PRO A CA 1
ATOM 3243 C C . PRO A 1 390 ? 1.268 -34.188 -17.484 1 94.06 390 PRO A C 1
ATOM 3245 O O . PRO A 1 390 ? 0.232 -34.844 -17.656 1 94.06 390 PRO A O 1
ATOM 3248 N N . GLY A 1 391 ? 1.355 -32.875 -17.781 1 94.94 391 GLY A N 1
ATOM 3249 C CA . GLY A 1 391 ? 0.224 -32.188 -18.375 1 94.94 391 GLY A CA 1
ATOM 3250 C C . GLY A 1 391 ? 0.46 -30.688 -18.562 1 94.94 391 GLY A C 1
ATOM 3251 O O . GLY A 1 391 ? 1.561 -30.266 -18.922 1 94.94 391 GLY A O 1
ATOM 3252 N N . VAL A 1 392 ? -0.538 -29.875 -18.359 1 97.12 392 VAL A N 1
ATOM 3253 C CA . VAL A 1 392 ? -0.603 -28.469 -18.703 1 97.12 392 VAL A CA 1
ATOM 3254 C C . VAL A 1 392 ? 0.527 -27.703 -18 1 97.12 392 VAL A C 1
ATOM 3256 O O . VAL A 1 392 ? 1.222 -26.906 -18.625 1 97.12 392 VAL A O 1
ATOM 3259 N N . PRO A 1 393 ? 0.848 -27.984 -16.703 1 97.25 393 PRO A N 1
ATOM 3260 C CA . PRO A 1 393 ? 1.913 -27.25 -16.031 1 97.25 393 PRO A CA 1
ATOM 3261 C C . PRO A 1 393 ? 3.283 -27.469 -16.672 1 97.25 393 PRO A C 1
ATOM 3263 O O . PRO A 1 393 ? 4.184 -26.641 -16.5 1 97.25 393 PRO A O 1
ATOM 3266 N N . ASP A 1 394 ? 3.463 -28.578 -17.344 1 97.31 394 ASP A N 1
ATOM 3267 C CA . ASP A 1 394 ? 4.715 -28.797 -18.062 1 97.31 394 ASP A CA 1
ATOM 3268 C C . ASP A 1 394 ? 4.91 -27.75 -19.156 1 97.31 394 ASP A C 1
ATOM 3270 O O . ASP A 1 394 ? 6.027 -27.281 -19.375 1 97.31 394 ASP A O 1
ATOM 3274 N N . VAL A 1 395 ? 3.828 -27.422 -19.812 1 97.88 395 VAL A N 1
ATOM 3275 C CA . VAL A 1 395 ? 3.896 -26.406 -20.859 1 97.88 395 VAL A CA 1
ATOM 3276 C C . VAL A 1 395 ? 4.176 -25.047 -20.25 1 97.88 395 VAL A C 1
ATOM 3278 O O . VAL A 1 395 ? 4.891 -24.219 -20.828 1 97.88 395 VAL A O 1
ATOM 3281 N N . TRP A 1 396 ? 3.561 -24.766 -19.047 1 98.62 396 TRP A N 1
ATOM 3282 C CA . TRP A 1 396 ? 3.926 -23.547 -18.328 1 98.62 396 TRP A CA 1
ATOM 3283 C C . TRP A 1 396 ? 5.438 -23.438 -18.156 1 98.62 396 TRP A C 1
ATOM 3285 O O . TRP A 1 396 ? 6.023 -22.375 -18.375 1 98.62 396 TRP A O 1
ATOM 3295 N N . ASN A 1 397 ? 6.043 -24.562 -17.812 1 98.56 397 ASN A N 1
ATOM 3296 C CA . ASN A 1 397 ? 7.477 -24.578 -17.531 1 98.56 397 ASN A CA 1
ATOM 3297 C C . ASN A 1 397 ? 8.289 -24.516 -18.828 1 98.56 397 ASN A C 1
ATOM 3299 O O . ASN A 1 397 ? 9.406 -24 -18.844 1 98.56 397 ASN A O 1
ATOM 3303 N N . GLU A 1 398 ? 7.738 -25.078 -19.938 1 98.12 398 GLU A N 1
ATOM 3304 C CA . GLU A 1 398 ? 8.391 -24.875 -21.219 1 98.12 398 GLU A CA 1
ATOM 3305 C C . GLU A 1 398 ? 8.445 -23.391 -21.594 1 98.12 398 GLU A C 1
ATOM 3307 O O . GLU A 1 398 ? 9.461 -22.922 -22.094 1 98.12 398 GLU A O 1
ATOM 3312 N N . LEU A 1 399 ? 7.371 -22.75 -21.375 1 98.38 399 LEU A N 1
ATOM 3313 C CA . LEU A 1 399 ? 7.324 -21.312 -21.625 1 98.38 399 LEU A CA 1
ATOM 3314 C C . LEU A 1 399 ? 8.297 -20.562 -20.703 1 98.38 399 LEU A C 1
ATOM 3316 O O . LEU A 1 399 ? 9.016 -19.672 -21.156 1 98.38 399 LEU A O 1
ATOM 3320 N N . LEU A 1 400 ? 8.305 -20.922 -19.422 1 98.62 400 LEU A N 1
ATOM 3321 C CA . LEU A 1 400 ? 9.234 -20.344 -18.453 1 98.62 400 LEU A CA 1
ATOM 3322 C C . LEU A 1 400 ? 10.672 -20.547 -18.906 1 98.62 400 LEU A C 1
ATOM 3324 O O . LEU A 1 400 ? 11.484 -19.625 -18.875 1 98.62 400 LEU A O 1
ATOM 3328 N N . TYR A 1 401 ? 10.992 -21.781 -19.328 1 98.19 401 TYR A N 1
ATOM 3329 C CA . TYR A 1 401 ? 12.312 -22.141 -19.844 1 98.19 401 TYR A CA 1
ATOM 3330 C C . TYR A 1 401 ? 12.727 -21.203 -20.969 1 98.19 401 TYR A C 1
ATOM 3332 O O . TYR A 1 401 ? 13.852 -20.688 -20.984 1 98.19 401 TYR A O 1
ATOM 3340 N N . ALA A 1 402 ? 11.852 -21 -21.859 1 97.44 402 ALA A N 1
ATOM 3341 C CA . ALA A 1 402 ? 12.133 -20.125 -23 1 97.44 402 ALA A CA 1
ATOM 3342 C C . ALA A 1 402 ? 12.477 -18.719 -22.531 1 97.44 402 ALA A C 1
ATOM 3344 O O . ALA A 1 402 ? 13.359 -18.062 -23.094 1 97.44 402 ALA A O 1
ATOM 3345 N N . HIS A 1 403 ? 11.844 -18.281 -21.5 1 96.81 403 HIS A N 1
ATOM 3346 C CA . HIS A 1 403 ? 12.023 -16.906 -21.047 1 96.81 403 HIS A CA 1
ATOM 3347 C C . HIS A 1 403 ? 13.227 -16.781 -20.125 1 96.81 403 HIS A C 1
ATOM 3349 O O . HIS A 1 403 ? 13.797 -15.695 -19.969 1 96.81 403 HIS A O 1
ATOM 3355 N N . ILE A 1 404 ? 13.57 -17.812 -19.453 1 96.62 404 ILE A N 1
ATOM 3356 C CA . ILE A 1 404 ? 14.781 -17.797 -18.641 1 96.62 404 ILE A CA 1
ATOM 3357 C C . ILE A 1 404 ? 16 -17.594 -19.531 1 96.62 404 ILE A C 1
ATOM 3359 O O . ILE A 1 404 ? 16.969 -16.938 -19.125 1 96.62 404 ILE A O 1
ATOM 3363 N N . PHE A 1 405 ? 16.031 -18.062 -20.75 1 91.44 405 PHE A N 1
ATOM 3364 C CA . PHE A 1 405 ? 17.172 -18 -21.656 1 91.44 405 PHE A CA 1
ATOM 3365 C C . PHE A 1 405 ? 17.047 -16.797 -22.594 1 91.44 405 PHE A C 1
ATOM 3367 O O . PHE A 1 405 ? 17.953 -16.516 -23.375 1 91.44 405 PHE A O 1
ATOM 3374 N N . SER A 1 406 ? 16 -16.062 -22.547 1 82.25 406 SER A N 1
ATOM 3375 C CA . SER A 1 406 ? 15.859 -14.875 -23.391 1 82.25 406 SER A CA 1
ATOM 3376 C C . SER A 1 406 ? 16.562 -13.68 -22.766 1 82.25 406 SER A C 1
ATOM 3378 O O . SER A 1 406 ? 16.734 -13.609 -21.547 1 82.25 406 SER A O 1
ATOM 3380 N N . MET B 1 1 ? 65.562 4.352 28.516 1 21.77 1 MET B N 1
ATOM 3381 C CA . MET B 1 1 ? 66.062 4.25 27.141 1 21.77 1 MET B CA 1
ATOM 3382 C C . MET B 1 1 ? 64.938 4.305 26.141 1 21.77 1 MET B C 1
ATOM 3384 O O . MET B 1 1 ? 64.062 3.436 26.141 1 21.77 1 MET B O 1
ATOM 3388 N N . ALA B 1 2 ? 64.438 5.57 25.719 1 20.98 2 ALA B N 1
ATOM 3389 C CA . ALA B 1 2 ? 63.312 6.363 25.297 1 20.98 2 ALA B CA 1
ATOM 3390 C C . ALA B 1 2 ? 63.031 6.164 23.812 1 20.98 2 ALA B C 1
ATOM 3392 O O . ALA B 1 2 ? 63.844 6.543 22.953 1 20.98 2 ALA B O 1
ATOM 3393 N N . LYS B 1 3 ? 62.344 4.891 23.562 1 23.19 3 LYS B N 1
ATOM 3394 C CA . LYS B 1 3 ? 62.219 4.176 22.281 1 23.19 3 LYS B CA 1
ATOM 3395 C C . LYS B 1 3 ? 61.625 5.07 21.203 1 23.19 3 LYS B C 1
ATOM 3397 O O . LYS B 1 3 ? 60.5 5.586 21.375 1 23.19 3 LYS B O 1
ATOM 3402 N N . LEU B 1 4 ? 62.438 5.758 20.391 1 22.61 4 LEU B N 1
ATOM 3403 C CA . LEU B 1 4 ? 62.5 6.824 19.391 1 22.61 4 LEU B CA 1
ATOM 3404 C C . LEU B 1 4 ? 61.562 6.52 18.219 1 22.61 4 LEU B C 1
ATOM 3406 O O . LEU B 1 4 ? 61.844 5.609 17.422 1 22.61 4 LEU B O 1
ATOM 3410 N N . VAL B 1 5 ? 60.188 6.414 18.516 1 27.81 5 VAL B N 1
ATOM 3411 C CA . VAL B 1 5 ? 59.188 5.855 17.594 1 27.81 5 VAL B CA 1
ATOM 3412 C C . VAL B 1 5 ? 59.156 6.668 16.312 1 27.81 5 VAL B C 1
ATOM 3414 O O . VAL B 1 5 ? 59.031 7.895 16.344 1 27.81 5 VAL B O 1
ATOM 3417 N N . PRO B 1 6 ? 59.781 6.168 15.227 1 25.83 6 PRO B N 1
ATOM 3418 C CA . PRO B 1 6 ? 60.125 6.82 13.961 1 25.83 6 PRO B CA 1
ATOM 3419 C C . PRO B 1 6 ? 58.906 7.434 13.266 1 25.83 6 PRO B C 1
ATOM 3421 O O . PRO B 1 6 ? 57.875 6.77 13.094 1 25.83 6 PRO B O 1
ATOM 3424 N N . SER B 1 7 ? 58.594 8.789 13.492 1 25.78 7 SER B N 1
ATOM 3425 C CA . SER B 1 7 ? 57.531 9.758 13.18 1 25.78 7 SER B CA 1
ATOM 3426 C C . SER B 1 7 ? 57.406 9.961 11.672 1 25.78 7 SER B C 1
ATOM 3428 O O . SER B 1 7 ? 56.656 10.82 11.219 1 25.78 7 SER B O 1
ATOM 3430 N N . THR B 1 8 ? 58.469 9.492 10.82 1 23.89 8 THR B N 1
ATOM 3431 C CA . THR B 1 8 ? 58.812 10.328 9.68 1 23.89 8 THR B CA 1
ATOM 3432 C C . THR B 1 8 ? 57.781 10.219 8.586 1 23.89 8 THR B C 1
ATOM 3434 O O . THR B 1 8 ? 57.656 11.109 7.734 1 23.89 8 THR B O 1
ATOM 3437 N N . ILE B 1 9 ? 57.156 9 8.359 1 26.03 9 ILE B N 1
ATOM 3438 C CA . ILE B 1 9 ? 57 8.648 6.949 1 26.03 9 ILE B CA 1
ATOM 3439 C C . ILE B 1 9 ? 55.812 9.406 6.363 1 26.03 9 ILE B C 1
ATOM 3441 O O . ILE B 1 9 ? 55.625 9.438 5.148 1 26.03 9 ILE B O 1
ATOM 3445 N N . ARG B 1 10 ? 54.75 9.75 7.191 1 26.06 10 ARG B N 1
ATOM 3446 C CA . ARG B 1 10 ? 53.469 9.711 6.496 1 26.06 10 ARG B CA 1
ATOM 3447 C C . ARG B 1 10 ? 53.281 10.961 5.641 1 26.06 10 ARG B C 1
ATOM 3449 O O . ARG B 1 10 ? 52.188 11.547 5.621 1 26.06 10 ARG B O 1
ATOM 3456 N N . HIS B 1 11 ? 54.281 11.812 5.422 1 26.73 11 HIS B N 1
ATOM 3457 C CA . HIS B 1 11 ? 54 13.133 4.859 1 26.73 11 HIS B CA 1
ATOM 3458 C C . HIS B 1 11 ? 53.469 13.031 3.436 1 26.73 11 HIS B C 1
ATOM 3460 O O . HIS B 1 11 ? 52.938 14 2.904 1 26.73 11 HIS B O 1
ATOM 3466 N N . SER B 1 12 ? 54.094 12.062 2.68 1 29.73 12 SER B N 1
ATOM 3467 C CA . SER B 1 12 ? 54.281 12.375 1.269 1 29.73 12 SER B CA 1
ATOM 3468 C C . SER B 1 12 ? 52.969 12.242 0.487 1 29.73 12 SER B C 1
ATOM 3470 O O . SER B 1 12 ? 52.938 12.484 -0.722 1 29.73 12 SER B O 1
ATOM 3472 N N . LEU B 1 13 ? 52 11.453 1.048 1 30.33 13 LEU B N 1
ATOM 3473 C CA . LEU B 1 13 ? 50.969 10.977 0.13 1 30.33 13 LEU B CA 1
ATOM 3474 C C . LEU B 1 13 ? 50.031 12.117 -0.261 1 30.33 13 LEU B C 1
ATOM 3476 O O . LEU B 1 13 ? 49.031 11.891 -0.923 1 30.33 13 LEU B O 1
ATOM 3480 N N . GLN B 1 14 ? 50.219 13.352 0.312 1 29.67 14 GLN B N 1
ATOM 3481 C CA . GLN B 1 14 ? 49.25 14.43 0.166 1 29.67 14 GLN B CA 1
ATOM 3482 C C . GLN B 1 14 ? 49.188 14.914 -1.28 1 29.67 14 GLN B C 1
ATOM 3484 O O . GLN B 1 14 ? 48.125 15.367 -1.736 1 29.67 14 GLN B O 1
ATOM 3489 N N . SER B 1 15 ? 50.406 15.016 -1.941 1 32.78 15 SER B N 1
ATOM 3490 C CA . SER B 1 15 ? 50.531 15.984 -3.029 1 32.78 15 SER B CA 1
ATOM 3491 C C . SER B 1 15 ? 49.875 15.461 -4.305 1 32.78 15 SER B C 1
ATOM 3493 O O . SER B 1 15 ? 49.438 16.25 -5.156 1 32.78 15 SER B O 1
ATOM 3495 N N . SER B 1 16 ? 50.031 14.133 -4.543 1 34.62 16 SER B N 1
ATOM 3496 C CA . SER B 1 16 ? 49.844 13.711 -5.922 1 34.62 16 SER B CA 1
ATOM 3497 C C . SER B 1 16 ? 48.344 13.68 -6.277 1 34.62 16 SER B C 1
ATOM 3499 O O . SER B 1 16 ? 48 13.562 -7.453 1 34.62 16 SER B O 1
ATOM 3501 N N . VAL B 1 17 ? 47.5 13.531 -5.246 1 33.12 17 VAL B N 1
ATOM 3502 C CA . VAL B 1 17 ? 46.094 13.305 -5.598 1 33.12 17 VAL B CA 1
ATOM 3503 C C . VAL B 1 17 ? 45.469 14.602 -6.117 1 33.12 17 VAL B C 1
ATOM 3505 O O . VAL B 1 17 ? 44.375 14.594 -6.637 1 33.12 17 VAL B O 1
ATOM 3508 N N . ALA B 1 18 ? 46.156 15.758 -5.941 1 36.88 18 ALA B N 1
ATOM 3509 C CA . ALA B 1 18 ? 45.625 17.047 -6.383 1 36.88 18 ALA B CA 1
ATOM 3510 C C . ALA B 1 18 ? 45.562 17.109 -7.906 1 36.88 18 ALA B C 1
ATOM 3512 O O . ALA B 1 18 ? 44.625 17.688 -8.461 1 36.88 18 ALA B O 1
ATOM 3513 N N . PHE B 1 19 ? 46.562 16.484 -8.516 1 39.22 19 PHE B N 1
ATOM 3514 C CA . PHE B 1 19 ? 46.75 16.703 -9.945 1 39.22 19 PHE B CA 1
ATOM 3515 C C . PHE B 1 19 ? 45.656 16 -10.75 1 39.22 19 PHE B C 1
ATOM 3517 O O . PHE B 1 19 ? 45.188 16.531 -11.742 1 39.22 19 PHE B O 1
ATOM 3524 N N . LEU B 1 20 ? 45.312 14.789 -10.258 1 35.16 20 LEU B N 1
ATOM 3525 C CA . LEU B 1 20 ? 44.438 14.023 -11.117 1 35.16 20 LEU B CA 1
ATOM 3526 C C . LEU B 1 20 ? 43.031 14.633 -11.117 1 35.16 20 LEU B C 1
ATOM 3528 O O . LEU B 1 20 ? 42.25 14.406 -12.039 1 35.16 20 LEU B O 1
ATOM 3532 N N . ILE B 1 21 ? 42.719 15.445 -10.055 1 36.41 21 ILE B N 1
ATOM 3533 C CA . ILE B 1 21 ? 41.375 16.016 -10 1 36.41 21 ILE B CA 1
ATOM 3534 C C . ILE B 1 21 ? 41.25 17.109 -11.07 1 36.41 21 ILE B C 1
ATOM 3536 O O . ILE B 1 21 ? 40.188 17.234 -11.703 1 36.41 21 ILE B O 1
ATOM 3540 N N . ALA B 1 22 ? 42.406 17.781 -11.391 1 39.94 22 ALA B N 1
ATOM 3541 C CA . ALA B 1 22 ? 42.281 18.922 -12.289 1 39.94 22 ALA B CA 1
ATOM 3542 C C . ALA B 1 22 ? 41.969 18.484 -13.719 1 39.94 22 ALA B C 1
ATOM 3544 O O . ALA B 1 22 ? 41.188 19.109 -14.414 1 39.94 22 ALA B O 1
ATOM 3545 N N . VAL B 1 23 ? 42.688 17.391 -14.094 1 41.41 23 VAL B N 1
ATOM 3546 C CA . VAL B 1 23 ? 42.594 17 -15.5 1 41.41 23 VAL B CA 1
ATOM 3547 C C . VAL B 1 23 ? 41.188 16.469 -15.789 1 41.41 23 VAL B C 1
ATOM 3549 O O . VAL B 1 23 ? 40.656 16.641 -16.891 1 41.41 23 VAL B O 1
ATOM 3552 N N . PHE B 1 24 ? 40.625 15.742 -14.742 1 37.06 24 PHE B N 1
ATOM 3553 C CA . PHE B 1 24 ? 39.344 15.125 -15.039 1 37.06 24 PHE B CA 1
ATOM 3554 C C . PHE B 1 24 ? 38.25 16.188 -15.227 1 37.06 24 PHE B C 1
ATOM 3556 O O . PHE B 1 24 ? 37.281 15.961 -15.922 1 37.06 24 PHE B O 1
ATOM 3563 N N . VAL B 1 25 ? 38.469 17.406 -14.625 1 38.75 25 VAL B N 1
ATOM 3564 C CA . VAL B 1 25 ? 37.469 18.469 -14.797 1 38.75 25 VAL B CA 1
ATOM 3565 C C . VAL B 1 25 ? 37.5 18.969 -16.234 1 38.75 25 VAL B C 1
ATOM 3567 O O . VAL B 1 25 ? 36.438 19.234 -16.828 1 38.75 25 VAL B O 1
ATOM 3570 N N . ILE B 1 26 ? 38.719 18.984 -16.812 1 42.22 26 ILE B N 1
ATOM 3571 C CA . ILE B 1 26 ? 38.844 19.641 -18.109 1 42.22 26 ILE B CA 1
ATOM 3572 C C . ILE B 1 26 ? 38.219 18.781 -19.188 1 42.22 26 ILE B C 1
ATOM 3574 O O . ILE B 1 26 ? 37.531 19.281 -20.094 1 42.22 26 ILE B O 1
ATOM 3578 N N . ALA B 1 27 ? 38.5 17.453 -19.016 1 36.97 27 ALA B N 1
ATOM 3579 C CA . ALA B 1 27 ? 38.062 16.594 -20.125 1 36.97 27 ALA B CA 1
ATOM 3580 C C . ALA B 1 27 ? 36.562 16.562 -20.203 1 36.97 27 ALA B C 1
ATOM 3582 O O . ALA B 1 27 ? 35.969 16.516 -21.297 1 36.97 27 ALA B O 1
ATOM 3583 N N . VAL B 1 28 ? 35.844 16.562 -19.062 1 36.09 28 VAL B N 1
ATOM 3584 C CA . VAL B 1 28 ? 34.406 16.484 -19.141 1 36.09 28 VAL B CA 1
ATOM 3585 C C . VAL B 1 28 ? 33.844 17.75 -19.766 1 36.09 28 VAL B C 1
ATOM 3587 O O . VAL B 1 28 ? 32.75 17.734 -20.359 1 36.09 28 VAL B O 1
ATOM 3590 N N . ILE B 1 29 ? 34.625 18.875 -19.781 1 37.94 29 ILE B N 1
ATOM 3591 C CA . ILE B 1 29 ? 34.188 20.094 -20.422 1 37.94 29 ILE B CA 1
ATOM 3592 C C . ILE B 1 29 ? 34.125 19.891 -21.938 1 37.94 29 ILE B C 1
ATOM 3594 O O . ILE B 1 29 ? 33.156 20.328 -22.594 1 37.94 29 ILE B O 1
ATOM 3598 N N . TYR B 1 30 ? 35.25 19.266 -22.438 1 34.06 30 TYR B N 1
ATOM 3599 C CA . TYR B 1 30 ? 35.438 19.281 -23.891 1 34.06 30 TYR B CA 1
ATOM 3600 C C . TYR B 1 30 ? 34.281 18.531 -24.578 1 34.06 30 TYR B C 1
ATOM 3602 O O . TYR B 1 30 ? 33.812 18.953 -25.625 1 34.06 30 TYR B O 1
ATOM 3610 N N . PHE B 1 31 ? 34.094 17.25 -24.141 1 33.09 31 PHE B N 1
ATOM 3611 C CA . PHE B 1 31 ? 33.188 16.453 -24.938 1 33.09 31 PHE B CA 1
ATOM 3612 C C . PHE B 1 31 ? 31.766 17.031 -24.859 1 33.09 31 PHE B C 1
ATOM 3614 O O . PHE B 1 31 ? 30.859 16.547 -25.531 1 33.09 31 PHE B O 1
ATOM 3621 N N . ALA B 1 32 ? 31.547 17.953 -23.922 1 30.52 32 ALA B N 1
ATOM 3622 C CA . ALA B 1 32 ? 30.266 18.656 -23.859 1 30.52 32 ALA B CA 1
ATOM 3623 C C . ALA B 1 32 ? 30.047 19.516 -25.109 1 30.52 32 ALA B C 1
ATOM 3625 O O . ALA B 1 32 ? 28.922 19.938 -25.375 1 30.52 32 ALA B O 1
ATOM 3626 N N . TRP B 1 33 ? 31.25 19.906 -25.672 1 28.5 33 TRP B N 1
ATOM 3627 C CA . TRP B 1 33 ? 31.062 20.906 -26.719 1 28.5 33 TRP B CA 1
ATOM 3628 C C . TRP B 1 33 ? 30.359 20.328 -27.922 1 28.5 33 TRP B C 1
ATOM 3630 O O . TRP B 1 33 ? 29.547 21 -28.562 1 28.5 33 TRP B O 1
ATOM 3640 N N . LYS B 1 34 ? 31 19.188 -28.453 1 28.48 34 LYS B N 1
ATOM 3641 C CA . LYS B 1 34 ? 30.734 18.969 -29.875 1 28.48 34 LYS B CA 1
ATOM 3642 C C . LYS B 1 34 ? 29.234 18.812 -30.125 1 28.48 34 LYS B C 1
ATOM 3644 O O . LYS B 1 34 ? 28.75 19.125 -31.219 1 28.48 34 LYS B O 1
ATOM 3649 N N . ASN B 1 35 ? 28.734 17.75 -29.578 1 26.94 35 ASN B N 1
ATOM 3650 C CA . ASN B 1 35 ? 27.516 17.328 -30.281 1 26.94 35 ASN B CA 1
ATOM 3651 C C . ASN B 1 35 ? 26.391 18.344 -30.094 1 26.94 35 ASN B C 1
ATOM 3653 O O . ASN B 1 35 ? 26.016 18.656 -28.969 1 26.94 35 ASN B O 1
ATOM 3657 N N . GLY B 1 36 ? 26.297 19.297 -31.031 1 26.45 36 GLY B N 1
ATOM 3658 C CA . GLY B 1 36 ? 25.531 20.469 -31.391 1 26.45 36 GLY B CA 1
ATOM 3659 C C . GLY B 1 36 ? 24.031 20.281 -31.234 1 26.45 36 GLY B C 1
ATOM 3660 O O . GLY B 1 36 ? 23.25 21.156 -31.609 1 26.45 36 GLY B O 1
ATOM 3661 N N . GLY B 1 37 ? 23.625 19 -31.391 1 25.53 37 GLY B N 1
ATOM 3662 C CA . GLY B 1 37 ? 22.266 18.969 -31.938 1 25.53 37 GLY B CA 1
ATOM 3663 C C . GLY B 1 37 ? 21.312 19.906 -31.219 1 25.53 37 GLY B C 1
ATOM 3664 O O . GLY B 1 37 ? 21.516 20.219 -30.047 1 25.53 37 GLY B O 1
ATOM 3665 N N . LEU B 1 38 ? 20.578 20.688 -32.125 1 23.28 38 LEU B N 1
ATOM 3666 C CA . LEU B 1 38 ? 19.531 21.703 -32.031 1 23.28 38 LEU B CA 1
ATOM 3667 C C . LEU B 1 38 ? 18.453 21.297 -31.047 1 23.28 38 LEU B C 1
ATOM 3669 O O . LEU B 1 38 ? 17.828 20.25 -31.188 1 23.28 38 LEU B O 1
ATOM 3673 N N . TYR B 1 39 ? 18.812 21.547 -29.781 1 23.72 39 TYR B N 1
ATOM 3674 C CA . TYR B 1 39 ? 17.766 21.547 -28.75 1 23.72 39 TYR B CA 1
ATOM 3675 C C . TYR B 1 39 ? 16.5 22.234 -29.266 1 23.72 39 TYR B C 1
ATOM 3677 O O . TYR B 1 39 ? 16.5 23.438 -29.516 1 23.72 39 TYR B O 1
ATOM 3685 N N . ASP B 1 40 ? 16 21.547 -30.391 1 23.08 40 ASP B N 1
ATOM 3686 C CA . ASP B 1 40 ? 14.711 22.141 -30.75 1 23.08 40 ASP B CA 1
ATOM 3687 C C . ASP B 1 40 ? 13.914 22.5 -29.5 1 23.08 40 ASP B C 1
ATOM 3689 O O . ASP B 1 40 ? 13.672 21.641 -28.641 1 23.08 40 ASP B O 1
ATOM 3693 N N . THR B 1 41 ? 14.227 23.672 -29.094 1 23.94 41 THR B N 1
ATOM 3694 C CA . THR B 1 41 ? 13.508 24.438 -28.094 1 23.94 41 THR B CA 1
ATOM 3695 C C . THR B 1 41 ? 12 24.359 -28.328 1 23.94 41 THR B C 1
ATOM 3697 O O . THR B 1 41 ? 11.43 25.219 -29 1 23.94 41 THR B O 1
ATOM 3700 N N . SER B 1 42 ? 11.648 23.312 -29.031 1 23.7 42 SER B N 1
ATOM 3701 C CA . SER B 1 42 ? 10.211 23.516 -29.125 1 23.7 42 SER B CA 1
ATOM 3702 C C . SER B 1 42 ? 9.617 23.906 -27.766 1 23.7 42 SER B C 1
ATOM 3704 O O . SER B 1 42 ? 9.734 23.156 -26.797 1 23.7 42 SER B O 1
ATOM 3706 N N . THR B 1 43 ? 9.859 25.172 -27.5 1 24.3 43 THR B N 1
ATOM 3707 C CA . THR B 1 43 ? 9.109 25.938 -26.516 1 24.3 43 THR B CA 1
ATOM 3708 C C . THR B 1 43 ? 7.637 25.547 -26.5 1 24.3 43 THR B C 1
ATOM 3710 O O . THR B 1 43 ? 6.906 25.828 -27.453 1 24.3 43 THR B O 1
ATOM 3713 N N . SER B 1 44 ? 7.461 24.25 -26.375 1 24.14 44 SER B N 1
ATOM 3714 C CA . SER B 1 44 ? 6.027 24.078 -26.188 1 24.14 44 SER B CA 1
ATOM 3715 C C . SER B 1 44 ? 5.441 25.219 -25.359 1 24.14 44 SER B C 1
ATOM 3717 O O . SER B 1 44 ? 5.918 25.5 -24.266 1 24.14 44 SER B O 1
ATOM 3719 N N . LYS B 1 45 ? 5.09 26.156 -26.094 1 24 45 LYS B N 1
ATOM 3720 C CA . LYS B 1 45 ? 4.246 27.25 -25.609 1 24 45 LYS B CA 1
ATOM 3721 C C . LYS B 1 45 ? 3.238 26.75 -24.578 1 24 45 LYS B C 1
ATOM 3723 O O . LYS B 1 45 ? 2.361 25.953 -24.891 1 24 45 LYS B O 1
ATOM 3728 N N . TRP B 1 46 ? 3.836 26.469 -23.406 1 24.53 46 TRP B N 1
ATOM 3729 C CA . TRP B 1 46 ? 2.826 26.609 -22.359 1 24.53 46 TRP B CA 1
ATOM 3730 C C . TRP B 1 46 ? 1.836 27.719 -22.703 1 24.53 46 TRP B C 1
ATOM 3732 O O . TRP B 1 46 ? 2.176 28.906 -22.656 1 24.53 46 TRP B O 1
ATOM 3742 N N . SER B 1 47 ? 1.549 27.625 -24 1 24.11 47 SER B N 1
ATOM 3743 C CA . SER B 1 47 ? 0.418 28.547 -24.156 1 24.11 47 SER B CA 1
ATOM 3744 C C . SER B 1 47 ? -0.49 28.5 -22.922 1 24.11 47 SER B C 1
ATOM 3746 O O . SER B 1 47 ? -0.983 27.438 -22.547 1 24.11 47 SER B O 1
ATOM 3748 N N . ALA B 1 48 ? -0.147 29.281 -22.125 1 25.84 48 ALA B N 1
ATOM 3749 C CA . ALA B 1 48 ? -0.984 29.938 -21.125 1 25.84 48 ALA B CA 1
ATOM 3750 C C . ALA B 1 48 ? -2.4 30.156 -21.641 1 25.84 48 ALA B C 1
ATOM 3752 O O . ALA B 1 48 ? -2.771 31.266 -22 1 25.84 48 ALA B O 1
ATOM 3753 N N . ASP B 1 49 ? -2.594 29.453 -22.719 1 26.27 49 ASP B N 1
ATOM 3754 C CA . ASP B 1 49 ? -4.027 29.672 -22.875 1 26.27 49 ASP B CA 1
ATOM 3755 C C . ASP B 1 49 ? -4.77 29.438 -21.562 1 26.27 49 ASP B C 1
ATOM 3757 O O . ASP B 1 49 ? -5.074 28.297 -21.219 1 26.27 49 ASP B O 1
ATOM 3761 N N . GLN B 1 50 ? -4.203 30.047 -20.547 1 29.44 50 GLN B N 1
ATOM 3762 C CA . GLN B 1 50 ? -5.117 30.516 -19.516 1 29.44 50 GLN B CA 1
ATOM 3763 C C . GLN B 1 50 ? -6.449 30.953 -20.109 1 29.44 50 GLN B C 1
ATOM 3765 O O . GLN B 1 50 ? -6.594 32.094 -20.547 1 29.44 50 GLN B O 1
ATOM 3770 N N . ASN B 1 51 ? -6.781 30.297 -21.109 1 29.3 51 ASN B N 1
ATOM 3771 C CA . ASN B 1 51 ? -8.188 30.688 -21.125 1 29.3 51 ASN B CA 1
ATOM 3772 C C . ASN B 1 51 ? -8.742 30.844 -19.703 1 29.3 51 ASN B C 1
ATOM 3774 O O . ASN B 1 51 ? -8.875 29.859 -18.984 1 29.3 51 ASN B O 1
ATOM 3778 N N . TYR B 1 52 ? -8.352 31.891 -19.141 1 34.28 52 TYR B N 1
ATOM 3779 C CA . TYR B 1 52 ? -9.133 32.594 -18.125 1 34.28 52 TYR B CA 1
ATOM 3780 C C . TYR B 1 52 ? -10.625 32.406 -18.359 1 34.28 52 TYR B C 1
ATOM 3782 O O . TYR B 1 52 ? -11.312 33.312 -18.812 1 34.28 52 TYR B O 1
ATOM 3790 N N . SER B 1 53 ? -10.969 31.547 -19.188 1 33.59 53 SER B N 1
ATOM 3791 C CA . SER B 1 53 ? -12.43 31.547 -19.219 1 33.59 53 SER B CA 1
ATOM 3792 C C . SER B 1 53 ? -13.023 31.891 -17.859 1 33.59 53 SER B C 1
ATOM 3794 O O . SER B 1 53 ? -12.305 31.922 -16.859 1 33.59 53 SER B O 1
ATOM 3796 N N . SER B 1 54 ? -14.188 31.266 -17.484 1 38.22 54 SER B N 1
ATOM 3797 C CA . SER B 1 54 ? -15.109 31.594 -16.391 1 38.22 54 SER B CA 1
ATOM 3798 C C . SER B 1 54 ? -14.391 31.672 -15.055 1 38.22 54 SER B C 1
ATOM 3800 O O . SER B 1 54 ? -13.453 30.906 -14.805 1 38.22 54 SER B O 1
ATOM 3802 N N . GLU B 1 55 ? -14.25 32.875 -14.211 1 48.81 55 GLU B N 1
ATOM 3803 C CA . GLU B 1 55 ? -14.156 33.719 -13.023 1 48.81 55 GLU B CA 1
ATOM 3804 C C . GLU B 1 55 ? -14.258 32.875 -11.742 1 48.81 55 GLU B C 1
ATOM 3806 O O . GLU B 1 55 ? -15.141 33.125 -10.922 1 48.81 55 GLU B O 1
ATOM 3811 N N . SER B 1 56 ? -13.969 31.641 -11.656 1 73 56 SER B N 1
ATOM 3812 C CA . SER B 1 56 ? -14.383 30.859 -10.492 1 73 56 SER B CA 1
ATOM 3813 C C . SER B 1 56 ? -13.555 31.219 -9.266 1 73 56 SER B C 1
ATOM 3815 O O . SER B 1 56 ? -12.414 31.672 -9.391 1 73 56 SER B O 1
ATOM 3817 N N . CYS B 1 57 ? -14.055 31.422 -8.234 1 88.75 57 CYS B N 1
ATOM 3818 C CA . CYS B 1 57 ? -13.547 31.75 -6.902 1 88.75 57 CYS B CA 1
ATOM 3819 C C . CYS B 1 57 ? -12.539 30.719 -6.434 1 88.75 57 CYS B C 1
ATOM 3821 O O . CYS B 1 57 ? -12.867 29.531 -6.316 1 88.75 57 CYS B O 1
ATOM 3823 N N . ASN B 1 58 ? -11.117 31.141 -6.512 1 94.75 58 ASN B N 1
ATOM 3824 C CA . ASN B 1 58 ? -10.086 30.359 -5.844 1 94.75 58 ASN B CA 1
ATOM 3825 C C . ASN B 1 58 ? -9.641 31 -4.535 1 94.75 58 ASN B C 1
ATOM 3827 O O . ASN B 1 58 ? -8.891 31.984 -4.547 1 94.75 58 ASN B O 1
ATOM 3831 N N . LEU B 1 59 ? -9.992 30.469 -3.475 1 96.62 59 LEU B N 1
ATOM 3832 C CA . LEU B 1 59 ? -9.766 31.062 -2.164 1 96.62 59 LEU B CA 1
ATOM 3833 C C . LEU B 1 59 ? -8.281 31.047 -1.81 1 96.62 59 LEU B C 1
ATOM 3835 O O . LEU B 1 59 ? -7.852 31.781 -0.911 1 96.62 59 LEU B O 1
ATOM 3839 N N . PHE B 1 60 ? -7.504 30.25 -2.561 1 97 60 PHE B N 1
ATOM 3840 C CA . PHE B 1 60 ? -6.109 30.062 -2.178 1 97 60 PHE B CA 1
ATOM 3841 C C . PHE B 1 60 ? -5.203 30.969 -2.996 1 97 60 PHE B C 1
ATOM 3843 O O . PHE B 1 60 ? -4 31.062 -2.732 1 97 60 PHE B O 1
ATOM 3850 N N . SER B 1 61 ? -5.727 31.641 -4.004 1 95.31 61 SER B N 1
ATOM 3851 C CA . SER B 1 61 ? -5 32.594 -4.816 1 95.31 61 SER B CA 1
ATOM 3852 C C . SER B 1 61 ? -5.398 34.031 -4.469 1 95.31 61 SER B C 1
ATOM 3854 O O . SER B 1 61 ? -6.562 34.406 -4.609 1 95.31 61 SER B O 1
ATOM 3856 N N . GLY B 1 62 ? -4.457 34.75 -3.889 1 96.44 62 GLY B N 1
ATOM 3857 C CA . GLY B 1 62 ? -4.766 36.094 -3.422 1 96.44 62 GLY B CA 1
ATOM 3858 C C . GLY B 1 62 ? -3.543 36.875 -2.943 1 96.44 62 GLY B C 1
ATOM 3859 O O . GLY B 1 62 ? -2.438 36.656 -3.449 1 96.44 62 GLY B O 1
ATOM 3860 N N . LYS B 1 63 ? -3.867 37.812 -2.125 1 96.25 63 LYS B N 1
ATOM 3861 C CA . LYS B 1 63 ? -2.807 38.656 -1.568 1 96.25 63 LYS B CA 1
ATOM 3862 C C . LYS B 1 63 ? -3.084 39 -0.107 1 96.25 63 LYS B C 1
ATOM 3864 O O . LYS B 1 63 ? -4.23 38.938 0.346 1 96.25 63 LYS B O 1
ATOM 3869 N N . TRP B 1 64 ? -2.027 39.281 0.574 1 97.19 64 TRP B N 1
ATOM 3870 C CA . TRP B 1 64 ? -2.156 39.781 1.944 1 97.19 64 TRP B CA 1
ATOM 3871 C C . TRP B 1 64 ? -2.42 41.281 1.967 1 97.19 64 TRP B C 1
ATOM 3873 O O . TRP B 1 64 ? -1.75 42.031 1.269 1 97.19 64 TRP B O 1
ATOM 3883 N N . VAL B 1 65 ? -3.406 41.688 2.734 1 96.31 65 VAL B N 1
ATOM 3884 C CA . VAL B 1 65 ? -3.779 43.094 2.863 1 96.31 65 VAL B CA 1
ATOM 3885 C C . VAL B 1 65 ? -3.684 43.531 4.328 1 96.31 65 VAL B C 1
ATOM 3887 O O . VAL B 1 65 ? -4.203 42.844 5.215 1 96.31 65 VAL B O 1
ATOM 3890 N N . PHE B 1 66 ? -3.027 44.625 4.527 1 96.31 66 PHE B N 1
ATOM 3891 C CA . PHE B 1 66 ? -2.885 45.125 5.887 1 96.31 66 PHE B CA 1
ATOM 3892 C C . PHE B 1 66 ? -4.227 45.594 6.438 1 96.31 66 PHE B C 1
ATOM 3894 O O . PHE B 1 66 ? -4.953 46.312 5.777 1 96.31 66 PHE B O 1
ATOM 3901 N N . ASP B 1 67 ? -4.637 45.125 7.59 1 96.12 67 ASP B N 1
ATOM 3902 C CA . ASP B 1 67 ? -5.906 45.406 8.25 1 96.12 67 ASP B CA 1
ATOM 3903 C C . ASP B 1 67 ? -5.742 45.438 9.766 1 96.12 67 ASP B C 1
ATOM 3905 O O . ASP B 1 67 ? -6.012 44.438 10.445 1 96.12 67 ASP B O 1
ATOM 3909 N N . ASN B 1 68 ? -5.453 46.625 10.312 1 94.62 68 ASN B N 1
ATOM 3910 C CA . ASN B 1 68 ? -5.238 46.75 11.75 1 94.62 68 ASN B CA 1
ATOM 3911 C C . ASN B 1 68 ? -6.531 47.094 12.484 1 94.62 68 ASN B C 1
ATOM 3913 O O . ASN B 1 68 ? -6.516 47.375 13.68 1 94.62 68 ASN B O 1
ATOM 3917 N N . GLU B 1 69 ? -7.555 47.125 11.797 1 94.75 69 GLU B N 1
ATOM 3918 C CA . GLU B 1 69 ? -8.852 47.375 12.398 1 94.75 69 GLU B CA 1
ATOM 3919 C C . GLU B 1 69 ? -9.539 46.094 12.852 1 94.75 69 GLU B C 1
ATOM 3921 O O . GLU B 1 69 ? -10.031 46.031 13.984 1 94.75 69 GLU B O 1
ATOM 3926 N N . SER B 1 70 ? -9.5 45.156 11.969 1 94.12 70 SER B N 1
ATOM 3927 C CA . SER B 1 70 ? -10.25 43.938 12.242 1 94.12 70 SER B CA 1
ATOM 3928 C C . SER B 1 70 ? -9.336 42.844 12.758 1 94.12 70 SER B C 1
ATOM 3930 O O . SER B 1 70 ? -9.805 41.844 13.312 1 94.12 70 SER B O 1
ATOM 3932 N N . TYR B 1 71 ? -8.023 43 12.648 1 94.81 71 TYR B N 1
ATOM 3933 C CA . TYR B 1 71 ? -7.074 41.969 13.031 1 94.81 71 TYR B CA 1
ATOM 3934 C C . TYR B 1 71 ? -6.152 42.469 14.141 1 94.81 71 TYR B C 1
ATOM 3936 O O . TYR B 1 71 ? -5.828 43.656 14.211 1 94.81 71 TYR B O 1
ATOM 3944 N N . PRO B 1 72 ? -5.668 41.5 14.906 1 94.88 72 PRO B N 1
ATOM 3945 C CA . PRO B 1 72 ? -5.926 40.062 14.875 1 94.88 72 PRO B CA 1
ATOM 3946 C C . PRO B 1 72 ? -7.312 39.719 15.398 1 94.88 72 PRO B C 1
ATOM 3948 O O . PRO B 1 72 ? -8.008 40.562 15.961 1 94.88 72 PRO B O 1
ATOM 3951 N N . LEU B 1 73 ? -7.758 38.531 15.203 1 94.44 73 LEU B N 1
ATOM 3952 C CA . LEU B 1 73 ? -9.094 38.062 15.578 1 94.44 73 LEU B CA 1
ATOM 3953 C C . LEU B 1 73 ? -9.18 37.812 17.078 1 94.44 73 LEU B C 1
ATOM 3955 O O . LEU B 1 73 ? -10.273 37.719 17.641 1 94.44 73 LEU B O 1
ATOM 3959 N N . TYR B 1 74 ? -8.109 37.719 17.766 1 93.38 74 TYR B N 1
ATOM 3960 C CA . TYR B 1 74 ? -7.949 37.594 19.203 1 93.38 74 TYR B CA 1
ATOM 3961 C C . TYR B 1 74 ? -6.578 38.094 19.656 1 93.38 74 TYR B C 1
ATOM 3963 O O . TYR B 1 74 ? -5.672 38.25 18.828 1 93.38 74 TYR B O 1
ATOM 3971 N N . ARG B 1 75 ? -6.402 38.344 20.891 1 90.81 75 ARG B N 1
ATOM 3972 C CA . ARG B 1 75 ? -5.102 38.719 21.453 1 90.81 75 ARG B CA 1
ATOM 3973 C C . ARG B 1 75 ? -4.406 37.5 22.047 1 90.81 75 ARG B C 1
ATOM 3975 O O . ARG B 1 75 ? -5.066 36.594 22.562 1 90.81 75 ARG B O 1
ATOM 3982 N N . GLU B 1 76 ? -3.068 37.5 21.875 1 88.69 76 GLU B N 1
ATOM 3983 C CA . GLU B 1 76 ? -2.273 36.375 22.375 1 88.69 76 GLU B CA 1
ATOM 3984 C C . GLU B 1 76 ? -2.621 36.062 23.828 1 88.69 76 GLU B C 1
ATOM 3986 O O . GLU B 1 76 ? -2.77 34.906 24.188 1 88.69 76 GLU B O 1
ATOM 3991 N N . GLU B 1 77 ? -2.859 37.062 24.656 1 85.06 77 GLU B N 1
ATOM 3992 C CA . GLU B 1 77 ? -3.102 36.906 26.078 1 85.06 77 GLU B CA 1
ATOM 3993 C C . GLU B 1 77 ? -4.457 36.25 26.344 1 85.06 77 GLU B C 1
ATOM 3995 O O . GLU B 1 77 ? -4.688 35.688 27.422 1 85.06 77 GLU B O 1
ATOM 4000 N N . GLU B 1 78 ? -5.27 36.344 25.375 1 86.44 78 GLU B N 1
ATOM 4001 C CA . GLU B 1 78 ? -6.621 35.844 25.547 1 86.44 78 GLU B CA 1
ATOM 4002 C C . GLU B 1 78 ? -6.652 34.312 25.328 1 86.44 78 GLU B C 1
ATOM 4004 O O . GLU B 1 78 ? -7.617 33.656 25.719 1 86.44 78 GLU B O 1
ATOM 4009 N N . CYS B 1 79 ? -5.699 33.875 24.641 1 86 79 CYS B N 1
ATOM 4010 C CA . CYS B 1 79 ? -5.637 32.438 24.406 1 86 79 CYS B CA 1
ATOM 4011 C C . CYS B 1 79 ? -4.871 31.719 25.516 1 86 79 CYS B C 1
ATOM 4013 O O . CYS B 1 79 ? -3.641 31.672 25.484 1 86 79 CYS B O 1
ATOM 4015 N N . THR B 1 80 ? -5.605 31.203 26.453 1 76.62 80 THR B N 1
ATOM 4016 C CA . THR B 1 80 ? -5.035 30.641 27.672 1 76.62 80 THR B CA 1
ATOM 4017 C C . THR B 1 80 ? -4.348 29.312 27.375 1 76.62 80 THR B C 1
ATOM 4019 O O . THR B 1 80 ? -3.643 28.766 28.219 1 76.62 80 THR B O 1
ATOM 4022 N N . PHE B 1 81 ? -4.559 28.797 26.219 1 74.19 81 PHE B N 1
ATOM 4023 C CA . PHE B 1 81 ? -4.031 27.469 25.922 1 74.19 81 PHE B CA 1
ATOM 4024 C C . PHE B 1 81 ? -2.797 27.562 25.031 1 74.19 81 PHE B C 1
ATOM 4026 O O . PHE B 1 81 ? -2.25 26.547 24.609 1 74.19 81 PHE B O 1
ATOM 4033 N N . VAL B 1 82 ? -2.434 28.703 24.781 1 64.62 82 VAL B N 1
ATOM 4034 C CA . VAL B 1 82 ? -1.311 28.875 23.875 1 64.62 82 VAL B CA 1
ATOM 4035 C C . VAL B 1 82 ? -0.037 28.312 24.5 1 64.62 82 VAL B C 1
ATOM 4037 O O . VAL B 1 82 ? 0.238 28.547 25.672 1 64.62 82 VAL B O 1
ATOM 4040 N N . TYR B 1 83 ? 0.586 27.438 23.641 1 65.75 83 TYR B N 1
ATOM 4041 C CA . TYR B 1 83 ? 1.85 26.828 24.047 1 65.75 83 TYR B CA 1
ATOM 4042 C C . TYR B 1 83 ? 2.996 27.828 23.922 1 65.75 83 TYR B C 1
ATOM 4044 O O . TYR B 1 83 ? 2.947 28.734 23.094 1 65.75 83 TYR B O 1
ATOM 4052 N N . ASP B 1 84 ? 3.941 27.609 24.688 1 64.94 84 ASP B N 1
ATOM 4053 C CA . ASP B 1 84 ? 5.145 28.438 24.812 1 64.94 84 ASP B CA 1
ATOM 4054 C C . ASP B 1 84 ? 5.844 28.578 23.453 1 64.94 84 ASP B C 1
ATOM 4056 O O . ASP B 1 84 ? 6.449 29.609 23.172 1 64.94 84 ASP B O 1
ATOM 4060 N N . GLU B 1 85 ? 5.457 27.625 22.562 1 68.81 85 GLU B N 1
ATOM 4061 C CA . GLU B 1 85 ? 6.164 27.641 21.281 1 68.81 85 GLU B CA 1
ATOM 4062 C C . GLU B 1 85 ? 5.496 28.609 20.297 1 68.81 85 GLU B C 1
ATOM 4064 O O . GLU B 1 85 ? 6.109 29.016 19.312 1 68.81 85 GLU B O 1
ATOM 4069 N N . ASN B 1 86 ? 4.332 29.094 20.625 1 77.38 86 ASN B N 1
ATOM 4070 C CA . ASN B 1 86 ? 3.582 29.906 19.672 1 77.38 86 ASN B CA 1
ATOM 4071 C C . ASN B 1 86 ? 3.301 31.297 20.234 1 77.38 86 ASN B C 1
ATOM 4073 O O . ASN B 1 86 ? 2.686 32.125 19.578 1 77.38 86 ASN B O 1
ATOM 4077 N N . ALA B 1 87 ? 3.863 31.609 21.391 1 80.44 87 ALA B N 1
ATOM 4078 C CA . ALA B 1 87 ? 3.578 32.875 22.062 1 80.44 87 ALA B CA 1
ATOM 4079 C C . ALA B 1 87 ? 4.758 33.844 21.953 1 80.44 87 ALA B C 1
ATOM 4081 O O . ALA B 1 87 ? 5.523 34 22.906 1 80.44 87 ALA B O 1
ATOM 4082 N N . CYS B 1 88 ? 4.785 34.594 20.922 1 81.25 88 CYS B N 1
ATOM 4083 C CA . CYS B 1 88 ? 5.969 35.406 20.656 1 81.25 88 CYS B CA 1
ATOM 4084 C C . CYS B 1 88 ? 5.977 36.656 21.5 1 81.25 88 CYS B C 1
ATOM 4086 O O . 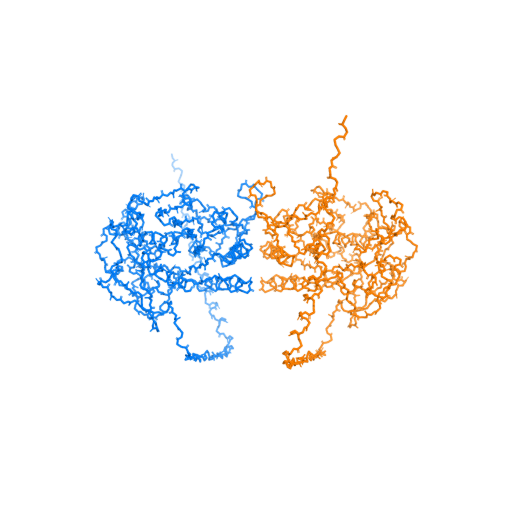CYS B 1 88 ? 7.031 37.094 21.969 1 81.25 88 CYS B O 1
ATOM 4088 N N . GLN B 1 89 ? 4.801 37.156 21.734 1 85.19 89 GLN B N 1
ATOM 4089 C CA . GLN B 1 89 ? 4.742 38.375 22.547 1 85.19 89 GLN B CA 1
ATOM 4090 C C . GLN B 1 89 ? 5.184 38.094 23.984 1 85.19 89 GLN B C 1
ATOM 4092 O O . GLN B 1 89 ? 5.902 38.906 24.578 1 85.19 89 GLN B O 1
ATOM 4097 N N . MET B 1 90 ? 4.82 37.062 24.422 1 85.69 90 MET B N 1
ATOM 4098 C CA . MET B 1 90 ? 5.191 36.656 25.766 1 85.69 90 MET B CA 1
ATOM 4099 C C . MET B 1 90 ? 6.707 36.531 25.906 1 85.69 90 MET B C 1
ATOM 4101 O O . MET B 1 90 ? 7.258 36.719 26.984 1 85.69 90 MET B O 1
ATOM 4105 N N . PHE B 1 91 ? 7.328 36.281 24.828 1 88.06 91 PHE B N 1
ATOM 4106 C CA . PHE B 1 91 ? 8.766 36.031 24.891 1 88.06 91 PHE B CA 1
ATOM 4107 C C . PHE B 1 91 ? 9.539 37.219 24.297 1 88.06 91 PHE B C 1
ATOM 4109 O O . PHE B 1 91 ? 10.664 37.031 23.828 1 88.06 91 PHE B O 1
ATOM 4116 N N . GLY B 1 92 ? 8.875 38.344 24.188 1 86.19 92 GLY B N 1
ATOM 4117 C CA . GLY B 1 92 ? 9.625 39.594 24.062 1 86.19 92 GLY B CA 1
ATOM 4118 C C . GLY B 1 92 ? 9.555 40.188 22.672 1 86.19 92 GLY B C 1
ATOM 4119 O O . GLY B 1 92 ? 10.188 41.219 22.391 1 86.19 92 GLY B O 1
ATOM 4120 N N . ARG B 1 93 ? 8.836 39.625 21.781 1 89.06 93 ARG B N 1
ATOM 4121 C CA . ARG B 1 93 ? 8.758 40.25 20.469 1 89.06 93 ARG B CA 1
ATOM 4122 C C . ARG B 1 93 ? 8.016 41.594 20.562 1 89.06 93 ARG B C 1
ATOM 4124 O O . ARG B 1 93 ? 6.91 41.656 21.109 1 89.06 93 ARG B O 1
ATOM 4131 N N . LYS B 1 94 ? 8.602 42.562 19.953 1 88.94 94 LYS B N 1
ATOM 4132 C CA . LYS B 1 94 ? 8.039 43.906 20.094 1 88.94 94 LYS B CA 1
ATOM 4133 C C . LYS B 1 94 ? 7.258 44.281 18.844 1 88.94 94 LYS B C 1
ATOM 4135 O O . LYS B 1 94 ? 6.238 44.969 18.922 1 88.94 94 LYS B O 1
ATOM 4140 N N . ASP B 1 95 ? 7.719 43.844 17.719 1 89.75 95 ASP B N 1
ATOM 4141 C CA . ASP B 1 95 ? 7.004 44.156 16.484 1 89.75 95 ASP B CA 1
ATOM 4142 C C . ASP B 1 95 ? 5.754 43.281 16.344 1 89.75 95 ASP B C 1
ATOM 4144 O O . ASP B 1 95 ? 5.848 42.062 16.25 1 89.75 95 ASP B O 1
ATOM 4148 N N . LEU B 1 96 ? 4.586 43.906 16.297 1 90.31 96 LEU B N 1
ATOM 4149 C CA . LEU B 1 96 ? 3.346 43.156 16.281 1 90.31 96 LEU B CA 1
ATOM 4150 C C . LEU B 1 96 ? 2.611 43.312 14.953 1 90.31 96 LEU B C 1
ATOM 4152 O O . LEU B 1 96 ? 1.523 42.781 14.773 1 90.31 96 LEU B O 1
ATOM 4156 N N . ASN B 1 97 ? 3.217 43.938 13.992 1 91.56 97 ASN B N 1
ATOM 4157 C CA . ASN B 1 97 ? 2.553 44.219 12.727 1 91.56 97 ASN B CA 1
ATOM 4158 C C . ASN B 1 97 ? 2.213 42.938 11.969 1 91.56 97 ASN B C 1
ATOM 4160 O O . ASN B 1 97 ? 1.279 42.906 11.164 1 91.56 97 ASN B O 1
ATOM 4164 N N . TYR B 1 98 ? 2.92 41.875 12.234 1 92.19 98 TYR B N 1
ATOM 4165 C CA . TYR B 1 98 ? 2.715 40.625 11.539 1 92.19 98 TYR B CA 1
ATOM 4166 C C . TYR B 1 98 ? 1.323 40.062 11.82 1 92.19 98 TYR B C 1
ATOM 4168 O O . TYR B 1 98 ? 0.839 39.188 11.094 1 92.19 98 TYR B O 1
ATOM 4176 N N . GLN B 1 99 ? 0.614 40.625 12.828 1 94.44 99 GLN B N 1
ATOM 4177 C CA . GLN B 1 99 ? -0.687 40.094 13.234 1 94.44 99 GLN B CA 1
ATOM 4178 C C . GLN B 1 99 ? -1.815 40.781 12.469 1 94.44 99 GLN B C 1
ATOM 4180 O O . GLN B 1 99 ? -2.973 40.375 12.555 1 94.44 99 GLN B O 1
ATOM 4185 N N . HIS B 1 100 ? -1.456 41.812 11.734 1 96 100 HIS B N 1
ATOM 4186 C CA . HIS B 1 100 ? -2.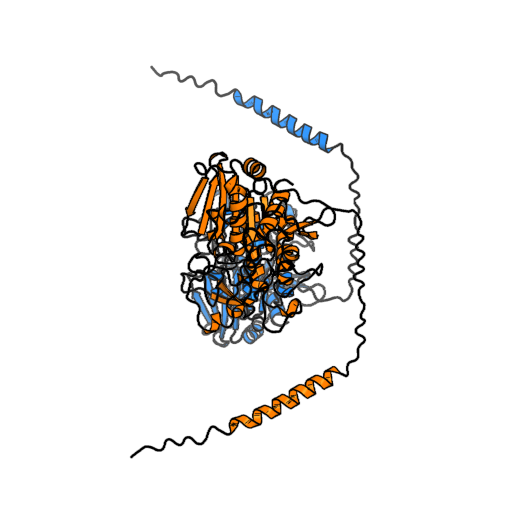494 42.656 11.172 1 96 100 HIS B CA 1
ATOM 4187 C C . HIS B 1 100 ? -2.641 42.438 9.672 1 96 100 HIS B C 1
ATOM 4189 O O . HIS B 1 100 ? -2.924 43.406 8.93 1 96 100 HIS B O 1
ATOM 4195 N N . TRP B 1 101 ? -2.418 41.219 9.234 1 95.94 101 TRP B N 1
ATOM 4196 C CA . TRP B 1 101 ? -2.566 40.906 7.816 1 95.94 101 TRP B CA 1
ATOM 4197 C C . TRP B 1 101 ? -3.785 40.031 7.582 1 95.94 101 TRP B C 1
ATOM 4199 O O . TRP B 1 101 ? -3.998 39.031 8.305 1 95.94 101 TRP B O 1
ATOM 4209 N N . ARG B 1 102 ? -4.543 40.406 6.621 1 96.88 102 ARG B N 1
ATOM 4210 C CA . ARG B 1 102 ? -5.715 39.656 6.184 1 96.88 102 ARG B CA 1
ATOM 4211 C C . ARG B 1 102 ? -5.508 39.094 4.781 1 96.88 102 ARG B C 1
ATOM 4213 O O . ARG B 1 102 ? -4.957 39.75 3.91 1 96.88 102 ARG B O 1
ATOM 4220 N N . TRP B 1 103 ? -5.898 37.812 4.566 1 97.38 103 TRP B N 1
ATOM 4221 C CA . TRP B 1 103 ? -5.82 37.219 3.242 1 97.38 103 TRP B CA 1
ATOM 4222 C C . TRP B 1 103 ? -7.02 37.625 2.389 1 97.38 103 TRP B C 1
ATOM 4224 O O . TRP B 1 103 ? -8.164 37.562 2.842 1 97.38 103 TRP B O 1
ATOM 4234 N N . GLN B 1 104 ? -6.73 38.156 1.183 1 97 104 GLN B N 1
ATOM 4235 C CA . GLN B 1 104 ? -7.758 38.562 0.239 1 97 104 GLN B CA 1
ATOM 4236 C C . GLN B 1 104 ? -7.613 37.844 -1.095 1 97 104 GLN B C 1
ATOM 4238 O O . GLN B 1 104 ? -6.773 38.219 -1.919 1 97 104 GLN B O 1
ATOM 4243 N N . PRO B 1 105 ? -8.539 36.812 -1.354 1 96.81 105 PRO B N 1
ATOM 4244 C CA . PRO B 1 105 ? -8.508 36.188 -2.676 1 96.81 105 PRO B CA 1
ATOM 4245 C C . PRO B 1 105 ? -8.727 37.188 -3.809 1 96.81 105 PRO B C 1
ATOM 4247 O O . PRO B 1 105 ? -9.422 38.188 -3.625 1 96.81 105 PRO B O 1
ATOM 4250 N N . HIS B 1 106 ? -8.188 37.031 -5.012 1 94.69 106 HIS B N 1
ATOM 4251 C CA . HIS B 1 106 ? -8.203 37.969 -6.129 1 94.69 106 HIS B CA 1
ATOM 4252 C C . HIS B 1 106 ? -9.617 38.188 -6.645 1 94.69 106 HIS B C 1
ATOM 4254 O O . HIS B 1 106 ? -10 39.312 -6.961 1 94.69 106 HIS B O 1
ATOM 4260 N N . ARG B 1 107 ? -10.461 37.156 -6.742 1 92 107 ARG B N 1
ATOM 4261 C CA . ARG B 1 107 ? -11.703 37.25 -7.492 1 92 107 ARG B CA 1
ATOM 4262 C C . ARG B 1 107 ? -12.914 37 -6.598 1 92 107 ARG B C 1
ATOM 4264 O O . ARG B 1 107 ? -14.023 36.812 -7.09 1 92 107 ARG B O 1
ATOM 4271 N N . CYS B 1 108 ? -12.656 36.938 -5.414 1 93.19 108 CYS B N 1
ATOM 4272 C CA . CYS B 1 108 ? -13.75 36.688 -4.48 1 93.19 108 CYS B CA 1
ATOM 4273 C C . CYS B 1 108 ? -13.367 37.094 -3.066 1 93.19 108 CYS B C 1
ATOM 4275 O O . CYS B 1 108 ? -12.32 37.719 -2.863 1 93.19 108 CYS B O 1
ATOM 4277 N N . ASN B 1 109 ? -14.328 36.906 -2.15 1 92.62 109 ASN B N 1
ATOM 4278 C CA . ASN B 1 109 ? -14.078 37.281 -0.761 1 92.62 109 ASN B CA 1
ATOM 4279 C C . ASN B 1 109 ? -14.094 36.062 0.155 1 92.62 109 ASN B C 1
ATOM 4281 O O . ASN B 1 109 ? -14.914 35.156 -0.019 1 92.62 109 ASN B O 1
ATOM 4285 N N . LEU B 1 110 ? -13.18 36.062 1.021 1 94.75 110 LEU B N 1
ATOM 4286 C CA . LEU B 1 110 ? -13.141 35.031 2.055 1 94.75 110 LEU B CA 1
ATOM 4287 C C . LEU B 1 110 ? -14.102 35.375 3.188 1 94.75 110 LEU B C 1
ATOM 4289 O O . LEU B 1 110 ? -14.07 36.469 3.736 1 94.75 110 LEU B O 1
ATOM 4293 N N . LYS B 1 111 ? -14.891 34.438 3.447 1 91.25 111 LYS B N 1
ATOM 4294 C CA . LYS B 1 111 ? -15.844 34.656 4.539 1 91.25 111 LYS B CA 1
ATOM 4295 C C . LYS B 1 111 ? -15.117 34.906 5.859 1 91.25 111 LYS B C 1
ATOM 4297 O O . LYS B 1 111 ? -14.117 34.25 6.16 1 91.25 111 LYS B O 1
ATOM 4302 N N . ARG B 1 112 ? -15.648 35.844 6.598 1 90.94 112 ARG B N 1
ATOM 4303 C CA . ARG B 1 112 ? -15.047 36.156 7.891 1 90.94 112 ARG B CA 1
ATOM 4304 C C . ARG B 1 112 ? -15.312 35.031 8.891 1 90.94 112 ARG B C 1
ATOM 4306 O O . ARG B 1 112 ? -16.406 34.469 8.93 1 90.94 112 ARG B O 1
ATOM 4313 N N . PHE B 1 113 ? -14.375 34.812 9.641 1 96.25 113 PHE B N 1
ATOM 4314 C CA . PHE B 1 113 ? -14.484 33.75 10.648 1 96.25 113 PHE B CA 1
ATOM 4315 C C . PHE B 1 113 ? -15.469 34.156 11.734 1 96.25 113 PHE B C 1
ATOM 4317 O O . PHE B 1 113 ? -15.422 35.281 12.25 1 96.25 113 PHE B O 1
ATOM 4324 N N . ASN B 1 114 ? -16.375 33.312 12 1 96.75 114 ASN B N 1
ATOM 4325 C CA . ASN B 1 114 ? -17.344 33.5 13.078 1 96.75 114 ASN B CA 1
ATOM 4326 C C . ASN B 1 114 ? -17.375 32.281 14 1 96.75 114 ASN B C 1
ATOM 4328 O O . ASN B 1 114 ? -17.906 31.234 13.648 1 96.75 114 ASN B O 1
ATOM 4332 N N . ALA B 1 115 ? -16.891 32.5 15.203 1 97 115 ALA B N 1
ATOM 4333 C CA . ALA B 1 115 ? -16.703 31.406 16.156 1 97 115 ALA B CA 1
ATOM 4334 C C . ALA B 1 115 ? -18.031 30.797 16.547 1 97 115 ALA B C 1
ATOM 4336 O O . ALA B 1 115 ? -18.156 29.562 16.641 1 97 115 ALA B O 1
ATOM 4337 N N . THR B 1 116 ? -18.984 31.578 16.828 1 96.44 116 THR B N 1
ATOM 4338 C CA . THR B 1 116 ? -20.297 31.109 17.25 1 96.44 116 THR B CA 1
ATOM 4339 C C . THR B 1 116 ? -20.938 30.25 16.172 1 96.44 116 THR B C 1
ATOM 4341 O O . THR B 1 116 ? -21.484 29.172 16.453 1 96.44 116 THR B O 1
ATOM 4344 N N . VAL B 1 117 ? -20.844 30.719 14.953 1 97.56 117 VAL B N 1
ATOM 4345 C CA . VAL B 1 117 ? -21.406 29.984 13.828 1 97.56 117 VAL B CA 1
ATOM 4346 C C . VAL B 1 117 ? -20.688 28.641 13.672 1 97.56 117 VAL B C 1
ATOM 4348 O O . VAL B 1 117 ? -21.328 27.625 13.406 1 97.56 117 VAL B O 1
ATOM 4351 N N . LEU B 1 118 ? -19.438 28.672 13.828 1 98.12 118 LEU B N 1
ATOM 4352 C CA . LEU B 1 118 ? -18.672 27.438 13.711 1 98.12 118 LEU B CA 1
ATOM 4353 C C . LEU B 1 118 ? -19.078 26.438 14.797 1 98.12 118 LEU B C 1
ATOM 4355 O O . LEU B 1 118 ? -19.297 25.266 14.516 1 98.12 118 LEU B O 1
ATOM 4359 N N . LEU B 1 119 ? -19.141 26.953 16.062 1 97.88 119 LEU B N 1
ATOM 4360 C CA . LEU B 1 119 ? -19.484 26.094 17.172 1 97.88 119 LEU B CA 1
ATOM 4361 C C . LEU B 1 119 ? -20.875 25.484 16.984 1 97.88 119 LEU B C 1
ATOM 4363 O O . LEU B 1 119 ? -21.094 24.328 17.312 1 97.88 119 LEU B O 1
ATOM 4367 N N . GLU B 1 120 ? -21.75 26.266 16.469 1 97.69 120 GLU B N 1
ATOM 4368 C CA . GLU B 1 120 ? -23.094 25.75 16.172 1 97.69 120 GLU B CA 1
ATOM 4369 C C . GLU B 1 120 ? -23.047 24.672 15.094 1 97.69 120 GLU B C 1
ATOM 4371 O O . GLU B 1 120 ? -23.734 23.656 15.18 1 97.69 120 GLU B O 1
ATOM 4376 N N . ARG B 1 121 ? -22.266 24.906 14.078 1 97.19 121 ARG B N 1
ATOM 4377 C CA . ARG B 1 121 ? -22.094 23.938 12.992 1 97.19 121 ARG B CA 1
ATOM 4378 C C . ARG B 1 121 ? -21.484 22.641 13.508 1 97.19 121 ARG B C 1
ATOM 4380 O O . ARG B 1 121 ? -21.797 21.562 13 1 97.19 121 ARG B O 1
ATOM 4387 N N . LEU B 1 122 ? -20.703 22.734 14.57 1 97.94 122 LEU B N 1
ATOM 4388 C CA . LEU B 1 122 ? -19.953 21.594 15.102 1 97.94 122 LEU B CA 1
ATOM 4389 C C . LEU B 1 122 ? -20.734 20.922 16.234 1 97.94 122 LEU B C 1
ATOM 4391 O O . LEU B 1 122 ? -20.219 20.016 16.891 1 97.94 122 LEU B O 1
ATOM 4395 N N . ARG B 1 123 ? -21.953 21.328 16.484 1 97.88 123 ARG B N 1
ATOM 4396 C CA . ARG B 1 123 ? -22.719 20.766 17.578 1 97.88 123 ARG B CA 1
ATOM 4397 C C . ARG B 1 123 ? -22.75 19.234 17.484 1 97.88 123 ARG B C 1
ATOM 4399 O O . ARG B 1 123 ? -23.078 18.672 16.438 1 97.88 123 ARG B O 1
ATOM 4406 N N . ASN B 1 124 ? -22.391 18.531 18.5 1 98.25 124 ASN B N 1
ATOM 4407 C CA . ASN B 1 124 ? -22.359 17.078 18.641 1 98.25 124 ASN B CA 1
ATOM 4408 C C . ASN B 1 124 ? -21.328 16.453 17.719 1 98.25 124 ASN B C 1
ATOM 4410 O O . ASN B 1 124 ? -21.469 15.289 17.328 1 98.25 124 ASN B O 1
ATOM 4414 N N . LYS B 1 125 ? -20.312 17.234 17.297 1 98.44 125 LYS B N 1
ATOM 4415 C CA . LYS B 1 125 ? -19.359 16.703 16.312 1 98.44 125 LYS B CA 1
ATOM 4416 C C . LYS B 1 125 ? -17.953 16.672 16.891 1 98.44 125 LYS B C 1
ATOM 4418 O O . LYS B 1 125 ? -17.672 17.312 17.906 1 98.44 125 LYS B O 1
ATOM 4423 N N . ARG B 1 126 ? -17.156 15.844 16.266 1 98.31 126 ARG B N 1
ATOM 4424 C CA . ARG B 1 126 ? -15.727 15.719 16.562 1 98.31 126 ARG B CA 1
ATOM 4425 C C . ARG B 1 126 ? -14.891 16.25 15.391 1 98.31 126 ARG B C 1
ATOM 4427 O O . ARG B 1 126 ? -15.016 15.766 14.266 1 98.31 126 ARG B O 1
ATOM 4434 N N . MET B 1 127 ? -14.148 17.281 15.648 1 98.81 127 MET B N 1
ATOM 4435 C CA . MET B 1 127 ? -13.164 17.812 14.703 1 98.81 127 MET B CA 1
ATOM 4436 C C . MET B 1 127 ? -11.75 17.453 15.133 1 98.81 127 MET B C 1
ATOM 4438 O O . MET B 1 127 ? -11.328 17.781 16.25 1 98.81 127 MET B O 1
ATOM 4442 N N . VAL B 1 128 ? -11.016 16.75 14.25 1 98.88 128 VAL B N 1
ATOM 4443 C CA . VAL B 1 128 ? -9.711 16.25 14.664 1 98.88 128 VAL B CA 1
ATOM 4444 C C . VAL B 1 128 ? -8.648 16.703 13.672 1 98.88 128 VAL B C 1
ATOM 4446 O O . VAL B 1 128 ? -8.766 16.453 12.469 1 98.88 128 VAL B O 1
ATOM 4449 N N . PHE B 1 129 ? -7.641 17.406 14.156 1 98.88 129 PHE B N 1
ATOM 4450 C CA . PHE B 1 129 ? -6.41 17.719 13.43 1 98.88 129 PHE B CA 1
ATOM 4451 C C . PHE B 1 129 ? -5.379 16.609 13.625 1 98.88 129 PHE B C 1
ATOM 4453 O O . PHE B 1 129 ? -5.074 16.219 14.758 1 98.88 129 PHE B O 1
ATOM 4460 N N . VAL B 1 130 ? -4.84 16.062 12.555 1 98.88 130 VAL B N 1
ATOM 4461 C CA . VAL B 1 130 ? -3.918 14.938 12.625 1 98.88 130 VAL B CA 1
ATOM 4462 C C . VAL B 1 130 ? -2.625 15.281 11.891 1 98.88 130 VAL B C 1
ATOM 4464 O O . VAL B 1 130 ? -2.639 15.531 10.68 1 98.88 130 VAL B O 1
ATOM 4467 N N . GLY B 1 131 ? -1.518 15.344 12.609 1 98.19 131 GLY B N 1
ATOM 4468 C CA . GLY B 1 131 ? -0.281 15.625 11.898 1 98.19 131 GLY B CA 1
ATOM 4469 C C . GLY B 1 131 ? 0.865 16 12.82 1 98.19 131 GLY B C 1
ATOM 4470 O O . GLY B 1 131 ? 1.017 15.422 13.898 1 98.19 131 GLY B O 1
ATOM 4471 N N . ASP B 1 132 ? 1.733 16.828 12.328 1 95.5 132 ASP B N 1
ATOM 4472 C CA . ASP B 1 132 ? 2.959 17.203 13.031 1 95.5 132 ASP B CA 1
ATOM 4473 C C . ASP B 1 132 ? 2.762 18.5 13.828 1 95.5 132 ASP B C 1
ATOM 4475 O O . ASP B 1 132 ? 1.634 18.859 14.164 1 95.5 132 ASP B O 1
ATOM 4479 N N . SER B 1 133 ? 3.84 19.109 14.211 1 93.81 133 SER B N 1
ATOM 4480 C CA . SER B 1 133 ? 3.781 20.312 15.047 1 93.81 133 SER B CA 1
ATOM 4481 C C . SER B 1 133 ? 3.113 21.469 14.312 1 93.81 133 SER B C 1
ATOM 4483 O O . SER B 1 133 ? 2.533 22.359 14.938 1 93.81 133 SER B O 1
ATOM 4485 N N . LEU B 1 134 ? 3.203 21.516 13.016 1 96.38 134 LEU B N 1
ATOM 4486 C CA . LEU B 1 134 ? 2.559 22.578 12.258 1 96.38 134 LEU B CA 1
ATOM 4487 C C . LEU B 1 134 ? 1.043 22.422 12.273 1 96.38 134 LEU B C 1
ATOM 4489 O O . LEU B 1 134 ? 0.312 23.406 12.391 1 96.38 134 LEU B O 1
ATOM 4493 N N . ILE B 1 135 ? 0.604 21.219 12.188 1 97.81 135 ILE B N 1
ATOM 4494 C CA . ILE B 1 135 ? -0.822 20.922 12.297 1 97.81 135 ILE B CA 1
ATOM 4495 C C . ILE B 1 135 ? -1.284 21.172 13.734 1 97.81 135 ILE B C 1
ATOM 4497 O O . ILE B 1 135 ? -2.406 21.625 13.961 1 97.81 135 ILE B O 1
ATOM 4501 N N . ARG B 1 136 ? -0.426 20.891 14.672 1 96 136 ARG B N 1
ATOM 4502 C CA . ARG B 1 136 ? -0.73 21.25 16.047 1 96 136 ARG B CA 1
ATOM 4503 C C . ARG B 1 136 ? -0.921 22.75 16.203 1 96 136 ARG B C 1
ATOM 4505 O O . ARG B 1 136 ? -1.825 23.203 16.906 1 96 136 ARG B O 1
ATOM 4512 N N . GLY B 1 137 ? -0.017 23.469 15.57 1 95.12 137 GLY B N 1
ATOM 4513 C CA . GLY B 1 137 ? -0.157 24.922 15.578 1 95.12 137 GLY B CA 1
ATOM 4514 C C . GLY B 1 137 ? -1.478 25.391 15 1 95.12 137 GLY B C 1
ATOM 4515 O O . GLY B 1 137 ? -2.076 26.344 15.508 1 95.12 137 GLY B O 1
ATOM 4516 N N . GLN B 1 138 ? -1.86 24.766 13.898 1 97.75 138 GLN B N 1
ATOM 4517 C CA . GLN B 1 138 ? -3.158 25.094 13.328 1 97.75 138 GLN B CA 1
ATOM 4518 C C . GLN B 1 138 ? -4.293 24.766 14.297 1 97.75 138 GLN B C 1
ATOM 4520 O O . GLN B 1 138 ? -5.254 25.531 14.414 1 97.75 138 GLN B O 1
ATOM 4525 N N . TRP B 1 139 ? -4.23 23.641 14.875 1 97.69 139 TRP B N 1
ATOM 4526 C CA . TRP B 1 139 ? -5.211 23.25 15.891 1 97.69 139 TRP B CA 1
ATOM 4527 C C . TRP B 1 139 ? -5.27 24.297 17 1 97.69 139 TRP B C 1
ATOM 4529 O O . TRP B 1 139 ? -6.359 24.703 17.422 1 97.69 139 TRP B O 1
ATOM 4539 N N . LEU B 1 140 ? -4.125 24.688 17.516 1 95.94 140 LEU B N 1
ATOM 4540 C CA . LEU B 1 140 ? -4.07 25.688 18.578 1 95.94 140 LEU B CA 1
ATOM 4541 C C . LEU B 1 140 ? -4.707 26.984 18.125 1 95.94 140 LEU B C 1
ATOM 4543 O O . LEU B 1 140 ? -5.402 27.641 18.906 1 95.94 140 LEU B O 1
ATOM 4547 N N . SER B 1 141 ? -4.375 27.344 16.938 1 96.44 141 SER B N 1
ATOM 4548 C CA . SER B 1 141 ? -5.027 28.516 16.375 1 96.44 141 SER B CA 1
ATOM 4549 C C . SER B 1 141 ? -6.547 28.391 16.438 1 96.44 141 SER B C 1
ATOM 4551 O O . SER B 1 141 ? -7.234 29.344 16.828 1 96.44 141 SER B O 1
ATOM 4553 N N . MET B 1 142 ? -7.078 27.25 16.047 1 97.69 142 MET B N 1
ATOM 4554 C CA . MET B 1 142 ? -8.516 27.016 16.078 1 97.69 142 MET B CA 1
ATOM 4555 C C . MET B 1 142 ? -9.047 27.141 17.516 1 97.69 142 MET B C 1
ATOM 4557 O O . MET B 1 142 ? -10.078 27.781 17.734 1 97.69 142 MET B O 1
ATOM 4561 N N . VAL B 1 143 ? -8.344 26.609 18.422 1 96.25 143 VAL B N 1
ATOM 4562 C CA . VAL B 1 143 ? -8.711 26.672 19.828 1 96.25 143 VAL B CA 1
ATOM 4563 C C . VAL B 1 143 ? -8.773 28.125 20.297 1 96.25 143 VAL B C 1
ATOM 4565 O O . VAL B 1 143 ? -9.711 28.531 20.969 1 96.25 143 VAL B O 1
ATOM 4568 N N . CYS B 1 144 ? -7.785 28.906 19.906 1 94.88 144 CYS B N 1
ATOM 4569 C CA . CYS B 1 144 ? -7.734 30.328 20.281 1 94.88 144 CYS B CA 1
ATOM 4570 C C . CYS B 1 144 ? -8.883 31.094 19.641 1 94.88 144 CYS B C 1
ATOM 4572 O O . CYS B 1 144 ? -9.469 31.984 20.281 1 94.88 144 CYS B O 1
ATOM 4574 N N . LEU B 1 145 ? -9.211 30.734 18.438 1 96.5 145 LEU B N 1
ATOM 4575 C CA . LEU B 1 145 ? -10.258 31.422 17.703 1 96.5 145 LEU B CA 1
ATOM 4576 C C . LEU B 1 145 ? -11.617 31.234 18.375 1 96.5 145 LEU B C 1
ATOM 4578 O O . LEU B 1 145 ? -12.445 32.156 18.375 1 96.5 145 LEU B O 1
ATOM 4582 N N . VAL B 1 146 ? -11.828 30.094 19.031 1 96.19 146 VAL B N 1
ATOM 4583 C CA . VAL B 1 146 ? -13.156 29.797 19.562 1 96.19 146 VAL B CA 1
ATOM 4584 C C . VAL B 1 146 ? -13.164 30.031 21.078 1 96.19 146 VAL B C 1
ATOM 4586 O O . VAL B 1 146 ? -14.234 30.094 21.688 1 96.19 146 VAL B O 1
ATOM 4589 N N . ASN B 1 147 ? -12.016 30.156 21.641 1 92.12 147 ASN B N 1
ATOM 4590 C CA . ASN B 1 147 ? -11.828 30.156 23.094 1 92.12 147 ASN B CA 1
ATOM 4591 C C . ASN B 1 147 ? -12.695 31.219 23.766 1 92.12 147 ASN B C 1
ATOM 4593 O O . ASN B 1 147 ? -13.375 30.922 24.766 1 92.12 147 ASN B O 1
ATOM 4597 N N . ASN B 1 148 ? -12.727 32.406 23.266 1 89.19 148 ASN B N 1
ATOM 4598 C CA . ASN B 1 148 ? -13.406 33.531 23.922 1 89.19 148 ASN B CA 1
ATOM 4599 C C . ASN B 1 148 ? -14.922 33.438 23.766 1 89.19 148 ASN B C 1
ATOM 4601 O O . ASN B 1 148 ? -15.664 34.125 24.438 1 89.19 148 ASN B O 1
ATOM 4605 N N . PHE B 1 149 ? -15.32 32.531 22.969 1 93.69 149 PHE B N 1
ATOM 4606 C CA . PHE B 1 149 ? -16.75 32.406 22.703 1 93.69 149 PHE B CA 1
ATOM 4607 C C . PHE B 1 149 ? -17.344 31.234 23.453 1 93.69 149 PHE B C 1
ATOM 4609 O O . PHE B 1 149 ? -18.547 30.953 23.328 1 93.69 149 PHE B O 1
ATOM 4616 N N . ILE B 1 150 ? -16.516 30.609 24.188 1 94.25 150 ILE B N 1
ATOM 4617 C CA . ILE B 1 150 ? -16.953 29.547 25.094 1 94.25 150 ILE B CA 1
ATOM 4618 C C . ILE B 1 150 ? -16.781 30 26.547 1 94.25 150 ILE B C 1
ATOM 4620 O O . ILE B 1 150 ? -15.672 30.344 26.953 1 94.25 150 ILE B O 1
ATOM 4624 N N . PRO B 1 151 ? -17.828 29.938 27.297 1 93.62 151 PRO B N 1
ATOM 4625 C CA . PRO B 1 151 ? -17.672 30.297 28.703 1 93.62 151 PRO B CA 1
ATOM 4626 C C . PRO B 1 151 ? -16.625 29.438 29.422 1 93.62 151 PRO B C 1
ATOM 4628 O O . PRO B 1 151 ? -16.562 28.219 29.188 1 93.62 151 PRO B O 1
ATOM 4631 N N . PRO B 1 152 ? -15.844 30.047 30.234 1 91.31 152 PRO B N 1
ATOM 4632 C CA . PRO B 1 152 ? -14.758 29.328 30.906 1 91.31 152 PRO B CA 1
ATOM 4633 C C . PRO B 1 152 ? -15.25 28.109 31.672 1 91.31 152 PRO B C 1
ATOM 4635 O O . PRO B 1 152 ? -14.562 27.078 31.703 1 91.31 152 PRO B O 1
ATOM 4638 N N . ALA B 1 153 ? -16.391 28.141 32.188 1 94.19 153 ALA B N 1
ATOM 4639 C CA . ALA B 1 153 ? -16.938 27.062 33 1 94.19 153 ALA B CA 1
ATOM 4640 C C . ALA B 1 153 ? -17.422 25.906 32.125 1 94.19 153 ALA B C 1
ATOM 4642 O O . ALA B 1 153 ? -17.656 24.797 32.625 1 94.19 153 ALA B O 1
ATOM 4643 N N . LEU B 1 154 ? -17.531 26.219 30.875 1 95.69 154 LEU B N 1
ATOM 4644 C CA . LEU B 1 154 ? -18.141 25.234 29.984 1 95.69 154 LEU B CA 1
ATOM 4645 C C . LEU B 1 154 ? -17.109 24.719 28.984 1 95.69 154 LEU B C 1
ATOM 4647 O O . LEU B 1 154 ? -17.484 24.094 27.969 1 95.69 154 LEU B O 1
ATOM 4651 N N . LYS B 1 155 ? -15.922 24.984 29.156 1 93.5 155 LYS B N 1
ATOM 4652 C CA . LYS B 1 155 ? -14.852 24.453 28.312 1 93.5 155 LYS B CA 1
ATOM 4653 C C . LYS B 1 155 ? -13.836 23.688 29.156 1 93.5 155 LYS B C 1
ATOM 4655 O O . LYS B 1 155 ? -13.602 24.031 30.328 1 93.5 155 LYS B O 1
ATOM 4660 N N . SER B 1 156 ? -13.273 22.609 28.641 1 94.19 156 SER B N 1
ATOM 4661 C CA . SER B 1 156 ? -12.258 21.812 29.312 1 94.19 156 SER B CA 1
ATOM 4662 C C . SER B 1 156 ? -11.234 21.266 28.312 1 94.19 156 SER B C 1
ATOM 4664 O O . SER B 1 156 ? -11.539 21.109 27.125 1 94.19 156 SER B O 1
ATOM 4666 N N . MET B 1 157 ? -10.031 21.094 28.781 1 93.56 157 MET B N 1
ATOM 4667 C CA . MET B 1 157 ? -8.945 20.5 28.016 1 93.56 157 MET B CA 1
ATOM 4668 C C . MET B 1 157 ? -8.594 19.109 28.562 1 93.56 157 MET B C 1
ATOM 4670 O O . MET B 1 157 ? -8.414 18.953 29.766 1 93.56 157 MET B O 1
ATOM 4674 N N . HIS B 1 158 ? -8.555 18.109 27.672 1 95.31 158 HIS B N 1
ATOM 4675 C CA . HIS B 1 158 ? -8.234 16.734 28.062 1 95.31 158 HIS B CA 1
ATOM 4676 C C . HIS B 1 158 ? -7.02 16.219 27.297 1 95.31 158 HIS B C 1
ATOM 4678 O O . HIS B 1 158 ? -6.848 16.516 26.109 1 95.31 158 HIS B O 1
ATOM 4684 N N . TYR B 1 159 ? -6.188 15.492 28 1 94.75 159 TYR B N 1
ATOM 4685 C CA . TYR B 1 159 ? -4.996 14.859 27.453 1 94.75 159 TYR B CA 1
ATOM 4686 C C . TYR B 1 159 ? -5.07 13.344 27.562 1 94.75 159 TYR B C 1
ATOM 4688 O O . TYR B 1 159 ? -5.207 12.812 28.672 1 94.75 159 TYR B O 1
ATOM 4696 N N . SER B 1 160 ? -5.023 12.688 26.422 1 95.44 160 SER B N 1
ATOM 4697 C CA . SER B 1 160 ? -5.16 11.234 26.406 1 95.44 160 SER B CA 1
ATOM 4698 C C . SER B 1 160 ? -4.012 10.578 25.641 1 95.44 160 SER B C 1
ATOM 4700 O O . SER B 1 160 ? -3.363 11.227 24.812 1 95.44 160 SER B O 1
ATOM 4702 N N . PHE B 1 161 ? -3.723 9.25 25.984 1 94.12 161 PHE B N 1
ATOM 4703 C CA . PHE B 1 161 ? -2.752 8.414 25.281 1 94.12 161 PHE B CA 1
ATOM 4704 C C . PHE B 1 161 ? -1.372 9.062 25.297 1 94.12 161 PHE B C 1
ATOM 4706 O O . PHE B 1 161 ? -0.764 9.266 24.234 1 94.12 161 PHE B O 1
ATOM 4713 N N . ASN B 1 162 ? -0.882 9.383 26.438 1 92.62 162 ASN B N 1
ATOM 4714 C CA . ASN B 1 162 ? 0.416 10.023 26.641 1 92.62 162 ASN B CA 1
ATOM 4715 C C . ASN B 1 162 ? 0.511 11.352 25.891 1 92.62 162 ASN B C 1
ATOM 4717 O O . ASN B 1 162 ? 1.501 11.609 25.219 1 92.62 162 ASN B O 1
ATOM 4721 N N . ASN B 1 163 ? -0.641 12.07 25.766 1 91.5 163 ASN B N 1
ATOM 4722 C CA . ASN B 1 163 ? -0.763 13.406 25.203 1 91.5 163 ASN B CA 1
ATOM 4723 C C . ASN B 1 163 ? -0.687 13.375 23.688 1 91.5 163 ASN B C 1
ATOM 4725 O O . ASN B 1 163 ? -0.434 14.406 23.047 1 91.5 163 ASN B O 1
ATOM 4729 N N . SER B 1 164 ? -0.866 12.18 23.172 1 96.19 164 SER B N 1
ATOM 4730 C CA . SER B 1 164 ? -0.94 12.117 21.719 1 96.19 164 SER B CA 1
ATOM 4731 C C . SER B 1 164 ? -2.258 12.688 21.203 1 96.19 164 SER B C 1
ATOM 4733 O O . SER B 1 164 ? -2.34 13.148 20.062 1 96.19 164 SER B O 1
ATOM 4735 N N . LEU B 1 165 ? -3.215 12.586 22.078 1 97.88 165 LEU B N 1
ATOM 4736 C CA . LEU B 1 165 ? -4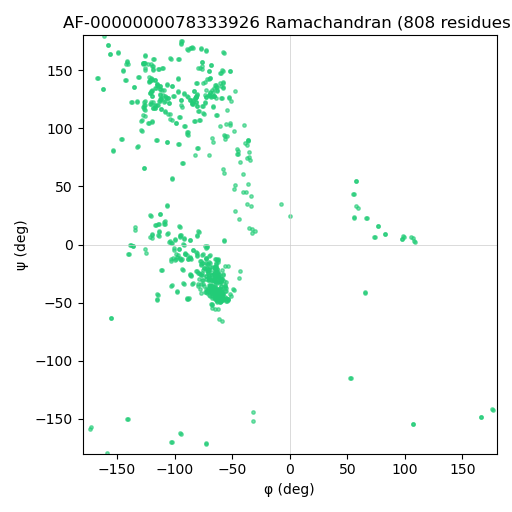.523 13.164 21.766 1 97.88 165 LEU B CA 1
ATOM 4737 C C . LEU B 1 165 ? -4.875 14.266 22.75 1 97.88 165 LEU B C 1
ATOM 4739 O O . LEU B 1 165 ? -4.949 14.031 23.953 1 97.88 165 LEU B O 1
ATOM 4743 N N . ILE B 1 166 ? -5.023 15.477 22.281 1 96.81 166 ILE B N 1
ATOM 4744 C CA . ILE B 1 166 ? -5.438 16.625 23.078 1 96.81 166 ILE B CA 1
ATOM 4745 C C . ILE B 1 166 ? -6.824 17.094 22.641 1 96.81 166 ILE B C 1
ATOM 4747 O O . ILE B 1 166 ? -7.059 17.328 21.453 1 96.81 166 ILE B O 1
ATOM 4751 N N . THR B 1 167 ? -7.738 17.25 23.594 1 97.31 167 THR B N 1
ATOM 4752 C CA . THR B 1 167 ? -9.133 17.516 23.25 1 97.31 167 THR B CA 1
ATOM 4753 C C . THR B 1 167 ? -9.641 18.75 23.969 1 97.31 167 THR B C 1
ATOM 4755 O O . THR B 1 167 ? -9.609 18.828 25.203 1 97.31 167 THR B O 1
ATOM 4758 N N . LEU B 1 168 ? -10.039 19.781 23.234 1 96.88 168 LEU B N 1
ATOM 4759 C CA . LEU B 1 168 ? -10.875 20.844 23.781 1 96.88 168 LEU B CA 1
ATOM 4760 C C . LEU B 1 168 ? -12.352 20.484 23.672 1 96.88 168 LEU B C 1
ATOM 4762 O O . LEU B 1 168 ? -12.852 20.188 22.594 1 96.88 168 LEU B O 1
ATOM 4766 N N . LYS B 1 169 ? -12.984 20.516 24.812 1 97.12 169 LYS B N 1
ATOM 4767 C CA . LYS B 1 169 ? -14.422 20.234 24.844 1 97.12 169 LYS B CA 1
ATOM 4768 C C . LYS B 1 169 ? -15.211 21.516 25.125 1 97.12 169 LYS B C 1
ATOM 4770 O O . LYS B 1 169 ? -14.914 22.234 26.078 1 97.12 169 LYS B O 1
ATOM 4775 N N . ALA B 1 170 ? -16.094 21.828 24.25 1 97.19 170 ALA B N 1
ATOM 4776 C CA . ALA B 1 170 ? -17.109 22.844 24.484 1 97.19 170 ALA B CA 1
ATOM 4777 C C . ALA B 1 170 ? -18.438 22.219 24.891 1 97.19 170 ALA B C 1
ATOM 4779 O O . ALA B 1 170 ? -19.234 21.812 24.031 1 97.19 170 ALA B O 1
ATOM 4780 N N . GLN B 1 171 ? -18.781 22.281 26.109 1 96.81 171 GLN B N 1
ATOM 4781 C CA . GLN B 1 171 ? -19.844 21.469 26.688 1 96.81 171 GLN B CA 1
ATOM 4782 C C . GLN B 1 171 ? -21.203 21.906 26.188 1 96.81 171 GLN B C 1
ATOM 4784 O O . GLN B 1 171 ? -22.078 21.078 25.922 1 96.81 171 GLN B O 1
ATOM 4789 N N . GLU B 1 172 ? -21.391 23.188 26.141 1 95.56 172 GLU B N 1
ATOM 4790 C CA . GLU B 1 172 ? -22.688 23.719 25.719 1 95.56 172 GLU B CA 1
ATOM 4791 C C . GLU B 1 172 ? -23.062 23.188 24.344 1 95.56 172 GLU B C 1
ATOM 4793 O O . GLU B 1 172 ? -24.234 22.922 24.078 1 95.56 172 GLU B O 1
ATOM 4798 N N . TYR B 1 173 ? -22.109 23.016 23.453 1 96.75 173 TYR B N 1
ATOM 4799 C CA . TYR B 1 173 ? -22.344 22.594 22.078 1 96.75 173 TYR B CA 1
ATOM 4800 C C . TYR B 1 173 ? -22.094 21.094 21.938 1 96.75 173 TYR B C 1
ATOM 4802 O O . TYR B 1 173 ? -22.469 20.5 20.922 1 96.75 173 TYR B O 1
ATOM 4810 N N . ASN B 1 174 ? -21.484 20.453 22.938 1 97.81 174 ASN B N 1
ATOM 4811 C CA . ASN B 1 174 ? -21.016 19.062 22.859 1 97.81 174 ASN B CA 1
ATOM 4812 C C . ASN B 1 174 ? -20.078 18.859 21.688 1 97.81 174 ASN B C 1
ATOM 4814 O O . ASN B 1 174 ? -20.25 17.938 20.891 1 97.81 174 ASN B O 1
ATOM 4818 N N . VAL B 1 175 ? -19.188 19.828 21.547 1 97.81 175 VAL B N 1
ATOM 4819 C CA . VAL B 1 175 ? -18.188 19.828 20.484 1 97.81 175 VAL B CA 1
ATOM 4820 C C . VAL B 1 175 ? -16.844 19.391 21.047 1 97.81 175 VAL B C 1
ATOM 4822 O O . VAL B 1 175 ? -16.484 19.75 22.172 1 97.81 175 VAL B O 1
ATOM 4825 N N . SER B 1 176 ? -16.172 18.531 20.281 1 98.12 176 SER B N 1
ATOM 4826 C CA . SER B 1 176 ? -14.773 18.203 20.562 1 98.12 176 SER B CA 1
ATOM 4827 C C . SER B 1 176 ? -13.852 18.688 19.453 1 98.12 176 SER B C 1
ATOM 4829 O O . SER B 1 176 ? -14.031 18.312 18.281 1 98.12 176 SER B O 1
ATOM 4831 N N . ILE B 1 177 ? -12.922 19.531 19.766 1 98.38 177 ILE B N 1
ATOM 4832 C CA . ILE B 1 177 ? -11.852 19.969 18.859 1 98.38 177 ILE B CA 1
ATOM 4833 C C . ILE B 1 177 ? -10.523 19.359 19.312 1 98.38 177 ILE B C 1
ATOM 4835 O O . ILE B 1 177 ? -10.008 19.719 20.375 1 98.38 177 ILE B O 1
ATOM 4839 N N . GLU B 1 178 ? -9.961 18.484 18.469 1 98.69 178 GLU B N 1
ATOM 4840 C CA . GLU B 1 178 ? -8.906 17.594 18.938 1 98.69 178 GLU B CA 1
ATOM 4841 C C . GLU B 1 178 ? -7.66 17.703 18.062 1 98.69 178 GLU B C 1
ATOM 4843 O O . GLU B 1 178 ? -7.754 18.078 16.891 1 98.69 178 GLU B O 1
ATOM 4848 N N . PHE B 1 179 ? -6.562 17.469 18.672 1 98.19 179 PHE B N 1
ATOM 4849 C CA . PHE B 1 179 ? -5.301 17.266 17.953 1 98.19 179 PHE B CA 1
ATOM 4850 C C . PHE B 1 179 ? -4.742 15.875 18.25 1 98.19 179 PHE B C 1
ATOM 4852 O O . PHE B 1 179 ? -4.695 15.445 19.406 1 98.19 179 PHE B O 1
ATOM 4859 N N . TYR B 1 180 ? -4.34 15.195 17.203 1 98.69 180 TYR B N 1
ATOM 4860 C CA . TYR B 1 180 ? -3.678 13.906 17.344 1 98.69 180 TYR B CA 1
ATOM 4861 C C . TYR B 1 180 ? -2.283 13.938 16.734 1 98.69 180 TYR B C 1
ATOM 4863 O O . TYR B 1 180 ? -2.131 14.195 15.531 1 98.69 180 TYR B O 1
ATOM 4871 N N . TRP B 1 181 ? -1.312 13.633 17.547 1 98 181 TRP B N 1
ATOM 4872 C CA . TRP B 1 181 ? 0.087 13.664 17.141 1 98 181 TRP B CA 1
ATOM 4873 C C . TRP B 1 181 ? 0.419 12.461 16.25 1 98 181 TRP B C 1
ATOM 4875 O O . TRP B 1 181 ? 0.394 11.32 16.719 1 98 181 TRP B O 1
ATOM 4885 N N . SER B 1 182 ? 0.704 12.664 15.016 1 97.5 182 SER B N 1
ATOM 4886 C CA . SER B 1 182 ? 1.173 11.711 14.023 1 97.5 182 SER B CA 1
ATOM 4887 C C . SER B 1 182 ? 1.99 12.398 12.938 1 97.5 182 SER B C 1
ATOM 4889 O O . SER B 1 182 ? 1.491 12.641 11.836 1 97.5 182 SER B O 1
ATOM 4891 N N . PRO B 1 183 ? 3.238 12.648 13.258 1 96.25 183 PRO B N 1
ATOM 4892 C CA . PRO B 1 183 ? 4.004 13.555 12.398 1 96.25 183 PRO B CA 1
ATOM 4893 C C . PRO B 1 183 ? 4.219 13 10.992 1 96.25 183 PRO B C 1
ATOM 4895 O O . PRO B 1 183 ? 4.297 13.766 10.031 1 96.25 183 PRO B O 1
ATOM 4898 N N . LEU B 1 184 ? 4.309 11.648 10.883 1 96.5 184 LEU B N 1
ATOM 4899 C CA . LEU B 1 184 ? 4.508 11.055 9.562 1 96.5 184 LEU B CA 1
ATOM 4900 C C . LEU B 1 184 ? 3.227 10.398 9.062 1 96.5 184 LEU B C 1
ATOM 4902 O O . LEU B 1 184 ? 3.24 9.695 8.047 1 96.5 184 LEU B O 1
ATOM 4906 N N . LEU B 1 185 ? 2.064 10.602 9.75 1 97.81 185 LEU B N 1
ATOM 4907 C CA . LEU B 1 185 ? 0.736 10.055 9.516 1 97.81 185 LEU B CA 1
ATOM 4908 C C . LEU B 1 185 ? 0.727 8.547 9.727 1 97.81 185 LEU B C 1
ATOM 4910 O O . LEU B 1 185 ? -0.19 8.008 10.352 1 97.81 185 LEU B O 1
ATOM 4914 N N . VAL B 1 186 ? 1.79 7.891 9.242 1 97.19 186 VAL B N 1
ATOM 4915 C CA . VAL B 1 186 ? 1.962 6.457 9.453 1 97.19 186 VAL B CA 1
ATOM 4916 C C . VAL B 1 186 ? 2.826 6.215 10.688 1 97.19 186 VAL B C 1
ATOM 4918 O O . VAL B 1 186 ? 3.307 7.164 11.312 1 97.19 186 VAL B O 1
ATOM 4921 N N . GLU B 1 187 ? 2.936 4.945 11.07 1 94.75 187 GLU B N 1
ATOM 4922 C CA . GLU B 1 187 ? 3.656 4.613 12.297 1 94.75 187 GLU B CA 1
ATOM 4923 C C . GLU B 1 187 ? 5.152 4.867 12.141 1 94.75 187 GLU B C 1
ATOM 4925 O O . GLU B 1 187 ? 5.723 4.625 11.078 1 94.75 187 GLU B O 1
ATOM 4930 N N . SER B 1 188 ? 5.758 5.336 13.195 1 94.81 188 SER B N 1
ATOM 4931 C CA . SER B 1 188 ? 7.18 5.66 13.203 1 94.81 188 SER B CA 1
ATOM 4932 C C . SER B 1 188 ? 7.738 5.66 14.625 1 94.81 188 SER B C 1
ATOM 4934 O O . SER B 1 188 ? 6.992 5.508 15.586 1 94.81 188 SER B O 1
ATOM 4936 N N . ASN B 1 189 ? 9.055 5.777 14.703 1 92.19 189 ASN B N 1
ATOM 4937 C CA . ASN B 1 189 ? 9.656 5.891 16.031 1 92.19 189 ASN B CA 1
ATOM 4938 C C . ASN B 1 189 ? 9.562 7.316 16.562 1 92.19 189 ASN B C 1
ATOM 4940 O O . ASN B 1 189 ? 10.086 7.617 17.641 1 92.19 189 ASN B O 1
ATOM 4944 N N . SER B 1 190 ? 8.836 8.203 15.875 1 93.19 190 SER B N 1
ATOM 4945 C CA . SER B 1 190 ? 8.625 9.578 16.312 1 93.19 190 SER B CA 1
ATOM 4946 C C . SER B 1 190 ? 7.191 9.789 16.781 1 93.19 190 SER B C 1
ATOM 4948 O O . SER B 1 190 ? 6.723 10.93 16.875 1 93.19 190 SER B O 1
ATOM 4950 N N . ASP B 1 191 ? 6.574 8.727 17.094 1 94 191 ASP B N 1
ATOM 4951 C CA . ASP B 1 191 ? 5.148 8.766 17.406 1 94 191 ASP B CA 1
ATOM 4952 C C . ASP B 1 191 ? 4.918 9.227 18.844 1 94 191 ASP B C 1
ATOM 4954 O O . ASP B 1 191 ? 3.785 9.492 19.25 1 94 191 ASP B O 1
ATOM 4958 N N . ASP B 1 192 ? 5.965 9.336 19.625 1 92.31 192 ASP B N 1
ATOM 4959 C CA . ASP B 1 192 ? 5.855 9.883 20.984 1 92.31 192 ASP B CA 1
ATOM 4960 C C . ASP B 1 192 ? 5.926 11.406 20.969 1 92.31 192 ASP B C 1
ATOM 4962 O O . ASP B 1 192 ? 6.93 11.977 20.531 1 92.31 192 ASP B O 1
ATOM 4966 N N . PRO B 1 193 ? 4.895 12.047 21.469 1 90.81 193 PRO B N 1
ATOM 4967 C CA . PRO B 1 193 ? 4.879 13.516 21.375 1 90.81 193 PRO B CA 1
ATOM 4968 C C . PRO B 1 193 ? 6 14.164 22.188 1 90.81 193 PRO B C 1
ATOM 4970 O O . PRO B 1 193 ? 6.395 15.297 21.891 1 90.81 193 PRO B O 1
ATOM 4973 N N . TRP B 1 194 ? 6.527 13.508 23.125 1 86.44 194 TRP B N 1
ATOM 4974 C CA . TRP B 1 194 ? 7.555 14.07 23.984 1 86.44 194 TRP B CA 1
ATOM 4975 C C . TRP B 1 194 ? 8.945 13.656 23.531 1 86.44 194 TRP B C 1
ATOM 4977 O O . TRP B 1 194 ? 9.875 14.461 23.531 1 86.44 194 TRP B O 1
ATOM 4987 N N . ASN B 1 195 ? 8.984 12.406 23.141 1 85.25 195 ASN B N 1
ATOM 4988 C CA . ASN B 1 195 ? 10.25 11.844 22.672 1 85.25 195 ASN B CA 1
ATOM 4989 C C . ASN B 1 195 ? 10.18 11.438 21.203 1 85.25 195 ASN B C 1
ATOM 4991 O O . ASN B 1 195 ? 9.867 10.289 20.891 1 85.25 195 ASN B O 1
ATOM 4995 N N . HIS B 1 196 ? 10.508 12.352 20.375 1 83.62 196 HIS B N 1
ATOM 4996 C CA . HIS B 1 196 ? 10.32 12.047 18.953 1 83.62 196 HIS B CA 1
ATOM 4997 C C . HIS B 1 196 ? 11.5 12.539 18.125 1 83.62 196 HIS B C 1
ATOM 4999 O O . HIS B 1 196 ? 11.516 12.367 16.906 1 83.62 196 HIS B O 1
ATOM 5005 N N . ARG B 1 197 ? 12.375 13.109 18.844 1 74.25 197 ARG B N 1
ATOM 5006 C CA . ARG B 1 197 ? 13.508 13.633 18.078 1 74.25 197 ARG B CA 1
ATOM 5007 C C . ARG B 1 197 ? 14.625 12.609 17.984 1 74.25 197 ARG B C 1
ATOM 5009 O O . ARG B 1 197 ? 15.312 12.336 18.969 1 74.25 197 ARG B O 1
ATOM 5016 N N . PHE B 1 198 ? 14.641 12.016 16.797 1 73.5 198 PHE B N 1
ATOM 5017 C CA . PHE B 1 198 ? 15.688 11.039 16.531 1 73.5 198 PHE B CA 1
ATOM 5018 C C . PHE B 1 198 ? 16.547 11.484 15.344 1 73.5 198 PHE B C 1
ATOM 5020 O O . PHE B 1 198 ? 16.031 12.109 14.414 1 73.5 198 PHE B O 1
ATOM 5027 N N . PRO B 1 199 ? 17.812 11.195 15.531 1 72.69 199 PRO B N 1
ATOM 5028 C CA . PRO B 1 199 ? 18.688 11.555 14.398 1 72.69 199 PRO B CA 1
ATOM 5029 C C . PRO B 1 199 ? 18.234 10.914 13.086 1 72.69 199 PRO B C 1
ATOM 5031 O O . PRO B 1 199 ? 18.359 11.531 12.023 1 72.69 199 PRO B O 1
ATOM 5034 N N . ASP B 1 200 ? 17.719 9.656 13.258 1 78.31 200 ASP B N 1
ATOM 5035 C CA . ASP B 1 200 ? 17.266 8.961 12.062 1 78.31 200 ASP B CA 1
ATOM 5036 C C . ASP B 1 200 ? 15.836 8.438 12.234 1 78.31 200 ASP B C 1
ATOM 5038 O O . ASP B 1 200 ? 15.633 7.359 12.797 1 78.31 200 ASP B O 1
ATOM 5042 N N . PRO B 1 201 ? 14.953 9.242 11.711 1 85.5 201 PRO B N 1
ATOM 5043 C CA . PRO B 1 201 ? 13.578 8.75 11.812 1 85.5 201 PRO B CA 1
ATOM 5044 C C . PRO B 1 201 ? 13.359 7.449 11.039 1 85.5 201 PRO B C 1
ATOM 5046 O O . PRO B 1 201 ? 13.93 7.266 9.961 1 85.5 201 PRO B O 1
ATOM 5049 N N . ILE B 1 202 ? 12.719 6.477 11.703 1 92.12 202 ILE B N 1
ATOM 5050 C CA . ILE B 1 202 ? 12.336 5.195 11.109 1 92.12 202 ILE B CA 1
ATOM 5051 C C . ILE B 1 202 ? 10.828 5.16 10.891 1 92.12 202 ILE B C 1
ATOM 5053 O O . ILE B 1 202 ? 10.047 5.422 11.805 1 92.12 202 ILE B O 1
ATOM 5057 N N . VAL B 1 203 ? 10.438 4.875 9.695 1 94.62 203 VAL B N 1
ATOM 5058 C CA . VAL B 1 203 ? 9.016 4.879 9.359 1 94.62 203 VAL B CA 1
ATOM 5059 C C . VAL B 1 203 ? 8.562 3.465 9.016 1 94.62 203 VAL B C 1
ATOM 5061 O O . VAL B 1 203 ? 9.312 2.693 8.414 1 94.62 203 VAL B O 1
ATOM 5064 N N . ARG B 1 204 ? 7.434 3.033 9.492 1 93.5 204 ARG B N 1
ATOM 5065 C CA . ARG B 1 204 ? 6.699 1.876 8.992 1 93.5 204 ARG B CA 1
ATOM 5066 C C . ARG B 1 204 ? 5.617 2.297 8.008 1 93.5 204 ARG B C 1
ATOM 5068 O O . ARG B 1 204 ? 4.445 2.395 8.367 1 93.5 204 ARG B O 1
ATOM 5075 N N . ALA B 1 205 ? 5.988 2.418 6.762 1 90.81 205 ALA B N 1
ATOM 5076 C CA . ALA B 1 205 ? 5.242 3.148 5.742 1 90.81 205 ALA B CA 1
ATOM 5077 C C . ALA B 1 205 ? 3.941 2.43 5.391 1 90.81 205 ALA B C 1
ATOM 5079 O O . ALA B 1 205 ? 3.059 3.006 4.754 1 90.81 205 ALA B O 1
ATOM 5080 N N . GLN B 1 206 ? 3.752 1.195 5.883 1 90.94 206 GLN B N 1
ATOM 5081 C CA . GLN B 1 206 ? 2.58 0.442 5.449 1 90.94 206 GLN B CA 1
ATOM 5082 C C . GLN B 1 206 ? 1.647 0.154 6.621 1 90.94 206 GLN B C 1
ATOM 5084 O O . GLN B 1 206 ? 0.791 -0.728 6.539 1 90.94 206 GLN B O 1
ATOM 5089 N N . THR B 1 207 ? 1.87 0.915 7.691 1 92.31 207 THR B N 1
ATOM 5090 C CA . THR B 1 207 ? 1 0.713 8.844 1 92.31 207 THR B CA 1
ATOM 5091 C C . THR B 1 207 ? 0.549 2.051 9.422 1 92.31 207 THR B C 1
ATOM 5093 O O . THR B 1 207 ? 1.352 2.979 9.555 1 92.31 207 THR B O 1
ATOM 5096 N N . ILE B 1 208 ? -0.755 2.111 9.734 1 95 208 ILE B N 1
ATOM 5097 C CA . ILE B 1 208 ? -1.304 3.371 10.227 1 95 208 ILE B CA 1
ATOM 5098 C C . ILE B 1 208 ? -2.303 3.096 11.344 1 95 208 ILE B C 1
ATOM 5100 O O . ILE B 1 208 ? -2.75 4.02 12.031 1 95 208 ILE B O 1
ATOM 5104 N N . TYR B 1 209 ? -2.643 1.862 11.57 1 91.44 209 TYR B N 1
ATOM 5105 C CA . TYR B 1 209 ? -3.781 1.467 12.391 1 91.44 209 TYR B CA 1
ATOM 5106 C C . TYR B 1 209 ? -3.645 2.006 13.812 1 91.44 209 TYR B C 1
ATOM 5108 O O . TYR B 1 209 ? -4.637 2.41 14.43 1 91.44 209 TYR B O 1
ATOM 5116 N N . LYS B 1 210 ? -2.402 2.004 14.359 1 91.19 210 LYS B N 1
ATOM 5117 C CA . LYS B 1 210 ? -2.188 2.48 15.727 1 91.19 210 LYS B CA 1
ATOM 5118 C C . LYS B 1 210 ? -2.625 3.934 15.875 1 91.19 210 LYS B C 1
ATOM 5120 O O . LYS B 1 210 ? -3.066 4.348 16.953 1 91.19 210 LYS B O 1
ATOM 5125 N N . HIS B 1 211 ? -2.506 4.68 14.82 1 96.25 211 HIS B N 1
ATOM 5126 C CA . HIS B 1 211 ? -2.914 6.082 14.828 1 96.25 211 HIS B CA 1
ATOM 5127 C C . HIS B 1 211 ? -4.391 6.227 14.469 1 96.25 211 HIS B C 1
ATOM 5129 O O . HIS B 1 211 ? -5.141 6.902 15.172 1 96.25 211 HIS B O 1
ATOM 5135 N N . ALA B 1 212 ? -4.773 5.535 13.438 1 96.75 212 ALA B N 1
ATOM 5136 C CA . ALA B 1 212 ? -6.051 5.777 12.766 1 96.75 212 ALA B CA 1
ATOM 5137 C C . ALA B 1 212 ? -7.223 5.387 13.664 1 96.75 212 ALA B C 1
ATOM 5139 O O . ALA B 1 212 ? -8.312 5.949 13.555 1 96.75 212 ALA B O 1
ATOM 5140 N N . ARG B 1 213 ? -7.031 4.477 14.586 1 93.88 213 ARG B N 1
ATOM 5141 C CA . ARG B 1 213 ? -8.102 4.004 15.461 1 93.88 213 ARG B CA 1
ATOM 5142 C C . ARG B 1 213 ? -8.617 5.133 16.344 1 93.88 213 ARG B C 1
ATOM 5144 O O . ARG B 1 213 ? -9.727 5.051 16.875 1 93.88 213 ARG B O 1
ATOM 5151 N N . HIS B 1 214 ? -7.852 6.195 16.453 1 96.56 214 HIS B N 1
ATOM 5152 C CA . HIS B 1 214 ? -8.195 7.266 17.375 1 96.56 214 HIS B CA 1
ATOM 5153 C C . HIS B 1 214 ? -9 8.359 16.688 1 96.56 214 HIS B C 1
ATOM 5155 O O . HIS B 1 214 ? -9.617 9.195 17.344 1 96.56 214 HIS B O 1
ATOM 5161 N N . TRP B 1 215 ? -9.062 8.352 15.352 1 98.12 215 TRP B N 1
ATOM 5162 C CA . TRP B 1 215 ? -9.688 9.516 14.727 1 98.12 215 TRP B CA 1
ATOM 5163 C C . TRP B 1 215 ? -10.633 9.086 13.617 1 98.12 215 TRP B C 1
ATOM 5165 O O . TRP B 1 215 ? -11.305 9.93 13 1 98.12 215 TRP B O 1
ATOM 5175 N N . THR B 1 216 ? -10.766 7.832 13.336 1 97.12 216 THR B N 1
ATOM 5176 C CA . THR B 1 216 ? -11.5 7.301 12.188 1 97.12 216 THR B CA 1
ATOM 5177 C C . THR B 1 216 ? -12.969 7.727 12.25 1 97.12 216 THR B C 1
ATOM 5179 O O . THR B 1 216 ? -13.594 7.953 11.211 1 97.12 216 THR B O 1
ATOM 5182 N N . ASP B 1 217 ? -13.539 7.875 13.414 1 96.88 217 ASP B N 1
ATOM 5183 C CA . ASP B 1 217 ? -14.969 8.133 13.555 1 96.88 217 ASP B CA 1
ATOM 5184 C C . ASP B 1 217 ? -15.25 9.625 13.656 1 96.88 217 ASP B C 1
ATOM 5186 O O . ASP B 1 217 ? -16.391 10.031 13.93 1 96.88 217 ASP B O 1
ATOM 5190 N N . ALA B 1 218 ? -14.312 10.492 13.461 1 98.5 218 ALA B N 1
ATOM 5191 C CA . ALA B 1 218 ? -14.484 11.938 13.57 1 98.5 218 ALA B CA 1
ATOM 5192 C C . ALA B 1 218 ? -15.367 12.469 12.445 1 98.5 218 ALA B C 1
ATOM 5194 O O . ALA B 1 218 ? -15.508 11.828 11.406 1 98.5 218 ALA B O 1
ATOM 5195 N N . ASP B 1 219 ? -16.016 13.586 12.672 1 98.69 219 ASP B N 1
ATOM 5196 C CA . ASP B 1 219 ? -16.891 14.227 11.695 1 98.69 219 ASP B CA 1
ATOM 5197 C C . ASP B 1 219 ? -16.109 15.109 10.734 1 98.69 219 ASP B C 1
ATOM 5199 O O . ASP B 1 219 ? -16.5 15.273 9.578 1 98.69 219 ASP B O 1
ATOM 5203 N N . ILE B 1 220 ? -15.07 15.703 11.219 1 98.75 220 ILE B N 1
ATOM 5204 C CA . ILE B 1 220 ? -14.172 16.531 10.43 1 98.75 220 ILE B CA 1
ATOM 5205 C C . ILE B 1 220 ? -12.727 16.141 10.727 1 98.75 220 ILE B C 1
ATOM 5207 O O . ILE B 1 220 ? -12.312 16.109 11.883 1 98.75 220 ILE B O 1
ATOM 5211 N N . LEU B 1 221 ? -12.047 15.789 9.695 1 98.88 221 LEU B N 1
ATOM 5212 C CA . LEU B 1 2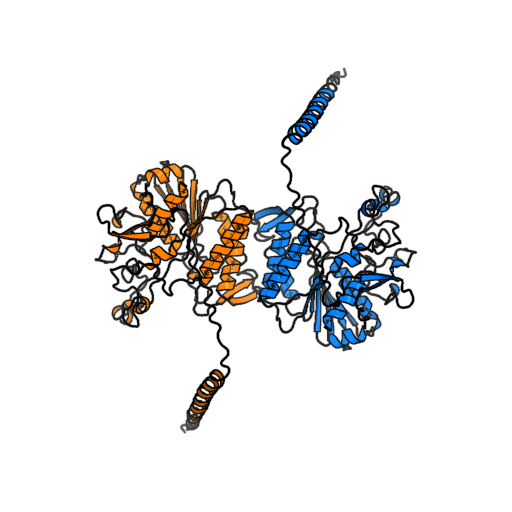21 ? -10.648 15.406 9.828 1 98.88 221 LEU B CA 1
ATOM 5213 C C . LEU B 1 221 ? -9.742 16.312 9.008 1 98.88 221 LEU B C 1
ATOM 5215 O O . LEU B 1 221 ? -10.016 16.562 7.828 1 98.88 221 LEU B O 1
ATOM 5219 N N . ILE B 1 222 ? -8.742 16.875 9.594 1 98.94 222 ILE B N 1
ATOM 5220 C CA . ILE B 1 222 ? -7.754 17.719 8.945 1 98.94 222 ILE B CA 1
ATOM 5221 C C . ILE B 1 222 ? -6.371 17.094 9.07 1 98.94 222 ILE B C 1
ATOM 5223 O O . ILE B 1 222 ? -5.859 16.922 10.18 1 98.94 222 ILE B O 1
ATOM 5227 N N . PHE B 1 223 ? -5.785 16.75 7.918 1 98.94 223 PHE B N 1
ATOM 5228 C CA . PHE B 1 223 ? -4.496 16.062 7.91 1 98.94 223 PHE B CA 1
ATOM 5229 C C . PHE B 1 223 ? -3.404 16.984 7.379 1 98.94 223 PHE B C 1
ATOM 5231 O O . PHE B 1 223 ? -3.676 17.875 6.578 1 98.94 223 PHE B O 1
ATOM 5238 N N . GLY B 1 224 ? -2.195 16.75 7.82 1 98.25 224 GLY B N 1
ATOM 5239 C CA . GLY B 1 224 ? -1.027 17.375 7.234 1 98.25 224 GLY B CA 1
ATOM 5240 C C . GLY B 1 224 ? 0.28 16.75 7.672 1 98.25 224 GLY B C 1
ATOM 5241 O O . GLY B 1 224 ? 0.405 16.297 8.812 1 98.25 224 GLY B O 1
ATOM 5242 N N . THR B 1 225 ? 1.228 16.656 6.816 1 97.25 225 THR B N 1
ATOM 5243 C CA . THR B 1 225 ? 2.58 16.172 7.07 1 97.25 225 THR B CA 1
ATOM 5244 C C . THR B 1 225 ? 3.527 16.609 5.953 1 97.25 225 THR B C 1
ATOM 5246 O O . THR B 1 225 ? 3.193 16.484 4.773 1 97.25 225 THR B O 1
ATOM 5249 N N . TYR B 1 226 ? 4.723 17.125 6.332 1 95.69 226 TYR B N 1
ATOM 5250 C CA . TYR B 1 226 ? 5.625 17.562 5.273 1 95.69 226 TYR B CA 1
ATOM 5251 C C . TYR B 1 226 ? 7.074 17.531 5.746 1 95.69 226 TYR B C 1
ATOM 5253 O O . TYR B 1 226 ? 7.828 16.609 5.402 1 95.69 226 TYR B O 1
ATOM 5261 N N . LEU B 1 227 ? 7.422 18.297 6.711 1 93.12 227 LEU B N 1
ATOM 5262 C CA . LEU B 1 227 ? 8.82 18.578 7.027 1 93.12 227 LEU B CA 1
ATOM 5263 C C . LEU B 1 227 ? 9.508 17.344 7.605 1 93.12 227 LEU B C 1
ATOM 5265 O O . LEU B 1 227 ? 10.727 17.203 7.48 1 93.12 227 LEU B O 1
ATOM 5269 N N . TRP B 1 228 ? 8.82 16.484 8.234 1 93.69 228 TRP B N 1
ATOM 5270 C CA . TRP B 1 228 ? 9.398 15.289 8.859 1 93.69 228 TRP B CA 1
ATOM 5271 C C . TRP B 1 228 ? 9.961 14.344 7.801 1 93.69 228 TRP B C 1
ATOM 5273 O O . TRP B 1 228 ? 10.75 13.445 8.117 1 93.69 228 TRP B O 1
ATOM 5283 N N . TRP B 1 229 ? 9.539 14.508 6.621 1 93.44 229 TRP B N 1
ATOM 5284 C CA . TRP B 1 229 ? 9.953 13.633 5.531 1 93.44 229 TRP B CA 1
ATOM 5285 C C . TRP B 1 229 ? 11.227 14.141 4.875 1 93.44 229 TRP B C 1
ATOM 5287 O O . TRP B 1 229 ? 11.844 13.438 4.062 1 93.44 229 TRP B O 1
ATOM 5297 N N . ILE B 1 230 ? 11.547 15.398 5.254 1 88.75 230 ILE B N 1
ATOM 5298 C CA . ILE B 1 230 ? 12.688 16.031 4.605 1 88.75 230 ILE B CA 1
ATOM 5299 C C . ILE B 1 230 ? 13.938 15.859 5.465 1 88.75 230 ILE B C 1
ATOM 5301 O O . ILE B 1 230 ? 13.969 16.266 6.625 1 88.75 230 ILE B O 1
ATOM 5305 N N . GLY B 1 231 ? 14.906 15.039 5.051 1 80.38 231 GLY B N 1
ATOM 5306 C CA . GLY B 1 231 ? 16.172 14.859 5.754 1 80.38 231 GLY B CA 1
ATOM 5307 C C . GLY B 1 231 ? 17.375 15.094 4.871 1 80.38 231 GLY B C 1
ATOM 5308 O O . GLY B 1 231 ? 17.266 15.156 3.645 1 80.38 231 GLY B O 1
ATOM 5309 N N . PRO B 1 232 ? 18.422 15.281 5.562 1 77.19 232 PRO B N 1
ATOM 5310 C CA . PRO B 1 232 ? 19.656 15.578 4.816 1 77.19 232 PRO B CA 1
ATOM 5311 C C . PRO B 1 232 ? 20.047 14.461 3.854 1 77.19 232 PRO B C 1
ATOM 5313 O O . PRO B 1 232 ? 20.672 14.727 2.822 1 77.19 232 PRO B O 1
ATOM 5316 N N . SER B 1 233 ? 19.703 13.273 4.164 1 81.5 233 SER B N 1
ATOM 5317 C CA . SER B 1 233 ? 20.125 12.133 3.352 1 81.5 233 SER B CA 1
ATOM 5318 C C . SER B 1 233 ? 19.188 11.93 2.166 1 81.5 233 SER B C 1
ATOM 5320 O O . SER B 1 233 ? 19.453 11.109 1.287 1 81.5 233 SER B O 1
ATOM 5322 N N . LYS B 1 234 ? 18.125 12.68 2.072 1 87.69 234 LYS B N 1
ATOM 5323 C CA . LYS B 1 234 ? 17.125 12.516 1.029 1 87.69 234 LYS B CA 1
ATOM 5324 C C . LYS B 1 234 ? 16.578 11.094 1.006 1 87.69 234 LYS B C 1
ATOM 5326 O O . LYS B 1 234 ? 16.266 10.562 -0.061 1 87.69 234 LYS B O 1
ATOM 5331 N N . SER B 1 235 ? 16.672 10.414 2.117 1 92.31 235 SER B N 1
ATOM 5332 C CA . SER B 1 235 ? 16.141 9.07 2.299 1 92.31 235 SER B CA 1
ATOM 5333 C C . SER B 1 235 ? 15.539 8.898 3.691 1 92.31 235 SER B C 1
ATOM 5335 O O . SER B 1 235 ? 15.805 9.703 4.59 1 92.31 235 SER B O 1
ATOM 5337 N N . MET B 1 236 ? 14.672 7.941 3.746 1 92.56 236 MET B N 1
ATOM 5338 C CA . MET B 1 236 ? 14.047 7.578 5.016 1 92.56 236 MET B CA 1
ATOM 5339 C C . MET B 1 236 ? 14.336 6.121 5.363 1 92.56 236 MET B C 1
ATOM 5341 O O . MET B 1 236 ? 14.305 5.254 4.488 1 92.56 236 MET B O 1
ATOM 5345 N N . ASN B 1 237 ? 14.773 5.898 6.602 1 92.62 237 ASN B N 1
ATOM 5346 C CA . ASN B 1 237 ? 14.836 4.52 7.066 1 92.62 237 ASN B CA 1
ATOM 5347 C C . ASN B 1 237 ? 13.445 3.904 7.188 1 92.62 237 ASN B C 1
ATOM 5349 O O . ASN B 1 237 ? 12.602 4.41 7.93 1 92.62 237 ASN B O 1
ATOM 5353 N N . THR B 1 238 ? 13.25 2.867 6.43 1 92.69 238 THR B N 1
ATOM 5354 C CA . THR B 1 238 ? 11.945 2.217 6.422 1 92.69 238 THR B CA 1
ATOM 5355 C C . THR B 1 238 ? 12.039 0.817 7.027 1 92.69 238 THR B C 1
ATOM 5357 O O . THR B 1 238 ? 12.953 0.054 6.703 1 92.69 238 THR B O 1
ATOM 5360 N N . LEU B 1 239 ? 11.07 0.54 7.906 1 91.75 239 LEU B N 1
ATOM 5361 C CA . LEU B 1 239 ? 11.055 -0.736 8.609 1 91.75 239 LEU B CA 1
ATOM 5362 C C . LEU B 1 239 ? 9.883 -1.596 8.164 1 91.75 239 LEU B C 1
ATOM 5364 O O . LEU B 1 239 ? 8.75 -1.116 8.094 1 91.75 239 LEU B O 1
ATOM 5368 N N . TRP B 1 240 ? 10.148 -2.797 7.738 1 89.38 240 TRP B N 1
ATOM 5369 C CA . TRP B 1 240 ? 9.141 -3.84 7.562 1 89.38 240 TRP B CA 1
ATOM 5370 C C . TRP B 1 240 ? 9.164 -4.82 8.734 1 89.38 240 TRP B C 1
ATOM 5372 O O . TRP B 1 240 ? 10.219 -5.352 9.086 1 89.38 240 TRP B O 1
ATOM 5382 N N . GLY B 1 241 ? 7.953 -5.031 9.336 1 85.19 241 GLY B N 1
ATOM 5383 C CA . GLY B 1 241 ? 7.867 -5.758 10.594 1 85.19 241 GLY B CA 1
ATOM 5384 C C . GLY B 1 241 ? 7.551 -4.867 11.781 1 85.19 241 GLY B C 1
ATOM 5385 O O . GLY B 1 241 ? 6.809 -3.891 11.648 1 85.19 241 GLY B O 1
ATOM 5386 N N . SER B 1 242 ? 7.961 -5.293 12.953 1 79.75 242 SER B N 1
ATOM 5387 C CA . SER B 1 242 ? 7.648 -4.52 14.148 1 79.75 242 SER B CA 1
ATOM 5388 C C . SER B 1 242 ? 8.906 -3.938 14.781 1 79.75 242 SER B C 1
ATOM 5390 O O . SER B 1 242 ? 10.008 -4.449 14.562 1 79.75 242 SER B O 1
ATOM 5392 N N . PHE B 1 243 ? 8.711 -2.834 15.43 1 77.5 243 PHE B N 1
ATOM 5393 C CA . PHE B 1 243 ? 9.82 -2.213 16.141 1 77.5 243 PHE B CA 1
ATOM 5394 C C . PHE B 1 243 ? 10.336 -3.127 17.25 1 77.5 243 PHE B C 1
ATOM 5396 O O . PHE B 1 243 ? 11.523 -3.094 17.578 1 77.5 243 PHE B O 1
ATOM 5403 N N . GLU B 1 244 ? 9.422 -3.93 17.719 1 77 244 GLU B N 1
ATOM 5404 C CA . GLU B 1 244 ? 9.711 -4.738 18.906 1 77 244 GLU B CA 1
ATOM 5405 C C . GLU B 1 244 ? 10.383 -6.055 18.516 1 77 244 GLU B C 1
ATOM 5407 O O . GLU B 1 244 ? 11.109 -6.645 19.328 1 77 244 GLU B O 1
ATOM 5412 N N . SER B 1 245 ? 10.062 -6.434 17.25 1 73.69 245 SER B N 1
ATOM 5413 C CA . SER B 1 245 ? 10.578 -7.746 16.859 1 73.69 245 SER B CA 1
ATOM 5414 C C . SER B 1 245 ? 12.008 -7.648 16.344 1 73.69 245 SER B C 1
ATOM 5416 O O . SER B 1 245 ? 12.383 -6.648 15.734 1 73.69 245 SER B O 1
ATOM 5418 N N . GLY B 1 246 ? 12.883 -8.289 16.891 1 71.81 246 GLY B N 1
ATOM 5419 C CA . GLY B 1 246 ? 14.266 -8.336 16.453 1 71.81 246 GLY B CA 1
ATOM 5420 C C . GLY B 1 246 ? 14.414 -8.812 15.023 1 71.81 246 GLY B C 1
ATOM 5421 O O . GLY B 1 246 ? 15.516 -8.789 14.469 1 71.81 246 GLY B O 1
ATOM 5422 N N . ASN B 1 247 ? 13.359 -9.078 14.289 1 79.56 247 ASN B N 1
ATOM 5423 C CA . ASN B 1 247 ? 13.484 -9.656 12.953 1 79.56 247 ASN B CA 1
ATOM 5424 C C . ASN B 1 247 ? 13.016 -8.688 11.875 1 79.56 247 ASN B C 1
ATOM 5426 O O . ASN B 1 247 ? 12.719 -9.094 10.75 1 79.56 247 ASN B O 1
ATOM 5430 N N . GLY B 1 248 ? 12.938 -7.453 12.234 1 85.19 248 GLY B N 1
ATOM 5431 C CA . GLY B 1 248 ? 12.531 -6.457 11.258 1 85.19 248 GLY B CA 1
ATOM 5432 C C . GLY B 1 248 ? 13.578 -6.207 10.188 1 85.19 248 GLY B C 1
ATOM 5433 O O . GLY B 1 248 ? 14.766 -6.449 10.398 1 85.19 248 GLY B O 1
ATOM 5434 N N . ILE B 1 249 ? 13.109 -5.852 9.008 1 89.38 249 ILE B N 1
ATOM 5435 C CA . ILE B 1 249 ? 13.992 -5.523 7.895 1 89.38 249 ILE B CA 1
ATOM 5436 C C . ILE B 1 249 ? 14 -4.016 7.668 1 89.38 249 ILE B C 1
ATOM 5438 O O . ILE B 1 249 ? 12.938 -3.395 7.551 1 89.38 249 ILE B O 1
ATOM 5442 N N . PHE B 1 250 ? 15.273 -3.5 7.676 1 89.19 250 PHE B N 1
ATOM 5443 C CA . PHE B 1 250 ? 15.445 -2.068 7.465 1 89.19 250 PHE B CA 1
ATOM 5444 C C . PHE B 1 250 ? 16 -1.791 6.074 1 89.19 250 PHE B C 1
ATOM 5446 O O . PHE B 1 250 ? 16.891 -2.514 5.598 1 89.19 250 PHE B O 1
ATOM 5453 N N . LYS B 1 251 ? 15.461 -0.825 5.469 1 92.56 251 LYS B N 1
ATOM 5454 C CA . LYS B 1 251 ? 15.992 -0.368 4.188 1 92.56 251 LYS B CA 1
ATOM 5455 C C . LYS B 1 251 ? 15.93 1.153 4.082 1 92.56 251 LYS B C 1
ATOM 5457 O O . LYS B 1 251 ? 14.992 1.779 4.57 1 92.56 251 LYS B O 1
ATOM 5462 N N . ARG B 1 252 ? 16.906 1.729 3.514 1 93.62 252 ARG B N 1
ATOM 5463 C CA . ARG B 1 252 ? 16.859 3.145 3.16 1 93.62 252 ARG B CA 1
ATOM 5464 C C . ARG B 1 252 ? 16.094 3.359 1.859 1 93.62 252 ARG B C 1
ATOM 5466 O O . ARG B 1 252 ? 16.469 2.832 0.813 1 93.62 252 ARG B O 1
ATOM 5473 N N . VAL B 1 253 ? 15.055 4.09 1.953 1 95.38 253 VAL B N 1
ATOM 5474 C CA . VAL B 1 253 ? 14.195 4.379 0.806 1 95.38 253 VAL B CA 1
ATOM 5475 C C . VAL B 1 253 ? 14.211 5.879 0.522 1 95.38 253 VAL B C 1
ATOM 5477 O O . VAL B 1 253 ? 14.258 6.691 1.448 1 95.38 253 VAL B O 1
ATOM 5480 N N . GLY B 1 254 ? 14.211 6.242 -0.774 1 94.62 254 GLY B N 1
ATOM 5481 C CA . GLY B 1 254 ? 14.164 7.656 -1.117 1 94.62 254 GLY B CA 1
ATOM 5482 C C . GLY B 1 254 ? 13.031 8.398 -0.434 1 94.62 254 GLY B C 1
ATOM 5483 O O . GLY B 1 254 ? 11.945 7.844 -0.241 1 94.62 254 GLY B O 1
ATOM 5484 N N . MET B 1 255 ? 13.203 9.625 -0.147 1 93.69 255 MET B N 1
ATOM 5485 C CA . MET B 1 255 ? 12.258 10.438 0.607 1 93.69 255 MET B CA 1
ATOM 5486 C C . MET B 1 255 ? 10.922 10.539 -0.13 1 93.69 255 MET B C 1
ATOM 5488 O O . MET B 1 255 ? 9.867 10.352 0.468 1 93.69 255 MET B O 1
ATOM 5492 N N . LEU B 1 256 ? 10.977 10.844 -1.412 1 96 256 LEU B N 1
ATOM 5493 C CA . LEU B 1 256 ? 9.758 11 -2.193 1 96 256 LEU B CA 1
ATOM 5494 C C . LEU B 1 256 ? 8.977 9.688 -2.246 1 96 256 LEU B C 1
ATOM 5496 O O . LEU B 1 256 ? 7.75 9.688 -2.098 1 96 256 LEU B O 1
ATOM 5500 N N . ARG B 1 257 ? 9.719 8.602 -2.453 1 96.31 257 ARG B N 1
ATOM 5501 C CA . ARG B 1 257 ? 9.07 7.297 -2.531 1 96.31 257 ARG B CA 1
ATOM 5502 C C . ARG B 1 257 ? 8.477 6.895 -1.184 1 96.31 257 ARG B C 1
ATOM 5504 O O . ARG B 1 257 ? 7.379 6.344 -1.12 1 96.31 257 ARG B O 1
ATOM 5511 N N . SER B 1 258 ? 9.234 7.156 -0.135 1 95.94 258 SER B N 1
ATOM 5512 C CA . SER B 1 258 ? 8.727 6.887 1.206 1 95.94 258 SER B CA 1
ATOM 5513 C C . SER B 1 258 ? 7.457 7.684 1.49 1 95.94 258 SER B C 1
ATOM 5515 O O . SER B 1 258 ? 6.504 7.16 2.068 1 95.94 258 SER B O 1
ATOM 5517 N N . TYR B 1 259 ? 7.469 8.945 1.112 1 97.06 259 TYR B N 1
ATOM 5518 C CA . TYR B 1 259 ? 6.309 9.812 1.269 1 97.06 259 TYR B CA 1
ATOM 5519 C C . TYR B 1 259 ? 5.113 9.273 0.499 1 97.06 259 TYR B C 1
ATOM 5521 O O . TYR B 1 259 ? 3.998 9.219 1.026 1 97.06 259 TYR B O 1
ATOM 5529 N N . GLU B 1 260 ? 5.328 8.812 -0.687 1 97.75 260 GLU B N 1
ATOM 5530 C CA . GLU B 1 260 ? 4.289 8.234 -1.536 1 97.75 260 GLU B CA 1
ATOM 5531 C C . GLU B 1 260 ? 3.691 6.984 -0.898 1 97.75 260 GLU B C 1
ATOM 5533 O O . GLU B 1 260 ? 2.469 6.828 -0.862 1 97.75 260 GLU B O 1
ATOM 5538 N N . MET B 1 261 ? 4.543 6.105 -0.407 1 96.88 261 MET B N 1
ATOM 5539 C CA . MET B 1 261 ? 4.082 4.875 0.229 1 96.88 261 MET B CA 1
ATOM 5540 C C . MET B 1 261 ? 3.234 5.184 1.459 1 96.88 261 MET B C 1
ATOM 5542 O O . MET B 1 261 ? 2.199 4.551 1.678 1 96.88 261 MET B O 1
ATOM 5546 N N . ALA B 1 262 ? 3.674 6.148 2.221 1 97.38 262 ALA B N 1
ATOM 5547 C CA . ALA B 1 262 ? 2.947 6.535 3.428 1 97.38 262 ALA B CA 1
ATOM 5548 C C . ALA B 1 262 ? 1.571 7.098 3.084 1 97.38 262 ALA B C 1
ATOM 5550 O O . ALA B 1 262 ? 0.573 6.738 3.713 1 97.38 262 ALA B O 1
ATOM 5551 N N . LEU B 1 263 ? 1.499 7.957 2.1 1 98.31 263 LEU B N 1
ATOM 5552 C CA . LEU B 1 263 ? 0.228 8.562 1.722 1 98.31 263 LEU B CA 1
ATOM 5553 C C . LEU B 1 263 ? -0.711 7.527 1.111 1 98.31 263 LEU B C 1
ATOM 5555 O O . LEU B 1 263 ? -1.932 7.637 1.247 1 98.31 263 LEU B O 1
ATOM 5559 N N . LYS B 1 264 ? -0.12 6.555 0.47 1 97.12 264 LYS B N 1
ATOM 5560 C CA . LYS B 1 264 ? -0.957 5.465 -0.026 1 97.12 264 LYS B CA 1
ATOM 5561 C C . LYS B 1 264 ? -1.601 4.699 1.125 1 97.12 264 LYS B C 1
ATOM 5563 O O . LYS B 1 264 ? -2.781 4.348 1.062 1 97.12 264 LYS B O 1
ATOM 5568 N N . THR B 1 265 ? -0.8 4.426 2.115 1 97.38 265 THR B N 1
ATOM 5569 C CA . THR B 1 265 ? -1.318 3.764 3.307 1 97.38 265 THR B CA 1
ATOM 5570 C C . THR B 1 265 ? -2.426 4.594 3.949 1 97.38 265 THR B C 1
ATOM 5572 O O . THR B 1 265 ? -3.477 4.062 4.312 1 97.38 265 THR B O 1
ATOM 5575 N N . TRP B 1 266 ? -2.17 5.844 4.035 1 98.31 266 TRP B N 1
ATOM 5576 C CA . TRP B 1 266 ? -3.148 6.793 4.559 1 98.31 266 TRP B CA 1
ATOM 5577 C C . TRP B 1 266 ? -4.418 6.785 3.715 1 98.31 266 TRP B C 1
ATOM 5579 O O . TRP B 1 266 ? -5.523 6.668 4.246 1 98.31 266 TRP B O 1
ATOM 5589 N N . SER B 1 267 ? -4.312 6.863 2.438 1 98.06 267 SER B N 1
ATOM 5590 C CA . SER B 1 267 ? -5.449 6.922 1.524 1 98.06 267 SER B CA 1
ATOM 5591 C C . SER B 1 267 ? -6.246 5.621 1.551 1 98.06 267 SER B C 1
ATOM 5593 O O . SER B 1 267 ? -7.48 5.641 1.506 1 98.06 267 SER B O 1
ATOM 5595 N N . ASP B 1 268 ? -5.543 4.465 1.604 1 96.69 268 ASP B N 1
ATOM 5596 C CA . ASP B 1 268 ? -6.223 3.176 1.688 1 96.69 268 ASP B CA 1
ATOM 5597 C C . ASP B 1 268 ? -7.09 3.096 2.941 1 96.69 268 ASP B C 1
ATOM 5599 O O . ASP B 1 268 ? -8.219 2.607 2.889 1 96.69 268 ASP B O 1
ATOM 5603 N N . TRP B 1 269 ? -6.562 3.547 4.047 1 97.12 269 TRP B N 1
ATOM 5604 C CA . TRP B 1 269 ? -7.332 3.531 5.289 1 97.12 269 TRP B CA 1
ATOM 5605 C C . TRP B 1 269 ? -8.594 4.375 5.156 1 97.12 269 TRP B C 1
ATOM 5607 O O . TRP B 1 269 ? -9.688 3.928 5.52 1 97.12 269 TRP B O 1
ATOM 5617 N N . LEU B 1 270 ? -8.43 5.602 4.664 1 98.25 270 LEU B N 1
ATOM 5618 C CA . LEU B 1 270 ? -9.578 6.496 4.527 1 98.25 270 LEU B CA 1
ATOM 5619 C C . LEU B 1 270 ? -10.648 5.871 3.639 1 98.25 270 LEU B C 1
ATOM 5621 O O . LEU B 1 270 ? -11.82 5.844 4.004 1 98.25 270 LEU B O 1
ATOM 5625 N N . GLU B 1 271 ? -10.234 5.352 2.523 1 97.5 271 GLU B N 1
ATOM 5626 C CA . GLU B 1 271 ? -11.156 4.762 1.556 1 97.5 271 GLU B CA 1
ATOM 5627 C C . GLU B 1 271 ? -12 3.666 2.195 1 97.5 271 GLU B C 1
ATOM 5629 O O . GLU B 1 271 ? -13.203 3.58 1.948 1 97.5 271 GLU B O 1
ATOM 5634 N N . ILE B 1 272 ? -11.398 2.908 3.012 1 96.06 272 ILE B N 1
ATOM 5635 C CA . ILE B 1 272 ? -12.016 1.672 3.477 1 96.06 272 ILE B CA 1
ATOM 5636 C C . ILE B 1 272 ? -12.781 1.934 4.773 1 96.06 272 ILE B C 1
ATOM 5638 O O . ILE B 1 272 ? -13.852 1.361 4.996 1 96.06 272 ILE B O 1
ATOM 5642 N N . HIS B 1 273 ? -12.281 2.861 5.617 1 96.5 273 HIS B N 1
ATOM 5643 C CA . HIS B 1 273 ? -12.781 2.869 6.992 1 96.5 273 HIS B CA 1
ATOM 5644 C C . HIS B 1 273 ? -13.617 4.113 7.266 1 96.5 273 HIS B C 1
ATOM 5646 O O . HIS B 1 273 ? -14.414 4.129 8.211 1 96.5 273 HIS B O 1
ATOM 5652 N N . ILE B 1 274 ? -13.438 5.148 6.508 1 97.12 274 ILE B N 1
ATOM 5653 C CA . ILE B 1 274 ? -14.117 6.406 6.797 1 97.12 274 ILE B CA 1
ATOM 5654 C C . ILE B 1 274 ? -15.547 6.348 6.266 1 97.12 274 ILE B C 1
ATOM 5656 O O . ILE B 1 274 ? -15.797 5.816 5.184 1 97.12 274 ILE B O 1
ATOM 5660 N N . ASP B 1 275 ? -16.484 6.855 7.02 1 96.5 275 ASP B N 1
ATOM 5661 C CA . ASP B 1 275 ? -17.859 7.047 6.551 1 96.5 275 ASP B CA 1
ATOM 5662 C C . ASP B 1 275 ? -17.969 8.289 5.672 1 96.5 275 ASP B C 1
ATOM 5664 O O . ASP B 1 275 ? -17.984 9.414 6.176 1 96.5 275 ASP B O 1
ATOM 5668 N N . ARG B 1 276 ? -18.125 8.062 4.418 1 94.62 276 ARG B N 1
ATOM 5669 C CA . ARG B 1 276 ? -18.062 9.141 3.438 1 94.62 276 ARG B CA 1
ATOM 5670 C C . ARG B 1 276 ? -19.297 10.047 3.533 1 94.62 276 ARG B C 1
ATOM 5672 O O . ARG B 1 276 ? -19.266 11.18 3.061 1 94.62 276 ARG B O 1
ATOM 5679 N N . ASN B 1 277 ? -20.312 9.586 4.16 1 94.88 277 ASN B N 1
ATOM 5680 C CA . ASN B 1 277 ? -21.531 10.375 4.293 1 94.88 277 ASN B CA 1
ATOM 5681 C C . ASN B 1 277 ? -21.516 11.211 5.566 1 94.88 277 ASN B C 1
ATOM 5683 O O . ASN B 1 277 ? -22.344 12.117 5.727 1 94.88 277 ASN B O 1
ATOM 5687 N N . LYS B 1 278 ? -20.562 10.945 6.332 1 95.5 278 LYS B N 1
ATOM 5688 C CA . LYS B 1 278 ? -20.531 11.625 7.625 1 95.5 278 LYS B CA 1
ATOM 5689 C C . LYS B 1 278 ? -19.328 12.57 7.715 1 95.5 278 LYS B C 1
ATOM 5691 O O . LYS B 1 278 ? -19.469 13.711 8.156 1 95.5 278 LYS B O 1
ATOM 5696 N N . SER B 1 279 ? -18.203 12.148 7.285 1 97.69 279 SER B N 1
ATOM 5697 C CA . SER B 1 279 ? -16.953 12.828 7.594 1 97.69 279 SER B CA 1
ATOM 5698 C C . SER B 1 279 ? -16.531 13.766 6.461 1 97.69 279 SER B C 1
ATOM 5700 O O . SER B 1 279 ? -16.609 13.398 5.285 1 97.69 279 SER B O 1
ATOM 5702 N N . GLN B 1 280 ? -16.188 15 6.832 1 98.31 280 GLN B N 1
ATOM 5703 C CA . GLN B 1 280 ? -15.484 15.914 5.93 1 98.31 280 GLN B CA 1
ATOM 5704 C C . GLN B 1 280 ? -13.977 15.805 6.094 1 98.31 280 GLN B C 1
ATOM 5706 O O . GLN B 1 280 ? -13.461 15.812 7.215 1 98.31 280 GLN B O 1
ATOM 5711 N N . LEU B 1 281 ? -13.328 15.648 4.957 1 98.75 281 LEU B N 1
ATOM 5712 C CA . LEU B 1 281 ? -11.891 15.391 5.004 1 98.75 281 LEU B CA 1
ATOM 5713 C C . LEU B 1 281 ? -11.109 16.516 4.34 1 98.75 281 LEU B C 1
ATOM 5715 O O . LEU B 1 281 ? -11.484 16.984 3.264 1 98.75 281 LEU B O 1
ATOM 5719 N N . PHE B 1 282 ? -10.047 16.938 5.008 1 98.88 282 PHE B N 1
ATOM 5720 C CA . PHE B 1 282 ? -9.172 18 4.516 1 98.88 282 PHE B CA 1
ATOM 5721 C C . PHE B 1 282 ? -7.707 17.578 4.609 1 98.88 282 PHE B C 1
ATOM 5723 O O . PHE B 1 282 ? -7.324 16.859 5.531 1 98.88 282 PHE B O 1
ATOM 5730 N N . PHE B 1 283 ? -6.926 17.969 3.674 1 98.94 283 PHE B N 1
ATOM 5731 C CA . PHE B 1 283 ? -5.477 17.781 3.715 1 98.94 283 PHE B CA 1
ATOM 5732 C C . PHE B 1 283 ? -4.762 19.109 3.504 1 98.94 283 PHE B C 1
ATOM 5734 O O . PHE B 1 283 ? -4.941 19.766 2.473 1 98.94 283 PHE B O 1
ATOM 5741 N N . MET B 1 284 ? -3.961 19.516 4.5 1 98.75 284 MET B N 1
ATOM 5742 C CA . MET B 1 284 ? -3.195 20.766 4.414 1 98.75 284 MET B CA 1
ATOM 5743 C C . MET B 1 284 ? -1.925 20.562 3.596 1 98.75 284 MET B C 1
ATOM 5745 O O . MET B 1 284 ? -1.14 19.656 3.871 1 98.75 284 MET B O 1
ATOM 5749 N N . SER B 1 285 ? -1.741 21.438 2.625 1 98.12 285 SER B N 1
ATOM 5750 C CA . SER B 1 285 ? -0.523 21.344 1.828 1 98.12 285 SER B CA 1
ATOM 5751 C C . SER B 1 285 ? 0.698 21.797 2.621 1 98.12 285 SER B C 1
ATOM 5753 O O . SER B 1 285 ? 0.593 22.094 3.811 1 98.12 285 SER B O 1
ATOM 5755 N N . MET B 1 286 ? 1.794 21.922 2.035 1 96.88 286 MET B N 1
ATOM 5756 C CA . MET B 1 286 ? 3.09 22.125 2.674 1 96.88 286 MET B CA 1
ATOM 5757 C C . MET B 1 286 ? 3.197 23.547 3.242 1 96.88 286 MET B C 1
ATOM 5759 O O . MET B 1 286 ? 2.977 24.516 2.529 1 96.88 286 MET B O 1
ATOM 5763 N N . SER B 1 287 ? 3.518 23.547 4.465 1 97.5 287 SER B N 1
ATOM 5764 C CA . SER B 1 287 ? 3.891 24.812 5.082 1 97.5 287 SER B CA 1
ATOM 5765 C C . SER B 1 287 ? 5.363 25.141 4.84 1 97.5 287 SER B C 1
ATOM 5767 O O . SER B 1 287 ? 6.242 24.359 5.211 1 97.5 287 SER B O 1
ATOM 5769 N N . PRO B 1 288 ? 5.664 26.266 4.262 1 96.88 288 PRO B N 1
ATOM 5770 C CA . PRO B 1 288 ? 7.055 26.562 3.908 1 96.88 288 PRO B CA 1
ATOM 5771 C C . PRO B 1 288 ? 7.895 26.969 5.117 1 96.88 288 PRO B C 1
ATOM 5773 O O . PRO B 1 288 ? 7.355 27.406 6.133 1 96.88 288 PRO B O 1
ATOM 5776 N N . THR B 1 289 ? 9.195 26.781 4.969 1 96.06 289 THR B N 1
ATOM 5777 C CA . THR B 1 289 ? 10.172 27.328 5.902 1 96.06 289 THR B CA 1
ATOM 5778 C C . THR B 1 289 ? 10.852 28.562 5.309 1 96.06 289 THR B C 1
ATOM 5780 O O . THR B 1 289 ? 10.82 28.766 4.094 1 96.06 289 THR B O 1
ATOM 5783 N N . HIS B 1 290 ? 11.406 29.359 6.121 1 96.25 290 HIS B N 1
ATOM 5784 C CA . HIS B 1 290 ? 12.148 30.531 5.691 1 96.25 290 HIS B CA 1
ATOM 5785 C C . HIS B 1 290 ? 13.547 30.562 6.285 1 96.25 290 HIS B C 1
ATOM 5787 O O . HIS B 1 290 ? 13.914 31.5 7 1 96.25 290 HIS B O 1
ATOM 5793 N N . LYS B 1 291 ? 14.305 29.578 5.832 1 94.06 291 LYS B N 1
ATOM 5794 C CA . LYS B 1 291 ? 15.602 29.312 6.441 1 94.06 291 LYS B CA 1
ATOM 5795 C C . LYS B 1 291 ? 16.719 30.016 5.672 1 94.06 291 LYS B C 1
ATOM 5797 O O . LYS B 1 291 ? 17.844 30.156 6.172 1 94.06 291 LYS B O 1
ATOM 5802 N N . TRP B 1 292 ? 16.422 30.5 4.527 1 93.56 292 TRP B N 1
ATOM 5803 C CA . TRP B 1 292 ? 17.469 31.031 3.672 1 93.56 292 TRP B CA 1
ATOM 5804 C C . TRP B 1 292 ? 17.109 32.438 3.184 1 93.56 292 TRP B C 1
ATOM 5806 O O . TRP B 1 292 ? 16.391 32.594 2.189 1 93.56 292 TRP B O 1
ATOM 5816 N N . ALA B 1 293 ? 17.781 33.312 3.752 1 93.44 293 ALA B N 1
ATOM 5817 C CA . ALA B 1 293 ? 17.453 34.719 3.461 1 93.44 293 ALA B CA 1
ATOM 5818 C C . ALA B 1 293 ? 17.875 35.094 2.049 1 93.44 293 ALA B C 1
ATOM 5820 O O . ALA B 1 293 ? 17.328 36.031 1.455 1 93.44 293 ALA B O 1
ATOM 5821 N N . GLU B 1 294 ? 18.844 34.312 1.466 1 91.56 294 GLU B N 1
ATOM 5822 C CA . GLU B 1 294 ? 19.312 34.562 0.105 1 91.56 294 GLU B CA 1
ATOM 5823 C C . GLU B 1 294 ? 18.172 34.5 -0.896 1 91.56 294 GLU B C 1
ATOM 5825 O O . GLU B 1 294 ? 18.188 35.156 -1.921 1 91.56 294 GLU B O 1
ATOM 5830 N N . GLU B 1 295 ? 17.203 33.812 -0.557 1 92 295 GLU B N 1
ATOM 5831 C CA . GLU B 1 295 ? 16.109 33.562 -1.48 1 92 295 GLU B CA 1
ATOM 5832 C C . GLU B 1 295 ? 15.266 34.812 -1.686 1 92 295 GLU B C 1
ATOM 5834 O O . GLU B 1 295 ? 14.594 34.969 -2.709 1 92 295 GLU B O 1
ATOM 5839 N N . TRP B 1 296 ? 15.289 35.75 -0.743 1 91.56 296 TRP B N 1
ATOM 5840 C CA . TRP B 1 296 ? 14.523 36.969 -0.917 1 91.56 296 TRP B CA 1
ATOM 5841 C C . TRP B 1 296 ? 15.43 38.188 -0.876 1 91.56 296 TRP B C 1
ATOM 5843 O O . TRP B 1 296 ? 15.031 39.25 -0.386 1 91.56 296 TRP B O 1
ATOM 5853 N N . GLY B 1 297 ? 16.719 38.031 -1.213 1 87.12 297 GLY B N 1
ATOM 5854 C CA . GLY B 1 297 ? 17.609 39.125 -1.554 1 87.12 297 GLY B CA 1
ATOM 5855 C C . GLY B 1 297 ? 18.469 39.562 -0.389 1 87.12 297 GLY B C 1
ATOM 5856 O O . GLY B 1 297 ? 19.141 40.594 -0.47 1 87.12 297 GLY B O 1
ATOM 5857 N N . LYS B 1 298 ? 18.469 39 0.654 1 86.19 298 LYS B N 1
ATOM 5858 C CA . LYS B 1 298 ? 19.297 39.406 1.779 1 86.19 298 LYS B CA 1
ATOM 5859 C C . LYS B 1 298 ? 20.609 38.625 1.79 1 86.19 298 LYS B C 1
ATOM 5861 O O . LYS B 1 298 ? 20.859 37.781 0.909 1 86.19 298 LYS B O 1
ATOM 5866 N N . SER B 1 299 ? 21.484 39.062 2.805 1 73.5 299 SER B N 1
ATOM 5867 C CA . SER B 1 299 ? 22.844 38.562 2.871 1 73.5 299 SER B CA 1
ATOM 5868 C C . SER B 1 299 ? 22.859 37.031 2.984 1 73.5 299 SER B C 1
ATOM 5870 O O . SER B 1 299 ? 21.906 36.438 3.477 1 73.5 299 SER B O 1
ATOM 5872 N N . ASN B 1 300 ? 24.078 36.688 2.717 1 76.5 300 ASN B N 1
ATOM 5873 C CA . ASN B 1 300 ? 24.359 35.25 2.779 1 76.5 300 ASN B CA 1
ATOM 5874 C C . ASN B 1 300 ? 24.406 34.75 4.219 1 76.5 300 ASN B C 1
ATOM 5876 O O . ASN B 1 300 ? 24.828 35.469 5.121 1 76.5 300 ASN B O 1
ATOM 5880 N N . ASN B 1 301 ? 23.641 33.812 4.637 1 79.12 301 ASN B N 1
ATOM 5881 C CA . ASN B 1 301 ? 23.656 33.094 5.91 1 79.12 301 ASN B CA 1
ATOM 5882 C C . ASN B 1 301 ? 22.516 33.562 6.82 1 79.12 301 ASN B C 1
ATOM 5884 O O . ASN B 1 301 ? 22.547 33.281 8.023 1 79.12 301 ASN B O 1
ATOM 5888 N N . GLY B 1 302 ? 21.719 34.375 6.223 1 89.69 302 GLY B N 1
ATOM 5889 C CA . GLY B 1 302 ? 20.578 34.812 7.035 1 89.69 302 GLY B CA 1
ATOM 5890 C C . GLY B 1 302 ? 19.391 33.875 6.898 1 89.69 302 GLY B C 1
ATOM 5891 O O . GLY B 1 302 ? 19.406 32.938 6.094 1 89.69 302 GLY B O 1
ATOM 5892 N N . ASN B 1 303 ? 18.422 34.062 7.797 1 94.12 303 ASN B N 1
ATOM 5893 C CA . ASN B 1 303 ? 17.141 33.375 7.766 1 94.12 303 ASN B CA 1
ATOM 5894 C C . ASN B 1 303 ? 16 34.312 8.156 1 94.12 303 ASN B C 1
ATOM 5896 O O . ASN B 1 303 ? 16.047 35.5 7.879 1 94.12 303 ASN B O 1
ATOM 5900 N N . CYS B 1 304 ? 14.984 33.781 8.727 1 93.94 304 CYS B N 1
ATOM 5901 C CA . CYS B 1 304 ? 13.805 34.594 9.023 1 93.94 304 CYS B CA 1
ATOM 5902 C C . CYS B 1 304 ? 14.078 35.562 10.18 1 93.94 304 CYS B C 1
ATOM 5904 O O . CYS B 1 304 ? 13.219 36.344 10.547 1 93.94 304 CYS B O 1
ATOM 5906 N N . TYR B 1 305 ? 15.328 35.469 10.711 1 92.69 305 TYR B N 1
ATOM 5907 C CA . TYR B 1 305 ? 15.672 36.312 11.859 1 92.69 305 TYR B CA 1
ATOM 5908 C C . TYR B 1 305 ? 15.531 37.781 11.516 1 92.69 305 TYR B C 1
ATOM 5910 O O . TYR B 1 305 ? 16.047 38.25 10.492 1 92.69 305 TYR B O 1
ATOM 5918 N N . ASP B 1 306 ? 14.742 38.531 12.336 1 87.38 306 ASP B N 1
ATOM 5919 C CA . ASP B 1 306 ? 14.57 39.969 12.289 1 87.38 306 ASP B CA 1
ATOM 5920 C C . ASP B 1 306 ? 13.711 40.406 11.094 1 87.38 306 ASP B C 1
ATOM 5922 O O . ASP B 1 306 ? 13.703 41.562 10.711 1 87.38 306 ASP B O 1
ATOM 5926 N N . GLU B 1 307 ? 13.156 39.406 10.391 1 93.12 307 GLU B N 1
ATOM 5927 C CA . GLU B 1 307 ? 12.234 39.75 9.312 1 93.12 307 GLU B CA 1
ATOM 5928 C C . GLU B 1 307 ? 10.922 40.312 9.859 1 93.12 307 GLU B C 1
ATOM 5930 O O . GLU B 1 307 ? 10.281 39.688 10.695 1 93.12 307 GLU B O 1
ATOM 5935 N N . GLN B 1 308 ? 10.508 41.469 9.359 1 93.12 308 GLN B N 1
ATOM 5936 C CA . GLN B 1 308 ? 9.305 42.125 9.875 1 93.12 308 GLN B CA 1
ATOM 5937 C C . GLN B 1 308 ? 8.32 42.406 8.758 1 93.12 308 GLN B C 1
ATOM 5939 O O . GLN B 1 308 ? 7.203 42.875 9.016 1 93.12 308 GLN B O 1
ATOM 5944 N N . GLU B 1 309 ? 8.797 42.156 7.566 1 93.62 309 GLU B N 1
ATOM 5945 C CA . GLU B 1 309 ? 7.945 42.375 6.402 1 93.62 309 GLU B CA 1
ATOM 5946 C C . GLU B 1 309 ? 7.75 41.094 5.602 1 93.62 309 GLU B C 1
ATOM 5948 O O . GLU B 1 309 ? 8.586 40.188 5.648 1 93.62 309 GLU B O 1
ATOM 5953 N N . MET B 1 310 ? 6.676 41.062 4.895 1 95 310 MET B N 1
ATOM 5954 C CA . MET B 1 310 ? 6.406 39.875 4.066 1 95 310 MET B CA 1
ATOM 5955 C C . MET B 1 310 ? 7.121 40 2.723 1 95 310 MET B C 1
ATOM 5957 O O . MET B 1 310 ? 7.668 41.031 2.389 1 95 310 MET B O 1
ATOM 5961 N N . ILE B 1 311 ? 7.125 38.938 2.008 1 95.06 311 ILE B N 1
ATOM 5962 C CA . ILE B 1 311 ? 7.602 38.938 0.629 1 95.06 311 ILE B CA 1
ATOM 5963 C C . ILE B 1 311 ? 6.492 39.438 -0.295 1 95.06 311 ILE B C 1
ATOM 5965 O O . ILE B 1 311 ? 5.398 38.875 -0.326 1 95.06 311 ILE B O 1
ATOM 5969 N N . GLU B 1 312 ? 6.77 40.438 -1.087 1 91.62 312 GLU B N 1
ATOM 5970 C CA . GLU B 1 312 ? 5.734 41.125 -1.858 1 91.62 312 GLU B CA 1
ATOM 5971 C C . GLU B 1 312 ? 5.602 40.5 -3.256 1 91.62 312 GLU B C 1
ATOM 5973 O O . GLU B 1 312 ? 4.574 40.688 -3.918 1 91.62 312 GLU B O 1
ATOM 5978 N N . GLU B 1 313 ? 6.582 39.875 -3.68 1 92.06 313 GLU B N 1
ATOM 5979 C CA . GLU B 1 313 ? 6.543 39.281 -5.02 1 92.06 313 GLU B CA 1
ATOM 5980 C C . GLU B 1 313 ? 5.465 38.219 -5.125 1 92.06 313 GLU B C 1
ATOM 5982 O O . GLU B 1 313 ? 5.586 37.156 -4.523 1 92.06 313 GLU B O 1
ATOM 5987 N N . GLU B 1 314 ? 4.484 38.531 -5.887 1 91.19 314 GLU B N 1
ATOM 5988 C CA . GLU B 1 314 ? 3.42 37.562 -6.086 1 91.19 314 GLU B CA 1
ATOM 5989 C C . GLU B 1 314 ? 3.943 36.312 -6.785 1 91.19 314 GLU B C 1
ATOM 5991 O O . GLU B 1 314 ? 4.719 36.406 -7.738 1 91.19 314 GLU B O 1
ATOM 5996 N N . GLY B 1 315 ? 3.543 35.156 -6.297 1 92.12 315 GLY B N 1
ATOM 5997 C CA . GLY B 1 315 ? 3.977 33.906 -6.883 1 92.12 315 GLY B CA 1
ATOM 5998 C C . GLY B 1 315 ? 5.34 33.469 -6.391 1 92.12 315 GLY B C 1
ATOM 5999 O O . GLY B 1 315 ? 5.902 32.5 -6.906 1 92.12 315 GLY B O 1
ATOM 6000 N N . TYR B 1 316 ? 5.824 34.125 -5.426 1 94.25 316 TYR B N 1
ATOM 6001 C CA . TYR B 1 316 ? 7.125 33.781 -4.867 1 94.25 316 TYR B CA 1
ATOM 6002 C C . TYR B 1 316 ? 7.129 32.312 -4.367 1 94.25 316 TYR B C 1
ATOM 6004 O O . TYR B 1 316 ? 6.16 31.875 -3.754 1 94.25 316 TYR B O 1
ATOM 6012 N N . ARG B 1 317 ? 8.195 31.641 -4.711 1 92.25 317 ARG B N 1
ATOM 6013 C CA . ARG B 1 317 ? 8.406 30.281 -4.215 1 92.25 317 ARG B CA 1
ATOM 6014 C C . ARG B 1 317 ? 9.859 30.078 -3.799 1 92.25 317 ARG B C 1
ATOM 6016 O O . ARG B 1 317 ? 10.781 30.297 -4.594 1 92.25 317 ARG B O 1
ATOM 6023 N N . GLY B 1 318 ? 10.016 29.719 -2.58 1 92.38 318 GLY B N 1
ATOM 6024 C CA . GLY B 1 318 ? 11.359 29.453 -2.082 1 92.38 318 GLY B CA 1
ATOM 6025 C C . GLY B 1 318 ? 11.672 27.969 -1.979 1 92.38 318 GLY B C 1
ATOM 6026 O O . GLY B 1 318 ? 10.898 27.125 -2.453 1 92.38 318 GLY B O 1
ATOM 6027 N N . ASN B 1 319 ? 12.797 27.625 -1.344 1 89.81 319 ASN B N 1
ATOM 6028 C CA . A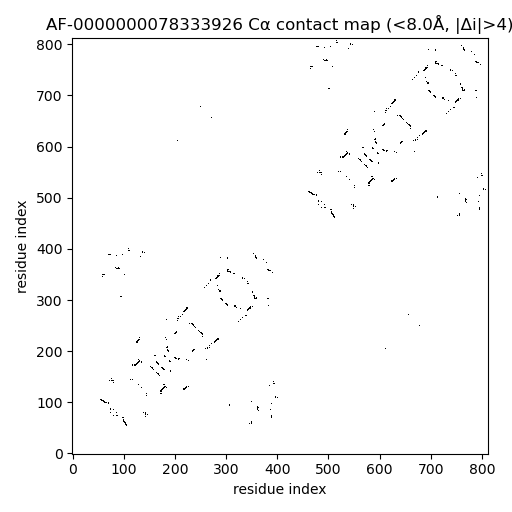SN B 1 319 ? 13.281 26.266 -1.207 1 89.81 319 ASN B CA 1
ATOM 6029 C C . ASN B 1 319 ? 12.672 25.578 0.012 1 89.81 319 ASN B C 1
ATOM 6031 O O . ASN B 1 319 ? 13 24.422 0.302 1 89.81 319 ASN B O 1
ATOM 6035 N N . GLY B 1 320 ? 11.797 26.25 0.647 1 90.81 320 GLY B N 1
ATOM 6036 C CA . GLY B 1 320 ? 11.219 25.688 1.858 1 90.81 320 GLY B CA 1
ATOM 6037 C C . GLY B 1 320 ? 10.102 24.703 1.585 1 90.81 320 GLY B C 1
ATOM 6038 O O . GLY B 1 320 ? 9.578 24.078 2.51 1 90.81 320 GLY B O 1
ATOM 6039 N N . THR B 1 321 ? 9.695 24.562 0.31 1 92.88 321 THR B N 1
ATOM 6040 C CA . THR B 1 321 ? 8.68 23.609 -0.115 1 92.88 321 THR B CA 1
ATOM 6041 C C . THR B 1 321 ? 9.188 22.75 -1.265 1 92.88 321 THR B C 1
ATOM 6043 O O . THR B 1 321 ? 10.172 23.094 -1.918 1 92.88 321 THR B O 1
ATOM 6046 N N . ASP B 1 322 ? 8.625 21.594 -1.422 1 93.25 322 ASP B N 1
ATOM 6047 C CA . ASP B 1 322 ? 9.016 20.672 -2.484 1 93.25 322 ASP B CA 1
ATOM 6048 C C . ASP B 1 322 ? 7.844 20.375 -3.41 1 93.25 322 ASP B C 1
ATOM 6050 O O . ASP B 1 322 ? 6.934 19.625 -3.045 1 93.25 322 ASP B O 1
ATOM 6054 N N . PRO B 1 323 ? 7.863 20.953 -4.594 1 94.25 323 PRO B N 1
ATOM 6055 C CA . PRO B 1 323 ? 6.738 20.734 -5.508 1 94.25 323 PRO B CA 1
ATOM 6056 C C . PRO B 1 323 ? 6.508 19.266 -5.84 1 94.25 323 PRO B C 1
ATOM 6058 O O . PRO B 1 323 ? 5.387 18.875 -6.168 1 94.25 323 PRO B O 1
ATOM 6061 N N . ARG B 1 324 ? 7.586 18.469 -5.832 1 96.38 324 ARG B N 1
ATOM 6062 C CA . ARG B 1 324 ? 7.434 17.047 -6.105 1 96.38 324 ARG B CA 1
ATOM 6063 C C . ARG B 1 324 ? 6.559 16.375 -5.047 1 96.38 324 ARG B C 1
ATOM 6065 O O . ARG B 1 324 ? 5.746 15.508 -5.367 1 96.38 324 ARG B O 1
ATOM 6072 N N . MET B 1 325 ? 6.676 16.734 -3.832 1 96.81 325 MET B N 1
ATOM 6073 C CA . MET B 1 325 ? 5.84 16.203 -2.754 1 96.81 325 MET B CA 1
ATOM 6074 C C . MET B 1 325 ? 4.398 16.688 -2.898 1 96.81 325 MET B C 1
ATOM 6076 O O . MET B 1 325 ? 3.463 15.938 -2.611 1 96.81 325 MET B O 1
ATOM 6080 N N . MET B 1 326 ? 4.23 17.938 -3.365 1 96.94 326 MET B N 1
ATOM 6081 C CA . MET B 1 326 ? 2.891 18.453 -3.625 1 96.94 326 MET B CA 1
ATOM 6082 C C . MET B 1 326 ? 2.17 17.609 -4.664 1 96.94 326 MET B C 1
ATOM 6084 O O . MET B 1 326 ? 0.982 17.312 -4.512 1 96.94 326 MET B O 1
ATOM 6088 N N . ARG B 1 327 ? 2.84 17.219 -5.645 1 98 327 ARG B N 1
ATOM 6089 C CA . ARG B 1 327 ? 2.262 16.391 -6.691 1 98 327 ARG B CA 1
ATOM 6090 C C . ARG B 1 327 ? 1.814 15.047 -6.133 1 98 327 ARG B C 1
ATOM 6092 O O . ARG B 1 327 ? 0.771 14.516 -6.527 1 98 327 ARG B O 1
ATOM 6099 N N . ILE B 1 328 ? 2.629 14.477 -5.273 1 98.25 328 ILE B N 1
ATOM 6100 C CA . ILE B 1 328 ? 2.275 13.211 -4.645 1 98.25 328 ILE B CA 1
ATOM 6101 C C . ILE B 1 328 ? 0.965 13.359 -3.873 1 98.25 328 ILE B C 1
ATOM 6103 O O . ILE B 1 328 ? 0.089 12.5 -3.949 1 98.25 328 ILE B O 1
ATOM 6107 N N . VAL B 1 329 ? 0.804 14.461 -3.17 1 98.56 329 VAL B N 1
ATOM 6108 C CA . VAL B 1 329 ? -0.421 14.727 -2.426 1 98.56 329 VAL B CA 1
ATOM 6109 C C . VAL B 1 329 ? -1.6 14.836 -3.391 1 98.56 329 VAL B C 1
ATOM 6111 O O . VAL B 1 329 ? -2.641 14.211 -3.182 1 98.56 329 VAL B O 1
ATOM 6114 N N . GLU B 1 330 ? -1.409 15.602 -4.391 1 98.5 330 GLU B N 1
ATOM 6115 C CA . GLU B 1 330 ? -2.461 15.812 -5.379 1 98.5 330 GLU B CA 1
ATOM 6116 C C . GLU B 1 330 ? -2.875 14.492 -6.031 1 98.5 330 GLU B C 1
ATOM 6118 O O . GLU B 1 330 ? -4.066 14.211 -6.164 1 98.5 330 GLU B O 1
ATOM 6123 N N . ASP B 1 331 ? -1.908 13.711 -6.426 1 98.12 331 ASP B N 1
ATOM 6124 C CA . ASP B 1 331 ? -2.184 12.422 -7.047 1 98.12 331 ASP B CA 1
ATOM 6125 C C . ASP B 1 331 ? -2.957 11.508 -6.098 1 98.12 331 ASP B C 1
ATOM 6127 O O . ASP B 1 331 ? -3.881 10.812 -6.52 1 98.12 331 ASP B O 1
ATOM 6131 N N . THR B 1 332 ? -2.547 11.523 -4.891 1 98.5 332 THR B N 1
ATOM 6132 C CA . THR B 1 332 ? -3.184 10.68 -3.889 1 98.5 332 THR B CA 1
ATOM 6133 C C . THR B 1 332 ? -4.641 11.086 -3.682 1 98.5 332 THR B C 1
ATOM 6135 O O . THR B 1 332 ? -5.531 10.234 -3.65 1 98.5 332 THR B O 1
ATOM 6138 N N . ILE B 1 333 ? -4.863 12.352 -3.551 1 98.62 333 ILE B N 1
ATOM 6139 C CA . ILE B 1 333 ? -6.207 12.875 -3.332 1 98.62 333 ILE B CA 1
ATOM 6140 C C . ILE B 1 333 ? -7.066 12.617 -4.566 1 98.62 333 ILE B C 1
ATOM 6142 O O . ILE B 1 333 ? -8.242 12.273 -4.445 1 98.62 333 ILE B O 1
ATOM 6146 N N . ASP B 1 334 ? -6.512 12.781 -5.738 1 98.25 334 ASP B N 1
ATOM 6147 C CA . ASP B 1 334 ? -7.227 12.492 -6.977 1 98.25 334 ASP B CA 1
ATOM 6148 C C . ASP B 1 334 ? -7.641 11.023 -7.043 1 98.25 334 ASP B C 1
ATOM 6150 O O . ASP B 1 334 ? -8.734 10.703 -7.504 1 98.25 334 ASP B O 1
ATOM 6154 N N . GLU B 1 335 ? -6.758 10.203 -6.672 1 97.25 335 GLU B N 1
ATOM 6155 C CA . GLU B 1 335 ? -7.082 8.781 -6.648 1 97.25 335 GLU B CA 1
ATOM 6156 C C . GLU B 1 335 ? -8.242 8.492 -5.695 1 97.25 335 GLU B C 1
ATOM 6158 O O . GLU B 1 335 ? -9.125 7.695 -6.012 1 97.25 335 GLU B O 1
ATOM 6163 N N . LEU B 1 336 ? -8.234 9.094 -4.543 1 98.19 336 LEU B N 1
ATOM 6164 C CA . LEU B 1 336 ? -9.328 8.938 -3.588 1 98.19 336 LEU B CA 1
ATOM 6165 C C . LEU B 1 336 ? -10.648 9.406 -4.191 1 98.19 336 LEU B C 1
ATOM 6167 O O . LEU B 1 336 ? -11.68 8.75 -4.012 1 98.19 336 LEU B O 1
ATOM 6171 N N . LYS B 1 337 ? -10.539 10.461 -4.875 1 98 337 LYS B N 1
ATOM 6172 C CA . LYS B 1 337 ? -11.734 10.992 -5.535 1 98 337 LYS B CA 1
ATOM 6173 C C . LYS B 1 337 ? -12.289 9.992 -6.543 1 98 337 LYS B C 1
ATOM 6175 O O . LYS B 1 337 ? -13.5 9.766 -6.598 1 98 337 LYS B O 1
ATOM 6180 N N . ARG B 1 338 ? -11.43 9.383 -7.32 1 96.56 338 ARG B N 1
ATOM 6181 C CA . ARG B 1 338 ? -11.844 8.383 -8.305 1 96.56 338 ARG B CA 1
ATOM 6182 C C . ARG B 1 338 ? -12.477 7.176 -7.621 1 96.56 338 ARG B C 1
ATOM 6184 O O . ARG B 1 338 ? -13.312 6.492 -8.211 1 96.56 338 ARG B O 1
ATOM 6191 N N . ARG B 1 339 ? -12.148 7.059 -6.406 1 95.44 339 ARG B N 1
ATOM 6192 C CA . ARG B 1 339 ? -12.68 5.918 -5.664 1 95.44 339 ARG B CA 1
ATOM 6193 C C . ARG B 1 339 ? -13.883 6.332 -4.82 1 95.44 339 ARG B C 1
ATOM 6195 O O . ARG B 1 339 ? -14.328 5.574 -3.957 1 95.44 339 ARG B O 1
ATOM 6202 N N . GLY B 1 340 ? -14.305 7.543 -4.93 1 95.75 340 GLY B N 1
ATOM 6203 C CA . GLY B 1 340 ? -15.578 7.969 -4.363 1 95.75 340 GLY B CA 1
ATOM 6204 C C . GLY B 1 340 ? -15.43 8.672 -3.027 1 95.75 340 GLY B C 1
ATOM 6205 O O . GLY B 1 340 ? -16.406 8.883 -2.32 1 95.75 340 GLY B O 1
ATOM 6206 N N . LEU B 1 341 ? -14.195 8.93 -2.607 1 97.94 341 LEU B N 1
ATOM 6207 C CA . LEU B 1 341 ? -13.977 9.648 -1.354 1 97.94 341 LEU B CA 1
ATOM 6208 C C . LEU B 1 341 ? -13.367 11.023 -1.612 1 97.94 341 LEU B C 1
ATOM 6210 O O . LEU B 1 341 ? -12.281 11.125 -2.182 1 97.94 341 LEU B O 1
ATOM 6214 N N . GLN B 1 342 ? -14.047 12.008 -1.126 1 97.5 342 GLN B N 1
ATOM 6215 C CA . GLN B 1 342 ? -13.602 13.375 -1.369 1 97.5 342 GLN B CA 1
ATOM 6216 C C . GLN B 1 342 ? -12.734 13.883 -0.225 1 97.5 342 GLN B C 1
ATOM 6218 O O . GLN B 1 342 ? -13.125 13.82 0.94 1 97.5 342 GLN B O 1
ATOM 6223 N N . VAL B 1 343 ? -11.562 14.312 -0.532 1 98.62 343 VAL B N 1
ATOM 6224 C CA . VAL B 1 343 ? -10.664 15.031 0.368 1 98.62 343 VAL B CA 1
ATOM 6225 C C . VAL B 1 343 ? -10.328 16.406 -0.219 1 98.62 343 VAL B C 1
ATOM 6227 O O . VAL B 1 343 ? -9.828 16.5 -1.344 1 98.62 343 VAL B O 1
ATOM 6230 N N . LYS B 1 344 ? -10.641 17.438 0.479 1 98.25 344 LYS B N 1
ATOM 6231 C CA . LYS B 1 344 ? -10.336 18.781 0.004 1 98.25 344 LYS B CA 1
ATOM 6232 C C . LYS B 1 344 ? -8.875 19.156 0.284 1 98.25 344 LYS B C 1
ATOM 6234 O O . LYS B 1 344 ? -8.43 19.109 1.433 1 98.25 344 LYS B O 1
ATOM 6239 N N . LEU B 1 345 ? -8.172 19.484 -0.728 1 98.5 345 LEU B N 1
ATOM 6240 C CA . LEU B 1 345 ? -6.816 20 -0.566 1 98.5 345 LEU B CA 1
ATOM 6241 C C . LEU B 1 345 ? -6.836 21.469 -0.158 1 98.5 345 LEU B C 1
ATOM 6243 O O . LEU B 1 345 ? -7.34 22.312 -0.9 1 98.5 345 LEU B O 1
ATOM 6247 N N . MET B 1 346 ? -6.367 21.719 1.018 1 98.56 346 MET B N 1
ATOM 6248 C CA . MET B 1 346 ? -6.203 23.078 1.494 1 98.56 346 MET B CA 1
ATOM 6249 C C . MET B 1 346 ? -4.836 23.625 1.11 1 98.56 346 MET B C 1
ATOM 6251 O O . MET B 1 346 ? -3.859 23.453 1.841 1 98.56 346 MET B O 1
ATOM 6255 N N . ASN B 1 347 ? -4.797 24.312 -0.008 1 97.81 347 ASN B N 1
ATOM 6256 C CA . ASN B 1 347 ? -3.514 24.766 -0.543 1 97.81 347 ASN B CA 1
ATOM 6257 C C . ASN B 1 347 ? -3.021 26.016 0.164 1 97.81 347 ASN B C 1
ATOM 6259 O O . ASN B 1 347 ? -3.084 27.109 -0.396 1 97.81 347 ASN B O 1
ATOM 6263 N N . ILE B 1 348 ? -2.43 25.844 1.232 1 98.19 348 ILE B N 1
ATOM 6264 C CA . ILE B 1 348 ? -1.99 26.953 2.074 1 98.19 348 ILE B CA 1
ATOM 6265 C C . ILE B 1 348 ? -0.554 27.328 1.721 1 98.19 348 ILE B C 1
ATOM 6267 O O . ILE B 1 348 ? 0.023 28.234 2.326 1 98.19 348 ILE B O 1
ATOM 6271 N N . THR B 1 349 ? 0.051 26.703 0.806 1 98 349 THR B N 1
ATOM 6272 C CA . THR B 1 349 ? 1.485 26.812 0.567 1 98 349 THR B CA 1
ATOM 6273 C C . THR B 1 349 ? 1.843 28.203 0.057 1 98 349 THR B C 1
ATOM 6275 O O . THR B 1 349 ? 2.648 28.906 0.671 1 98 349 THR B O 1
ATOM 6278 N N . GLN B 1 350 ? 1.195 28.688 -0.973 1 96.81 350 GLN B N 1
ATOM 6279 C CA . GLN B 1 350 ? 1.549 29.953 -1.606 1 96.81 350 GLN B CA 1
ATOM 6280 C C . GLN B 1 350 ? 1.316 31.125 -0.659 1 96.81 350 GLN B C 1
ATOM 6282 O O . GLN B 1 350 ? 2.178 32 -0.517 1 96.81 350 GLN B O 1
ATOM 6287 N N . LEU B 1 351 ? 0.211 31.172 -0.011 1 97.88 351 LEU B N 1
ATOM 6288 C CA . LEU B 1 351 ? -0.084 32.312 0.871 1 97.88 351 LEU B CA 1
ATOM 6289 C C . LEU B 1 351 ? 0.876 32.344 2.055 1 97.88 351 LEU B C 1
ATOM 6291 O O . LEU B 1 351 ? 1.19 33.406 2.578 1 97.88 351 LEU B O 1
ATOM 6295 N N . SER B 1 352 ? 1.366 31.172 2.512 1 98.19 352 SER B N 1
ATOM 6296 C CA . SER B 1 352 ? 2.295 31.078 3.633 1 98.19 352 SER B CA 1
ATOM 6297 C C . SER B 1 352 ? 3.709 31.469 3.209 1 98.19 352 SER B C 1
ATOM 6299 O O . SER B 1 352 ? 4.496 31.953 4.023 1 98.19 352 SER B O 1
ATOM 6301 N N . GLU B 1 353 ? 4.016 31.297 1.93 1 97.31 353 GLU B N 1
ATOM 6302 C CA . GLU B 1 353 ? 5.336 31.625 1.393 1 97.31 353 GLU B CA 1
ATOM 6303 C C . GLU B 1 353 ? 5.664 33.094 1.575 1 97.31 353 GLU B C 1
ATOM 6305 O O . GLU B 1 353 ? 6.828 33.469 1.775 1 97.31 353 GLU B O 1
ATOM 6310 N N . TYR B 1 354 ? 4.703 33.906 1.541 1 97.5 354 TYR B N 1
ATOM 6311 C CA . TYR B 1 354 ? 4.922 35.344 1.573 1 97.5 354 TYR B CA 1
ATOM 6312 C C . TYR B 1 354 ? 5.312 35.812 2.973 1 97.5 354 TYR B C 1
ATOM 6314 O O . TYR B 1 354 ? 5.891 36.875 3.139 1 97.5 354 TYR B O 1
ATOM 6322 N N . ARG B 1 355 ? 5.016 35.031 3.963 1 97.44 355 ARG B N 1
ATOM 6323 C CA . ARG B 1 355 ? 4.977 35.531 5.332 1 97.44 355 ARG B CA 1
ATOM 6324 C C . ARG B 1 355 ? 6.238 35.125 6.098 1 97.44 355 ARG B C 1
ATOM 6326 O O . ARG B 1 355 ? 6.16 34.625 7.223 1 97.44 355 ARG B O 1
ATOM 6333 N N . LYS B 1 356 ? 7.379 35.531 5.52 1 96.5 356 LYS B N 1
ATOM 6334 C CA . LYS B 1 356 ? 8.641 35.312 6.215 1 96.5 356 LYS B CA 1
ATOM 6335 C C . LYS B 1 356 ? 8.688 36.062 7.547 1 96.5 356 LYS B C 1
ATOM 6337 O O . LYS B 1 356 ? 9.523 35.75 8.398 1 96.5 356 LYS B O 1
ATOM 6342 N N . ASP B 1 357 ? 7.797 36.969 7.809 1 95.44 357 ASP B N 1
ATOM 6343 C CA . ASP B 1 357 ? 7.711 37.812 9 1 95.44 357 ASP B CA 1
ATOM 6344 C C . ASP B 1 357 ? 6.93 37.094 10.109 1 95.44 357 ASP B C 1
ATOM 6346 O O . ASP B 1 357 ? 6.926 37.562 11.258 1 95.44 357 ASP B O 1
ATOM 6350 N N . GLY B 1 358 ? 6.262 36 9.82 1 95.19 358 GLY B N 1
ATOM 6351 C CA . GLY B 1 358 ? 5.289 35.438 10.75 1 95.19 358 GLY B CA 1
ATOM 6352 C C . GLY B 1 358 ? 5.859 34.344 11.625 1 95.19 358 GLY B C 1
ATOM 6353 O O . GLY B 1 358 ? 5.113 33.625 12.273 1 95.19 358 GLY B O 1
ATOM 6354 N N . HIS B 1 359 ? 7.18 34.219 11.688 1 95.25 359 HIS B N 1
ATOM 6355 C CA . HIS B 1 359 ? 7.805 33.156 12.461 1 95.25 359 HIS B CA 1
ATOM 6356 C C . HIS B 1 359 ? 8.203 33.625 13.852 1 95.25 359 HIS B C 1
ATOM 6358 O O . HIS B 1 359 ? 8.398 34.844 14.062 1 95.25 359 HIS B O 1
ATOM 6364 N N . PRO B 1 360 ? 8.391 32.625 14.766 1 91.44 360 PRO B N 1
ATOM 6365 C CA . PRO B 1 360 ? 8.805 33.031 16.125 1 91.44 360 PRO B CA 1
ATOM 6366 C C . PRO B 1 360 ? 10.242 33.531 16.172 1 91.44 360 PRO B C 1
ATOM 6368 O O . PRO B 1 360 ? 10.594 34.312 17.047 1 91.44 360 PRO B O 1
ATOM 6371 N N . SER B 1 361 ? 11.023 33.062 15.195 1 91.88 361 SER B N 1
ATOM 6372 C CA . SER B 1 361 ? 12.43 33.438 15.203 1 91.88 361 SER B CA 1
ATOM 6373 C C . SER B 1 361 ? 13.086 33.125 16.547 1 91.88 361 SER B C 1
ATOM 6375 O O . SER B 1 361 ? 13.047 31.969 17 1 91.88 361 SER B O 1
ATOM 6377 N N . ILE B 1 362 ? 13.523 34.156 17.297 1 91.38 362 ILE B N 1
ATOM 6378 C CA . ILE B 1 362 ? 14.219 33.906 18.562 1 91.38 362 ILE B CA 1
ATOM 6379 C C . ILE B 1 362 ? 13.25 34.094 19.719 1 91.38 362 ILE B C 1
ATOM 6381 O O . ILE B 1 362 ? 13.586 33.781 20.875 1 91.38 362 ILE B O 1
ATOM 6385 N N . TYR B 1 363 ? 12.078 34.5 19.484 1 90.12 363 TYR B N 1
ATOM 6386 C CA . TYR B 1 363 ? 11.117 34.844 20.516 1 90.12 363 TYR B CA 1
ATOM 6387 C C . TYR B 1 363 ? 10.234 33.656 20.875 1 90.12 363 TYR B C 1
ATOM 6389 O O . TYR B 1 363 ? 9.023 33.688 20.656 1 90.12 363 TYR B O 1
ATOM 6397 N N . ARG B 1 364 ? 10.781 32.719 21.484 1 88.06 364 ARG B N 1
ATOM 6398 C CA . ARG B 1 364 ? 10.117 31.5 21.906 1 88.06 364 ARG B CA 1
ATOM 6399 C C . ARG B 1 364 ? 10.75 30.953 23.188 1 88.06 364 ARG B C 1
ATOM 6401 O O . ARG B 1 364 ? 11.852 31.359 23.562 1 88.06 364 ARG B O 1
ATOM 6408 N N . LYS B 1 365 ? 9.984 30.078 23.734 1 83.56 365 LYS B N 1
ATOM 6409 C CA . LYS B 1 365 ? 10.547 29.406 24.906 1 83.56 365 LYS B CA 1
ATOM 6410 C C . LYS B 1 365 ? 11.773 28.578 24.531 1 83.56 365 LYS B C 1
ATOM 6412 O O . LYS B 1 365 ? 11.742 27.812 23.578 1 83.56 365 LYS B O 1
ATOM 6417 N N . GLN B 1 366 ? 12.836 28.844 25.219 1 81.62 366 GLN B N 1
ATOM 6418 C CA . GLN B 1 366 ? 14.055 28.062 25.031 1 81.62 366 GLN B CA 1
ATOM 6419 C C . GLN B 1 366 ? 14.133 26.906 26.031 1 81.62 366 GLN B C 1
ATOM 6421 O O . GLN B 1 366 ? 14.047 27.125 27.25 1 81.62 366 GLN B O 1
ATOM 6426 N N . LEU B 1 367 ? 14.164 25.719 25.609 1 75.38 367 LEU B N 1
ATOM 6427 C CA . LEU B 1 367 ? 14.195 24.562 26.5 1 75.38 367 LEU B CA 1
ATOM 6428 C C . LEU B 1 367 ? 15.531 24.453 27.219 1 75.38 367 LEU B C 1
ATOM 6430 O O . LEU B 1 367 ? 15.625 23.844 28.281 1 75.38 367 LEU B O 1
ATOM 6434 N N . ARG B 1 368 ? 16.562 24.953 26.516 1 80.88 368 ARG B N 1
ATOM 6435 C CA . ARG B 1 368 ? 17.906 24.969 27.094 1 80.88 368 ARG B CA 1
ATOM 6436 C C . ARG B 1 368 ? 18.5 26.359 27.047 1 80.88 368 ARG B C 1
ATOM 6438 O O . ARG B 1 368 ? 18.125 27.188 26.219 1 80.88 368 ARG B O 1
ATOM 6445 N N . ALA B 1 369 ? 19.438 26.5 27.969 1 89.5 369 ALA B N 1
ATOM 6446 C CA . ALA B 1 369 ? 20.125 27.781 28 1 89.5 369 ALA B CA 1
ATOM 6447 C C . ALA B 1 369 ? 20.938 28 26.719 1 89.5 369 ALA B C 1
ATOM 6449 O O . ALA B 1 369 ? 21.562 27.062 26.219 1 89.5 369 ALA B O 1
ATOM 6450 N N . LEU B 1 370 ? 20.812 29.203 26.266 1 91.56 370 LEU B N 1
ATOM 6451 C CA . LEU B 1 370 ? 21.531 29.547 25.047 1 91.56 370 LEU B CA 1
ATOM 6452 C C . LEU B 1 370 ? 23.031 29.703 25.328 1 91.56 370 LEU B C 1
ATOM 6454 O O . LEU B 1 370 ? 23.406 30.25 26.359 1 91.56 370 LEU B O 1
ATOM 6458 N N . THR B 1 371 ? 23.781 29.25 24.484 1 93.44 371 THR B N 1
ATOM 6459 C CA . THR B 1 371 ? 25.234 29.406 24.594 1 93.44 371 THR B CA 1
ATOM 6460 C C . THR B 1 371 ? 25.641 30.828 24.188 1 93.44 371 THR B C 1
ATOM 6462 O O . THR B 1 371 ? 24.844 31.562 23.609 1 93.44 371 THR B O 1
ATOM 6465 N N . GLU B 1 372 ? 26.891 31.094 24.5 1 93.56 372 GLU B N 1
ATOM 6466 C CA . GLU B 1 372 ? 27.422 32.406 24.109 1 93.56 372 GLU B CA 1
ATOM 6467 C C . GLU B 1 372 ? 27.484 32.531 22.594 1 93.56 372 GLU B C 1
ATOM 6469 O O . GLU B 1 372 ? 27.25 33.625 22.062 1 93.56 372 GLU B O 1
ATOM 6474 N N . GLU B 1 373 ? 27.797 31.453 22.031 1 93.5 373 GLU B N 1
ATOM 6475 C CA . GLU B 1 373 ? 27.859 31.453 20.562 1 93.5 373 GLU B CA 1
ATOM 6476 C C . GLU B 1 373 ? 26.5 31.719 19.953 1 93.5 373 GLU B C 1
ATOM 6478 O O . GLU B 1 373 ? 26.375 32.469 18.984 1 93.5 373 GLU B O 1
ATOM 6483 N N . GLN B 1 374 ? 25.516 31.141 20.469 1 92 374 GLN B N 1
ATOM 6484 C CA . GLN B 1 374 ? 24.141 31.328 19.984 1 92 374 GLN B CA 1
ATOM 6485 C C . GLN B 1 374 ? 23.672 32.75 20.219 1 92 374 GLN B C 1
ATOM 6487 O O . GLN B 1 374 ? 23.031 33.344 19.344 1 92 374 GLN B O 1
ATOM 6492 N N . LEU B 1 375 ? 24.031 33.281 21.328 1 92.38 375 LEU B N 1
ATOM 6493 C CA . LEU B 1 375 ? 23.625 34.625 21.656 1 92.38 375 LEU B CA 1
ATOM 6494 C C . LEU B 1 375 ? 24.281 35.625 20.703 1 92.38 375 LEU B C 1
ATOM 6496 O O . LEU B 1 375 ? 23.688 36.656 20.375 1 92.38 375 LEU B O 1
ATOM 6500 N N . ALA B 1 376 ? 25.453 35.25 20.25 1 93.06 376 ALA B N 1
ATOM 6501 C CA . ALA B 1 376 ? 26.188 36.125 19.328 1 93.06 376 ALA B CA 1
ATOM 6502 C C . ALA B 1 376 ? 25.625 36 17.906 1 93.06 376 ALA B C 1
ATOM 6504 O O . ALA B 1 376 ? 25.781 36.938 17.109 1 93.06 376 ALA B O 1
ATOM 6505 N N . LYS B 1 377 ? 25.031 34.906 17.656 1 93.06 377 LYS B N 1
ATOM 6506 C CA . LYS B 1 377 ? 24.484 34.656 16.328 1 93.06 377 LYS B CA 1
ATOM 6507 C C . LYS B 1 377 ? 23.062 34.156 16.406 1 93.06 377 LYS B C 1
ATOM 6509 O O . LYS B 1 377 ? 22.812 32.969 16.141 1 93.06 377 LYS B O 1
ATOM 6514 N N . PRO B 1 378 ? 22.109 35.031 16.5 1 92.5 378 PRO B N 1
ATOM 6515 C CA . PRO B 1 378 ? 20.719 34.594 16.703 1 92.5 378 PRO B CA 1
ATOM 6516 C C . PRO B 1 378 ? 20.156 33.812 15.539 1 92.5 378 PRO B C 1
ATOM 6518 O O . PRO B 1 378 ? 19.234 33 15.719 1 92.5 378 PRO B O 1
ATOM 6521 N N . THR B 1 379 ? 20.734 33.938 14.383 1 92.44 379 THR B N 1
ATOM 6522 C CA . THR B 1 379 ? 20.297 33.188 13.211 1 92.44 379 THR B CA 1
ATOM 6523 C C . THR B 1 379 ? 20.516 31.703 13.406 1 92.44 379 THR B C 1
ATOM 6525 O O . THR B 1 379 ? 19.906 30.875 12.727 1 92.44 379 THR B O 1
ATOM 6528 N N . SER B 1 380 ? 21.375 31.359 14.336 1 91.38 380 SER B N 1
ATOM 6529 C CA . SER B 1 380 ? 21.766 29.953 14.539 1 91.38 380 SER B CA 1
ATOM 6530 C C . SER B 1 380 ? 20.672 29.188 15.273 1 91.38 380 SER B C 1
ATOM 6532 O O . SER B 1 380 ? 20.641 27.953 15.25 1 91.38 380 SER B O 1
ATOM 6534 N N . TYR B 1 381 ? 19.734 29.859 15.922 1 91.81 381 TYR B N 1
ATOM 6535 C CA . TYR B 1 381 ? 18.719 29.141 16.688 1 91.81 381 TYR B CA 1
ATOM 6536 C C . TYR B 1 381 ? 17.328 29.703 16.422 1 91.81 381 TYR B C 1
ATOM 6538 O O . TYR B 1 381 ? 16.391 29.453 17.188 1 91.81 381 TYR B O 1
ATOM 6546 N N . SER B 1 382 ? 17.203 30.516 15.406 1 93.12 382 SER B N 1
ATOM 6547 C CA . SER B 1 382 ? 15.906 31.078 15.039 1 93.12 382 SER B CA 1
ATOM 6548 C C . SER B 1 382 ? 14.977 30 14.484 1 93.12 382 SER B C 1
ATOM 6550 O O . SER B 1 382 ? 15.383 29.203 13.641 1 93.12 382 SER B O 1
ATOM 6552 N N . ASP B 1 383 ? 13.805 30 15.016 1 93.94 383 ASP B N 1
ATOM 6553 C CA . ASP B 1 383 ? 12.781 29.109 14.484 1 93.94 383 ASP B CA 1
ATOM 6554 C C . ASP B 1 383 ? 12.102 29.703 13.258 1 93.94 383 ASP B C 1
ATOM 6556 O O . ASP B 1 383 ? 11.289 30.625 13.391 1 93.94 383 ASP B O 1
ATOM 6560 N N . CYS B 1 384 ? 12.391 29.203 12.102 1 95.69 384 CYS B N 1
ATOM 6561 C CA . CYS B 1 384 ? 11.828 29.672 10.836 1 95.69 384 CYS B CA 1
ATOM 6562 C C . CYS B 1 384 ? 10.922 28.625 10.211 1 95.69 384 CYS B C 1
ATOM 6564 O O . CYS B 1 384 ? 10.758 28.578 8.992 1 95.69 384 CYS B O 1
ATOM 6566 N N . ILE B 1 385 ? 10.352 27.75 11.109 1 95.25 385 ILE B N 1
ATOM 6567 C CA . ILE B 1 385 ? 9.508 26.641 10.688 1 95.25 385 ILE B CA 1
ATOM 6568 C C . ILE B 1 385 ? 8.086 26.844 11.203 1 95.25 385 ILE B C 1
ATOM 6570 O O . ILE B 1 385 ? 7.125 26.812 10.43 1 95.25 385 ILE B O 1
ATOM 6574 N N . HIS B 1 386 ? 8.008 27.188 12.5 1 95 386 HIS B N 1
ATOM 6575 C CA . HIS B 1 386 ? 6.707 27.344 13.141 1 95 386 HIS B CA 1
ATOM 6576 C C . HIS B 1 386 ? 6.164 28.75 12.953 1 95 386 HIS B C 1
ATOM 6578 O O . HIS B 1 386 ? 6.863 29.625 12.438 1 95 386 HIS B O 1
ATOM 6584 N N . TRP B 1 387 ? 4.941 28.906 13.297 1 95.44 387 TRP B N 1
ATOM 6585 C CA . TRP B 1 387 ? 4.285 30.203 13.102 1 95.44 387 TRP B CA 1
ATOM 6586 C C . TRP B 1 387 ? 3.83 30.797 14.43 1 95.44 387 TRP B C 1
ATOM 6588 O O . TRP B 1 387 ? 3.42 30.062 15.336 1 95.44 387 TRP B O 1
ATOM 6598 N N . TRP B 1 388 ? 3.797 32.094 14.477 1 91.88 388 TRP B N 1
ATOM 6599 C CA . TRP B 1 388 ? 3.264 32.781 15.633 1 91.88 388 TRP B CA 1
ATOM 6600 C C . TRP B 1 388 ? 1.739 32.812 15.617 1 91.88 388 TRP B C 1
ATOM 6602 O O . TRP B 1 388 ? 1.124 32.75 14.547 1 91.88 388 TRP B O 1
ATOM 6612 N N . LEU B 1 389 ? 1.27 32.875 16.891 1 92.62 389 LEU B N 1
ATOM 6613 C CA . LEU B 1 389 ? -0.161 33.125 17.062 1 92.62 389 LEU B CA 1
ATOM 6614 C C . LEU B 1 389 ? -0.41 34.375 17.875 1 92.62 389 LEU B C 1
ATOM 6616 O O . LEU B 1 389 ? 0.281 34.625 18.859 1 92.62 389 LEU B O 1
ATOM 6620 N N . PRO B 1 390 ? -1.418 35.188 17.547 1 93.94 390 PRO B N 1
ATOM 6621 C CA . PRO B 1 390 ? -2.184 35.125 16.297 1 93.94 390 PRO B CA 1
ATOM 6622 C C . PRO B 1 390 ? -1.315 35.312 15.055 1 93.94 390 PRO B C 1
ATOM 6624 O O . PRO B 1 390 ? -0.308 36.031 15.109 1 93.94 390 PRO B O 1
ATOM 6627 N N . GLY B 1 391 ? -1.667 34.656 13.914 1 94.94 391 GLY B N 1
ATOM 6628 C CA . GLY B 1 391 ? -0.87 34.812 12.703 1 94.94 391 GLY B CA 1
ATOM 6629 C C . GLY B 1 391 ? -1.351 33.938 11.562 1 94.94 391 GLY B C 1
ATOM 6630 O O . GLY B 1 391 ? -2.557 33.781 11.352 1 94.94 391 GLY B O 1
ATOM 6631 N N . VAL B 1 392 ? -0.451 33.375 10.789 1 97.06 392 VAL B N 1
ATOM 6632 C CA . VAL B 1 392 ? -0.683 32.719 9.516 1 97.06 392 VAL B CA 1
ATOM 6633 C C . VAL B 1 392 ? -1.646 31.547 9.719 1 97.06 392 VAL B C 1
ATOM 6635 O O . VAL B 1 392 ? -2.592 31.375 8.945 1 97.06 392 VAL B O 1
ATOM 6638 N N . PRO B 1 393 ? -1.53 30.703 10.797 1 97.25 393 PRO B N 1
ATOM 6639 C CA . PRO B 1 393 ? -2.439 29.578 10.969 1 97.25 393 PRO B CA 1
ATOM 6640 C C . PRO B 1 393 ? -3.893 30 11.156 1 97.25 393 PRO B C 1
ATOM 6642 O O . PRO B 1 393 ? -4.809 29.219 10.898 1 97.25 393 PRO B O 1
ATOM 6645 N N . ASP B 1 394 ? -4.105 31.219 11.617 1 97.31 394 ASP B N 1
ATOM 6646 C CA . ASP B 1 394 ? -5.469 31.719 11.719 1 97.31 394 ASP B CA 1
ATOM 6647 C C . ASP B 1 394 ? -6.121 31.828 10.344 1 97.31 394 ASP B C 1
ATOM 6649 O O . ASP B 1 394 ? -7.309 31.516 10.188 1 97.31 394 ASP B O 1
ATOM 6653 N N . VAL B 1 395 ? -5.344 32.25 9.375 1 97.88 395 VAL B N 1
ATOM 6654 C CA . VAL B 1 395 ? -5.855 32.344 8.016 1 97.88 395 VAL B CA 1
ATOM 6655 C C . VAL B 1 395 ? -6.121 30.938 7.461 1 97.88 395 VAL B C 1
ATOM 6657 O O . VAL B 1 395 ? -7.082 30.734 6.715 1 97.88 395 VAL B O 1
ATOM 6660 N N . TRP B 1 396 ? -5.227 29.953 7.789 1 98.62 396 TRP B N 1
ATOM 6661 C CA . TRP B 1 396 ? -5.523 28.562 7.434 1 98.62 396 TRP B CA 1
ATOM 6662 C C . TRP B 1 396 ? -6.918 28.172 7.906 1 98.62 396 TRP B C 1
ATOM 6664 O O . TRP B 1 396 ? -7.676 27.547 7.164 1 98.62 396 TRP B O 1
ATOM 6674 N N . ASN B 1 397 ? -7.234 28.562 9.133 1 98.56 397 ASN B N 1
ATOM 6675 C CA . ASN B 1 397 ? -8.508 28.172 9.727 1 98.56 397 ASN B CA 1
ATOM 6676 C C . ASN B 1 397 ? -9.664 28.984 9.148 1 98.56 397 ASN B C 1
ATOM 6678 O O . ASN B 1 397 ? -10.797 28.5 9.094 1 98.56 397 ASN B O 1
ATOM 6682 N N . GLU B 1 398 ? -9.391 30.25 8.734 1 98.12 398 GLU B N 1
ATOM 6683 C CA . GLU B 1 398 ? -10.422 30.984 8 1 98.12 398 GLU B CA 1
ATOM 6684 C C . GLU B 1 398 ? -10.781 30.266 6.695 1 98.12 398 GLU B C 1
ATOM 6686 O O . GLU B 1 398 ? -11.953 30.188 6.332 1 98.12 398 GLU B O 1
ATOM 6691 N N . LEU B 1 399 ? -9.789 29.828 6.027 1 98.38 399 LEU B N 1
ATOM 6692 C CA . LEU B 1 399 ? -10.008 29.062 4.801 1 98.38 399 LEU B CA 1
ATOM 6693 C C . LEU B 1 399 ? -10.758 27.766 5.094 1 98.38 399 LEU B C 1
ATOM 6695 O O . LEU B 1 399 ? -11.695 27.406 4.371 1 98.38 399 LEU B O 1
ATOM 6699 N N . LEU B 1 400 ? -10.344 27.047 6.129 1 98.62 400 LEU B N 1
ATOM 6700 C CA . LEU B 1 400 ? -11.016 25.812 6.551 1 98.62 400 LEU B CA 1
ATOM 6701 C C . LEU B 1 400 ? -12.484 26.094 6.867 1 98.62 400 LEU B C 1
ATOM 6703 O O . LEU B 1 400 ? -13.359 25.344 6.434 1 98.62 400 LEU B O 1
ATOM 6707 N N . TYR B 1 401 ? -12.734 27.172 7.613 1 98.19 401 TYR B N 1
ATOM 6708 C CA . TYR B 1 401 ? -14.086 27.609 7.957 1 98.19 401 TYR B CA 1
ATOM 6709 C C . TYR B 1 401 ? -14.938 27.781 6.703 1 98.19 401 TYR B C 1
ATOM 6711 O O . TYR B 1 401 ? -16.078 27.297 6.648 1 98.19 401 TYR B O 1
ATOM 6719 N N . ALA B 1 402 ? -14.398 28.422 5.766 1 97.44 402 ALA B N 1
ATOM 6720 C CA . ALA B 1 402 ? -15.117 28.641 4.516 1 97.44 402 ALA B CA 1
ATOM 6721 C C . ALA B 1 402 ? -15.5 27.328 3.854 1 97.44 402 ALA B C 1
ATOM 6723 O O . ALA B 1 402 ? -16.594 27.203 3.293 1 97.44 402 ALA B O 1
ATOM 6724 N N . HIS B 1 403 ? -14.664 26.359 3.957 1 96.88 403 HIS B N 1
ATOM 6725 C CA . HIS B 1 403 ? -14.891 25.094 3.262 1 96.88 403 HIS B CA 1
ATOM 6726 C C . HIS B 1 403 ? -15.773 24.156 4.086 1 96.88 403 HIS B C 1
ATOM 6728 O O . HIS B 1 403 ? -16.406 23.25 3.541 1 96.88 403 HIS B O 1
ATOM 6734 N N . ILE B 1 404 ? -15.766 24.312 5.359 1 96.62 404 ILE B N 1
ATOM 6735 C CA . ILE B 1 404 ? -16.656 23.531 6.207 1 96.62 404 ILE B CA 1
ATOM 6736 C C . ILE B 1 404 ? -18.109 23.875 5.871 1 96.62 404 ILE B C 1
ATOM 6738 O O . ILE B 1 404 ? -18.984 23.016 5.926 1 96.62 404 ILE B O 1
ATOM 6742 N N . PHE B 1 405 ? -18.438 25.094 5.48 1 91.56 405 PHE B N 1
ATOM 6743 C CA . PHE B 1 405 ? -19.797 25.562 5.215 1 91.56 405 PHE B CA 1
ATOM 6744 C C . PHE B 1 405 ? -20.109 25.469 3.727 1 91.56 405 PHE B C 1
ATOM 6746 O O . PHE B 1 405 ? -21.234 25.734 3.309 1 91.56 405 PHE B O 1
ATOM 6753 N N . SER B 1 406 ? -19.219 25.094 2.904 1 82.25 406 SER B N 1
ATOM 6754 C CA . SER B 1 406 ? -19.469 24.938 1.478 1 82.25 406 SER B CA 1
ATOM 6755 C C . SER B 1 406 ? -20.109 23.578 1.178 1 82.25 406 SER B C 1
ATOM 6757 O O . SER B 1 406 ? -19.906 22.609 1.923 1 82.25 406 SER B O 1
#

Nearest PDB structures (foldseek):
  6cci-assembly1_A  TM=9.447E-01  e=5.319E-44  Arabidopsis thaliana
  6c0e-assembly1_A  TM=2.637E-01  e=1.059E+00  Legionella pneumophila subsp. pneumophila str. Philadelphia 1
  6c0e-assembly2_B  TM=2.628E-01  e=1.266E+00  Legionella pneumophila subsp. pneumophila str. Philadelphia 1
  1idd-assembly1_A  TM=2.613E-01  e=1.921E+00  Escherichia coli
  1ika-assembly1_A-2  TM=2.922E-01  e=4.693E+00  Escherichia coli

InterPro domains:
  IPR025846 Trichome birefringence-like, N-terminal domain [PF14416] (55-109)
  IPR026057 Trichome birefringence-like, C-terminal domain [PF13839] (110-402)
  IPR029962 Trichome birefringence-like family [PTHR32285] (28-400)

Foldseek 3Di:
DPPPPPPPDPPDPPPPVVVVVVVVVVVVVVVVPPPPPDPPCCVVPPVCCCPVPPLDDDQQAFAKDFAPPCWDLDDLVQLPPDDLQFAQVVLPDDQDSQGRIDTQHPRDGFDDDDLVVVLLLQQLFEAEQEAAVQSVQLLSLNCSNNVVVADPVQWDWDADDQNQKIWIARRVRRGIRIYGYDHLLADWCQRRPVDRDDPAIEGALQGRCVRCVVPQAGQEYEYEYDVVLDDPVQWHWYWDDDPPDPPIDTDTGGSLVSSLSNLLNVLVCCLPRHDQVGHAAEYEADQFFFLAPVLQPDDGRATLPPPQFWARDQPRDDPRDDVSSVVSVVVSQVVSVVSPHHYHYQHLHRNNNRSSNFFSFQRGDDPDDDDPVCVVPSSVPTDRRHGHPPHSSNNSVSVVVSVSVD/DPPPPPPPDDPPPPPPVVVVVVVVVVVVVVVVPPPPPDPVCPVVPPVCCCCCPDLDDDQQAFAKDFAPPCWDLADLVQLPPDDLFFAQVVLPDDQDSQGRIDTQHPRDGQDDDDLVVVLLLQQLFEAEQEAAVQSVQLLSLNCSNNVVVADPVQWDWDADDQNQKIWIARRVRRGIRIYGYDHLLADWCQRRPVPRDDPAIEGQLQGRCVRCVVPQAGQEYEYEYDVVLDDPVQWHWYWDDDPPDPPIDTDTGGSLVSSLSNLLNVLVCCLPRHDQVRHAAEYEADQFFFLAPVLQPDDGRATLPPPQFWARDQPRDDPRHDVSSVVSVVVSQVVSVVSPHHYHYQHLHRNNNGSSNFFSFQRGDDPDDDDPVCVVPSSVPTDRRHGHPPHSSNNSVSSVVSVSVD